Protein AF-A0A432H8M3-F1 (afdb_monomer)

Radius of gyration: 69.15 Å; Cα contacts (8 Å, |Δi|>4): 1637; chains: 1; bounding box: 171×86×230 Å

Sequence (959 aa):
DNGPLVAGQNDHTANGETYGDELIGTMVYALWRTGSVAGACTGGDCDGNTIHDFTDIAGGALDCDADQDIDSCEITADATLDCDTDGNLDACEVIAGTEFDCDGDLLLDSCEIAAGSLDCNGDLIPDECQTDCNGNSIPDDCDLTNGTSLDCNGNSIPDECDFSSGTSLDCDADGVLDECEITEGSGADCDGDGALDNCEIADGAADCDGNGVPDTCQADCDSDGTADVCAILAGAADCNGNGVPDTCDITGGAPDLNGNGTPDACEPDCNGNSTPDDLDISSGTSVDCNGNTIPDECDITSGFVDCDSDGIPDVCEAADDCDGDGVLNSCEITGGAADCNGNGLPDNCDLAAGGATTDCNGNNLLDSCEITLGFAADCDGDGLLDSCEIAGASSDCNANSVPDECETDTDSDGLIDDCDPDIDGDGILNCCDADDHNDGTVEGTDCDDDGQEDSCQTDTDGDGTIDPCDDDLDGDGFPNVCDIDQTGGTDCDMDGQDDSCQTDTDSDCNNNEVLDACEITNGTATDCDDNGLLDECDLLNGNDTDMNNNDVLDGCECFFINGLTCTRLVDGFAIDLTWGEIADTVLVYRDGELLSTLTGGETSYSDEMAPCSCVIDYSIEKVCSNGVTATSTCTYEWTEPHPHWDFAYTAEPTEDEYQLLQGGAPTSIEVDLCIENLINPNSHCGPALTHAFSMAVSHDPNELTVVDLAVAGEMLTADPDFVSYRLENDSSNNNMGDAGWSLGVIYTLHLPPAMPGSLNTVSFEDKKTVARATYQASCLDWPDGGNASLQFEELWLEDSAEMIDNLVVACGVGYPALVETPSASVVVVKGPAQPLFIRGDCSGQGTNNILEAVLMLNHIFSGTPVSCRDACDVNDDGLLNMVDPVFELMYLMGLGPVPPAPSGVCGADPTEDNLECAISNSGCEDICSFEDCSNGIDDDGDGAVDCDDADCAGTAGCP

Secondary structure (DSSP, 8-state):
-------------S-------------PPP-----S--S---SS-SSSSSS-HHHHHHTT---SS-SSS-HHHHHHH-GGGSSS-SSS-HHHHHHHTSS--SSSSSS-HHHHHHHT---SS-SSS-GGGS--SS-SSS-HHHHHHHTSS--SS-SSS-HHHHHHHT-S--SS-SSS-HHHHHHHTSS--SSSSSS-HHHHHHTT---SS-SSS-GGGS--SS-SSS-HHHHHHTT---TT-SSS-HHHHHHHT---SS-SSS-GGGS--TT-SSS-HHHHHHHTSS--SS-SSS-HHHHHHTT---SS-SSS-GGG-TTS-SS-SSS-HHHHHHHT---SS-SSS-HHHHHHHHGGGTSSS-SSS-HHHHHHHTSS--SS-SSS-HHHHHHHT---SS-SSS-GGGS--SS-SSS-TTT-TTTT-SSS-TTTBTTTTSSS---S--SS-SSB-GGGS--SS-SSS-GGG-SSTT-SSS-TTSBHHHH----SS-SSB-GGG-----S-TT-SSS-HHHHHHTTSS--SS-SSS-HHHHHHHTSS--SS-SSS-GGG----SS--EEEEPTTSS-EEEE--S--SEEEEEETTEEEEEEESS--EEEETT--S-SEEEEEEEEE-TTS-EEEEEEEEE--SPPP---EEEEEEESSS-EEEETTPSPPEEEEEEEEEE---TT---PPPSEEEEEEEEE--TTTEEEEEEEE-THHHHH--SEEEEEEE--GGGSTT---EEEEEEEEE----SS-SS-------SS-EEEEEEEEEE-----SS-EEEEEB---B--STTPPPB--EEEETTEEEEPEE-SSSEEEEEEEEPP---B-TT-TT-SS---HHHHHHHHHHHHH----S-SGGG-TT-SS--SSSHHHHHHHHHTTSSPPPSSSSSS-B--SS--S---SS--TT---SS----TTSSS-SS-SS--GGGSSTTTTSTT--

Nearest PDB structures (foldseek):
  7fjd-assembly1_g  TM=6.573E-01  e=1.409E-01  Homo sapiens
  1sy6-assembly1_A  TM=3.324E-01  e=1.004E-01  Homo sapiens
  6d8g-assembly1_A  TM=2.653E-01  e=7.659E-01  Bacteroides uniformis str. 3978 T3 ii
  6nzg-assembly1_B  TM=2.576E-01  e=9.072E-01  Bacteroides uniformis
  5uj6-assembly1_B  TM=2.656E-01  e=1.889E+00  Bacteroides uniformis str. 3978 T3 ii

pLDDT: mean 75.83, std 12.87, range [31.98, 95.06]

Structure (mmCIF, N/CA/C/O backbone):
data_AF-A0A432H8M3-F1
#
_entry.id   AF-A0A432H8M3-F1
#
loop_
_atom_site.group_PDB
_atom_site.id
_atom_site.type_symbol
_atom_site.label_atom_id
_atom_site.label_alt_id
_atom_site.label_comp_id
_atom_site.label_asym_id
_atom_site.label_entity_id
_atom_site.label_seq_id
_atom_site.pdbx_PDB_ins_code
_atom_site.Cartn_x
_atom_site.Cartn_y
_atom_site.Cartn_z
_atom_site.occupancy
_atom_site.B_iso_or_equiv
_atom_site.auth_seq_id
_atom_site.auth_comp_id
_atom_site.auth_asym_id
_atom_site.auth_atom_id
_atom_site.pdbx_PDB_model_num
ATOM 1 N N . ASP A 1 1 ? -77.184 19.936 106.766 1.00 37.91 1 ASP A N 1
ATOM 2 C CA . ASP A 1 1 ? -77.300 21.381 107.045 1.00 37.91 1 ASP A CA 1
ATOM 3 C C . ASP A 1 1 ? -78.252 22.019 106.026 1.00 37.91 1 ASP A C 1
ATOM 5 O O . ASP A 1 1 ? -78.329 21.497 104.922 1.00 37.91 1 ASP A O 1
ATOM 9 N N . ASN A 1 2 ? -78.954 23.099 106.402 1.00 35.38 2 ASN A N 1
ATOM 10 C CA . ASN A 1 2 ? -79.955 23.908 105.656 1.00 35.38 2 ASN A CA 1
ATOM 11 C C . ASN A 1 2 ? -81.467 23.570 105.724 1.00 35.38 2 ASN A C 1
ATOM 13 O O . ASN A 1 2 ? -82.143 23.431 104.707 1.00 35.38 2 ASN A O 1
ATOM 17 N N . GLY A 1 3 ? -82.049 23.645 106.928 1.00 36.38 3 GLY A N 1
ATOM 18 C CA . GLY A 1 3 ? -83.481 23.947 107.108 1.00 36.38 3 GLY A CA 1
ATOM 19 C C . GLY A 1 3 ? -83.887 24.054 108.587 1.00 36.38 3 GLY A C 1
ATOM 20 O O . GLY A 1 3 ? -83.627 23.115 109.336 1.00 36.38 3 GLY A O 1
ATOM 21 N N . PRO A 1 4 ? -84.484 25.166 109.064 1.00 43.09 4 PRO A N 1
ATOM 22 C CA . PRO A 1 4 ? -84.687 25.389 110.491 1.00 43.09 4 PRO A CA 1
ATOM 23 C C . PRO A 1 4 ? -85.870 24.597 111.057 1.00 43.09 4 PRO A C 1
ATOM 25 O O . PRO A 1 4 ? -86.997 24.660 110.566 1.00 43.09 4 PRO A O 1
ATOM 28 N N . LEU A 1 5 ? -85.601 23.948 112.189 1.00 37.47 5 LEU A N 1
ATOM 29 C CA . LEU A 1 5 ? -86.575 23.552 113.196 1.00 37.47 5 LEU A CA 1
ATOM 30 C C . LEU A 1 5 ? -87.321 24.792 113.711 1.00 37.47 5 LEU A C 1
ATOM 32 O O . LEU A 1 5 ? -86.768 25.599 114.459 1.00 37.47 5 LEU A O 1
ATOM 36 N N . VAL A 1 6 ? -88.602 24.906 113.364 1.00 34.62 6 VAL A N 1
ATOM 37 C CA . VAL A 1 6 ? -89.576 25.663 114.155 1.00 34.62 6 VAL A CA 1
ATOM 38 C C . VAL A 1 6 ? -90.625 24.677 114.650 1.00 34.62 6 VAL A C 1
ATOM 40 O O . VAL A 1 6 ? -91.537 24.286 113.927 1.00 34.62 6 VAL A O 1
ATOM 43 N N . ALA A 1 7 ? -90.475 24.272 115.909 1.00 31.98 7 ALA A N 1
ATOM 44 C CA . ALA A 1 7 ? -91.547 23.685 116.688 1.00 31.98 7 ALA A CA 1
ATOM 45 C C . ALA A 1 7 ? -92.440 24.814 117.217 1.00 31.98 7 ALA A C 1
ATOM 47 O O . ALA A 1 7 ? -91.973 25.719 117.911 1.00 31.98 7 ALA A O 1
ATOM 48 N N . GLY A 1 8 ? -93.733 24.736 116.911 1.00 34.56 8 GLY A N 1
ATOM 49 C CA . GLY A 1 8 ? -94.755 25.513 117.595 1.00 34.56 8 GLY A CA 1
ATOM 50 C C . GLY A 1 8 ? -95.995 25.750 116.746 1.00 34.56 8 GLY A C 1
ATOM 51 O O . GLY A 1 8 ? -96.035 26.702 115.980 1.00 34.56 8 GLY A O 1
ATOM 52 N N . GLN A 1 9 ? -97.052 24.975 116.980 1.00 34.25 9 GLN A N 1
ATOM 53 C CA . GLN A 1 9 ? -98.154 25.480 117.801 1.00 34.25 9 GLN A CA 1
ATOM 54 C C . GLN A 1 9 ? -99.146 24.372 118.172 1.00 34.25 9 GLN A C 1
ATOM 56 O O . GLN A 1 9 ? -99.701 23.681 117.328 1.00 34.25 9 GLN A O 1
ATOM 61 N N . ASN A 1 10 ? -99.331 24.269 119.487 1.00 34.53 10 ASN A N 1
ATOM 62 C CA . ASN A 1 10 ? -100.530 23.902 120.229 1.00 34.53 10 ASN A CA 1
ATOM 63 C C . ASN A 1 10 ? -101.837 23.808 119.422 1.00 34.53 10 ASN A C 1
ATOM 65 O O . ASN A 1 10 ? -102.260 24.795 118.822 1.00 34.53 10 ASN A O 1
ATOM 69 N N . ASP A 1 11 ? -102.578 22.722 119.650 1.00 34.69 11 ASP A N 1
ATOM 70 C CA . ASP A 1 11 ? -104.001 22.857 119.963 1.00 34.69 11 ASP A CA 1
ATOM 71 C C . ASP A 1 11 ? -104.207 22.605 121.461 1.00 34.69 11 ASP A C 1
ATOM 73 O O . ASP A 1 11 ? -103.646 21.690 122.065 1.00 34.69 11 ASP A O 1
ATOM 77 N N . HIS A 1 12 ? -104.956 23.520 122.058 1.00 36.44 12 HIS A N 1
ATOM 78 C CA . HIS A 1 12 ? -105.393 23.525 123.437 1.00 36.44 12 HIS A CA 1
ATOM 79 C C . HIS A 1 12 ? -106.526 22.512 123.634 1.00 36.44 12 HIS A C 1
ATOM 81 O O . HIS A 1 12 ? -107.070 21.940 122.699 1.00 36.44 12 HIS A O 1
ATOM 87 N N . THR A 1 13 ? -106.904 22.306 124.892 1.00 36.09 13 THR A N 1
ATOM 88 C CA . THR A 1 13 ? -107.662 21.122 125.302 1.00 36.09 13 THR A CA 1
ATOM 89 C C . THR A 1 13 ? -107.677 20.932 126.815 1.00 36.09 13 THR A C 1
ATOM 91 O O . THR A 1 13 ? -107.367 19.853 127.287 1.00 36.09 13 THR A O 1
ATOM 94 N N . ALA A 1 14 ? -108.065 21.947 127.594 1.00 39.03 14 ALA A N 1
ATOM 95 C CA . ALA A 1 14 ? -109.249 21.701 128.418 1.00 39.03 14 ALA A CA 1
ATOM 96 C C . ALA A 1 14 ? -109.139 21.620 129.949 1.00 39.03 14 ALA A C 1
ATOM 98 O O . ALA A 1 14 ? -110.164 21.845 130.578 1.00 39.03 14 ALA A O 1
ATOM 99 N N . ASN A 1 15 ? -108.040 21.242 130.608 1.00 37.16 15 ASN A N 1
ATOM 100 C CA . ASN A 1 15 ? -108.141 21.000 132.060 1.00 37.16 15 ASN A CA 1
ATOM 101 C C . ASN A 1 15 ? -106.777 20.793 132.711 1.00 37.16 15 ASN A C 1
ATOM 103 O O . ASN A 1 15 ? -106.103 19.804 132.449 1.00 37.16 15 ASN A O 1
ATOM 107 N N . GLY A 1 16 ? -106.396 21.713 133.597 1.00 50.97 16 GLY A N 1
ATOM 108 C CA . GLY A 1 16 ? -105.246 21.506 134.461 1.00 50.97 16 GLY A CA 1
ATOM 109 C C . GLY A 1 16 ? -105.431 20.267 135.331 1.00 50.97 16 GLY A C 1
ATOM 110 O O . GLY A 1 16 ? -106.491 20.103 135.923 1.00 50.97 16 GLY A O 1
ATOM 111 N N . GLU A 1 17 ? -104.392 19.441 135.409 1.00 38.41 17 GLU A N 1
ATOM 112 C CA . GLU A 1 17 ? -103.843 18.918 136.659 1.00 38.41 17 GLU A CA 1
ATOM 113 C C . GLU A 1 17 ? -102.489 18.231 136.411 1.00 38.41 17 GLU A C 1
ATOM 115 O O . GLU A 1 17 ? -102.232 17.636 135.368 1.00 38.41 17 GLU A O 1
ATOM 120 N N . THR A 1 18 ? -101.599 18.421 137.380 1.00 42.78 18 THR A N 1
ATOM 121 C CA . THR A 1 18 ? -100.266 17.827 137.544 1.00 42.78 18 THR A CA 1
ATOM 122 C C . THR A 1 18 ? -100.314 16.349 137.967 1.00 42.78 18 THR A C 1
ATOM 124 O O . THR A 1 18 ? -101.357 15.882 138.414 1.00 42.78 18 THR A O 1
ATOM 127 N N . TYR A 1 19 ? -99.120 15.726 137.964 1.00 36.16 19 TYR A N 1
ATOM 128 C CA . TYR A 1 19 ? -98.664 14.440 138.551 1.00 36.16 19 TYR A CA 1
ATOM 129 C C . TYR A 1 19 ? -98.531 13.284 137.537 1.00 36.16 19 TYR A C 1
ATOM 131 O O . TYR A 1 19 ? -99.453 13.041 136.774 1.00 36.16 19 TYR A O 1
ATOM 139 N N . GLY A 1 20 ? -97.431 12.524 137.461 1.00 37.72 20 GLY A N 1
ATOM 140 C CA . GLY A 1 20 ? -96.241 12.379 138.317 1.00 37.72 20 GLY A CA 1
ATOM 141 C C . GLY A 1 20 ? -95.081 11.697 137.556 1.00 37.72 20 GLY A C 1
ATOM 142 O O . GLY A 1 20 ? -95.134 11.616 136.335 1.00 37.72 20 GLY A O 1
ATOM 143 N N . ASP A 1 21 ? -94.041 11.287 138.288 1.00 50.41 21 ASP A N 1
ATOM 144 C CA . ASP A 1 21 ? -92.668 10.987 137.822 1.00 50.41 21 ASP A CA 1
ATOM 145 C C . ASP A 1 21 ? -92.479 9.804 136.833 1.00 50.41 21 ASP A C 1
ATOM 147 O O . ASP A 1 21 ? -93.349 8.944 136.722 1.00 50.41 21 ASP A O 1
ATOM 151 N N . GLU A 1 22 ? -91.262 9.750 136.244 1.00 39.25 22 GLU A N 1
ATOM 152 C CA . GLU A 1 22 ? -90.616 8.708 135.390 1.00 39.25 22 GLU A CA 1
ATOM 153 C C . GLU A 1 22 ? -90.759 8.933 133.860 1.00 39.25 22 GLU A C 1
ATOM 155 O O . GLU A 1 22 ? -91.833 9.264 133.377 1.00 39.25 22 GLU A O 1
ATOM 160 N N . LEU A 1 23 ? -89.732 8.880 132.995 1.00 37.53 23 LEU A N 1
ATOM 161 C CA . LEU A 1 23 ? -88.499 8.081 132.922 1.00 37.53 23 LEU A CA 1
ATOM 162 C C . LEU A 1 23 ? -87.293 8.951 132.487 1.00 37.53 23 LEU A C 1
ATOM 164 O O . LEU A 1 23 ? -87.409 9.765 131.572 1.00 37.53 23 LEU A O 1
ATOM 168 N N . ILE A 1 24 ? -86.116 8.729 133.083 1.00 48.47 24 ILE A N 1
ATOM 169 C CA . ILE A 1 24 ? -84.828 9.170 132.519 1.00 48.47 24 ILE A CA 1
ATOM 170 C C . ILE A 1 24 ? -84.375 8.085 131.538 1.00 48.47 24 ILE A C 1
ATOM 172 O O . ILE A 1 24 ? -84.068 6.972 131.958 1.00 48.47 24 ILE A O 1
ATOM 176 N N . GLY A 1 25 ? -84.327 8.409 130.248 1.00 45.81 25 GLY A N 1
ATOM 177 C CA . GLY A 1 25 ? -83.771 7.547 129.208 1.00 45.81 25 GLY A CA 1
ATOM 178 C C . GLY A 1 25 ? -83.779 8.245 127.850 1.00 45.81 25 GLY A C 1
ATOM 179 O O . GLY A 1 25 ? -84.780 8.844 127.460 1.00 45.81 25 GLY A O 1
ATOM 180 N N . THR A 1 26 ? -82.644 8.208 127.158 1.00 43.75 26 THR A N 1
ATOM 181 C CA . THR A 1 26 ? -82.460 8.770 125.817 1.00 43.75 26 THR A CA 1
ATOM 182 C C . THR A 1 26 ? -83.280 7.954 124.816 1.00 43.75 26 THR A C 1
ATOM 184 O O . THR A 1 26 ? -82.999 6.777 124.619 1.00 43.75 26 THR A O 1
ATOM 187 N N . MET A 1 27 ? -84.300 8.552 124.192 1.00 35.59 27 MET A N 1
ATOM 188 C CA . MET A 1 27 ? -84.997 7.930 123.061 1.00 35.59 27 MET A CA 1
ATOM 189 C C . MET A 1 27 ? -84.301 8.323 121.759 1.00 35.59 27 MET A C 1
ATOM 191 O O . MET A 1 27 ? -84.334 9.490 121.368 1.00 35.59 27 MET A O 1
ATOM 195 N N . VAL A 1 28 ? -83.679 7.345 121.103 1.00 39.75 28 VAL A N 1
ATOM 196 C CA . VAL A 1 28 ? -83.193 7.448 119.724 1.00 39.75 28 VAL A CA 1
ATOM 197 C C . VAL A 1 28 ? -84.295 6.900 118.819 1.00 39.75 28 VAL A C 1
ATOM 199 O O . VAL A 1 28 ? -84.735 5.768 119.000 1.00 39.75 28 VAL A O 1
ATOM 202 N N . TYR A 1 29 ? -84.775 7.706 117.873 1.00 36.97 29 TYR A N 1
ATOM 203 C CA . TYR A 1 29 ? -85.620 7.218 116.783 1.00 36.97 29 TYR A CA 1
ATOM 204 C C . TYR A 1 29 ? -84.708 6.874 115.603 1.00 36.97 29 TYR A C 1
ATOM 206 O O . TYR A 1 29 ? -84.068 7.773 115.063 1.00 36.97 29 TYR A O 1
ATOM 214 N N . ALA A 1 30 ? -84.668 5.602 115.205 1.00 38.06 30 ALA A N 1
ATOM 215 C CA . ALA A 1 30 ? -84.110 5.175 113.925 1.00 38.06 30 ALA A CA 1
ATOM 216 C C . ALA A 1 30 ? -85.250 5.008 112.908 1.00 38.06 30 ALA A C 1
ATOM 218 O O . ALA A 1 30 ? -86.299 4.428 113.211 1.00 38.06 30 ALA A O 1
ATOM 219 N N . LEU A 1 31 ? -85.062 5.580 111.720 1.00 39.84 31 LEU A N 1
ATOM 220 C CA . LEU A 1 31 ? -85.959 5.448 110.578 1.00 39.84 31 LEU A CA 1
ATOM 221 C C . LEU A 1 31 ? -85.525 4.194 109.803 1.00 39.84 31 LEU A C 1
ATOM 223 O O . LEU A 1 31 ? -84.439 4.183 109.236 1.00 39.84 31 LEU A O 1
ATOM 227 N N . TRP A 1 32 ? -86.343 3.143 109.792 1.00 40.75 32 TRP A N 1
ATOM 228 C CA . TRP A 1 32 ? -86.036 1.900 109.076 1.00 40.75 32 TRP A CA 1
ATOM 229 C C . TRP A 1 32 ? -86.314 2.068 107.575 1.00 40.75 32 TRP A C 1
ATOM 231 O O . TRP A 1 32 ? -87.437 2.429 107.203 1.00 40.75 32 TRP A O 1
ATOM 241 N N . ARG A 1 33 ? -85.336 1.783 106.703 1.00 41.81 33 ARG A N 1
ATOM 242 C CA . ARG A 1 33 ? -85.609 1.531 105.278 1.00 41.81 33 ARG A CA 1
ATOM 243 C C . ARG A 1 33 ? -86.141 0.105 105.151 1.00 41.81 33 ARG A C 1
ATOM 245 O O . ARG A 1 33 ? -85.455 -0.848 105.487 1.00 41.81 33 ARG A O 1
ATOM 252 N N . THR A 1 34 ? -87.372 -0.059 104.673 1.00 43.12 34 THR A N 1
ATOM 253 C CA . THR A 1 34 ? -87.853 -1.372 104.230 1.00 43.12 34 THR A CA 1
ATOM 254 C C . THR A 1 34 ? -87.460 -1.572 102.776 1.00 43.12 34 THR A C 1
ATOM 256 O O . THR A 1 34 ? -88.144 -1.066 101.884 1.00 43.12 34 THR A O 1
ATOM 259 N N . GLY A 1 35 ? -86.386 -2.315 102.549 1.00 47.44 35 GLY A N 1
ATOM 260 C CA . GLY A 1 35 ? -86.076 -2.854 101.235 1.00 47.44 35 GLY A CA 1
ATOM 261 C C . GLY A 1 35 ? -84.595 -3.114 101.064 1.00 47.44 35 GLY A C 1
ATOM 262 O O . GLY A 1 35 ? -83.913 -2.222 100.589 1.00 47.44 35 GLY A O 1
ATOM 263 N N . SER A 1 36 ? -84.138 -4.310 101.435 1.00 44.25 36 SER A N 1
ATOM 264 C CA . SER A 1 36 ? -83.586 -5.280 100.480 1.00 44.25 36 SER A CA 1
ATOM 265 C C . SER A 1 36 ? -82.970 -6.478 101.216 1.00 44.25 36 SER A C 1
ATOM 267 O O . SER A 1 36 ? -81.774 -6.530 101.374 1.00 44.25 36 SER A O 1
ATOM 269 N N . VAL A 1 37 ? -83.777 -7.440 101.683 1.00 42.12 37 VAL A N 1
ATOM 270 C CA . VAL A 1 37 ? -83.389 -8.869 101.698 1.00 42.12 37 VAL A CA 1
ATOM 271 C C . VAL A 1 37 ? -84.613 -9.735 101.995 1.00 42.12 37 VAL A C 1
ATOM 273 O O . VAL A 1 37 ? -85.390 -9.487 102.921 1.00 42.12 37 VAL A O 1
ATOM 276 N N . ALA A 1 38 ? -84.823 -10.757 101.168 1.00 39.38 38 ALA A N 1
ATOM 277 C CA . ALA A 1 38 ? -85.848 -11.771 101.363 1.00 39.38 38 ALA A CA 1
ATOM 278 C C . ALA A 1 38 ? -85.303 -12.883 102.274 1.00 39.38 38 ALA A C 1
ATOM 280 O O . ALA A 1 38 ? -84.741 -13.865 101.810 1.00 39.38 38 ALA A O 1
ATOM 281 N N . GLY A 1 39 ? -85.518 -12.754 103.580 1.00 46.47 39 GLY A N 1
ATOM 282 C CA . GLY A 1 39 ? -85.171 -13.761 104.584 1.00 46.47 39 GLY A CA 1
ATOM 283 C C . GLY A 1 39 ? -85.796 -13.385 105.923 1.00 46.47 39 GLY A C 1
ATOM 284 O O . GLY A 1 39 ? -86.223 -12.249 106.096 1.00 46.47 39 GLY A O 1
ATOM 285 N N . ALA A 1 40 ? -85.956 -14.318 106.862 1.00 38.09 40 ALA A N 1
ATOM 286 C CA . ALA A 1 40 ? -86.596 -14.029 108.147 1.00 38.09 40 ALA A CA 1
ATOM 287 C C . ALA A 1 40 ? -85.700 -13.139 109.037 1.00 38.09 40 ALA A C 1
ATOM 289 O O . ALA A 1 40 ? -85.062 -13.636 109.955 1.00 38.09 40 ALA A O 1
ATOM 290 N N . CYS A 1 41 ? -85.674 -11.829 108.778 1.00 38.59 41 CYS A N 1
ATOM 291 C CA . CYS A 1 41 ? -84.931 -10.847 109.559 1.00 38.59 41 CYS A CA 1
ATOM 292 C C . CYS A 1 41 ? -85.540 -10.704 110.961 1.00 38.59 41 CYS A C 1
ATOM 294 O O . CYS A 1 41 ? -86.600 -10.093 111.144 1.00 38.59 41 CYS A O 1
ATOM 296 N N . THR A 1 42 ? -84.845 -11.210 111.975 1.00 42.09 42 THR A N 1
ATOM 297 C CA . THR A 1 42 ? -85.011 -10.774 113.364 1.00 42.09 42 THR A CA 1
ATOM 298 C C . THR A 1 42 ? -84.241 -9.474 1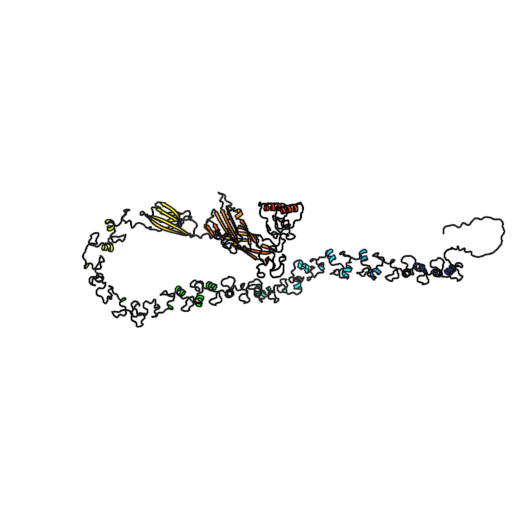13.589 1.00 42.09 42 THR A C 1
ATOM 300 O O . THR A 1 42 ? -83.323 -9.426 114.380 1.00 42.09 42 THR A O 1
ATOM 303 N N . GLY A 1 43 ? -84.646 -8.403 112.903 1.00 52.88 43 GLY A N 1
ATOM 304 C CA . GLY A 1 43 ? -84.290 -7.027 113.257 1.00 52.88 43 GLY A CA 1
ATOM 305 C C . GLY A 1 43 ? -82.804 -6.656 113.257 1.00 52.88 43 GLY A C 1
ATOM 306 O O . GLY A 1 43 ? -82.347 -6.232 114.302 1.00 52.88 43 GLY A O 1
ATOM 307 N N . GLY A 1 44 ? -82.111 -6.685 112.113 1.00 62.47 44 GLY A N 1
ATOM 308 C CA . GLY A 1 44 ? -80.756 -6.113 111.965 1.00 62.47 44 GLY A CA 1
ATOM 309 C C . GLY A 1 44 ? -79.710 -6.788 112.848 1.00 62.47 44 GLY A C 1
ATOM 310 O O . GLY A 1 44 ? -79.088 -6.095 113.641 1.00 62.47 44 GLY A O 1
ATOM 311 N N . ASP A 1 45 ? -79.679 -8.118 112.795 1.00 72.00 45 ASP A N 1
ATOM 312 C CA . ASP A 1 45 ? -78.748 -9.052 113.449 1.00 72.00 45 ASP A CA 1
ATOM 313 C C . ASP A 1 45 ? -78.584 -10.209 112.449 1.00 72.00 45 ASP A C 1
ATOM 315 O O . ASP A 1 45 ? -79.402 -11.142 112.418 1.00 72.00 45 ASP A O 1
ATOM 319 N N . CYS A 1 46 ? -77.658 -10.046 111.507 1.00 75.06 46 CYS A N 1
ATOM 320 C CA . CYS A 1 46 ? -77.473 -10.927 110.357 1.00 75.06 46 CYS A CA 1
ATOM 321 C C . CYS A 1 46 ? -76.657 -12.184 110.703 1.00 75.06 46 CYS A C 1
ATOM 323 O O . CYS A 1 46 ? -76.922 -13.255 110.148 1.00 75.06 46 CYS A O 1
ATOM 325 N N . ASP A 1 47 ? -75.743 -12.096 111.672 1.00 72.62 47 ASP A N 1
ATOM 326 C CA . ASP A 1 47 ? -74.919 -13.220 112.135 1.00 72.62 47 ASP A CA 1
ATOM 327 C C . ASP A 1 47 ? -75.628 -14.100 113.194 1.00 72.62 47 ASP A C 1
ATOM 329 O O . ASP A 1 47 ? -75.176 -15.202 113.535 1.00 72.62 47 ASP A O 1
ATOM 333 N N . GLY A 1 48 ? -76.791 -13.649 113.678 1.00 73.00 48 GLY A N 1
ATOM 334 C CA . GLY A 1 48 ? -77.660 -14.375 114.596 1.00 73.00 48 GLY A CA 1
ATOM 335 C C . GLY A 1 48 ? -77.108 -14.459 116.018 1.00 73.00 48 GLY A C 1
ATOM 336 O O . GLY A 1 48 ? -77.515 -15.348 116.785 1.00 73.00 48 GLY A O 1
ATOM 337 N N . ASN A 1 49 ? -76.175 -13.577 116.381 1.00 80.06 49 ASN A N 1
ATOM 338 C CA . ASN A 1 49 ? -75.521 -13.555 117.682 1.00 80.06 49 ASN A CA 1
ATOM 339 C C . ASN A 1 49 ? -76.355 -12.819 118.759 1.00 80.06 49 ASN A C 1
ATOM 341 O O . ASN A 1 49 ? -76.002 -12.871 119.945 1.00 80.06 49 ASN A O 1
ATOM 345 N N . THR A 1 50 ? -77.498 -12.221 118.386 1.00 78.25 50 THR A N 1
ATOM 346 C CA . THR A 1 50 ? -78.429 -11.418 119.210 1.00 78.25 50 THR A CA 1
ATOM 347 C C . THR A 1 50 ? -78.001 -9.977 119.519 1.00 78.25 50 THR A C 1
ATOM 349 O O . THR A 1 50 ? -78.688 -9.288 120.285 1.00 78.25 50 THR A O 1
ATOM 352 N N . ILE A 1 51 ? -76.895 -9.518 118.939 1.00 77.62 51 ILE A N 1
ATOM 353 C CA . ILE A 1 51 ? -76.416 -8.133 118.883 1.00 77.62 51 ILE A CA 1
ATOM 354 C C . ILE A 1 51 ? -76.809 -7.574 117.510 1.00 77.62 51 ILE A C 1
ATOM 356 O O . ILE A 1 51 ? -77.012 -8.318 116.565 1.00 77.62 51 ILE A O 1
ATOM 360 N N . HIS A 1 52 ? -77.064 -6.267 117.440 1.00 77.00 52 HIS A N 1
ATOM 361 C CA . HIS A 1 52 ? -77.426 -5.653 116.169 1.00 77.00 52 HIS A CA 1
ATOM 362 C C . HIS A 1 52 ? -76.184 -5.340 115.340 1.00 77.00 52 HIS A C 1
ATOM 364 O O . HIS A 1 52 ? -75.241 -4.790 115.906 1.00 77.00 52 HIS A O 1
ATOM 370 N N . ASP A 1 53 ? -76.274 -5.490 114.021 1.00 75.19 53 ASP A N 1
ATOM 371 C CA . ASP A 1 53 ? -75.163 -5.333 113.074 1.00 75.19 53 ASP A CA 1
ATOM 372 C C . ASP A 1 53 ? -74.417 -3.996 113.253 1.00 75.19 53 ASP A C 1
ATOM 374 O O . ASP A 1 53 ? -73.206 -3.963 113.450 1.00 75.19 53 ASP A O 1
ATOM 378 N N . PHE A 1 54 ? -75.138 -2.873 113.394 1.00 76.44 54 PHE A N 1
ATOM 379 C CA . PHE A 1 54 ? -74.525 -1.560 113.677 1.00 76.44 54 PHE A CA 1
ATOM 380 C C . PHE A 1 54 ? -73.693 -1.518 114.981 1.00 76.44 54 PHE A C 1
ATOM 382 O O . PHE A 1 54 ? -72.807 -0.676 115.150 1.00 76.44 54 PHE A O 1
ATOM 389 N N . THR A 1 55 ? -74.035 -2.357 115.963 1.00 79.31 55 THR A N 1
ATOM 390 C CA . THR A 1 55 ? -73.318 -2.487 117.240 1.00 79.31 55 THR A CA 1
ATOM 391 C C . THR A 1 55 ? -72.105 -3.397 117.096 1.00 79.31 55 THR A C 1
ATOM 393 O O . THR A 1 55 ? -71.087 -3.113 117.726 1.00 79.31 55 THR A O 1
ATOM 396 N N . ASP A 1 56 ? -72.189 -4.439 116.272 1.00 80.25 56 ASP A N 1
ATOM 397 C CA . ASP A 1 56 ? -71.051 -5.286 115.918 1.00 80.25 56 ASP A CA 1
ATOM 398 C C . ASP A 1 56 ? -70.017 -4.494 115.106 1.00 80.25 56 ASP A C 1
ATOM 400 O O . ASP A 1 56 ? -68.838 -4.510 115.459 1.00 80.25 56 ASP A O 1
ATOM 404 N N . ILE A 1 57 ? -70.454 -3.664 114.150 1.00 81.75 57 ILE A N 1
ATOM 405 C CA . ILE A 1 57 ? -69.605 -2.723 113.393 1.00 81.75 57 ILE A CA 1
ATOM 406 C C . ILE A 1 57 ? -68.928 -1.724 114.340 1.00 81.75 57 ILE A C 1
ATOM 408 O O . ILE A 1 57 ? -67.705 -1.578 114.360 1.00 81.75 57 ILE A O 1
ATOM 412 N N . ALA A 1 58 ? -69.692 -1.102 115.249 1.00 79.88 58 ALA A N 1
ATOM 413 C CA . ALA A 1 58 ? -69.121 -0.246 116.297 1.00 79.88 58 ALA A CA 1
ATOM 414 C C . ALA A 1 58 ? -68.188 -1.008 117.269 1.00 79.88 58 ALA A C 1
ATOM 416 O O . ALA A 1 58 ? -67.376 -0.389 117.968 1.00 79.88 58 ALA A O 1
ATOM 417 N N . GLY A 1 59 ? -68.323 -2.335 117.338 1.00 77.56 59 GLY A N 1
ATOM 418 C CA . GLY A 1 59 ? -67.496 -3.273 118.094 1.00 77.56 59 GLY A CA 1
ATOM 419 C C . GLY A 1 59 ? -66.266 -3.788 117.339 1.00 77.56 59 GLY A C 1
ATOM 420 O O . GLY A 1 59 ? -65.444 -4.467 117.960 1.00 77.56 59 GLY A O 1
ATOM 421 N N . GLY A 1 60 ? -66.102 -3.423 116.064 1.00 77.12 60 GLY A N 1
ATOM 422 C CA . GLY A 1 60 ? -64.972 -3.798 115.215 1.00 77.12 60 GLY A CA 1
ATOM 423 C C . GLY A 1 60 ? -65.268 -4.871 114.163 1.00 77.12 60 GLY A C 1
ATOM 424 O O . GLY A 1 60 ? -64.307 -5.416 113.625 1.00 77.12 60 GLY A O 1
ATOM 425 N N . ALA A 1 61 ? -66.536 -5.195 113.889 1.00 80.81 61 ALA A N 1
ATOM 426 C CA . ALA A 1 61 ? -66.902 -5.895 112.657 1.00 80.81 61 ALA A CA 1
ATOM 427 C C . ALA A 1 61 ? -66.626 -4.991 111.440 1.00 80.81 61 ALA A C 1
ATOM 429 O O . ALA A 1 61 ? -66.683 -3.764 111.563 1.00 80.81 61 ALA A O 1
ATOM 430 N N . LEU A 1 62 ? -66.260 -5.601 110.313 1.00 83.50 62 LEU A N 1
ATOM 431 C CA . LEU A 1 62 ? -65.935 -4.900 109.071 1.00 83.50 62 LEU A CA 1
ATOM 432 C C . LEU A 1 62 ? -67.242 -4.518 108.337 1.00 83.50 62 LEU A C 1
ATOM 434 O O . LEU A 1 62 ? -68.194 -5.297 108.357 1.00 83.50 62 LEU A O 1
ATOM 438 N N . ASP A 1 63 ? -67.278 -3.281 107.838 1.00 83.81 63 ASP A N 1
ATOM 439 C CA . ASP A 1 63 ? -68.351 -2.603 107.074 1.00 83.81 63 ASP A CA 1
ATOM 440 C C . ASP A 1 63 ? -67.621 -1.588 106.187 1.00 83.81 63 ASP A C 1
ATOM 442 O O . ASP A 1 63 ? -67.385 -0.430 106.567 1.00 83.81 63 ASP A O 1
ATOM 446 N N . CYS A 1 64 ? -67.032 -2.101 105.115 1.00 82.12 64 CYS A N 1
ATOM 447 C CA . CYS A 1 64 ? -66.030 -1.380 104.339 1.00 82.12 64 CYS A CA 1
ATOM 448 C C . CYS A 1 64 ? -66.640 -0.396 103.329 1.00 82.12 64 CYS A C 1
ATOM 450 O O . CYS A 1 64 ? -66.014 0.631 103.037 1.00 82.12 64 CYS A O 1
ATOM 452 N N . ASP A 1 65 ? -67.871 -0.633 102.875 1.00 77.75 65 ASP A N 1
ATOM 453 C CA . ASP A 1 65 ? -68.629 0.276 102.009 1.00 77.75 65 ASP A CA 1
ATOM 454 C C . ASP A 1 65 ? -69.526 1.270 102.795 1.00 77.75 65 ASP A C 1
ATOM 456 O O . ASP A 1 65 ? -70.046 2.246 102.233 1.00 77.75 65 ASP A O 1
ATOM 460 N N . ALA A 1 66 ? -69.588 1.106 104.123 1.00 80.06 66 ALA A N 1
ATOM 461 C CA . ALA A 1 66 ? -70.280 1.951 105.093 1.00 80.06 66 ALA A CA 1
ATOM 462 C C . ALA A 1 66 ? -71.812 1.966 104.945 1.00 80.06 66 ALA A C 1
ATOM 464 O O . ALA A 1 66 ? -72.466 2.975 105.281 1.00 80.06 66 ALA A O 1
ATOM 465 N N . ASP A 1 67 ? -72.396 0.882 104.438 1.00 81.94 67 ASP A N 1
ATOM 466 C CA . ASP A 1 67 ? -73.833 0.758 104.229 1.00 81.94 67 ASP A CA 1
ATOM 467 C C . ASP A 1 67 ? -74.612 0.281 105.482 1.00 81.94 67 ASP A C 1
ATOM 469 O O . ASP A 1 67 ? -75.827 0.525 105.579 1.00 81.94 67 ASP A O 1
ATOM 473 N N . GLN A 1 68 ? -73.875 -0.157 106.518 1.00 78.06 68 GLN A N 1
ATOM 474 C CA . GLN A 1 68 ? -74.311 -0.679 107.827 1.00 78.06 68 GLN A CA 1
ATOM 475 C C . GLN A 1 68 ? -74.753 -2.146 107.857 1.00 78.06 68 GLN A C 1
ATOM 477 O O . GLN A 1 68 ? -75.231 -2.589 108.913 1.00 78.06 68 GLN A O 1
ATOM 482 N N . ASP A 1 69 ? -74.579 -2.884 106.769 1.00 79.94 69 ASP A N 1
ATOM 483 C CA . ASP A 1 69 ? -74.540 -4.338 106.789 1.00 79.94 69 ASP A CA 1
ATOM 484 C C . ASP A 1 69 ? -73.082 -4.792 107.061 1.00 79.94 69 ASP A C 1
ATOM 486 O O . ASP A 1 69 ? -72.126 -4.044 106.885 1.00 79.94 69 ASP A O 1
ATOM 490 N N . ILE A 1 70 ? -72.893 -5.961 107.684 1.00 83.19 70 ILE A N 1
ATOM 491 C CA . ILE A 1 70 ? -71.538 -6.469 107.976 1.00 83.19 70 ILE A CA 1
ATOM 492 C C . ILE A 1 70 ? -71.043 -7.202 106.732 1.00 83.19 70 ILE A C 1
ATOM 494 O O . ILE A 1 70 ? -71.736 -8.130 106.307 1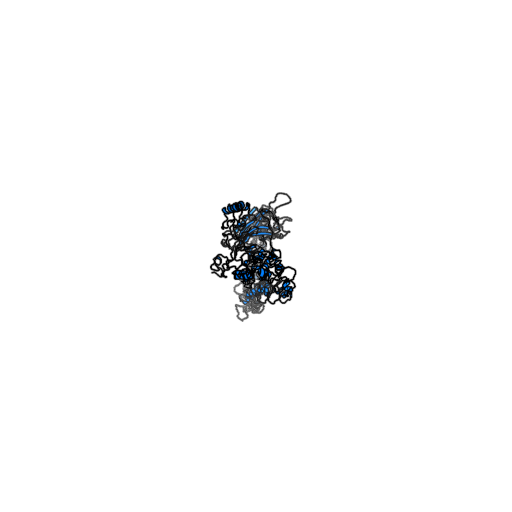.00 83.19 70 ILE A O 1
ATOM 498 N N . ASP A 1 71 ? -69.815 -6.935 106.276 1.00 83.38 71 ASP A N 1
ATOM 499 C CA . ASP A 1 71 ? -69.227 -7.547 105.070 1.00 83.38 71 ASP A CA 1
ATOM 500 C C . ASP A 1 71 ? -69.428 -9.079 105.037 1.00 83.38 71 ASP A C 1
ATOM 502 O O . ASP A 1 71 ? -69.927 -9.669 104.082 1.00 83.38 71 ASP A O 1
ATOM 506 N N . SER A 1 72 ? -69.150 -9.762 106.157 1.00 80.69 72 SER A N 1
ATOM 507 C CA . SER A 1 72 ? -69.305 -11.225 106.265 1.00 80.69 72 SER A CA 1
ATOM 508 C C . SER A 1 72 ? -70.741 -11.736 106.050 1.00 80.69 72 SER A C 1
ATOM 510 O O . SER A 1 72 ? -70.949 -12.890 105.658 1.00 80.69 72 SER A O 1
ATOM 512 N N . CYS A 1 73 ? -71.746 -10.905 106.321 1.00 81.62 73 CYS A N 1
ATOM 513 C CA . CYS A 1 73 ? -73.148 -11.216 106.072 1.00 81.62 73 CYS A CA 1
ATOM 514 C C . CYS A 1 73 ? -73.538 -10.971 104.619 1.00 81.62 73 CYS A C 1
ATOM 516 O O . CYS A 1 73 ? -74.347 -11.737 104.092 1.00 81.62 73 CYS A O 1
ATOM 518 N N . GLU A 1 74 ? -72.959 -9.961 103.978 1.00 84.44 74 GLU A N 1
ATOM 519 C CA . GLU A 1 74 ? -73.144 -9.689 102.554 1.00 84.44 74 GLU A CA 1
ATOM 520 C C . GLU A 1 74 ? -72.552 -10.815 101.711 1.00 84.44 74 GLU A C 1
ATOM 522 O O . GLU A 1 74 ? -73.275 -11.415 100.920 1.00 84.44 74 GLU A O 1
ATOM 527 N N . ILE A 1 75 ? -71.323 -11.236 102.018 1.00 82.94 75 ILE A N 1
ATOM 528 C CA . ILE A 1 75 ? -70.667 -12.404 101.408 1.00 82.94 75 ILE A CA 1
ATOM 529 C C . ILE A 1 75 ? -71.491 -13.685 101.626 1.00 82.94 75 ILE A C 1
ATOM 531 O O . ILE A 1 75 ? -71.638 -14.536 100.749 1.00 82.94 75 ILE A O 1
ATOM 535 N N . THR A 1 76 ? -72.091 -13.845 102.811 1.00 82.38 76 THR A N 1
ATOM 536 C CA . THR A 1 76 ? -72.964 -14.998 103.091 1.00 82.38 76 THR A CA 1
ATOM 537 C C . THR A 1 76 ? -74.276 -14.938 102.297 1.00 82.38 76 THR A C 1
ATOM 539 O O . THR A 1 76 ? -74.848 -15.985 101.965 1.00 82.38 76 THR A O 1
ATOM 542 N N . ALA A 1 77 ? -74.794 -13.736 102.036 1.00 80.88 77 ALA A N 1
ATOM 543 C CA . ALA A 1 77 ? -76.028 -13.520 101.290 1.00 80.88 77 ALA A CA 1
ATOM 544 C C . ALA A 1 77 ? -75.817 -13.684 99.780 1.00 80.88 77 ALA A C 1
ATOM 546 O O . ALA A 1 77 ? -76.681 -14.274 99.119 1.00 80.88 77 ALA A O 1
ATOM 547 N N . ASP A 1 78 ? -74.678 -13.220 99.272 1.00 82.38 78 ASP A N 1
ATOM 548 C CA . ASP A 1 78 ? -74.229 -13.393 97.901 1.00 82.38 78 ASP A CA 1
ATOM 549 C C . ASP A 1 78 ? -72.720 -13.657 97.852 1.00 82.38 78 ASP A C 1
ATOM 551 O O . ASP A 1 78 ? -71.893 -12.760 97.982 1.00 82.38 78 ASP A O 1
ATOM 555 N N . ALA A 1 79 ? -72.366 -14.924 97.642 1.00 80.38 79 ALA A N 1
ATOM 556 C CA . ALA A 1 79 ? -70.975 -15.355 97.588 1.00 80.38 79 ALA A CA 1
ATOM 557 C C . ALA A 1 79 ? -70.245 -14.883 96.318 1.00 80.38 79 ALA A C 1
ATOM 559 O O . ALA A 1 79 ? -69.081 -15.214 96.154 1.00 80.38 79 ALA A O 1
ATOM 560 N N . THR A 1 80 ? -70.916 -14.186 95.390 1.00 80.38 80 THR A N 1
ATOM 561 C CA . THR A 1 80 ? -70.249 -13.579 94.227 1.00 80.38 80 THR A CA 1
ATOM 562 C C . THR A 1 80 ? -69.664 -12.201 94.519 1.00 80.38 80 THR A C 1
ATOM 564 O O . THR A 1 80 ? -69.112 -11.615 93.602 1.00 80.38 80 THR A O 1
ATOM 567 N N . LEU A 1 81 ? -69.853 -11.667 95.730 1.00 82.88 81 LEU A N 1
ATOM 568 C CA . LEU A 1 81 ? -69.269 -10.394 96.176 1.00 82.88 81 LEU A CA 1
ATOM 569 C C . LEU A 1 81 ? -67.875 -10.561 96.827 1.00 82.88 81 LEU A C 1
ATOM 571 O O . LEU A 1 81 ? -67.308 -9.576 97.286 1.00 82.88 81 LEU A O 1
ATOM 575 N N . ASP A 1 82 ? -67.401 -11.804 96.933 1.00 85.25 82 ASP A N 1
ATOM 576 C CA . ASP A 1 82 ? -66.080 -12.245 97.419 1.00 85.25 82 ASP A CA 1
ATOM 577 C C . ASP A 1 82 ? -65.633 -13.366 96.471 1.00 85.25 82 ASP A C 1
ATOM 579 O O . ASP A 1 82 ? -65.805 -14.568 96.731 1.00 85.25 82 ASP A O 1
ATOM 583 N N . CYS A 1 83 ? -65.249 -12.970 95.261 1.00 83.94 83 CYS A N 1
ATOM 584 C CA . CYS A 1 83 ? -65.011 -13.892 94.157 1.00 83.94 83 CYS A CA 1
ATOM 585 C C . CYS A 1 83 ? -63.703 -14.680 94.317 1.00 83.94 83 CYS A C 1
ATOM 587 O O . CYS A 1 83 ? -63.622 -15.832 93.864 1.00 83.94 83 CYS A O 1
ATOM 589 N N . ASP A 1 84 ? -62.709 -14.106 94.994 1.00 81.81 84 ASP A N 1
ATOM 590 C CA . ASP A 1 84 ? -61.432 -14.750 95.299 1.00 81.81 84 ASP A CA 1
ATOM 591 C C . ASP A 1 84 ? -61.480 -15.605 96.587 1.00 81.81 84 ASP A C 1
ATOM 593 O O . ASP A 1 84 ? -60.621 -16.471 96.815 1.00 81.81 84 ASP A O 1
ATOM 597 N N . THR A 1 85 ? -62.573 -15.492 97.350 1.00 85.06 85 THR A N 1
ATOM 598 C CA . THR A 1 85 ? -62.907 -16.251 98.562 1.00 85.06 85 THR A CA 1
ATOM 599 C C . THR A 1 85 ? -61.968 -15.997 99.740 1.00 85.06 85 THR A C 1
ATOM 601 O O . THR A 1 85 ? -61.777 -16.882 100.594 1.00 85.06 85 THR A O 1
ATOM 604 N N . ASP A 1 86 ? -61.354 -14.818 99.791 1.00 84.12 86 ASP A N 1
ATOM 605 C CA . ASP A 1 86 ? -60.430 -14.424 100.848 1.00 84.12 86 ASP A CA 1
ATOM 606 C C . ASP A 1 86 ? -61.150 -13.942 102.130 1.00 84.12 86 ASP A C 1
ATOM 608 O O . ASP A 1 86 ? -60.573 -13.977 103.231 1.00 84.12 86 ASP A O 1
ATOM 612 N N . GLY A 1 87 ? -62.448 -13.637 102.013 1.00 80.75 87 GLY A N 1
ATOM 613 C CA . GLY A 1 87 ? -63.327 -13.202 103.094 1.00 80.75 87 GLY A CA 1
ATOM 614 C C . GLY A 1 87 ? -63.506 -11.686 103.224 1.00 80.75 87 GLY A C 1
ATOM 615 O O . GLY A 1 87 ? -64.127 -11.261 104.207 1.00 80.75 87 GLY A O 1
ATOM 616 N N . ASN A 1 88 ? -62.979 -10.898 102.288 1.00 84.62 88 ASN A N 1
ATOM 617 C CA . ASN A 1 88 ? -63.269 -9.482 102.077 1.00 84.62 88 ASN A CA 1
ATOM 618 C C . ASN A 1 88 ? -64.270 -9.314 100.921 1.00 84.62 88 ASN A C 1
ATOM 620 O O . ASN A 1 88 ? -64.490 -10.223 100.135 1.00 84.62 88 ASN A O 1
ATOM 624 N N . LEU A 1 89 ? -64.923 -8.153 100.839 1.00 85.44 89 LEU A N 1
ATOM 625 C CA . LEU A 1 89 ? -65.742 -7.814 99.673 1.00 85.44 89 LEU A CA 1
ATOM 626 C C . LEU A 1 89 ? -64.852 -7.263 98.557 1.00 85.44 89 LEU A C 1
ATOM 628 O O . LEU A 1 89 ? -64.130 -6.293 98.804 1.00 85.44 89 LEU A O 1
ATOM 632 N N . ASP A 1 90 ? -65.012 -7.768 97.334 1.00 83.50 90 ASP A N 1
ATOM 633 C CA . ASP A 1 90 ? -64.245 -7.357 96.147 1.00 83.50 90 ASP A CA 1
ATOM 634 C C . ASP A 1 90 ? -64.258 -5.823 95.978 1.00 83.50 90 ASP A C 1
ATOM 636 O O . ASP A 1 90 ? -63.225 -5.156 95.882 1.00 83.50 90 ASP A O 1
ATOM 640 N N . ALA A 1 91 ? -65.447 -5.213 96.080 1.00 80.94 91 ALA A N 1
ATOM 641 C CA . ALA A 1 91 ? -65.634 -3.764 95.968 1.00 80.94 91 ALA A CA 1
ATOM 642 C C . ALA A 1 91 ? -64.821 -2.967 97.006 1.00 80.94 91 ALA A C 1
ATOM 644 O O . ALA A 1 91 ? -64.411 -1.829 96.764 1.00 80.94 91 ALA A O 1
ATOM 645 N N . CYS A 1 92 ? -64.576 -3.545 98.178 1.00 82.75 92 CYS A N 1
ATOM 646 C CA . CYS A 1 92 ? -63.786 -2.915 99.224 1.00 82.75 92 CYS A CA 1
ATOM 647 C C . CYS A 1 92 ? -62.287 -3.066 99.012 1.00 82.75 92 CYS A C 1
ATOM 649 O O . CYS A 1 92 ? -61.527 -2.192 99.436 1.00 82.75 92 CYS A O 1
ATOM 651 N N . GLU A 1 93 ? -61.865 -4.122 98.332 1.00 84.56 93 GLU A N 1
ATOM 652 C CA . GLU A 1 93 ? -60.479 -4.340 97.932 1.00 84.56 93 GLU A CA 1
ATOM 653 C C . GLU A 1 93 ? -60.082 -3.387 96.805 1.00 84.56 93 GLU A C 1
ATOM 655 O O . GLU A 1 93 ? -59.019 -2.757 96.880 1.00 84.56 93 GLU A O 1
ATOM 660 N N . VAL A 1 94 ? -60.999 -3.133 95.865 1.00 81.62 94 VAL A N 1
ATOM 661 C CA . VAL A 1 94 ? -60.866 -2.063 94.863 1.00 81.62 94 VAL A CA 1
ATOM 662 C C . VAL A 1 94 ? -60.764 -0.689 95.535 1.00 81.62 94 VAL A C 1
ATOM 664 O O . VAL A 1 94 ? -59.842 0.085 95.266 1.00 81.62 94 VAL A O 1
ATOM 667 N N . ILE A 1 95 ? -61.662 -0.368 96.478 1.00 79.75 95 ILE A N 1
ATOM 668 C CA . ILE A 1 95 ? -61.638 0.920 97.203 1.00 79.75 95 ILE A CA 1
ATOM 669 C C . ILE A 1 95 ? -60.360 1.080 98.044 1.00 79.75 95 ILE A C 1
ATOM 671 O O . ILE A 1 95 ? -59.837 2.195 98.180 1.00 79.75 95 ILE A O 1
ATOM 675 N N . ALA A 1 96 ? -59.856 -0.009 98.629 1.00 78.62 96 ALA A N 1
ATOM 676 C CA . ALA A 1 96 ? -58.617 -0.021 99.398 1.00 78.62 96 ALA A CA 1
ATOM 677 C C . ALA A 1 96 ? -57.359 0.041 98.511 1.00 78.62 96 ALA A C 1
ATOM 679 O O . ALA A 1 96 ? -56.279 0.354 99.028 1.00 78.62 96 ALA A O 1
ATOM 680 N N . GLY A 1 97 ? -57.498 -0.209 97.203 1.00 74.38 97 GLY A N 1
ATOM 681 C CA . GLY A 1 97 ? -56.404 -0.316 96.239 1.00 74.38 97 GLY A CA 1
ATOM 682 C C . GLY A 1 97 ? -55.487 -1.503 96.529 1.00 74.38 97 GLY A C 1
ATOM 683 O O . GLY A 1 97 ? -54.275 -1.399 96.325 1.00 74.38 97 GLY A O 1
ATOM 684 N N . THR A 1 98 ? -56.034 -2.568 97.121 1.00 75.62 98 THR A N 1
ATOM 685 C CA . THR A 1 98 ? -55.294 -3.801 97.422 1.00 75.62 98 THR A CA 1
ATOM 686 C C . THR A 1 98 ? -55.273 -4.766 96.244 1.00 75.62 98 THR A C 1
ATOM 688 O O . THR A 1 98 ? -54.345 -5.563 96.177 1.00 75.62 98 THR A O 1
ATOM 691 N N . GLU A 1 99 ? -56.214 -4.618 95.313 1.00 80.12 99 GLU A N 1
ATOM 692 C CA . GLU A 1 99 ? -56.357 -5.377 94.066 1.00 80.12 99 GLU A CA 1
ATOM 693 C C . GLU A 1 99 ? -56.713 -4.414 92.905 1.00 80.12 99 GLU A C 1
ATOM 695 O O . GLU A 1 99 ? -57.014 -3.237 93.153 1.00 80.12 99 GLU A O 1
ATOM 700 N N . PHE A 1 100 ? -56.605 -4.872 91.650 1.00 82.56 100 PHE A N 1
ATOM 701 C CA . PHE A 1 100 ? -56.794 -4.057 90.436 1.00 82.56 100 PHE A CA 1
ATOM 702 C C . PHE A 1 100 ? -58.195 -4.242 89.816 1.00 82.56 100 PHE A C 1
ATOM 704 O O . PHE A 1 100 ? -58.752 -5.335 89.861 1.00 82.56 100 PHE A O 1
ATOM 711 N N . ASP A 1 101 ? -58.742 -3.137 89.300 1.00 84.50 101 ASP A N 1
ATOM 712 C CA . ASP A 1 101 ? -60.013 -3.013 88.565 1.00 84.50 101 ASP A CA 1
ATOM 713 C C . ASP A 1 101 ? -59.751 -2.011 87.429 1.00 84.50 101 ASP A C 1
ATOM 715 O O . ASP A 1 101 ? -59.697 -0.788 87.641 1.00 84.50 101 ASP A O 1
ATOM 719 N N . CYS A 1 102 ? -59.412 -2.537 86.259 1.00 85.06 102 CYS A N 1
ATOM 720 C CA . CYS A 1 102 ? -58.908 -1.762 85.136 1.00 85.06 102 CYS A CA 1
ATOM 721 C C . CYS A 1 102 ? -60.023 -1.070 84.337 1.00 85.06 102 CYS A C 1
ATOM 723 O O . CYS A 1 102 ? -59.801 0.022 83.793 1.00 85.06 102 CYS A O 1
ATOM 725 N N . ASP A 1 103 ? -61.219 -1.659 84.300 1.00 81.50 103 ASP A N 1
ATOM 726 C CA . ASP A 1 103 ? -62.370 -1.164 83.543 1.00 81.50 103 ASP A CA 1
ATOM 727 C C . ASP A 1 103 ? -63.321 -0.286 84.396 1.00 81.50 103 ASP A C 1
ATOM 729 O O . ASP A 1 103 ? -64.091 0.532 83.866 1.00 81.50 103 ASP A O 1
ATOM 733 N N . GLY A 1 104 ? -63.166 -0.344 85.722 1.00 83.25 104 GLY A N 1
ATOM 734 C CA . GLY A 1 104 ? -63.859 0.463 86.716 1.00 83.25 104 GLY A CA 1
ATOM 735 C C . GLY A 1 104 ? -65.247 -0.057 87.088 1.00 83.25 104 GLY A C 1
ATOM 736 O O . GLY A 1 104 ? -66.090 0.758 87.506 1.00 83.25 104 GLY A O 1
ATOM 737 N N . ASP A 1 105 ? -65.530 -1.346 86.889 1.00 83.88 105 ASP A N 1
ATOM 738 C CA . ASP A 1 105 ? -66.832 -1.961 87.154 1.00 83.88 105 ASP A CA 1
ATOM 739 C C . ASP A 1 105 ? -67.018 -2.486 88.596 1.00 83.88 105 ASP A C 1
ATOM 741 O O . ASP A 1 105 ? -68.150 -2.807 88.989 1.00 83.88 105 ASP A O 1
ATOM 745 N N . LEU A 1 106 ? -65.964 -2.396 89.421 1.00 78.62 106 LEU A N 1
ATOM 746 C CA . LEU A 1 106 ? -65.864 -2.840 90.818 1.00 78.62 106 LEU A CA 1
ATOM 747 C C . LEU A 1 106 ? -65.800 -4.364 91.019 1.00 78.62 106 LEU A C 1
ATOM 749 O O . LEU A 1 106 ? -65.918 -4.816 92.164 1.00 78.62 106 LEU A O 1
ATOM 753 N N . LEU A 1 107 ? -65.616 -5.145 89.954 1.00 82.44 107 LEU A N 1
ATOM 754 C CA . LEU A 1 107 ? -65.117 -6.514 90.018 1.00 82.44 107 LEU A CA 1
ATOM 755 C C . LEU A 1 107 ? -63.580 -6.488 89.976 1.00 82.44 107 LEU A C 1
ATOM 757 O O . LEU A 1 107 ? -62.978 -5.595 89.393 1.00 82.44 107 LEU A O 1
ATOM 761 N N . LEU A 1 108 ? -62.924 -7.460 90.610 1.00 86.19 108 LEU A N 1
ATOM 762 C CA . LEU A 1 108 ? -61.472 -7.590 90.478 1.00 86.19 108 LEU A CA 1
ATOM 763 C C . LEU A 1 108 ? -61.113 -8.137 89.093 1.00 86.19 108 LEU A C 1
ATOM 765 O O . LEU A 1 108 ? -61.711 -9.130 88.667 1.00 86.19 108 LEU A O 1
ATOM 769 N N . ASP A 1 109 ? -60.059 -7.601 88.478 1.00 85.75 109 ASP A N 1
ATOM 770 C CA . ASP A 1 109 ? -59.474 -8.076 87.212 1.00 85.75 109 ASP A CA 1
ATOM 771 C C . ASP A 1 109 ? -59.273 -9.611 87.226 1.00 85.75 109 ASP A C 1
ATOM 773 O O . ASP A 1 109 ? -59.648 -10.356 86.314 1.00 85.75 109 ASP A O 1
ATOM 777 N N . SER A 1 110 ? -58.757 -10.130 88.345 1.00 81.69 110 SER A N 1
ATOM 778 C CA . SER A 1 110 ? -58.529 -11.565 88.561 1.00 81.69 110 SER A CA 1
ATOM 779 C C . SER A 1 110 ? -59.818 -12.403 88.526 1.00 81.69 110 SER A C 1
ATOM 781 O O . SER A 1 110 ? -59.810 -13.573 88.120 1.00 81.69 110 SER A O 1
ATOM 783 N N . CYS A 1 111 ? -60.944 -11.808 88.909 1.00 83.75 111 CYS A N 1
ATOM 784 C CA . CYS A 1 111 ? -62.255 -12.432 88.893 1.00 83.75 111 CYS A CA 1
ATOM 785 C C . CYS A 1 111 ? -62.937 -12.336 87.535 1.00 83.75 111 CYS A C 1
ATOM 787 O O . CYS A 1 111 ? -63.650 -13.270 87.159 1.00 83.75 111 CYS A O 1
ATOM 789 N N . GLU A 1 112 ? -62.667 -11.289 86.762 1.00 85.75 112 GLU A N 1
ATOM 790 C CA . GLU A 1 112 ? -63.086 -11.195 85.365 1.00 85.75 112 GLU A CA 1
ATOM 791 C C . GLU A 1 112 ? -62.408 -12.276 84.525 1.00 85.75 112 GLU A C 1
ATOM 793 O O . GLU A 1 112 ? -63.069 -13.007 83.778 1.00 85.75 112 GLU A O 1
ATOM 798 N N . ILE A 1 113 ? -61.106 -12.476 84.731 1.00 83.19 113 ILE A N 1
ATOM 799 C CA . ILE A 1 113 ? -60.340 -13.560 84.106 1.00 83.19 113 ILE A CA 1
ATOM 800 C C . ILE A 1 113 ? -60.915 -14.923 84.518 1.00 83.19 113 ILE A C 1
ATOM 802 O O . ILE A 1 113 ? -61.173 -15.787 83.673 1.00 83.19 113 ILE A O 1
ATOM 806 N N . ALA A 1 114 ? -61.224 -15.123 85.805 1.00 81.75 114 ALA A N 1
ATOM 807 C CA . ALA A 1 114 ? -61.878 -16.348 86.277 1.00 81.75 114 ALA A CA 1
ATOM 808 C C . ALA A 1 114 ? -63.295 -16.544 85.693 1.00 81.75 114 ALA A C 1
ATOM 810 O O . ALA A 1 114 ? -63.740 -17.687 85.512 1.00 81.75 114 ALA A O 1
ATOM 811 N N . ALA A 1 115 ? -63.996 -15.451 85.374 1.00 81.19 115 ALA A N 1
ATOM 812 C CA . ALA A 1 115 ? -65.307 -15.435 84.730 1.00 81.19 115 ALA A CA 1
ATOM 813 C C . ALA A 1 115 ? -65.246 -15.614 83.198 1.00 81.19 115 ALA A C 1
ATOM 815 O O . ALA A 1 115 ? -66.287 -15.865 82.576 1.00 81.19 115 ALA A O 1
ATOM 816 N N . GLY A 1 116 ? -64.048 -15.593 82.606 1.00 79.94 116 GLY A N 1
ATOM 817 C CA . GLY A 1 116 ? -63.797 -15.899 81.198 1.00 79.94 116 GLY A CA 1
ATOM 818 C C . GLY A 1 116 ? -63.248 -14.745 80.362 1.00 79.94 116 GLY A C 1
ATOM 819 O O . GLY A 1 116 ? -63.251 -14.888 79.136 1.00 79.94 116 GLY A O 1
ATOM 820 N N . SER A 1 117 ? -62.806 -13.646 80.984 1.00 84.38 117 SER A N 1
ATOM 821 C CA . SER A 1 117 ? -61.980 -12.646 80.304 1.00 84.38 117 SER A CA 1
ATOM 822 C C . SER A 1 117 ? -60.645 -13.263 79.867 1.00 84.38 117 SER A C 1
ATOM 824 O O . SER A 1 117 ? -60.175 -14.242 80.458 1.00 84.38 117 SER A O 1
ATOM 826 N N . LEU A 1 118 ? -60.095 -12.762 78.764 1.00 85.00 118 LEU A N 1
ATOM 827 C CA . LEU A 1 118 ? -58.842 -13.255 78.202 1.00 85.00 118 LEU A CA 1
ATOM 828 C C . LEU A 1 118 ? -57.673 -12.527 78.880 1.00 85.00 118 LEU A C 1
ATOM 830 O O . LEU A 1 118 ? -57.766 -11.334 79.140 1.00 85.00 118 LEU A O 1
ATOM 834 N N . ASP A 1 119 ? -56.631 -13.287 79.207 1.00 85.56 119 ASP A N 1
ATOM 835 C CA . ASP A 1 119 ? -55.358 -12.825 79.774 1.00 85.56 119 ASP A CA 1
ATOM 836 C C . ASP A 1 119 ? -54.265 -13.659 79.097 1.00 85.56 119 ASP A C 1
ATOM 838 O O . ASP A 1 119 ? -53.962 -14.794 79.496 1.00 85.56 119 ASP A O 1
ATOM 842 N N . CYS A 1 120 ? -53.788 -13.177 77.955 1.00 82.88 120 CYS A N 1
ATOM 843 C CA . CYS A 1 120 ? -52.872 -13.931 77.105 1.00 82.88 120 CYS A CA 1
ATOM 844 C C . CYS A 1 120 ? -51.417 -13.896 77.593 1.00 82.88 120 CYS A C 1
ATOM 846 O O . CYS A 1 120 ? -50.682 -14.857 77.332 1.00 82.88 120 CYS A O 1
ATOM 848 N N . ASN A 1 121 ? -51.005 -12.853 78.318 1.00 78.06 121 ASN A N 1
ATOM 849 C CA . ASN A 1 121 ? -49.652 -12.707 78.865 1.00 78.06 121 ASN A CA 1
ATOM 850 C C . ASN A 1 121 ? -49.533 -13.222 80.322 1.00 78.06 121 ASN A C 1
ATOM 852 O O . ASN A 1 121 ? -48.420 -13.462 80.802 1.00 78.06 121 ASN A O 1
ATOM 856 N N . GLY A 1 122 ? -50.655 -13.510 80.988 1.00 82.56 122 GLY A N 1
ATOM 857 C CA . GLY A 1 122 ? -50.726 -14.102 82.323 1.00 82.56 122 GLY A CA 1
ATOM 858 C C . GLY A 1 122 ? -50.397 -13.120 83.446 1.00 82.56 122 GLY A C 1
ATOM 859 O O . GLY A 1 122 ? -49.910 -13.558 84.499 1.00 82.56 122 GLY A O 1
ATOM 860 N N . ASP A 1 123 ? -50.571 -11.819 83.213 1.00 83.94 123 ASP A N 1
ATOM 861 C CA . ASP A 1 123 ? -50.227 -10.757 84.162 1.00 83.94 123 ASP A CA 1
ATOM 862 C C . ASP A 1 123 ? -51.354 -10.419 85.153 1.00 83.94 123 ASP A C 1
ATOM 864 O O . ASP A 1 123 ? -51.133 -9.623 86.071 1.00 83.94 123 ASP A O 1
ATOM 868 N N . LEU A 1 124 ? -52.490 -11.123 85.050 1.00 82.94 124 LEU A N 1
ATOM 869 C CA . LEU A 1 124 ? -53.705 -10.942 85.846 1.00 82.94 124 LEU A CA 1
ATOM 870 C C . LEU A 1 124 ? -54.462 -9.636 85.558 1.00 82.94 124 LEU A C 1
ATOM 872 O O . LEU A 1 124 ? -55.274 -9.233 86.389 1.00 82.94 124 LEU A O 1
ATOM 876 N N . ILE A 1 125 ? -54.235 -9.020 84.396 1.00 85.75 125 ILE A N 1
ATOM 877 C CA . ILE A 1 125 ? -55.000 -7.887 83.870 1.00 85.75 125 ILE A CA 1
ATOM 878 C C . ILE A 1 125 ? -55.701 -8.339 82.575 1.00 85.75 125 ILE A C 1
ATOM 880 O O . ILE A 1 125 ? -55.027 -8.833 81.674 1.00 85.75 125 ILE A O 1
ATOM 884 N N . PRO A 1 126 ? -57.027 -8.165 82.432 1.00 86.12 126 PRO A N 1
ATOM 885 C CA . PRO A 1 126 ? -57.745 -8.453 81.195 1.00 86.12 126 PRO A CA 1
ATOM 886 C C . PRO A 1 126 ? -57.119 -7.812 79.952 1.00 86.12 126 PRO A C 1
ATOM 888 O O . PRO A 1 126 ? -56.779 -6.628 79.962 1.00 86.12 126 PRO A O 1
ATOM 891 N N . ASP A 1 127 ? -57.067 -8.562 78.850 1.00 84.38 127 ASP A N 1
ATOM 892 C CA . ASP A 1 127 ? -56.506 -8.120 77.566 1.00 84.38 127 ASP A CA 1
ATOM 893 C C . ASP A 1 127 ? -57.103 -6.776 77.093 1.00 84.38 127 ASP A C 1
ATOM 895 O O . ASP A 1 127 ? -56.403 -5.899 76.599 1.00 84.38 127 ASP A O 1
ATOM 899 N N . GLU A 1 128 ? -58.405 -6.554 77.293 1.00 81.69 128 GLU A N 1
ATOM 900 C CA . GLU A 1 128 ? -59.099 -5.324 76.873 1.00 81.69 128 GLU A CA 1
ATOM 901 C C . GLU A 1 128 ? -58.667 -4.049 77.619 1.00 81.69 128 GLU A C 1
ATOM 903 O O . GLU A 1 128 ? -58.993 -2.935 77.197 1.00 81.69 128 GLU A O 1
ATOM 908 N N . CYS A 1 129 ? -57.916 -4.206 78.706 1.00 82.38 129 CYS A N 1
ATOM 909 C CA . CYS A 1 129 ? -57.341 -3.125 79.494 1.00 82.38 129 CYS A CA 1
ATOM 910 C C . CYS A 1 129 ? -55.861 -2.865 79.193 1.00 82.38 129 CYS A C 1
ATOM 912 O O . CYS A 1 129 ? -55.262 -1.961 79.787 1.00 82.38 129 CYS A O 1
ATOM 914 N N . GLN A 1 130 ? -55.263 -3.642 78.293 1.00 85.94 130 GLN A N 1
ATOM 915 C CA . GLN A 1 130 ? -53.861 -3.517 77.921 1.00 85.94 130 GLN A CA 1
ATOM 916 C C . GLN A 1 130 ? -53.694 -2.661 76.650 1.00 85.94 130 GLN A C 1
ATOM 918 O O . GLN A 1 130 ? -54.662 -2.253 76.005 1.00 85.94 130 GLN A O 1
ATOM 923 N N . THR A 1 131 ? -52.449 -2.299 76.329 1.00 85.44 131 THR A N 1
ATOM 924 C CA . THR A 1 131 ? -52.145 -1.449 75.164 1.00 85.44 131 THR A CA 1
ATOM 925 C C . THR A 1 131 ? -52.296 -2.266 73.881 1.00 85.44 131 THR A C 1
ATOM 927 O O . THR A 1 131 ? -51.727 -3.347 73.789 1.00 85.44 131 THR A O 1
ATOM 930 N N . ASP A 1 132 ? -53.071 -1.744 72.928 1.00 85.19 132 ASP A N 1
ATOM 931 C CA . ASP A 1 132 ? -53.328 -2.325 71.604 1.00 85.19 132 ASP A CA 1
ATOM 932 C C . ASP A 1 132 ? -53.184 -1.206 70.562 1.00 85.19 132 ASP A C 1
ATOM 934 O O . ASP A 1 132 ? -54.085 -0.375 70.369 1.00 85.19 132 ASP A O 1
ATOM 938 N N . CYS A 1 133 ? -52.007 -1.112 69.954 1.00 85.75 133 CYS A N 1
ATOM 939 C CA . CYS A 1 133 ? -51.673 -0.036 69.027 1.00 85.75 133 CYS A CA 1
ATOM 940 C C . CYS A 1 133 ? -52.234 -0.259 67.612 1.00 85.75 133 CYS A C 1
ATOM 942 O O . CYS A 1 133 ? -52.582 0.718 66.936 1.00 85.75 133 CYS A O 1
ATOM 944 N N . ASN A 1 134 ? -52.389 -1.514 67.176 1.00 78.69 134 ASN A N 1
ATOM 945 C CA . ASN A 1 134 ? -52.924 -1.868 65.855 1.00 78.69 134 ASN A CA 1
ATOM 946 C C . ASN A 1 134 ? -54.474 -1.933 65.832 1.00 78.69 134 ASN A C 1
ATOM 948 O O . ASN A 1 134 ? -55.097 -1.932 64.762 1.00 78.69 134 ASN A O 1
ATOM 952 N N . GLY A 1 135 ? -55.115 -1.910 67.004 1.00 82.50 135 GLY A N 1
ATOM 953 C CA . GLY A 1 135 ? -56.561 -1.879 67.197 1.00 82.50 135 GLY A CA 1
ATOM 954 C C . GLY A 1 135 ? -57.261 -3.204 66.886 1.00 82.50 135 GLY A C 1
ATOM 955 O O . GLY A 1 135 ? -58.452 -3.191 66.539 1.00 82.50 135 GLY A O 1
ATOM 956 N N . ASN A 1 136 ? -56.547 -4.332 66.938 1.00 82.81 136 ASN A N 1
ATOM 957 C CA . ASN A 1 136 ? -57.070 -5.655 66.594 1.00 82.81 136 ASN A CA 1
ATOM 958 C C . ASN A 1 136 ? -57.767 -6.369 67.780 1.00 82.81 136 ASN A C 1
ATOM 960 O O . ASN A 1 136 ? -58.344 -7.445 67.588 1.00 82.81 136 ASN A O 1
ATOM 964 N N . SER A 1 137 ? -57.810 -5.726 68.955 1.00 78.12 137 SER A N 1
ATOM 965 C CA . SER A 1 137 ? -58.339 -6.237 70.230 1.00 78.12 137 SER A CA 1
ATOM 966 C C . SER A 1 137 ? -57.523 -7.372 70.865 1.00 78.12 137 SER A C 1
ATOM 968 O O . SER A 1 137 ? -58.069 -8.150 71.649 1.00 78.12 137 SER A O 1
ATOM 970 N N . ILE A 1 138 ? -56.242 -7.472 70.519 1.00 84.12 138 ILE A N 1
ATOM 971 C CA . ILE A 1 138 ? -55.210 -8.288 71.159 1.00 84.12 138 ILE A CA 1
ATOM 972 C C . ILE A 1 138 ? -54.126 -7.306 71.639 1.00 84.12 138 ILE A C 1
ATOM 974 O O . ILE A 1 138 ? -53.737 -6.430 70.875 1.00 84.12 138 ILE A O 1
ATOM 978 N N . PRO A 1 139 ? -53.647 -7.405 72.886 1.00 86.94 139 PRO A N 1
ATOM 979 C CA . PRO A 1 139 ? -52.594 -6.523 73.379 1.00 86.94 139 PRO A CA 1
ATOM 980 C C . PRO A 1 139 ? -51.270 -6.714 72.644 1.00 86.94 139 PRO A C 1
ATOM 982 O O . PRO A 1 139 ? -50.929 -7.840 72.278 1.00 86.94 139 PRO A O 1
ATOM 985 N N . ASP A 1 140 ? -50.475 -5.650 72.554 1.00 85.88 140 ASP A N 1
ATOM 986 C CA . ASP A 1 140 ? -49.177 -5.631 71.870 1.00 85.88 140 ASP A CA 1
ATOM 987 C C . ASP A 1 140 ? -48.251 -6.767 72.357 1.00 85.88 140 ASP A C 1
ATOM 989 O O . ASP A 1 140 ? -47.742 -7.560 71.565 1.00 85.88 140 ASP A O 1
ATOM 993 N N . ASP A 1 141 ? -48.114 -6.936 73.678 1.00 85.19 141 ASP A N 1
ATOM 994 C CA . ASP A 1 141 ? -47.302 -8.001 74.294 1.00 85.19 141 ASP A CA 1
ATOM 995 C C . ASP A 1 141 ? -47.761 -9.410 73.877 1.00 85.19 141 ASP A C 1
ATOM 997 O O . ASP A 1 141 ? -46.964 -10.352 73.756 1.00 85.19 141 ASP A O 1
ATOM 1001 N N . CYS A 1 142 ? -49.062 -9.574 73.654 1.00 85.06 142 CYS A N 1
ATOM 1002 C CA . CYS A 1 142 ? -49.645 -10.827 73.213 1.00 85.06 142 CYS A CA 1
ATOM 1003 C C . CYS A 1 142 ? -49.526 -11.034 71.712 1.00 85.06 142 CYS A C 1
ATOM 1005 O O . CYS A 1 142 ? -49.371 -12.181 71.286 1.00 85.06 142 CYS A O 1
ATOM 1007 N N . ASP A 1 143 ? -49.558 -9.964 70.924 1.00 85.44 143 ASP A N 1
ATOM 1008 C CA . ASP A 1 143 ? -49.279 -10.024 69.498 1.00 85.44 143 ASP A CA 1
ATOM 1009 C C . ASP A 1 143 ? -47.831 -10.462 69.236 1.00 85.44 143 ASP A C 1
ATOM 1011 O O . ASP A 1 143 ? -47.585 -11.358 68.420 1.00 85.44 143 ASP A O 1
ATOM 1015 N N . LEU A 1 144 ? -46.886 -9.953 70.030 1.00 84.88 144 LEU A N 1
ATOM 1016 C CA . LEU A 1 144 ? -45.483 -10.373 69.995 1.00 84.88 144 LEU A CA 1
ATOM 1017 C C . LEU A 1 144 ? -45.295 -11.813 70.489 1.00 84.88 144 LEU A C 1
ATOM 1019 O O . LEU A 1 144 ? -44.618 -12.624 69.853 1.00 84.88 144 LEU A O 1
ATOM 1023 N N . THR A 1 145 ? -45.934 -12.183 71.602 1.00 83.81 145 THR A N 1
ATOM 1024 C CA . THR A 1 145 ? -45.803 -13.536 72.173 1.00 83.81 145 THR A CA 1
ATOM 1025 C C . THR A 1 145 ? -46.432 -14.613 71.280 1.00 83.81 145 THR A C 1
ATOM 1027 O O . THR A 1 145 ? -45.914 -15.732 71.195 1.00 83.81 145 THR A O 1
ATOM 1030 N N . ASN A 1 146 ? -47.539 -14.299 70.599 1.00 81.31 146 ASN A N 1
ATOM 1031 C CA . ASN A 1 146 ? -48.209 -15.212 69.669 1.00 81.31 146 ASN A CA 1
ATOM 1032 C C . ASN A 1 146 ? -47.606 -15.194 68.254 1.00 81.31 146 ASN A C 1
ATOM 1034 O O . ASN A 1 146 ? -47.957 -16.060 67.445 1.00 81.31 146 ASN A O 1
ATOM 1038 N N . GLY A 1 147 ? -46.697 -14.255 67.964 1.00 77.38 147 GLY A N 1
ATOM 1039 C CA . GLY A 1 147 ? -46.089 -14.062 66.647 1.00 77.38 147 GLY A CA 1
ATOM 1040 C C . GLY A 1 147 ? -47.082 -13.572 65.591 1.00 77.38 147 GLY A C 1
ATOM 1041 O O . GLY A 1 147 ? -46.930 -13.902 64.414 1.00 77.38 147 GLY A O 1
ATOM 1042 N N . THR A 1 148 ? -48.141 -12.875 66.012 1.00 82.00 148 THR A N 1
ATOM 1043 C CA . THR A 1 148 ? -49.095 -12.208 65.115 1.00 82.00 148 THR A CA 1
ATOM 1044 C C . THR A 1 148 ? -48.595 -10.839 64.664 1.00 82.00 148 THR A C 1
ATOM 1046 O O . THR A 1 148 ? -48.957 -10.438 63.559 1.00 82.00 148 THR A O 1
ATOM 1049 N N . SER A 1 149 ? -47.688 -10.223 65.430 1.00 85.94 149 SER A N 1
ATOM 1050 C CA . SER A 1 149 ? -46.902 -9.054 65.021 1.00 85.94 149 SER A CA 1
ATOM 1051 C C . SER A 1 149 ? -45.401 -9.301 65.227 1.00 85.94 149 SER A C 1
ATOM 1053 O O . SER A 1 149 ? -45.004 -10.167 66.014 1.00 85.94 149 SER A O 1
ATOM 1055 N N . LEU A 1 150 ? -44.574 -8.588 64.461 1.00 85.94 150 LEU A N 1
ATOM 1056 C CA . LEU A 1 150 ? -43.109 -8.651 64.505 1.00 85.94 150 LEU A CA 1
ATOM 1057 C C . LEU A 1 150 ? -42.564 -7.515 65.393 1.00 85.94 150 LEU A C 1
ATOM 1059 O O . LEU A 1 150 ? -43.233 -6.497 65.542 1.00 85.94 150 LEU A O 1
ATOM 1063 N N . ASP A 1 151 ? -41.407 -7.736 66.020 1.00 85.38 151 ASP A N 1
ATOM 1064 C CA . ASP A 1 151 ? -40.625 -6.751 66.794 1.00 85.38 151 ASP A CA 1
ATOM 1065 C C . ASP A 1 151 ? -39.152 -7.022 66.482 1.00 85.38 151 ASP A C 1
ATOM 1067 O O . ASP A 1 151 ? -38.488 -7.842 67.131 1.00 85.38 151 ASP A O 1
ATOM 1071 N N . CYS A 1 152 ? -38.679 -6.435 65.390 1.00 84.06 152 CYS A N 1
ATOM 1072 C CA . CYS A 1 152 ? -37.350 -6.715 64.863 1.00 84.06 152 CYS A CA 1
ATOM 1073 C C . CYS A 1 152 ? -36.242 -6.040 65.696 1.00 84.06 152 CYS A C 1
ATOM 1075 O O . CYS A 1 152 ? -35.152 -6.597 65.854 1.00 84.06 152 CYS A O 1
ATOM 1077 N N . ASN A 1 153 ? -36.528 -4.863 66.266 1.00 76.62 153 ASN A N 1
ATOM 1078 C CA . ASN A 1 153 ? -35.580 -4.045 67.027 1.00 76.62 153 ASN A CA 1
ATOM 1079 C C . ASN A 1 153 ? -35.515 -4.461 68.516 1.00 76.62 153 ASN A C 1
ATOM 1081 O O . ASN A 1 153 ? -34.618 -4.043 69.260 1.00 76.62 153 ASN A O 1
ATOM 1085 N N . GLY A 1 154 ? -36.430 -5.333 68.950 1.00 82.38 154 GLY A N 1
ATOM 1086 C CA . GLY A 1 154 ? -36.498 -5.906 70.289 1.00 82.38 154 GLY A CA 1
ATOM 1087 C C . GLY A 1 154 ? -36.903 -4.898 71.362 1.00 82.38 154 GLY A C 1
ATOM 1088 O O . GLY A 1 154 ? -36.545 -5.082 72.536 1.00 82.38 154 GLY A O 1
ATOM 1089 N N . ASN A 1 155 ? -37.584 -3.813 70.988 1.00 83.25 155 ASN A N 1
ATOM 1090 C CA . ASN A 1 155 ? -37.987 -2.747 71.902 1.00 83.25 155 ASN A CA 1
ATOM 1091 C C . ASN A 1 155 ? -39.315 -3.054 72.633 1.00 83.25 155 ASN A C 1
ATOM 1093 O O . ASN A 1 155 ? -39.709 -2.278 73.511 1.00 83.25 155 ASN A O 1
ATOM 1097 N N . SER A 1 156 ? -39.932 -4.214 72.352 1.00 81.94 156 SER A N 1
ATOM 1098 C CA . SER A 1 156 ? -41.226 -4.671 72.887 1.00 81.94 156 SER A CA 1
ATOM 1099 C C . SER A 1 156 ? -42.432 -3.849 72.419 1.00 81.94 156 SER A C 1
ATOM 1101 O O . SER A 1 156 ? -43.461 -3.823 73.091 1.00 81.94 156 SER A O 1
ATOM 1103 N N . ILE A 1 157 ? -42.311 -3.181 71.275 1.00 85.00 157 ILE A N 1
ATOM 1104 C CA . ILE A 1 157 ? -43.384 -2.520 70.536 1.00 85.00 157 ILE A CA 1
ATOM 1105 C C . ILE A 1 157 ? -43.457 -3.214 69.168 1.00 85.00 157 ILE A C 1
ATOM 1107 O O . ILE A 1 157 ? -42.424 -3.411 68.540 1.00 85.00 157 ILE A O 1
ATOM 1111 N N . PRO A 1 158 ? -44.646 -3.611 68.687 1.00 88.12 158 PRO A N 1
ATOM 1112 C CA . PRO A 1 158 ? -44.783 -4.164 67.345 1.00 88.12 158 PRO A CA 1
ATOM 1113 C C . PRO A 1 158 ? -44.291 -3.209 66.245 1.00 88.12 158 PRO A C 1
ATOM 1115 O O . PRO A 1 158 ? -44.599 -2.017 66.290 1.00 88.12 158 PRO A O 1
ATOM 1118 N N . ASP A 1 159 ? -43.633 -3.734 65.207 1.00 84.50 159 ASP A N 1
ATOM 1119 C CA . ASP A 1 159 ? -43.056 -2.948 64.099 1.00 84.50 159 ASP A CA 1
ATOM 1120 C C . ASP A 1 159 ? -44.114 -2.046 63.431 1.00 84.50 159 ASP A C 1
ATOM 1122 O O . ASP A 1 159 ? -43.896 -0.861 63.178 1.00 84.50 159 ASP A O 1
ATOM 1126 N N . GLU A 1 160 ? -45.331 -2.567 63.223 1.00 83.06 160 GLU A N 1
ATOM 1127 C CA . GLU A 1 160 ? -46.475 -1.818 62.668 1.00 83.06 160 GLU A CA 1
ATOM 1128 C C . GLU A 1 160 ? -46.868 -0.585 63.503 1.00 83.06 160 GLU A C 1
ATOM 1130 O O . GLU A 1 160 ? -47.475 0.368 63.002 1.00 83.06 160 GLU A O 1
ATOM 1135 N N . CYS A 1 161 ? -46.498 -0.587 64.779 1.00 84.38 161 CYS A N 1
ATOM 1136 C CA . CYS A 1 161 ? -46.737 0.503 65.702 1.00 84.38 161 CYS A CA 1
ATOM 1137 C C . CYS A 1 161 ? -45.574 1.488 65.737 1.00 84.38 161 CYS A C 1
ATOM 1139 O O . CYS A 1 161 ? -45.854 2.689 65.813 1.00 84.38 161 CYS A O 1
ATOM 1141 N N . ASP A 1 162 ? -44.336 1.022 65.553 1.00 83.25 162 ASP A N 1
ATOM 1142 C CA . ASP A 1 162 ? -43.157 1.867 65.321 1.00 83.25 162 ASP A CA 1
ATOM 1143 C C . ASP A 1 162 ? -43.278 2.699 64.026 1.00 83.25 162 ASP A C 1
ATOM 1145 O O . ASP A 1 162 ? -42.943 3.892 64.006 1.00 83.25 162 ASP A O 1
ATOM 1149 N N . PHE A 1 163 ? -43.905 2.141 62.983 1.00 75.62 163 PHE A N 1
ATOM 1150 C CA . PHE A 1 163 ? -44.322 2.892 61.791 1.00 75.62 163 PHE A CA 1
ATOM 1151 C C . PHE A 1 163 ? -45.295 4.035 62.118 1.00 75.62 163 PHE A C 1
ATOM 1153 O O . PHE A 1 163 ? -45.197 5.148 61.593 1.00 75.62 163 PHE A O 1
ATOM 1160 N N . SER A 1 164 ? -46.280 3.765 62.976 1.00 74.88 164 SER A N 1
ATOM 1161 C CA . SER A 1 164 ? -47.375 4.699 63.266 1.00 74.88 164 SER A CA 1
ATOM 1162 C C . SER A 1 164 ? -46.965 5.855 64.190 1.00 74.88 164 SER A C 1
ATOM 1164 O O . SER A 1 164 ? -47.520 6.958 64.103 1.00 74.88 164 SER A O 1
ATOM 1166 N N . SER A 1 165 ? -45.988 5.613 65.068 1.00 73.50 165 SER A N 1
ATOM 1167 C CA . SER A 1 165 ? -45.398 6.591 65.986 1.00 73.50 165 SER A CA 1
ATOM 1168 C C . SER A 1 165 ? -44.327 7.457 65.316 1.00 73.50 165 SER A C 1
ATOM 1170 O O . SER A 1 165 ? -44.054 8.555 65.816 1.00 73.50 165 SER A O 1
ATOM 1172 N N . GLY A 1 166 ? -43.750 6.997 64.197 1.00 68.38 166 GLY A N 1
ATOM 1173 C CA . GLY A 1 166 ? -42.635 7.648 63.503 1.00 68.38 166 GLY A CA 1
ATOM 1174 C C . GLY A 1 166 ? -41.342 7.624 64.320 1.00 68.38 166 GLY A C 1
ATOM 1175 O O . GLY A 1 166 ? -40.562 8.578 64.261 1.00 68.38 166 GLY A O 1
ATOM 1176 N N . THR A 1 167 ? -41.177 6.606 65.169 1.00 70.94 167 THR A N 1
ATOM 1177 C CA . THR A 1 167 ? -39.984 6.412 66.006 1.00 70.94 167 THR A CA 1
ATOM 1178 C C . THR A 1 167 ? -38.861 5.686 65.276 1.00 70.94 167 THR A C 1
ATOM 1180 O O . THR A 1 167 ? -37.706 5.924 65.630 1.00 70.94 167 THR A O 1
ATOM 1183 N N . SER A 1 168 ? -39.194 4.921 64.235 1.00 78.94 168 SER A N 1
ATOM 1184 C CA . SER A 1 168 ? -38.259 4.191 63.372 1.00 78.94 168 SER A CA 1
ATOM 1185 C C . SER A 1 168 ? -38.327 4.698 61.923 1.00 78.94 168 SER A C 1
ATOM 1187 O O . SER A 1 168 ? -39.321 5.315 61.521 1.00 78.94 168 SER A O 1
ATOM 1189 N N . LEU A 1 169 ? -37.231 4.523 61.179 1.00 81.81 169 LEU A N 1
ATOM 1190 C CA . LEU A 1 169 ? -37.065 4.973 59.792 1.00 81.81 169 LEU A CA 1
ATOM 1191 C C . LEU A 1 169 ? -37.378 3.819 58.821 1.00 81.81 169 LEU A C 1
ATOM 1193 O O . LEU A 1 169 ? -37.141 2.661 59.148 1.00 81.81 169 LEU A O 1
ATOM 1197 N N . ASP A 1 170 ? -37.972 4.176 57.685 1.00 84.19 170 ASP A N 1
ATOM 1198 C CA . ASP A 1 170 ? -38.226 3.339 56.502 1.00 84.19 170 ASP A CA 1
ATOM 1199 C C . ASP A 1 170 ? -37.937 4.260 55.314 1.00 84.19 170 ASP A C 1
ATOM 1201 O O . ASP A 1 170 ? -38.779 5.072 54.898 1.00 84.19 170 ASP A O 1
ATOM 1205 N N . CYS A 1 171 ? -36.666 4.309 54.930 1.00 84.88 171 CYS A N 1
ATOM 1206 C CA . CYS A 1 171 ? -36.149 5.324 54.024 1.00 84.88 171 CYS A CA 1
ATOM 1207 C C . CYS A 1 171 ? -36.425 4.998 52.549 1.00 84.88 171 CYS A C 1
ATOM 1209 O O . CYS A 1 171 ? -36.594 5.928 51.749 1.00 84.88 171 CYS A O 1
ATOM 1211 N N . ASP A 1 172 ? -36.553 3.719 52.195 1.00 81.00 172 ASP A N 1
ATOM 1212 C CA . ASP A 1 172 ? -36.887 3.268 50.841 1.00 81.00 172 ASP A CA 1
ATOM 1213 C C . ASP A 1 172 ? -38.394 3.003 50.622 1.00 81.00 172 ASP A C 1
ATOM 1215 O O . ASP A 1 172 ? -38.848 2.858 49.478 1.00 81.00 172 ASP A O 1
ATOM 1219 N N . ALA A 1 173 ? -39.189 3.113 51.692 1.00 83.38 173 ALA A N 1
ATOM 1220 C CA . ALA A 1 173 ? -40.644 3.017 51.718 1.00 83.38 173 ALA A CA 1
ATOM 1221 C C . ALA A 1 173 ? -41.181 1.645 51.281 1.00 83.38 173 ALA A C 1
ATOM 1223 O O . ALA A 1 173 ? -42.274 1.566 50.689 1.00 83.38 173 ALA A O 1
ATOM 1224 N N . ASP A 1 174 ? -40.431 0.573 51.540 1.00 82.19 174 ASP A N 1
AT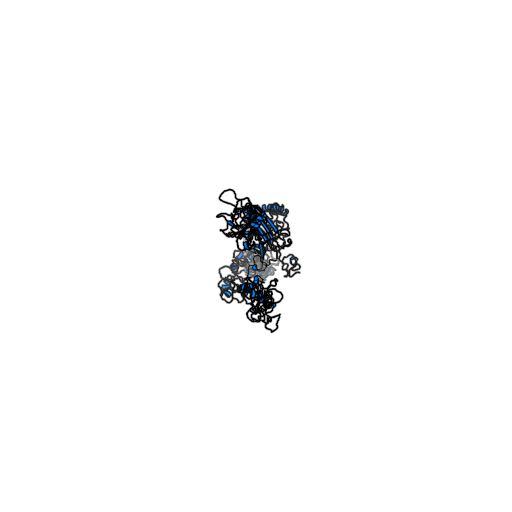OM 1225 C CA . ASP A 1 174 ? -40.809 -0.793 51.183 1.00 82.19 174 ASP A CA 1
ATOM 1226 C C . ASP A 1 174 ? -41.767 -1.452 52.205 1.00 82.19 174 ASP A C 1
ATOM 1228 O O . ASP A 1 174 ? -42.458 -2.432 51.886 1.00 82.19 174 ASP A O 1
ATOM 1232 N N . GLY A 1 175 ? -41.920 -0.832 53.382 1.00 79.31 175 GLY A N 1
ATOM 1233 C CA . GLY A 1 175 ? -42.797 -1.275 54.462 1.00 79.31 175 GLY A CA 1
ATOM 1234 C C . GLY A 1 175 ? -42.137 -2.195 55.492 1.00 79.31 175 GLY A C 1
ATOM 1235 O O . GLY A 1 175 ? -42.853 -2.740 56.340 1.00 79.31 175 GLY A O 1
ATOM 1236 N N . VAL A 1 176 ? -40.816 -2.354 55.442 1.00 84.31 176 VAL A N 1
ATOM 1237 C CA . VAL A 1 176 ? -39.945 -2.878 56.499 1.00 84.31 176 VAL A CA 1
ATOM 1238 C C . VAL A 1 176 ? -39.168 -1.694 57.101 1.00 84.31 176 VAL A C 1
ATOM 1240 O O . VAL A 1 176 ? -38.976 -0.679 56.449 1.00 84.31 176 VAL A O 1
ATOM 1243 N N . LEU A 1 177 ? -38.831 -1.734 58.394 1.00 85.44 177 LEU A N 1
ATOM 1244 C CA . LEU A 1 177 ? -38.031 -0.659 58.997 1.00 85.44 177 LEU A CA 1
ATOM 1245 C C . LEU A 1 177 ? -36.549 -0.897 58.695 1.00 85.44 177 LEU A C 1
ATOM 1247 O O . LEU A 1 177 ? -36.095 -2.035 58.825 1.00 85.44 177 LEU A O 1
ATOM 1251 N N . ASP A 1 178 ? -35.784 0.167 58.444 1.00 85.31 178 ASP A N 1
ATOM 1252 C CA . ASP A 1 178 ? -34.354 0.088 58.101 1.00 85.31 178 ASP A CA 1
ATOM 1253 C C . ASP A 1 178 ? -33.575 -0.758 59.136 1.00 85.31 178 ASP A C 1
ATOM 1255 O O . ASP A 1 178 ? -32.758 -1.621 58.817 1.00 85.31 178 ASP A O 1
ATOM 1259 N N . GLU A 1 179 ? -33.881 -0.578 60.426 1.00 83.50 179 GLU A N 1
ATOM 1260 C CA . GLU A 1 179 ? -33.255 -1.329 61.522 1.00 83.50 179 GLU A CA 1
ATOM 1261 C C . GLU A 1 179 ? -33.609 -2.828 61.524 1.00 83.50 179 GLU A C 1
ATOM 1263 O O . GLU A 1 179 ? -32.799 -3.654 61.967 1.00 83.50 179 GLU A O 1
ATOM 1268 N N . CYS A 1 180 ? -34.791 -3.197 61.017 1.00 84.69 180 CYS A N 1
ATOM 1269 C CA . CYS A 1 180 ? -35.154 -4.591 60.780 1.00 84.69 180 CYS A CA 1
ATOM 1270 C C . CYS A 1 180 ? -34.316 -5.158 59.641 1.00 84.69 180 CYS A C 1
ATOM 1272 O O . CYS A 1 180 ? -33.790 -6.261 59.763 1.00 84.69 180 CYS A O 1
ATOM 1274 N N . GLU A 1 181 ? -34.156 -4.403 58.557 1.00 86.31 181 GLU A N 1
ATOM 1275 C CA . GLU A 1 181 ? -33.443 -4.861 57.371 1.00 86.31 181 GLU A CA 1
ATOM 1276 C C . GLU A 1 181 ? -31.958 -5.090 57.644 1.00 86.31 181 GLU A C 1
ATOM 1278 O O . GLU A 1 181 ? -31.399 -6.111 57.233 1.00 86.31 181 GLU A O 1
ATOM 1283 N N . ILE A 1 182 ? -31.340 -4.206 58.426 1.00 82.94 182 ILE A N 1
ATOM 1284 C CA . ILE A 1 182 ? -29.957 -4.358 58.892 1.00 82.94 182 ILE A CA 1
ATOM 1285 C C . ILE A 1 182 ? -29.832 -5.574 59.825 1.00 82.94 182 ILE A C 1
ATOM 1287 O O . ILE A 1 182 ? -28.888 -6.363 59.724 1.00 82.94 182 ILE A O 1
ATOM 1291 N N . THR A 1 183 ? -30.795 -5.772 60.733 1.00 80.56 183 THR A N 1
ATOM 1292 C CA . THR A 1 183 ? -30.770 -6.880 61.706 1.00 80.56 183 THR A CA 1
ATOM 1293 C C . THR A 1 183 ? -31.003 -8.243 61.045 1.00 80.56 183 THR A C 1
ATOM 1295 O O . THR A 1 183 ? -30.384 -9.241 61.435 1.00 80.56 183 THR A O 1
ATOM 1298 N N . GLU A 1 184 ? -31.876 -8.301 60.040 1.00 78.62 184 GLU A N 1
ATOM 1299 C CA . GLU A 1 184 ? -32.185 -9.505 59.263 1.00 78.62 184 GLU A CA 1
ATOM 1300 C C . GLU A 1 184 ? -31.179 -9.757 58.126 1.00 78.62 184 GLU A C 1
ATOM 1302 O O . GLU A 1 184 ? -31.116 -10.871 57.594 1.00 78.62 184 GLU A O 1
ATOM 1307 N N . GLY A 1 185 ? -30.342 -8.763 57.808 1.00 72.38 185 GLY A N 1
ATOM 1308 C CA . GLY A 1 185 ? -29.341 -8.807 56.743 1.00 72.38 185 GLY A CA 1
ATOM 1309 C C . GLY A 1 185 ? -29.941 -8.722 55.338 1.00 72.38 185 GLY A C 1
ATOM 1310 O O . GLY A 1 185 ? -29.309 -9.186 54.387 1.00 72.38 185 GLY A O 1
ATOM 1311 N N . SER A 1 186 ? -31.169 -8.208 55.214 1.00 78.44 186 SER A N 1
ATOM 1312 C CA . SER A 1 186 ? -31.801 -7.884 53.931 1.00 78.44 186 SER A CA 1
ATOM 1313 C C . SER A 1 186 ? -31.404 -6.498 53.423 1.00 78.44 186 SER A C 1
ATOM 1315 O O . SER A 1 186 ? -31.373 -6.311 52.210 1.00 78.44 186 SER A O 1
ATOM 1317 N N . GLY A 1 187 ? -31.045 -5.584 54.329 1.00 79.94 187 GLY A N 1
ATOM 1318 C CA . GLY A 1 187 ? -30.526 -4.252 54.031 1.00 79.94 187 GLY A CA 1
ATOM 1319 C C . GLY A 1 187 ? -29.009 -4.190 54.200 1.00 79.94 187 GLY A C 1
ATOM 1320 O O . GLY A 1 187 ? -28.458 -4.758 55.149 1.00 79.94 187 GLY A O 1
ATOM 1321 N N . ALA A 1 188 ? -28.329 -3.541 53.256 1.00 86.44 188 ALA A N 1
ATOM 1322 C CA . ALA A 1 188 ? -26.892 -3.302 53.319 1.00 86.44 188 ALA A CA 1
ATOM 1323 C C . ALA A 1 188 ? -26.619 -2.004 54.097 1.00 86.44 188 ALA A C 1
ATOM 1325 O O . ALA A 1 188 ? -27.230 -0.986 5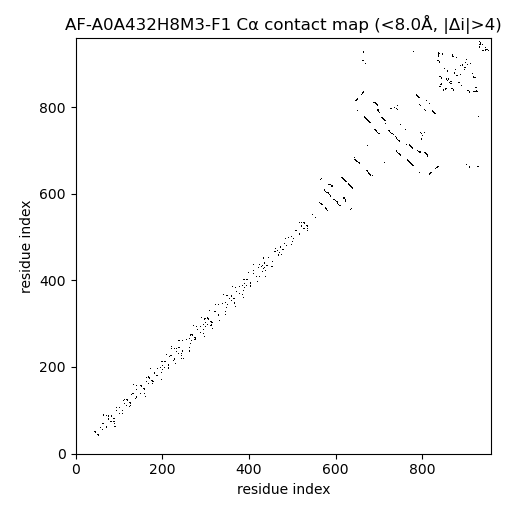3.799 1.00 86.44 188 ALA A O 1
ATOM 1326 N N . ASP A 1 189 ? -25.751 -2.089 55.105 1.00 87.62 189 ASP A N 1
ATOM 1327 C CA . ASP A 1 189 ? -25.210 -0.970 55.892 1.00 87.62 189 ASP A CA 1
ATOM 1328 C C . ASP A 1 189 ? -23.713 -1.251 56.055 1.00 87.62 189 ASP A C 1
ATOM 1330 O O . ASP A 1 189 ? -23.266 -2.015 56.926 1.00 87.62 189 ASP A O 1
ATOM 1334 N N . CYS A 1 190 ? -22.942 -0.767 55.093 1.00 87.50 190 CYS A N 1
ATOM 1335 C CA . CYS A 1 190 ? -21.542 -1.117 54.936 1.00 87.50 190 CYS A CA 1
ATOM 1336 C C . CYS A 1 190 ? -20.625 -0.431 55.961 1.00 87.50 190 CYS A C 1
ATOM 1338 O O . CYS A 1 190 ? -19.597 -1.011 56.345 1.00 87.50 190 CYS A O 1
ATOM 1340 N N . ASP A 1 191 ? -20.979 0.768 56.430 1.00 83.38 191 ASP A N 1
ATOM 1341 C CA . ASP A 1 191 ? -20.187 1.544 57.388 1.00 83.38 191 ASP A CA 1
ATOM 1342 C C . ASP A 1 191 ? -20.662 1.387 58.850 1.00 83.38 191 ASP A C 1
ATOM 1344 O O . ASP A 1 191 ? -19.912 1.686 59.795 1.00 83.38 191 ASP A O 1
ATOM 1348 N N . GLY A 1 192 ? -21.837 0.783 59.043 1.00 85.44 192 GLY A N 1
ATOM 1349 C CA . GLY A 1 192 ? -22.423 0.435 60.328 1.00 85.44 192 GLY A CA 1
ATOM 1350 C C . GLY A 1 192 ? -23.018 1.632 61.065 1.00 85.44 192 GLY A C 1
ATOM 1351 O O . GLY A 1 192 ? -23.032 1.617 62.308 1.00 85.44 192 GLY A O 1
ATOM 1352 N N . ASP A 1 193 ? -23.409 2.691 60.355 1.00 83.81 193 ASP A N 1
ATOM 1353 C CA . ASP A 1 193 ? -23.960 3.906 60.949 1.00 83.81 193 ASP A CA 1
ATOM 1354 C C . ASP A 1 193 ? -25.475 3.833 61.229 1.00 83.81 193 ASP A C 1
ATOM 1356 O O . ASP A 1 193 ? -25.994 4.636 62.022 1.00 83.81 193 ASP A O 1
ATOM 1360 N N . GLY A 1 194 ? -26.140 2.794 60.709 1.00 80.38 194 GLY A N 1
ATOM 1361 C CA . GLY A 1 194 ? -27.560 2.516 60.892 1.00 80.38 194 GLY A CA 1
ATOM 1362 C C . GLY A 1 194 ? -28.474 3.099 59.812 1.00 80.38 194 GLY A C 1
ATOM 1363 O O . GLY A 1 194 ? -29.692 2.986 59.968 1.00 80.38 194 GLY A O 1
ATOM 1364 N N . ALA A 1 195 ? -27.931 3.727 58.767 1.00 85.12 195 ALA A N 1
ATOM 1365 C CA . ALA A 1 195 ? -28.629 4.011 57.519 1.00 85.12 195 ALA A CA 1
ATOM 1366 C C . ALA A 1 195 ? -28.330 2.916 56.485 1.00 85.12 195 ALA A C 1
ATOM 1368 O O . ALA A 1 195 ? -27.257 2.324 56.479 1.00 85.12 195 ALA A O 1
ATOM 1369 N N . LEU A 1 196 ? -29.291 2.632 55.607 1.00 88.12 196 LEU A N 1
ATOM 1370 C CA . LEU A 1 196 ? -29.054 1.715 54.497 1.00 88.12 196 LEU A CA 1
ATOM 1371 C C . LEU A 1 196 ? -28.257 2.400 53.384 1.00 88.12 196 LEU A C 1
ATOM 1373 O O . LEU A 1 196 ? -28.545 3.546 53.032 1.00 88.12 196 LEU A O 1
ATOM 1377 N N . ASP A 1 197 ? -27.340 1.659 52.766 1.00 88.31 197 ASP A N 1
ATOM 1378 C CA . ASP A 1 197 ? -26.481 2.086 51.655 1.00 88.31 197 ASP A CA 1
ATOM 1379 C C . ASP A 1 197 ? -27.287 2.799 50.542 1.00 88.31 197 ASP A C 1
ATOM 1381 O O . ASP A 1 197 ? -26.931 3.878 50.059 1.00 88.31 197 ASP A O 1
ATOM 1385 N N . ASN A 1 198 ? -28.441 2.235 50.165 1.00 85.31 198 ASN A N 1
ATOM 1386 C CA . ASN A 1 198 ? -29.335 2.793 49.142 1.00 85.31 198 ASN A CA 1
ATOM 1387 C C . ASN A 1 198 ? -29.937 4.156 49.547 1.00 85.31 198 ASN A C 1
ATOM 1389 O O . ASN A 1 198 ? -30.170 5.021 48.695 1.00 85.31 198 ASN A O 1
ATOM 1393 N N . CYS A 1 199 ? -30.174 4.363 50.837 1.00 86.75 199 CYS A N 1
ATOM 1394 C CA . CYS A 1 199 ? -30.724 5.586 51.393 1.00 86.75 199 CYS A CA 1
ATOM 1395 C C . CYS A 1 199 ? -29.654 6.658 51.553 1.00 86.75 199 CYS A C 1
ATOM 1397 O O . CYS A 1 199 ? -29.925 7.827 51.274 1.00 86.75 199 CYS A O 1
ATOM 1399 N N . GLU A 1 200 ? -28.426 6.275 51.891 1.00 87.88 200 GLU A N 1
ATOM 1400 C CA . GLU A 1 200 ? -27.283 7.184 51.859 1.00 87.88 200 GLU A CA 1
ATOM 1401 C C . GLU A 1 200 ? -27.036 7.722 50.446 1.00 87.88 200 GLU A C 1
ATOM 1403 O O . GLU A 1 200 ? -26.848 8.929 50.257 1.00 87.88 200 GLU A O 1
ATOM 1408 N N . ILE A 1 201 ? -27.119 6.857 49.430 1.00 86.50 201 ILE A N 1
ATOM 1409 C CA . ILE A 1 201 ? -27.016 7.258 48.020 1.00 86.50 201 ILE A CA 1
ATOM 1410 C C . ILE A 1 201 ? -28.166 8.201 47.640 1.00 86.50 201 ILE A C 1
ATOM 1412 O O . ILE A 1 201 ? -27.936 9.243 47.017 1.00 86.50 201 ILE A O 1
ATOM 1416 N N . ALA A 1 202 ? -29.402 7.903 48.058 1.00 84.44 202 ALA A N 1
ATOM 1417 C CA . ALA A 1 202 ? -30.551 8.785 47.833 1.00 84.44 202 ALA A CA 1
ATOM 1418 C C . ALA A 1 202 ? -30.388 10.168 48.504 1.00 84.44 202 ALA A C 1
ATOM 1420 O O . ALA A 1 202 ? -30.841 11.178 47.949 1.00 84.44 202 ALA A O 1
ATOM 1421 N N . ASP A 1 203 ? -29.695 10.228 49.646 1.00 85.25 203 ASP A N 1
ATOM 1422 C CA . ASP A 1 203 ? -29.347 11.456 50.373 1.00 85.25 203 ASP A CA 1
ATOM 1423 C C . ASP A 1 203 ? -28.063 12.147 49.863 1.00 85.25 203 ASP A C 1
ATOM 1425 O O . ASP A 1 203 ? -27.716 13.250 50.312 1.00 85.25 203 ASP A O 1
ATOM 1429 N N . GLY A 1 204 ? -27.412 11.579 48.842 1.00 82.12 204 GLY A N 1
ATOM 1430 C CA . GLY A 1 204 ? -26.327 12.200 48.084 1.00 82.12 204 GLY A CA 1
ATOM 1431 C C . GLY A 1 204 ? -24.927 11.660 48.372 1.00 82.12 204 GLY A C 1
ATOM 1432 O O . GLY A 1 204 ? -23.958 12.363 48.059 1.00 82.12 204 GLY A O 1
ATOM 1433 N N . ALA A 1 205 ? -24.801 10.464 48.953 1.00 86.25 205 ALA A N 1
ATOM 1434 C CA . ALA A 1 205 ? -23.553 9.707 48.909 1.00 86.25 205 ALA A CA 1
ATOM 1435 C C . ALA A 1 205 ? -23.173 9.399 47.449 1.00 86.25 205 ALA A C 1
ATOM 1437 O O . ALA A 1 205 ? -24.034 9.276 46.575 1.00 86.25 205 ALA A O 1
ATOM 1438 N N . ALA A 1 206 ? -21.871 9.362 47.171 1.00 87.38 206 ALA A N 1
ATOM 1439 C CA . ALA A 1 206 ? -21.369 9.056 45.839 1.00 87.38 206 ALA A CA 1
ATOM 1440 C C . ALA A 1 206 ? -21.391 7.535 45.618 1.00 87.38 206 ALA A C 1
ATOM 1442 O O . ALA A 1 206 ? -21.029 6.795 46.527 1.00 87.38 206 ALA A O 1
ATOM 1443 N N . ASP A 1 207 ? -21.857 7.112 44.444 1.00 89.75 207 ASP A N 1
ATOM 1444 C CA . ASP A 1 207 ? -21.863 5.731 43.943 1.00 89.75 207 ASP A CA 1
ATOM 1445 C C . ASP A 1 207 ? -21.500 5.818 42.456 1.00 89.75 207 ASP A C 1
ATOM 1447 O O . ASP A 1 207 ? -22.341 6.115 41.600 1.00 89.75 207 ASP A O 1
ATOM 1451 N N . CYS A 1 208 ? -20.205 5.741 42.168 1.00 88.75 208 CYS A N 1
ATOM 1452 C CA . CYS A 1 208 ? -19.674 6.021 40.838 1.00 88.75 208 CYS A CA 1
ATOM 1453 C C . CYS A 1 208 ? -19.969 4.904 39.822 1.00 88.75 208 CYS A C 1
ATOM 1455 O O . CYS A 1 208 ? -20.080 5.194 38.627 1.00 88.75 208 CYS A O 1
ATOM 1457 N N . ASP A 1 209 ? -20.088 3.654 40.279 1.00 85.12 209 ASP A N 1
ATOM 1458 C CA . ASP A 1 209 ? -20.309 2.466 39.453 1.00 85.12 209 ASP A CA 1
ATOM 1459 C C . ASP A 1 209 ? -21.777 2.013 39.438 1.00 85.12 209 ASP A C 1
ATOM 1461 O O . ASP A 1 209 ? -22.159 1.161 38.631 1.00 85.12 209 ASP A O 1
ATOM 1465 N N . GLY A 1 210 ? -22.626 2.642 40.255 1.00 87.44 210 GLY A N 1
ATOM 1466 C CA . GLY A 1 210 ? -24.070 2.435 40.272 1.00 87.44 210 GLY A CA 1
ATOM 1467 C C . GLY A 1 210 ? -24.464 1.076 40.842 1.00 87.44 210 GLY A C 1
ATOM 1468 O O . GLY A 1 210 ? -25.524 0.550 40.484 1.00 87.44 210 GLY A O 1
ATOM 1469 N N . ASN A 1 211 ? -23.601 0.470 41.663 1.00 85.00 211 ASN A N 1
ATOM 1470 C CA . ASN A 1 211 ? -23.807 -0.876 42.191 1.00 85.00 211 ASN A CA 1
ATOM 1471 C C . ASN A 1 211 ? -24.693 -0.898 43.453 1.00 85.00 211 ASN A C 1
ATOM 1473 O O . ASN A 1 211 ? -25.056 -1.983 43.919 1.00 85.00 211 ASN A O 1
ATOM 1477 N N . GLY A 1 212 ? -25.082 0.276 43.970 1.00 86.12 212 GLY A N 1
ATOM 1478 C CA . GLY A 1 212 ? -25.922 0.421 45.156 1.00 86.12 212 GLY A CA 1
ATOM 1479 C C . GLY A 1 212 ? -25.164 0.406 46.486 1.00 86.12 212 GLY A C 1
ATOM 1480 O O . GLY A 1 212 ? -25.820 0.330 47.522 1.00 86.12 212 GLY A O 1
ATOM 1481 N N . VAL A 1 213 ? -23.828 0.483 46.468 1.00 88.62 213 VAL A N 1
ATOM 1482 C CA . VAL A 1 213 ? -22.948 0.602 47.642 1.00 88.62 213 VAL A CA 1
ATOM 1483 C C . VAL A 1 213 ? -22.160 1.918 47.552 1.00 88.62 213 VAL A C 1
ATOM 1485 O O . VAL A 1 213 ? -21.434 2.109 46.575 1.00 88.62 213 VAL A O 1
ATOM 1488 N N . PRO A 1 214 ? -22.230 2.809 48.561 1.00 89.56 214 PRO A N 1
ATOM 1489 C CA . PRO A 1 214 ? -21.487 4.066 48.574 1.00 89.56 214 PRO A CA 1
ATOM 1490 C C . PRO A 1 214 ? -19.979 3.895 48.348 1.00 89.56 214 PRO A C 1
ATOM 1492 O O . PRO A 1 214 ? -19.356 3.005 48.931 1.00 89.56 214 PRO A O 1
ATOM 1495 N N . ASP A 1 215 ? -19.359 4.819 47.606 1.00 88.81 215 ASP A N 1
ATOM 1496 C CA . ASP A 1 215 ? -17.917 4.835 47.302 1.00 88.81 215 ASP A CA 1
ATOM 1497 C C . ASP A 1 215 ? -17.055 4.717 48.574 1.00 88.81 215 ASP A C 1
ATOM 1499 O O . ASP A 1 215 ? -16.007 4.079 48.582 1.00 88.81 215 ASP A O 1
ATOM 1503 N N . THR A 1 216 ? -17.507 5.292 49.694 1.00 86.94 216 THR A N 1
ATOM 1504 C CA . THR A 1 216 ? -16.814 5.245 50.996 1.00 86.94 216 THR A CA 1
ATOM 1505 C C . THR A 1 216 ? -16.695 3.848 51.598 1.00 86.94 216 THR A C 1
ATOM 1507 O O . THR A 1 216 ? -15.876 3.638 52.496 1.00 86.94 216 THR A O 1
ATOM 1510 N N . CYS A 1 217 ? -17.516 2.915 51.132 1.00 87.25 217 CYS A N 1
ATOM 1511 C CA . CYS A 1 217 ? -17.534 1.522 51.551 1.00 87.25 217 CYS A CA 1
ATOM 1512 C C . CYS A 1 217 ? -16.889 0.574 50.548 1.00 87.25 217 CYS A C 1
ATOM 1514 O O . CYS A 1 217 ? -16.761 -0.625 50.818 1.00 87.25 217 CYS A O 1
ATOM 1516 N N . GLN A 1 218 ? -16.481 1.099 49.400 1.00 89.44 218 GLN A N 1
ATOM 1517 C CA . GLN A 1 218 ? -15.750 0.347 48.404 1.00 89.44 218 GLN A CA 1
ATOM 1518 C C . GLN A 1 218 ? -14.248 0.353 48.732 1.00 89.44 218 GLN A C 1
ATOM 1520 O O . GLN A 1 218 ? -13.770 1.083 49.605 1.00 89.44 218 GLN A O 1
ATOM 1525 N N . ALA A 1 219 ? -13.497 -0.548 48.097 1.00 86.94 219 ALA A N 1
ATOM 1526 C CA . ALA A 1 219 ? -12.058 -0.630 48.310 1.00 86.94 219 ALA A CA 1
ATOM 1527 C C . ALA A 1 219 ? -11.381 0.660 47.822 1.00 86.94 219 ALA A C 1
ATOM 1529 O O . ALA A 1 219 ? -11.702 1.144 46.745 1.00 86.94 219 ALA A O 1
ATOM 1530 N N . ASP A 1 220 ? -10.476 1.202 48.636 1.00 88.19 220 ASP A N 1
ATOM 1531 C CA . ASP A 1 220 ? -9.618 2.349 48.321 1.00 88.19 220 ASP A CA 1
ATOM 1532 C C . ASP A 1 220 ? -8.200 1.993 48.795 1.00 88.19 220 ASP A C 1
ATOM 1534 O O . ASP A 1 220 ? -7.841 2.103 49.980 1.00 88.19 220 ASP A O 1
ATOM 1538 N N . CYS A 1 221 ? -7.421 1.436 47.876 1.00 87.94 221 CYS A N 1
ATOM 1539 C CA . CYS A 1 221 ? -6.109 0.860 48.136 1.00 87.94 221 CYS A CA 1
ATOM 1540 C C . CYS A 1 221 ? -5.050 1.899 48.538 1.00 87.94 221 CYS A C 1
ATOM 1542 O O . CYS A 1 221 ? -4.139 1.571 49.315 1.00 87.94 221 CYS A O 1
ATOM 1544 N N . ASP A 1 222 ? -5.153 3.137 48.051 1.00 84.19 222 ASP A N 1
ATOM 1545 C CA . ASP A 1 222 ? -4.201 4.217 48.328 1.00 84.19 222 ASP A CA 1
ATOM 1546 C C . ASP A 1 222 ? -4.715 5.258 49.340 1.00 84.19 222 ASP A C 1
ATOM 1548 O O . ASP A 1 222 ? -3.941 6.091 49.836 1.00 84.19 222 ASP A O 1
ATOM 1552 N N . SER A 1 223 ? -5.966 5.097 49.777 1.00 86.50 223 SER A N 1
ATOM 1553 C CA . SER A 1 223 ? -6.648 5.918 50.774 1.00 86.50 223 SER A CA 1
ATOM 1554 C C . SER A 1 223 ? -6.735 7.392 50.374 1.00 86.50 223 SER A C 1
ATOM 1556 O O . SER A 1 223 ? -6.615 8.276 51.241 1.00 86.50 223 SER A O 1
ATOM 1558 N N . ASP A 1 224 ? -6.879 7.677 49.078 1.00 85.88 224 ASP A N 1
ATOM 1559 C CA . ASP A 1 224 ? -7.006 9.040 48.566 1.00 85.88 224 ASP A CA 1
ATOM 1560 C C . ASP A 1 224 ? -8.438 9.603 48.657 1.00 85.88 224 ASP A C 1
ATOM 1562 O O . ASP A 1 224 ? -8.631 10.825 48.556 1.00 85.88 224 ASP A O 1
ATOM 1566 N N . GLY A 1 225 ? -9.409 8.746 48.991 1.00 83.44 225 GLY A N 1
ATOM 1567 C CA . GLY A 1 225 ? -10.827 9.070 49.102 1.00 83.44 225 GLY A CA 1
ATOM 1568 C C . GLY A 1 225 ? -11.635 8.784 47.835 1.00 83.44 225 GLY A C 1
ATOM 1569 O O . GLY A 1 225 ? -12.814 9.142 47.804 1.00 83.44 225 GLY A O 1
ATOM 1570 N N . THR A 1 226 ? -11.023 8.177 46.821 1.00 87.44 226 THR A N 1
ATOM 1571 C CA . THR A 1 226 ? -11.650 7.661 45.601 1.00 87.44 226 THR A CA 1
ATOM 1572 C C . THR A 1 226 ? -11.600 6.141 45.658 1.00 87.44 226 THR A C 1
ATOM 1574 O O . THR A 1 226 ? -10.527 5.577 45.834 1.00 87.44 226 THR A O 1
ATOM 1577 N N . ALA A 1 227 ? -12.733 5.459 45.501 1.00 89.06 227 ALA A N 1
ATOM 1578 C CA . ALA A 1 227 ? -12.700 4.002 45.433 1.00 89.06 227 ALA A CA 1
ATOM 1579 C C . ALA A 1 227 ? -11.945 3.519 44.183 1.00 89.06 227 ALA A C 1
ATOM 1581 O O . ALA A 1 227 ? -11.978 4.172 43.137 1.00 89.06 227 ALA A O 1
ATOM 1582 N N . ASP A 1 228 ? -11.327 2.347 44.277 1.00 89.31 228 ASP A N 1
ATOM 1583 C CA . ASP A 1 228 ? -10.540 1.690 43.230 1.00 89.31 228 ASP A CA 1
ATOM 1584 C C . ASP A 1 228 ? -11.330 1.607 41.913 1.00 89.31 228 ASP A C 1
ATOM 1586 O O . ASP A 1 228 ? -10.863 2.032 40.854 1.00 89.31 228 ASP A O 1
ATOM 1590 N N . VAL A 1 229 ? -12.588 1.166 41.999 1.00 89.06 229 VAL A N 1
ATOM 1591 C CA . VAL A 1 229 ? -13.517 1.074 40.863 1.00 89.06 229 VAL A CA 1
ATOM 1592 C C . VAL A 1 229 ? -13.797 2.452 40.249 1.00 89.06 229 VAL A C 1
ATOM 1594 O O . VAL A 1 229 ? -13.833 2.595 39.024 1.00 89.06 229 VAL A O 1
ATOM 1597 N N . CYS A 1 230 ? -13.925 3.495 41.073 1.00 88.44 230 CYS A N 1
ATOM 1598 C CA . CYS A 1 230 ? -14.117 4.866 40.600 1.00 88.44 230 CYS A CA 1
ATOM 1599 C C . CYS A 1 230 ? -12.869 5.428 39.923 1.00 88.44 230 CYS A C 1
ATOM 1601 O O . CYS A 1 230 ? -12.981 6.171 38.945 1.00 88.44 230 CYS A O 1
ATOM 1603 N N . ALA A 1 231 ? -11.681 5.082 40.421 1.00 87.50 231 ALA A N 1
ATOM 1604 C CA . ALA A 1 231 ? -10.426 5.461 39.792 1.00 87.50 231 ALA A CA 1
ATOM 1605 C C . ALA A 1 231 ? -10.324 4.843 38.388 1.00 87.50 231 ALA A C 1
ATOM 1607 O O . ALA A 1 231 ? -9.983 5.551 37.440 1.00 87.50 231 ALA A O 1
ATOM 1608 N N . ILE A 1 232 ? -10.707 3.571 38.230 1.00 87.12 232 ILE A N 1
ATOM 1609 C CA . ILE A 1 232 ? -10.727 2.869 36.936 1.00 87.12 232 ILE A CA 1
ATOM 1610 C C . ILE A 1 232 ? -11.748 3.501 35.977 1.00 87.12 232 ILE A C 1
ATOM 1612 O O . ILE A 1 232 ? -11.399 3.843 34.847 1.00 87.12 232 ILE A O 1
ATOM 1616 N N . LEU A 1 233 ? -12.979 3.773 36.433 1.00 85.88 233 LEU A N 1
ATOM 1617 C CA . LEU A 1 233 ? -14.001 4.501 35.656 1.00 85.88 233 LEU A CA 1
ATOM 1618 C C . LEU A 1 233 ? -13.542 5.905 35.224 1.00 85.88 233 LEU A C 1
ATOM 1620 O O . LEU A 1 233 ? -13.940 6.397 34.167 1.00 85.88 233 LEU A O 1
ATOM 1624 N N . ALA A 1 234 ? -12.691 6.553 36.024 1.00 85.44 234 ALA A N 1
ATOM 1625 C CA . ALA A 1 234 ? -12.074 7.840 35.708 1.00 85.44 234 ALA A CA 1
ATOM 1626 C C . ALA A 1 234 ? -10.822 7.730 34.809 1.00 85.44 234 ALA A C 1
ATOM 1628 O O . ALA A 1 234 ? -10.218 8.760 34.487 1.00 85.44 234 ALA A O 1
ATOM 1629 N N . GLY A 1 235 ? -10.450 6.518 34.382 1.00 83.62 235 GLY A N 1
ATOM 1630 C CA . GLY A 1 235 ? -9.354 6.241 33.452 1.00 83.62 235 GLY A CA 1
ATOM 1631 C C . GLY A 1 235 ? -8.051 5.757 34.095 1.00 83.62 235 GLY A C 1
ATOM 1632 O O . GLY A 1 235 ? -7.007 5.844 33.447 1.00 83.62 235 GLY A O 1
ATOM 1633 N N . ALA A 1 236 ? -8.065 5.292 35.349 1.00 86.62 236 ALA A N 1
ATOM 1634 C CA . ALA A 1 236 ? -6.930 4.559 35.909 1.00 86.62 236 ALA A CA 1
ATOM 1635 C C . ALA A 1 236 ? -6.785 3.197 35.212 1.00 86.62 236 ALA A C 1
ATOM 1637 O O . ALA A 1 236 ? -7.779 2.532 34.926 1.00 86.62 236 ALA A O 1
ATOM 1638 N N . ALA A 1 237 ? -5.546 2.800 34.924 1.00 88.88 237 ALA A N 1
ATOM 1639 C CA . ALA A 1 237 ? -5.259 1.521 34.289 1.00 88.88 237 ALA A CA 1
ATOM 1640 C C . ALA A 1 237 ? -5.480 0.365 35.282 1.00 88.88 237 ALA A C 1
ATOM 1642 O O . ALA A 1 237 ? -5.072 0.473 36.437 1.00 88.88 237 ALA A O 1
ATOM 1643 N N . ASP A 1 238 ? -6.147 -0.693 34.822 1.00 89.06 238 ASP A N 1
ATOM 1644 C CA . ASP A 1 238 ? -6.307 -1.994 35.490 1.00 89.06 238 ASP A CA 1
ATOM 1645 C C . ASP A 1 238 ? -6.100 -3.068 34.421 1.00 89.06 238 ASP A C 1
ATOM 1647 O O . ASP A 1 238 ? -7.028 -3.539 33.758 1.00 89.06 238 ASP A O 1
ATOM 1651 N N . CYS A 1 239 ? -4.838 -3.377 34.168 1.00 88.44 239 CYS A N 1
ATOM 1652 C CA . CYS A 1 239 ? -4.440 -4.235 33.062 1.00 88.44 239 CYS A CA 1
ATOM 1653 C C . CYS A 1 239 ? -4.828 -5.708 33.260 1.00 88.44 239 CYS A C 1
ATOM 1655 O O . CYS A 1 239 ? -5.041 -6.431 32.286 1.00 88.44 239 CYS A O 1
ATOM 1657 N N . ASN A 1 240 ? -4.919 -6.172 34.509 1.00 82.88 240 ASN A N 1
ATOM 1658 C CA . ASN A 1 240 ? -5.245 -7.562 34.830 1.00 82.88 240 ASN A CA 1
ATOM 1659 C C . ASN A 1 240 ? -6.748 -7.781 35.097 1.00 82.88 240 ASN A C 1
ATOM 1661 O O . ASN A 1 240 ? -7.169 -8.927 35.291 1.00 82.88 240 ASN A O 1
ATOM 1665 N N . GLY A 1 241 ? -7.545 -6.707 35.084 1.00 86.19 241 GLY A N 1
ATOM 1666 C CA . GLY A 1 241 ? -8.995 -6.724 35.242 1.00 86.19 241 GLY A CA 1
ATOM 1667 C C . GLY A 1 241 ? -9.447 -7.211 36.617 1.00 86.19 241 GLY A C 1
ATOM 1668 O O . GLY A 1 241 ? -10.519 -7.816 36.730 1.00 86.19 241 GLY A O 1
ATOM 1669 N N . ASN A 1 242 ? -8.617 -7.045 37.650 1.00 85.12 242 ASN A N 1
ATOM 1670 C CA . ASN A 1 242 ? -8.917 -7.536 38.994 1.00 85.12 242 ASN A CA 1
ATOM 1671 C C . ASN A 1 242 ? -9.739 -6.535 39.834 1.00 85.12 242 ASN A C 1
ATOM 1673 O O . ASN A 1 242 ? -10.147 -6.888 40.946 1.00 85.12 242 ASN A O 1
ATOM 1677 N N . GLY A 1 243 ? -10.011 -5.336 39.303 1.00 85.94 243 GLY A N 1
ATOM 1678 C CA . GLY A 1 243 ? -10.756 -4.269 39.969 1.00 85.94 243 GLY A CA 1
ATOM 1679 C C . GLY A 1 243 ? -9.911 -3.382 40.888 1.00 85.94 243 GLY A C 1
ATOM 1680 O O . GLY A 1 243 ? -10.482 -2.627 41.673 1.00 85.94 243 GLY A O 1
ATOM 1681 N N . VAL A 1 244 ? -8.580 -3.474 40.815 1.00 88.38 244 VAL A N 1
ATOM 1682 C CA . VAL A 1 244 ? -7.610 -2.653 41.550 1.00 88.38 244 VAL A CA 1
ATOM 1683 C C . VAL A 1 244 ? -6.709 -1.946 40.532 1.00 88.38 244 VAL A C 1
ATOM 1685 O O . VAL A 1 244 ? -6.140 -2.611 39.674 1.00 88.38 244 VAL A O 1
ATOM 1688 N N . PRO A 1 245 ? -6.525 -0.615 40.615 1.00 90.62 245 PRO A N 1
ATOM 1689 C CA . PRO A 1 245 ? -5.622 0.093 39.717 1.00 90.62 245 PRO A CA 1
ATOM 1690 C C . PRO A 1 245 ? -4.185 -0.448 39.747 1.00 90.62 245 PRO A C 1
ATOM 1692 O O . PRO A 1 245 ? -3.646 -0.768 40.811 1.00 90.62 245 PRO A O 1
ATOM 1695 N N . ASP A 1 246 ? -3.510 -0.410 38.602 1.00 89.50 246 ASP A N 1
ATOM 1696 C CA . ASP A 1 246 ? -2.121 -0.842 38.398 1.00 89.50 246 ASP A CA 1
ATOM 1697 C C . ASP A 1 246 ? -1.152 -0.228 39.423 1.00 89.50 246 ASP A C 1
ATOM 1699 O O . ASP A 1 246 ? -0.280 -0.893 39.990 1.00 89.50 246 ASP A O 1
ATOM 1703 N N . THR A 1 247 ? -1.348 1.052 39.747 1.00 87.69 247 THR A N 1
ATOM 1704 C CA . THR A 1 247 ? -0.568 1.780 40.761 1.00 87.69 247 THR A CA 1
ATOM 1705 C C . THR A 1 247 ? -0.658 1.142 42.149 1.00 87.69 247 THR A C 1
ATOM 1707 O O . THR A 1 247 ? 0.311 1.153 42.925 1.00 87.69 247 THR A O 1
ATOM 1710 N N . CYS A 1 248 ? -1.814 0.571 42.469 1.00 87.69 248 CYS A N 1
ATOM 1711 C CA . CYS A 1 248 ? -2.066 -0.131 43.710 1.00 87.69 248 CYS A CA 1
ATOM 1712 C C . CYS A 1 248 ? -1.584 -1.572 43.683 1.00 87.69 248 CYS A C 1
ATOM 1714 O O . CYS A 1 248 ? -1.049 -2.022 44.698 1.00 87.69 248 CYS A O 1
ATOM 1716 N N . ASP A 1 249 ? -1.647 -2.256 42.544 1.00 88.69 249 ASP A N 1
ATOM 1717 C CA . ASP A 1 249 ? -1.035 -3.575 42.383 1.00 88.69 249 ASP A CA 1
ATOM 1718 C C . ASP A 1 249 ? 0.487 -3.518 42.576 1.00 88.69 249 ASP A C 1
ATOM 1720 O O . ASP A 1 249 ? 1.059 -4.305 43.344 1.00 88.69 249 ASP A O 1
ATOM 1724 N N . ILE A 1 250 ? 1.152 -2.519 41.990 1.00 86.69 250 ILE A N 1
ATOM 1725 C CA . ILE A 1 250 ? 2.595 -2.287 42.163 1.00 86.69 250 ILE A CA 1
ATOM 1726 C C . ILE A 1 250 ? 2.919 -1.989 43.633 1.00 86.69 250 ILE A C 1
ATOM 1728 O O . ILE A 1 250 ? 3.838 -2.568 44.223 1.00 86.69 250 ILE A O 1
ATOM 1732 N N . THR A 1 251 ? 2.124 -1.132 44.280 1.00 84.94 251 THR A N 1
ATOM 1733 C CA . THR A 1 251 ? 2.279 -0.831 45.715 1.00 84.94 251 THR A CA 1
ATOM 1734 C C . THR A 1 251 ? 2.001 -2.063 46.594 1.00 84.94 251 THR A C 1
ATOM 1736 O O . THR A 1 251 ? 2.639 -2.243 47.639 1.00 84.94 251 THR A O 1
ATOM 1739 N N . GLY A 1 252 ? 1.104 -2.944 46.145 1.00 82.12 252 GLY A N 1
ATOM 1740 C CA . GLY A 1 252 ? 0.759 -4.241 46.729 1.00 82.12 252 GLY A CA 1
ATOM 1741 C C . GLY A 1 252 ? 1.833 -5.320 46.554 1.00 82.12 252 GLY A C 1
ATOM 1742 O O . GLY A 1 252 ? 1.780 -6.352 47.231 1.00 82.12 252 GLY A O 1
ATOM 1743 N N . GLY A 1 253 ? 2.857 -5.057 45.737 1.00 81.94 253 GLY A N 1
ATOM 1744 C CA . GLY A 1 253 ? 4.015 -5.923 45.535 1.00 81.94 253 GLY A CA 1
ATOM 1745 C C . GLY A 1 253 ? 4.078 -6.604 44.171 1.00 81.94 253 GLY A C 1
ATOM 1746 O O . GLY A 1 253 ? 4.898 -7.517 44.022 1.00 81.94 253 GLY A O 1
ATOM 1747 N N . ALA A 1 254 ? 3.256 -6.188 43.203 1.00 85.19 254 ALA A N 1
ATOM 1748 C CA . ALA A 1 254 ? 3.455 -6.564 41.812 1.00 85.19 254 ALA A CA 1
ATOM 1749 C C . ALA A 1 254 ? 4.811 -6.014 41.312 1.00 85.19 254 ALA A C 1
ATOM 1751 O O . ALA A 1 254 ? 5.160 -4.871 41.623 1.00 85.19 254 ALA A O 1
ATOM 1752 N N . PRO A 1 255 ? 5.628 -6.829 40.621 1.00 83.81 255 PRO A N 1
ATOM 1753 C CA . PRO A 1 255 ? 6.859 -6.356 39.996 1.00 83.81 255 PRO A CA 1
ATOM 1754 C C . PRO A 1 255 ? 6.564 -5.283 38.937 1.00 83.81 255 PRO A C 1
ATOM 1756 O O . PRO A 1 255 ? 5.634 -5.449 38.162 1.00 83.81 255 PRO A O 1
ATOM 1759 N N . ASP A 1 256 ? 7.350 -4.209 38.944 1.00 87.38 256 ASP A N 1
ATOM 1760 C CA . ASP A 1 256 ? 7.446 -3.177 37.899 1.00 87.38 256 ASP A CA 1
ATOM 1761 C C . ASP A 1 256 ? 8.944 -2.854 37.785 1.00 87.38 256 ASP A C 1
ATOM 1763 O O . ASP A 1 256 ? 9.504 -2.038 38.534 1.00 87.38 256 ASP A O 1
ATOM 1767 N N . LEU A 1 257 ? 9.655 -3.651 36.990 1.00 83.81 257 LEU A N 1
ATOM 1768 C CA . LEU A 1 257 ? 11.114 -3.593 36.894 1.00 83.81 257 LEU A CA 1
ATOM 1769 C C . LEU A 1 257 ? 11.589 -2.428 36.021 1.00 83.81 257 LEU A C 1
ATOM 1771 O O . LEU A 1 257 ? 12.682 -1.898 36.269 1.00 83.81 257 LEU A O 1
ATOM 1775 N N . ASN A 1 258 ? 10.794 -2.032 35.025 1.00 79.44 258 ASN A N 1
ATOM 1776 C CA . ASN A 1 258 ? 11.112 -0.950 34.092 1.00 79.44 258 ASN A CA 1
ATOM 1777 C C . ASN A 1 258 ? 10.653 0.438 34.611 1.00 79.44 258 ASN A C 1
ATOM 1779 O O . ASN A 1 258 ? 11.188 1.465 34.178 1.00 79.44 258 ASN A O 1
ATOM 1783 N N . GLY A 1 259 ? 9.774 0.480 35.617 1.00 84.38 259 GLY A N 1
ATOM 1784 C CA . GLY A 1 259 ? 9.286 1.684 36.283 1.00 84.38 259 GLY A CA 1
ATOM 1785 C C . GLY A 1 259 ? 8.283 2.487 35.456 1.00 84.38 259 GLY A C 1
ATOM 1786 O O . GLY A 1 259 ? 8.220 3.711 35.638 1.00 84.38 259 GLY A O 1
ATOM 1787 N N . ASN A 1 260 ? 7.581 1.860 34.511 1.00 84.31 260 ASN A N 1
ATOM 1788 C CA . ASN A 1 260 ? 6.662 2.543 33.599 1.00 84.31 260 ASN A CA 1
ATOM 1789 C C . ASN A 1 260 ? 5.254 2.751 34.196 1.00 84.31 260 ASN A C 1
ATOM 1791 O O . ASN A 1 260 ? 4.459 3.487 33.610 1.00 84.31 260 ASN A O 1
ATOM 1795 N N . GLY A 1 261 ? 4.980 2.191 35.381 1.00 85.19 261 GLY A N 1
ATOM 1796 C CA . GLY A 1 261 ? 3.693 2.313 36.066 1.00 85.19 261 GLY A CA 1
ATOM 1797 C C . GLY A 1 261 ? 2.670 1.230 35.718 1.00 85.19 261 GLY A C 1
ATOM 1798 O O . GLY A 1 261 ? 1.541 1.340 36.190 1.00 85.19 261 GLY A O 1
ATOM 1799 N N . THR A 1 262 ? 3.070 0.203 34.966 1.00 87.50 262 THR A N 1
ATOM 1800 C CA . THR A 1 262 ? 2.298 -1.008 34.659 1.00 87.50 262 THR A CA 1
ATOM 1801 C C . THR A 1 262 ? 2.984 -2.207 35.329 1.00 87.50 262 THR A C 1
ATOM 1803 O O . THR A 1 262 ? 4.210 -2.295 35.304 1.00 87.50 262 THR A O 1
ATOM 1806 N N . PRO A 1 263 ? 2.258 -3.135 35.974 1.00 88.69 263 PRO A N 1
ATOM 1807 C CA . PRO A 1 263 ? 2.851 -4.374 36.466 1.00 88.69 263 PRO A CA 1
ATOM 1808 C C . PRO A 1 263 ? 3.497 -5.191 35.337 1.00 88.69 263 PRO A C 1
ATOM 1810 O O . PRO A 1 263 ? 2.845 -5.438 34.330 1.00 88.69 263 PRO A O 1
ATOM 1813 N N . ASP A 1 264 ? 4.699 -5.737 35.552 1.00 85.75 264 ASP A N 1
ATOM 1814 C CA . ASP A 1 264 ? 5.421 -6.574 34.572 1.00 85.75 264 ASP A CA 1
ATOM 1815 C C . ASP A 1 264 ? 4.547 -7.741 34.053 1.00 85.75 264 ASP A C 1
ATOM 1817 O O . ASP A 1 264 ? 4.659 -8.164 32.913 1.00 85.75 264 ASP A O 1
ATOM 1821 N N . ALA A 1 265 ? 3.646 -8.282 34.883 1.00 81.94 265 ALA A N 1
ATOM 1822 C CA . ALA A 1 265 ? 2.757 -9.389 34.506 1.00 81.94 265 ALA A CA 1
ATOM 1823 C C . ALA A 1 265 ? 1.633 -9.001 33.523 1.00 81.94 265 ALA A C 1
ATOM 1825 O O . ALA A 1 265 ? 0.918 -9.877 33.040 1.00 81.94 265 ALA A O 1
ATOM 1826 N N . CYS A 1 266 ? 1.437 -7.706 33.304 1.00 84.44 266 CYS A N 1
ATOM 1827 C CA . CYS A 1 266 ? 0.486 -7.146 32.354 1.00 84.44 266 CYS A CA 1
ATOM 1828 C C . CYS A 1 266 ? 1.144 -6.639 31.078 1.00 84.44 266 CYS A C 1
ATOM 1830 O O . CYS A 1 266 ? 0.455 -6.197 30.158 1.00 84.44 266 CYS A O 1
ATOM 1832 N N . GLU A 1 267 ? 2.468 -6.652 31.046 1.00 86.81 267 GLU A N 1
ATOM 1833 C CA . GLU A 1 267 ? 3.212 -6.323 29.853 1.00 86.81 267 GLU A CA 1
ATOM 1834 C C . GLU A 1 267 ? 3.295 -7.563 28.953 1.00 86.81 267 GLU A C 1
ATOM 1836 O O . GLU A 1 267 ? 3.201 -8.694 29.447 1.00 86.81 267 GLU A O 1
ATOM 1841 N N . PRO A 1 268 ? 3.441 -7.375 27.634 1.00 85.50 268 PRO A N 1
ATOM 1842 C CA . PRO A 1 268 ? 3.701 -8.476 26.717 1.00 85.50 268 PRO A CA 1
ATOM 1843 C C . PRO A 1 268 ? 4.912 -9.306 27.180 1.00 85.50 268 PRO A C 1
ATOM 1845 O O . PRO A 1 268 ? 5.977 -8.758 27.455 1.00 85.50 268 PRO A O 1
ATOM 1848 N N . ASP A 1 269 ? 4.703 -10.617 27.324 1.00 85.00 269 ASP A N 1
ATOM 1849 C CA . ASP A 1 269 ? 5.717 -11.638 27.632 1.00 85.00 269 ASP A CA 1
ATOM 1850 C C . ASP A 1 269 ? 5.427 -12.841 26.735 1.00 85.00 269 ASP A C 1
ATOM 1852 O O . ASP A 1 269 ? 4.729 -13.800 27.093 1.00 85.00 269 ASP A O 1
ATOM 1856 N N . CYS A 1 270 ? 5.888 -12.737 25.502 1.00 84.81 270 CYS A N 1
ATOM 1857 C CA . CYS A 1 270 ? 5.554 -13.685 24.454 1.00 84.81 270 CYS A CA 1
ATOM 1858 C C . CYS A 1 270 ? 6.262 -15.044 24.626 1.00 84.81 270 CYS A C 1
ATOM 1860 O O . CYS A 1 270 ? 5.715 -16.083 24.241 1.00 84.81 270 CYS A O 1
ATOM 1862 N N . ASN A 1 271 ? 7.439 -15.075 25.262 1.00 78.06 271 ASN A N 1
ATOM 1863 C CA . ASN A 1 271 ? 8.185 -16.309 25.540 1.00 78.06 271 ASN A CA 1
ATOM 1864 C C . ASN A 1 271 ? 7.775 -16.974 26.880 1.00 78.06 271 ASN A C 1
ATOM 1866 O O . ASN A 1 271 ? 8.184 -18.107 27.179 1.00 78.06 271 ASN A O 1
ATOM 1870 N N . GLY A 1 272 ? 6.926 -16.305 27.667 1.00 81.25 272 GLY A N 1
ATOM 1871 C CA . GLY A 1 272 ? 6.334 -16.792 28.909 1.00 81.25 272 GLY A CA 1
ATOM 1872 C C . GLY A 1 272 ? 7.346 -16.986 30.038 1.00 81.25 272 GLY A C 1
ATOM 1873 O O . GLY A 1 272 ? 7.147 -17.849 30.909 1.00 81.25 272 GLY A O 1
ATOM 1874 N N . ASN A 1 273 ? 8.466 -16.262 30.013 1.00 82.56 273 ASN A N 1
ATOM 1875 C CA . ASN A 1 273 ? 9.554 -16.410 30.979 1.00 82.56 273 ASN A CA 1
ATOM 1876 C C . ASN A 1 273 ? 9.371 -15.538 32.242 1.00 82.56 273 ASN A C 1
ATOM 1878 O O . ASN A 1 273 ? 10.181 -15.629 33.175 1.00 82.56 273 ASN A O 1
ATOM 1882 N N . SER A 1 274 ? 8.264 -14.789 32.316 1.00 78.75 274 SER A N 1
ATOM 1883 C CA . SER A 1 274 ? 7.906 -13.832 33.368 1.00 78.75 274 SER A CA 1
ATOM 1884 C C . SER A 1 274 ? 8.789 -12.582 33.425 1.00 78.75 274 SER A C 1
ATOM 1886 O O . SER A 1 274 ? 8.877 -11.950 34.483 1.00 78.75 274 SER A O 1
ATOM 1888 N N . THR A 1 275 ? 9.454 -12.239 32.325 1.00 83.25 275 THR A N 1
ATOM 1889 C CA . THR A 1 275 ? 10.049 -10.926 32.082 1.00 83.25 275 THR A CA 1
ATOM 1890 C C . THR A 1 275 ? 9.426 -10.319 30.828 1.00 83.25 275 THR A C 1
ATOM 1892 O O . THR A 1 275 ? 9.356 -11.011 29.824 1.00 83.25 275 THR A O 1
ATOM 1895 N N . PRO A 1 276 ? 8.992 -9.050 30.873 1.00 87.44 276 PRO A N 1
ATOM 1896 C CA . PRO A 1 276 ? 8.411 -8.392 29.709 1.00 87.44 276 PRO A CA 1
ATOM 1897 C C . PRO A 1 276 ? 9.368 -8.323 28.522 1.00 87.44 276 PRO A C 1
ATOM 1899 O O . PRO A 1 276 ? 10.578 -8.161 28.712 1.00 87.44 276 PRO A O 1
ATOM 1902 N N . ASP A 1 277 ? 8.807 -8.327 27.321 1.00 85.69 277 ASP A N 1
ATOM 1903 C CA . ASP A 1 277 ? 9.499 -8.273 26.032 1.00 85.69 277 ASP A CA 1
ATOM 1904 C C . ASP A 1 277 ? 10.529 -7.121 25.970 1.00 85.69 277 ASP A C 1
ATOM 1906 O O . ASP A 1 277 ? 11.718 -7.331 25.704 1.00 85.69 277 ASP A O 1
ATOM 1910 N N . ASP A 1 278 ? 10.126 -5.911 26.374 1.00 84.12 278 ASP A N 1
ATOM 1911 C CA . ASP A 1 278 ? 10.993 -4.725 26.469 1.00 84.12 278 ASP A CA 1
ATOM 1912 C C . ASP A 1 278 ? 12.204 -4.930 27.405 1.00 84.12 278 ASP A C 1
ATOM 1914 O O . ASP A 1 278 ? 13.312 -4.401 27.198 1.00 84.12 278 ASP A O 1
ATOM 1918 N N . LEU A 1 279 ? 12.010 -5.686 28.489 1.00 85.56 279 LEU A N 1
ATOM 1919 C CA . LEU A 1 279 ? 13.064 -5.999 29.448 1.00 85.56 279 LEU A CA 1
ATOM 1920 C C . LEU A 1 279 ? 13.977 -7.112 28.925 1.00 85.56 279 LEU A C 1
ATOM 1922 O O . LEU A 1 279 ? 15.190 -7.068 29.165 1.00 85.56 279 LEU A O 1
ATOM 1926 N N . ASP A 1 280 ? 13.426 -8.065 28.181 1.00 86.06 280 ASP A N 1
ATOM 1927 C CA . ASP A 1 280 ? 14.184 -9.118 27.521 1.00 86.06 280 ASP A CA 1
ATOM 1928 C C . ASP A 1 280 ? 15.146 -8.541 26.469 1.00 86.06 280 ASP A C 1
ATOM 1930 O O . ASP A 1 280 ? 16.348 -8.844 26.472 1.00 86.06 280 ASP A O 1
ATOM 1934 N N . ILE A 1 281 ? 14.668 -7.590 25.666 1.00 85.06 281 ILE A N 1
ATOM 1935 C CA . ILE A 1 281 ? 15.472 -6.878 24.665 1.00 85.06 281 ILE A CA 1
ATOM 1936 C C . ILE A 1 281 ? 16.528 -5.992 25.344 1.00 85.06 281 ILE A C 1
ATOM 1938 O O . ILE A 1 281 ? 17.725 -6.057 25.042 1.00 85.06 281 ILE A O 1
ATOM 1942 N N . SER A 1 282 ? 16.126 -5.168 26.319 1.00 84.25 282 SER A N 1
ATOM 1943 C CA . SER A 1 282 ? 17.043 -4.215 26.966 1.00 84.25 282 SER A CA 1
ATOM 1944 C C . SER A 1 282 ? 18.099 -4.879 27.861 1.00 84.25 282 SER A C 1
ATOM 1946 O O . SER A 1 282 ? 19.192 -4.325 28.053 1.00 84.25 282 SER A O 1
ATOM 1948 N N . SER A 1 283 ? 17.809 -6.067 28.399 1.00 81.12 283 SER A N 1
ATOM 1949 C CA . SER A 1 283 ? 18.764 -6.866 29.170 1.00 81.12 283 SER A CA 1
ATOM 1950 C C . SER A 1 283 ? 19.637 -7.783 28.298 1.00 81.12 283 SER A C 1
ATOM 1952 O O . SER A 1 283 ? 20.662 -8.287 28.780 1.00 81.12 283 SER A O 1
ATOM 1954 N N . GLY A 1 284 ? 19.303 -7.904 27.007 1.00 79.12 284 GLY A N 1
ATOM 1955 C CA . GLY A 1 284 ? 20.009 -8.706 26.009 1.00 79.12 284 GLY A CA 1
ATOM 1956 C C . GLY A 1 284 ? 19.812 -10.209 26.190 1.00 79.12 284 GLY A C 1
ATOM 1957 O O . GLY A 1 284 ? 20.705 -10.983 25.830 1.00 79.12 284 GLY A O 1
ATOM 1958 N N . THR A 1 285 ? 18.713 -10.614 26.829 1.00 82.25 285 THR A N 1
ATOM 1959 C CA . THR A 1 285 ? 18.277 -12.013 26.926 1.00 82.25 285 THR A CA 1
ATOM 1960 C C . THR A 1 285 ? 17.549 -12.459 25.668 1.00 82.25 285 THR A C 1
ATOM 1962 O O . THR A 1 285 ? 17.745 -13.614 25.286 1.00 82.25 285 THR A O 1
ATOM 1965 N N . SER A 1 286 ? 16.865 -11.537 24.986 1.00 85.94 286 SER A N 1
ATOM 1966 C CA . SER A 1 286 ? 16.299 -11.739 23.650 1.00 85.94 286 SER A CA 1
ATOM 1967 C C . SER A 1 286 ? 16.825 -10.699 22.655 1.00 85.94 286 SER A C 1
ATOM 1969 O O . SER A 1 286 ? 17.348 -9.648 23.042 1.00 85.94 286 SER A O 1
ATOM 1971 N N . VAL A 1 287 ? 16.774 -11.044 21.369 1.00 86.50 287 VAL A N 1
ATOM 1972 C CA . VAL A 1 287 ? 17.198 -10.193 20.248 1.00 86.50 287 VAL A CA 1
ATOM 1973 C C . VAL A 1 287 ? 15.942 -9.583 19.621 1.00 86.50 287 VAL A C 1
ATOM 1975 O O . VAL A 1 287 ? 14.905 -10.233 19.616 1.00 86.50 287 VAL A O 1
ATOM 1978 N N . ASP A 1 288 ? 16.046 -8.324 19.199 1.00 86.69 288 ASP A N 1
ATOM 1979 C CA . ASP A 1 288 ? 15.051 -7.594 18.403 1.00 86.69 288 ASP A CA 1
ATOM 1980 C C . ASP A 1 288 ? 15.822 -6.966 17.239 1.00 86.69 288 ASP A C 1
ATOM 1982 O O . ASP A 1 288 ? 16.528 -5.957 17.391 1.00 86.69 288 ASP A O 1
ATOM 1986 N N . CYS A 1 289 ? 15.819 -7.659 16.111 1.00 85.88 289 CYS A N 1
ATOM 1987 C CA . CYS A 1 289 ? 16.610 -7.295 14.944 1.00 85.88 289 CYS A CA 1
ATOM 1988 C C . CYS A 1 289 ? 15.933 -6.233 14.066 1.00 85.88 289 CYS A C 1
ATOM 1990 O O . CYS A 1 289 ? 16.639 -5.410 13.470 1.00 85.88 289 CYS A O 1
ATOM 1992 N N . ASN A 1 290 ? 14.599 -6.207 14.009 1.00 80.44 290 ASN A N 1
ATOM 1993 C CA . ASN A 1 290 ? 13.826 -5.259 13.198 1.00 80.44 290 ASN A CA 1
ATOM 1994 C C . ASN A 1 290 ? 13.498 -3.951 13.958 1.00 80.44 290 ASN A C 1
ATOM 1996 O O . ASN A 1 290 ? 13.115 -2.953 13.342 1.00 80.44 290 ASN A O 1
ATOM 2000 N N . GLY A 1 291 ? 13.733 -3.912 15.272 1.00 83.12 291 GLY A N 1
ATOM 2001 C CA . GLY A 1 291 ? 13.547 -2.752 16.136 1.00 83.12 291 GLY A CA 1
ATOM 2002 C C . GLY A 1 291 ? 12.085 -2.443 16.443 1.00 83.12 291 GLY A C 1
ATOM 2003 O O . GLY A 1 291 ? 11.777 -1.288 16.763 1.00 83.12 291 GLY A O 1
ATOM 2004 N N . ASN A 1 292 ? 11.188 -3.420 16.294 1.00 83.44 292 ASN A N 1
ATOM 2005 C CA . ASN A 1 292 ? 9.753 -3.252 16.505 1.00 83.44 292 ASN A CA 1
ATOM 2006 C C . ASN A 1 292 ? 9.338 -3.420 17.976 1.00 83.44 292 ASN A C 1
ATOM 2008 O O . ASN A 1 292 ? 8.145 -3.324 18.257 1.00 83.44 292 ASN A O 1
ATOM 2012 N N . THR A 1 293 ? 10.291 -3.607 18.902 1.00 82.25 293 THR A N 1
ATOM 2013 C CA . THR A 1 293 ? 10.084 -3.830 20.347 1.00 82.25 293 THR A CA 1
ATOM 2014 C C . THR A 1 293 ? 9.487 -5.189 20.723 1.00 82.25 293 THR A C 1
ATOM 2016 O O . THR A 1 293 ? 9.184 -5.425 21.889 1.00 82.25 293 THR A O 1
ATOM 2019 N N . ILE A 1 294 ? 9.393 -6.110 19.766 1.00 85.00 294 ILE A N 1
ATOM 2020 C CA . ILE A 1 294 ? 8.986 -7.500 19.957 1.00 85.00 294 ILE A CA 1
ATOM 2021 C C . ILE A 1 294 ? 10.228 -8.385 19.748 1.00 85.00 294 ILE A C 1
ATOM 2023 O O . ILE A 1 294 ? 10.978 -8.185 18.797 1.00 85.00 294 ILE A O 1
ATOM 2027 N N . PRO A 1 295 ? 10.507 -9.352 20.637 1.00 88.75 295 PRO A N 1
ATOM 2028 C CA . PRO A 1 295 ? 11.595 -10.296 20.437 1.00 88.75 295 PRO A CA 1
ATOM 2029 C C . PRO A 1 295 ? 11.432 -11.126 19.158 1.00 88.75 295 PRO A C 1
ATOM 2031 O O . PRO A 1 295 ? 10.337 -11.594 18.854 1.00 88.75 295 PRO A O 1
ATOM 2034 N N . ASP A 1 296 ? 12.544 -11.433 18.493 1.00 86.88 296 ASP A N 1
ATOM 2035 C CA . ASP A 1 296 ? 12.598 -12.221 17.252 1.00 86.88 296 ASP A CA 1
ATOM 2036 C C . ASP A 1 296 ? 11.828 -13.558 17.359 1.00 86.88 296 ASP A C 1
ATOM 2038 O O . ASP A 1 296 ? 11.043 -13.928 16.489 1.00 86.88 296 ASP A O 1
ATOM 2042 N N . GLU A 1 297 ? 11.975 -14.268 18.485 1.00 84.56 297 GLU A N 1
ATOM 2043 C CA . GLU A 1 297 ? 11.281 -15.541 18.759 1.00 84.56 297 GLU A CA 1
ATOM 2044 C C . GLU A 1 297 ? 9.741 -15.411 18.805 1.00 84.56 297 GLU A C 1
ATOM 2046 O O . GLU A 1 297 ? 8.997 -16.385 18.633 1.00 84.56 297 GLU A O 1
ATOM 2051 N N . CYS A 1 298 ? 9.258 -14.193 19.018 1.00 85.44 298 CYS A N 1
ATOM 2052 C CA . CYS A 1 298 ? 7.853 -13.851 19.147 1.00 85.44 298 CYS A CA 1
ATOM 2053 C C . CYS A 1 298 ? 7.275 -13.268 17.870 1.00 85.44 298 CYS A C 1
ATOM 2055 O O . CYS A 1 298 ? 6.120 -13.561 17.557 1.00 85.44 298 CYS A O 1
ATOM 2057 N N . ASP A 1 299 ? 8.085 -12.553 17.094 1.00 86.06 299 ASP A N 1
ATOM 2058 C CA . ASP A 1 299 ? 7.758 -12.208 15.714 1.00 86.06 299 ASP A CA 1
ATOM 2059 C C . ASP A 1 299 ? 7.467 -13.481 14.907 1.00 86.06 299 ASP A C 1
ATOM 2061 O O . ASP A 1 299 ? 6.409 -13.590 14.282 1.00 86.06 299 ASP A O 1
ATOM 2065 N N . ILE A 1 300 ? 8.315 -14.511 15.022 1.00 80.06 300 ILE A N 1
ATOM 2066 C CA . ILE A 1 300 ? 8.108 -15.802 14.334 1.00 80.06 300 ILE A CA 1
ATOM 2067 C C . ILE A 1 300 ? 6.778 -16.448 14.751 1.00 80.06 300 ILE A C 1
ATOM 2069 O O . ILE A 1 300 ? 6.008 -16.945 13.928 1.00 80.06 300 ILE A O 1
ATOM 2073 N N . THR A 1 301 ? 6.459 -16.419 16.048 1.00 79.56 301 THR A N 1
ATOM 2074 C CA . THR A 1 301 ? 5.205 -16.992 16.569 1.00 79.56 301 THR A CA 1
ATOM 2075 C C . THR A 1 301 ? 3.972 -16.183 16.140 1.00 79.56 301 THR A C 1
ATOM 2077 O O . THR A 1 301 ? 2.885 -16.748 16.001 1.00 79.56 301 THR A O 1
ATOM 2080 N N . SER A 1 302 ? 4.145 -14.884 15.888 1.00 74.69 302 SER A N 1
ATOM 2081 C CA . SER A 1 302 ? 3.101 -13.950 15.447 1.00 74.69 302 SER A CA 1
ATOM 2082 C C . SER A 1 302 ? 2.901 -13.934 13.927 1.00 74.69 302 SER A C 1
ATOM 2084 O O . SER A 1 302 ? 2.079 -13.169 13.428 1.00 74.69 302 SER A O 1
ATOM 2086 N N . GLY A 1 303 ? 3.603 -14.805 13.192 1.00 72.19 303 GLY A N 1
ATOM 2087 C CA . GLY A 1 303 ? 3.413 -15.006 11.757 1.00 72.19 303 GLY A CA 1
ATOM 2088 C C . GLY A 1 303 ? 4.497 -14.399 10.871 1.00 72.19 303 GLY A C 1
ATOM 2089 O O . GLY A 1 303 ? 4.353 -14.470 9.651 1.00 72.19 303 GLY A O 1
ATOM 2090 N N . PHE A 1 304 ? 5.578 -13.850 11.440 1.00 80.19 304 PHE A N 1
ATOM 2091 C CA . PHE A 1 304 ? 6.768 -13.565 10.641 1.00 80.19 304 PHE A CA 1
ATOM 2092 C C . PHE A 1 304 ? 7.363 -14.879 10.140 1.00 80.19 304 PHE A C 1
ATOM 2094 O O . PHE A 1 304 ? 7.416 -15.884 10.853 1.00 80.19 304 PHE A O 1
ATOM 2101 N N . VAL A 1 305 ? 7.764 -14.869 8.876 1.00 79.75 305 VAL A N 1
ATOM 2102 C CA . VAL A 1 305 ? 8.316 -16.043 8.212 1.00 79.75 305 VAL A CA 1
ATOM 2103 C C . VAL A 1 305 ? 9.755 -16.244 8.711 1.00 79.75 305 VAL A C 1
ATOM 2105 O O . VAL A 1 305 ? 10.508 -15.281 8.808 1.00 79.75 305 VAL A O 1
ATOM 2108 N N . ASP A 1 306 ? 10.065 -17.477 9.117 1.00 82.12 306 ASP A N 1
ATOM 2109 C CA . ASP A 1 306 ? 11.409 -18.007 9.415 1.00 82.12 306 ASP A CA 1
ATOM 2110 C C . ASP A 1 306 ? 11.523 -19.307 8.617 1.00 82.12 306 ASP A C 1
ATOM 2112 O O . ASP A 1 306 ? 11.151 -20.408 9.059 1.00 82.12 306 ASP A O 1
ATOM 2116 N N . CYS A 1 307 ? 11.859 -19.152 7.345 1.00 79.62 307 CYS A N 1
ATOM 2117 C CA . CYS A 1 307 ? 11.728 -20.232 6.380 1.00 79.62 307 CYS A CA 1
ATOM 2118 C C . CYS A 1 307 ? 12.913 -21.211 6.405 1.00 79.62 307 CYS A C 1
ATOM 2120 O O . CYS A 1 307 ? 12.749 -22.361 5.974 1.00 79.62 307 CYS A O 1
ATOM 2122 N N . ASP A 1 308 ? 14.061 -20.823 6.966 1.00 76.69 308 ASP A N 1
ATOM 2123 C CA . ASP A 1 308 ? 15.216 -21.704 7.165 1.00 76.69 308 ASP A CA 1
ATOM 2124 C C . ASP A 1 308 ? 15.303 -22.308 8.588 1.00 76.69 308 ASP A C 1
ATOM 2126 O O . ASP A 1 308 ? 16.034 -23.287 8.817 1.00 76.69 308 ASP A O 1
ATOM 2130 N N . SER A 1 309 ? 14.427 -21.847 9.489 1.00 82.69 309 SER A N 1
ATOM 2131 C CA . SER A 1 309 ? 14.239 -22.320 10.861 1.00 82.69 309 SER A CA 1
ATOM 2132 C C . SER A 1 309 ? 15.464 -22.129 11.757 1.00 82.69 309 SER A C 1
ATOM 2134 O O . SER A 1 309 ? 15.739 -22.986 12.618 1.00 82.69 309 SER A O 1
ATOM 2136 N N . ASP A 1 310 ? 16.227 -21.058 11.551 1.00 81.25 310 ASP A N 1
ATOM 2137 C CA . ASP A 1 310 ? 17.405 -20.740 12.355 1.00 81.25 310 ASP A CA 1
ATOM 2138 C C . ASP A 1 310 ? 17.080 -19.961 13.651 1.00 81.25 310 ASP A C 1
ATOM 2140 O O . ASP A 1 310 ? 17.895 -19.948 14.589 1.00 81.25 310 ASP A O 1
ATOM 2144 N N . GLY A 1 311 ? 15.843 -19.459 13.765 1.00 80.69 311 GLY A N 1
ATOM 2145 C CA . GLY A 1 311 ? 15.330 -18.714 14.911 1.00 80.69 311 GLY A CA 1
ATOM 2146 C C . GLY A 1 311 ? 15.438 -17.194 14.784 1.00 80.69 311 GLY A C 1
ATOM 2147 O O . GLY A 1 311 ? 15.268 -16.513 15.800 1.00 80.69 311 GLY A O 1
ATOM 2148 N N . ILE A 1 312 ? 15.717 -16.677 13.588 1.00 82.88 312 ILE A N 1
ATOM 2149 C CA . ILE A 1 312 ? 15.690 -15.261 13.223 1.00 82.88 312 ILE A CA 1
ATOM 2150 C C . ILE A 1 312 ? 14.593 -15.066 12.153 1.00 82.88 312 ILE A C 1
ATOM 2152 O O . ILE A 1 312 ? 14.486 -15.869 11.238 1.00 82.88 312 ILE A O 1
ATOM 2156 N N . PRO A 1 313 ? 13.726 -14.042 12.255 1.00 84.19 313 PRO A N 1
ATOM 2157 C CA . PRO A 1 313 ? 12.776 -13.720 11.193 1.00 84.19 313 PRO A CA 1
ATOM 2158 C C . PRO A 1 313 ? 13.473 -13.347 9.877 1.00 84.19 313 PRO A C 1
ATOM 2160 O O . PRO A 1 313 ? 14.407 -12.544 9.898 1.00 84.19 313 PRO A O 1
ATOM 2163 N N . ASP A 1 314 ? 12.924 -13.765 8.733 1.00 80.38 314 ASP A N 1
ATOM 2164 C CA . ASP A 1 314 ? 13.492 -13.494 7.401 1.00 80.38 314 ASP A CA 1
ATOM 2165 C C . ASP A 1 314 ? 13.738 -11.990 7.153 1.00 80.38 314 ASP A C 1
ATOM 2167 O O . ASP A 1 314 ? 14.735 -11.578 6.560 1.00 80.38 314 ASP A O 1
ATOM 2171 N N . VAL A 1 315 ? 12.856 -11.125 7.679 1.00 78.81 315 VAL A N 1
ATOM 2172 C CA . VAL A 1 315 ? 12.972 -9.651 7.599 1.00 78.81 315 VAL A CA 1
ATOM 2173 C C . VAL A 1 315 ? 14.275 -9.113 8.211 1.00 78.81 315 VAL A C 1
ATOM 2175 O O . VAL A 1 315 ? 14.721 -8.007 7.896 1.00 78.81 315 VAL A O 1
ATOM 2178 N N . CYS A 1 316 ? 14.906 -9.889 9.083 1.00 79.31 316 CYS A N 1
ATOM 2179 C CA . CYS A 1 316 ? 16.164 -9.560 9.733 1.00 79.31 316 CYS A CA 1
ATOM 2180 C C . CYS A 1 316 ? 17.394 -10.151 9.048 1.00 79.31 316 CYS A C 1
ATOM 2182 O O . CYS A 1 316 ? 18.526 -9.844 9.438 1.00 79.31 316 CYS A O 1
ATOM 2184 N N . GLU A 1 317 ? 17.175 -10.925 7.994 1.00 79.00 317 GLU A N 1
ATOM 2185 C CA . GLU A 1 317 ? 18.189 -11.631 7.225 1.00 79.00 317 GLU A CA 1
ATOM 2186 C C . GLU A 1 317 ? 18.301 -11.084 5.799 1.00 79.00 317 GLU A C 1
ATOM 2188 O O . GLU A 1 317 ? 18.810 -11.738 4.900 1.00 79.00 317 GLU A O 1
ATOM 2193 N N . ALA A 1 318 ? 17.956 -9.810 5.595 1.00 67.50 318 ALA A N 1
ATOM 2194 C CA . ALA A 1 318 ? 18.039 -9.115 4.304 1.00 67.50 318 ALA A CA 1
ATOM 2195 C C . ALA A 1 318 ? 19.444 -9.090 3.648 1.00 67.50 318 ALA A C 1
ATOM 2197 O O . ALA A 1 318 ? 19.614 -8.561 2.554 1.00 67.50 318 ALA A O 1
ATOM 2198 N N . ALA A 1 319 ? 20.487 -9.584 4.324 1.00 68.88 319 ALA A N 1
ATOM 2199 C CA . ALA A 1 319 ? 21.809 -9.780 3.727 1.00 68.88 319 ALA A CA 1
ATOM 2200 C C . ALA A 1 319 ? 21.910 -11.074 2.896 1.00 68.88 319 ALA A C 1
ATOM 2202 O O . ALA A 1 319 ? 22.825 -11.181 2.077 1.00 68.88 319 ALA A O 1
ATOM 2203 N N . ASP A 1 320 ? 20.988 -12.010 3.119 1.00 74.19 320 ASP A N 1
ATOM 2204 C CA . ASP A 1 320 ? 20.887 -13.322 2.482 1.00 74.19 320 ASP A CA 1
ATOM 2205 C C . ASP A 1 320 ? 19.701 -13.393 1.492 1.00 74.19 320 ASP A C 1
ATOM 2207 O O . ASP A 1 320 ? 19.310 -14.481 1.078 1.00 74.19 320 ASP A O 1
ATOM 2211 N N . ASP A 1 321 ? 19.183 -12.230 1.076 1.00 78.94 321 ASP A N 1
ATOM 2212 C CA . ASP A 1 321 ? 18.269 -12.001 -0.054 1.00 78.94 321 ASP A CA 1
ATOM 2213 C C . ASP A 1 321 ? 19.047 -11.228 -1.139 1.00 78.94 321 ASP A C 1
ATOM 2215 O O . ASP A 1 321 ? 19.436 -10.068 -0.959 1.00 78.94 321 ASP A O 1
ATOM 2219 N N . CYS A 1 322 ? 19.391 -11.906 -2.235 1.00 81.44 322 CYS A N 1
ATOM 2220 C CA . CYS A 1 322 ? 20.281 -11.353 -3.257 1.00 81.44 322 CYS A CA 1
ATOM 2221 C C . CYS A 1 322 ? 19.584 -10.525 -4.339 1.00 81.44 322 CYS A C 1
ATOM 2223 O O . CYS A 1 322 ? 20.271 -9.723 -4.986 1.00 81.44 322 CYS A O 1
ATOM 2225 N N . ASP A 1 323 ? 18.277 -10.687 -4.547 1.00 75.75 323 ASP A N 1
ATOM 2226 C CA . ASP A 1 323 ? 17.513 -9.919 -5.534 1.00 75.75 323 ASP A CA 1
ATOM 2227 C C . ASP A 1 323 ? 16.589 -8.862 -4.907 1.00 75.75 323 ASP A C 1
ATOM 2229 O O . ASP A 1 323 ? 16.131 -7.951 -5.609 1.00 75.75 323 ASP A O 1
ATOM 2233 N N . GLY A 1 324 ? 16.474 -8.866 -3.578 1.00 77.06 324 GLY A N 1
ATOM 2234 C CA . GLY A 1 324 ? 15.782 -7.857 -2.789 1.00 77.06 324 GLY A CA 1
ATOM 2235 C C . GLY A 1 324 ? 14.266 -7.979 -2.876 1.00 77.06 324 GLY A C 1
ATOM 2236 O O . GLY A 1 324 ? 13.582 -6.965 -2.694 1.00 77.06 324 GLY A O 1
ATOM 2237 N N . ASP A 1 325 ? 13.750 -9.160 -3.223 1.00 76.62 325 ASP A N 1
ATOM 2238 C CA . ASP A 1 325 ? 12.319 -9.414 -3.364 1.00 76.62 325 ASP A CA 1
ATOM 2239 C C . ASP A 1 325 ? 11.612 -9.681 -2.020 1.00 76.62 325 ASP A C 1
ATOM 2241 O O . ASP A 1 325 ? 10.377 -9.698 -1.956 1.00 76.62 325 ASP A O 1
ATOM 2245 N N . GLY A 1 326 ? 12.383 -9.782 -0.932 1.00 73.19 326 GLY A N 1
ATOM 2246 C CA . GLY A 1 326 ? 11.891 -10.017 0.419 1.00 73.19 326 GLY A CA 1
ATOM 2247 C C . GLY A 1 326 ? 11.772 -11.495 0.794 1.00 73.19 326 GLY A C 1
ATOM 2248 O O . GLY A 1 326 ? 11.251 -11.782 1.874 1.00 73.19 326 GLY A O 1
ATOM 2249 N N . VAL A 1 327 ? 12.240 -12.419 -0.050 1.00 79.44 327 VAL A N 1
ATOM 2250 C CA . VAL A 1 327 ? 12.354 -13.854 0.229 1.00 79.44 327 VAL A CA 1
ATOM 2251 C C . VAL A 1 327 ? 13.833 -14.234 0.316 1.00 79.44 327 VAL A C 1
ATOM 2253 O O . VAL A 1 327 ? 14.631 -13.923 -0.557 1.00 79.44 327 VAL A O 1
ATOM 2256 N N . LEU A 1 328 ? 14.230 -14.949 1.372 1.00 82.88 328 LEU A N 1
ATOM 2257 C CA . LEU A 1 328 ? 15.618 -15.403 1.496 1.00 82.88 328 LEU A CA 1
ATOM 2258 C C . LEU A 1 328 ? 15.975 -16.448 0.436 1.00 82.88 328 LEU A C 1
ATOM 2260 O O . LEU A 1 328 ? 15.195 -17.362 0.149 1.00 82.88 328 LEU A O 1
ATOM 2264 N N . ASN A 1 329 ? 17.225 -16.415 -0.023 1.00 82.25 329 ASN A N 1
ATOM 2265 C CA . ASN A 1 329 ? 17.776 -17.330 -1.029 1.00 82.25 329 ASN A CA 1
ATOM 2266 C C . ASN A 1 329 ? 17.548 -18.812 -0.673 1.00 82.25 329 ASN A C 1
ATOM 2268 O O . ASN A 1 329 ? 17.222 -19.651 -1.516 1.00 82.25 329 ASN A O 1
ATOM 2272 N N . SER A 1 330 ? 17.703 -19.157 0.609 1.00 78.38 330 SER A N 1
ATOM 2273 C CA . SER A 1 330 ? 17.492 -20.512 1.142 1.00 78.38 330 SER A CA 1
ATOM 2274 C C . SER A 1 330 ? 16.044 -20.995 0.963 1.00 78.38 330 SER A C 1
ATOM 2276 O O . SER A 1 330 ? 15.777 -22.194 0.783 1.00 78.38 330 SER A O 1
ATOM 2278 N N . CYS A 1 331 ? 15.107 -20.058 0.970 1.00 80.12 331 CYS A N 1
ATOM 2279 C CA . CYS A 1 331 ? 13.674 -20.284 0.952 1.00 80.12 331 CYS A CA 1
ATOM 2280 C C . CYS A 1 331 ? 13.131 -20.293 -0.462 1.00 80.12 331 CYS A C 1
ATOM 2282 O O . CYS A 1 331 ? 12.291 -21.136 -0.775 1.00 80.12 331 CYS A O 1
ATOM 2284 N N . GLU A 1 332 ? 13.709 -19.489 -1.346 1.00 82.38 332 GLU A N 1
ATOM 2285 C CA . GLU A 1 332 ? 13.526 -19.621 -2.784 1.00 82.38 332 GLU A CA 1
ATOM 2286 C C . GLU A 1 332 ? 13.966 -21.008 -3.272 1.00 82.38 332 GLU A C 1
ATOM 2288 O O . GLU A 1 332 ? 13.193 -21.717 -3.923 1.00 82.38 332 GLU A O 1
ATOM 2293 N N . ILE A 1 333 ? 15.164 -21.469 -2.885 1.00 79.31 333 ILE A N 1
ATOM 2294 C CA . ILE A 1 333 ? 15.679 -22.799 -3.261 1.00 79.31 333 ILE A CA 1
ATOM 2295 C C . ILE A 1 333 ? 14.767 -23.912 -2.719 1.00 79.31 333 ILE A C 1
ATOM 2297 O O . ILE A 1 333 ? 14.449 -24.876 -3.425 1.00 79.31 333 ILE A O 1
ATOM 2301 N N . THR A 1 334 ? 14.284 -23.779 -1.480 1.00 79.12 334 THR A N 1
ATOM 2302 C CA . THR A 1 334 ? 13.319 -24.726 -0.890 1.00 79.12 334 THR A CA 1
ATOM 2303 C C . THR A 1 334 ? 11.947 -24.656 -1.579 1.00 79.12 334 THR A C 1
ATOM 2305 O O . THR A 1 334 ? 11.281 -25.686 -1.738 1.00 79.12 334 THR A O 1
ATOM 2308 N N . GLY A 1 335 ? 11.555 -23.467 -2.045 1.00 76.06 335 GLY A N 1
ATOM 2309 C CA . GLY A 1 335 ? 10.368 -23.177 -2.850 1.00 76.06 335 GLY A CA 1
ATOM 2310 C C . GLY A 1 335 ? 10.457 -23.658 -4.302 1.00 76.06 335 GLY A C 1
ATOM 2311 O O . GLY A 1 335 ? 9.444 -23.687 -5.003 1.00 76.06 335 GLY A O 1
ATOM 2312 N N . GLY A 1 336 ? 11.631 -24.128 -4.734 1.00 75.94 336 GLY A N 1
ATOM 2313 C CA . GLY A 1 336 ? 11.861 -24.712 -6.053 1.00 75.94 336 GLY A CA 1
ATOM 2314 C C . GLY A 1 336 ? 12.607 -23.811 -7.035 1.00 75.94 336 GLY A C 1
ATOM 2315 O O . GLY A 1 336 ? 12.649 -24.159 -8.219 1.00 75.94 336 GLY A O 1
ATOM 2316 N N . ALA A 1 337 ? 13.196 -22.704 -6.575 1.00 80.81 337 ALA A N 1
ATOM 2317 C CA . ALA A 1 337 ? 14.182 -21.964 -7.351 1.00 80.81 337 ALA A CA 1
ATOM 2318 C C . ALA A 1 337 ? 15.370 -22.874 -7.693 1.00 80.81 337 ALA A C 1
ATOM 2320 O O . ALA A 1 337 ? 15.754 -23.766 -6.929 1.00 80.81 337 ALA A O 1
ATOM 2321 N N . ALA A 1 338 ? 15.902 -22.701 -8.898 1.00 81.56 338 ALA A N 1
ATOM 2322 C CA . ALA A 1 338 ? 17.007 -23.510 -9.379 1.00 81.56 338 ALA A CA 1
ATOM 2323 C C . ALA A 1 338 ? 18.316 -23.026 -8.735 1.00 81.56 338 ALA A C 1
ATOM 2325 O O . ALA A 1 338 ? 18.594 -21.838 -8.764 1.00 81.56 338 ALA A O 1
ATOM 2326 N N . ASP A 1 339 ? 19.077 -23.949 -8.146 1.00 84.75 339 ASP A N 1
ATOM 2327 C CA . ASP A 1 339 ? 20.476 -23.776 -7.721 1.00 84.75 339 ASP A CA 1
ATOM 2328 C C . ASP A 1 339 ? 21.252 -24.933 -8.354 1.00 84.75 339 ASP A C 1
ATOM 2330 O O . ASP A 1 339 ? 21.386 -26.033 -7.797 1.00 84.75 339 ASP A O 1
ATOM 2334 N N . CYS A 1 340 ? 21.637 -24.754 -9.613 1.00 80.19 340 CYS A N 1
ATOM 2335 C CA . CYS A 1 340 ? 22.196 -25.844 -10.402 1.00 80.19 340 CYS A CA 1
ATOM 2336 C C . CYS A 1 340 ? 23.643 -26.178 -9.997 1.00 80.19 340 CYS A C 1
ATOM 2338 O O . CYS A 1 340 ? 24.095 -27.314 -10.195 1.00 80.19 340 CYS A O 1
ATOM 2340 N N . ASN A 1 341 ? 24.369 -25.198 -9.450 1.00 74.88 341 ASN A N 1
ATOM 2341 C CA . ASN A 1 341 ? 25.782 -25.304 -9.093 1.00 74.88 341 ASN A CA 1
ATOM 2342 C C . ASN A 1 341 ? 25.979 -25.715 -7.614 1.00 74.88 341 ASN A C 1
ATOM 2344 O O . ASN A 1 341 ? 27.073 -26.149 -7.231 1.00 74.88 341 ASN A O 1
ATOM 2348 N N . GLY A 1 342 ? 24.908 -25.679 -6.813 1.00 79.56 342 GLY A N 1
ATOM 2349 C CA . GLY A 1 342 ? 24.850 -26.118 -5.423 1.00 79.56 342 GLY A CA 1
ATOM 2350 C C . GLY A 1 342 ? 25.589 -25.195 -4.458 1.00 79.56 342 GLY A C 1
ATOM 2351 O O . GLY A 1 342 ? 26.124 -25.687 -3.454 1.00 79.56 342 GLY A O 1
ATOM 2352 N N . ASN A 1 343 ? 25.716 -23.906 -4.786 1.00 79.31 343 ASN A N 1
ATOM 2353 C CA . ASN A 1 343 ? 26.455 -22.932 -3.984 1.00 79.31 343 ASN A CA 1
ATOM 2354 C C . ASN A 1 343 ? 25.593 -22.277 -2.884 1.00 79.31 343 ASN A C 1
ATOM 2356 O O . ASN A 1 343 ? 26.168 -21.627 -2.005 1.00 79.31 343 ASN A O 1
ATOM 2360 N N . GLY A 1 344 ? 24.273 -22.511 -2.878 1.00 79.50 344 GLY A N 1
ATOM 2361 C CA . GLY A 1 344 ? 23.328 -21.934 -1.919 1.00 79.50 344 GLY A CA 1
ATOM 2362 C C . GLY A 1 344 ? 22.774 -20.556 -2.301 1.00 79.50 344 GLY A C 1
ATOM 2363 O O . GLY A 1 344 ? 22.157 -19.920 -1.451 1.00 79.50 344 GLY A O 1
ATOM 2364 N N . LEU A 1 345 ? 22.992 -20.102 -3.537 1.00 83.44 345 LEU A N 1
ATOM 2365 C CA . LEU A 1 345 ? 22.356 -18.943 -4.162 1.00 83.44 345 LEU A CA 1
ATOM 2366 C C . LEU A 1 345 ? 21.504 -19.433 -5.343 1.00 83.44 345 LEU A C 1
ATOM 2368 O O . LEU A 1 345 ? 21.944 -20.325 -6.069 1.00 83.44 345 LEU A O 1
ATOM 2372 N N . PRO A 1 346 ? 20.297 -18.892 -5.555 1.00 86.25 346 PRO A N 1
ATOM 2373 C CA . PRO A 1 346 ? 19.517 -19.260 -6.723 1.00 86.25 346 PRO A CA 1
ATOM 2374 C C . PRO A 1 346 ? 20.126 -18.697 -8.022 1.00 86.25 346 PRO A C 1
ATOM 2376 O O . PRO A 1 346 ? 20.825 -17.679 -8.043 1.00 86.25 346 PRO A O 1
ATOM 2379 N N . ASP A 1 347 ? 19.879 -19.400 -9.131 1.00 83.69 347 ASP A N 1
ATOM 2380 C CA . ASP A 1 347 ? 20.509 -19.172 -10.437 1.00 83.69 347 ASP A CA 1
ATOM 2381 C C . ASP A 1 347 ? 20.261 -17.731 -10.955 1.00 83.69 347 ASP A C 1
ATOM 2383 O O . ASP A 1 347 ? 21.128 -17.138 -11.598 1.00 83.69 347 ASP A O 1
ATOM 2387 N N . ASN A 1 348 ? 19.103 -17.123 -10.651 1.00 79.88 348 ASN A N 1
ATOM 2388 C CA . ASN A 1 348 ? 18.783 -15.716 -10.966 1.00 79.88 348 ASN A CA 1
ATOM 2389 C C . ASN A 1 348 ? 19.788 -14.736 -10.336 1.00 79.88 348 ASN A C 1
ATOM 2391 O O . ASN A 1 348 ? 20.222 -13.778 -10.983 1.00 79.88 348 ASN A O 1
ATOM 2395 N N . CYS A 1 349 ? 20.192 -14.996 -9.100 1.00 81.81 349 CYS A N 1
ATOM 2396 C CA . CYS A 1 349 ? 21.151 -14.185 -8.380 1.00 81.81 349 CYS A CA 1
ATOM 2397 C C . CYS A 1 349 ? 22.581 -14.417 -8.834 1.00 81.81 349 CYS A C 1
ATOM 2399 O O . CYS A 1 349 ? 23.349 -13.456 -8.940 1.00 81.81 349 CYS A O 1
ATOM 2401 N N . ASP A 1 350 ? 22.948 -15.657 -9.159 1.00 80.88 350 ASP A N 1
ATOM 2402 C CA . ASP A 1 350 ? 24.264 -15.912 -9.736 1.00 80.88 350 ASP A CA 1
ATOM 2403 C C . ASP A 1 350 ? 24.414 -15.221 -11.110 1.00 80.88 350 ASP A C 1
ATOM 2405 O O . ASP A 1 350 ? 25.467 -14.642 -11.401 1.00 80.88 350 ASP A O 1
ATOM 2409 N N . LEU A 1 351 ? 23.347 -15.177 -11.923 1.00 76.69 351 LEU A N 1
ATOM 2410 C CA . LEU A 1 351 ? 23.307 -14.408 -13.176 1.00 76.69 351 LEU A CA 1
ATOM 2411 C C . LEU A 1 351 ? 23.461 -12.898 -12.932 1.00 76.69 351 LEU A C 1
ATOM 2413 O O . LEU A 1 351 ? 24.237 -12.230 -13.625 1.00 76.69 351 LEU A O 1
ATOM 2417 N N . ALA A 1 352 ? 22.762 -12.354 -11.930 1.00 73.81 352 ALA A N 1
ATOM 2418 C CA . ALA A 1 352 ? 22.834 -10.937 -11.575 1.00 73.81 352 ALA A CA 1
ATOM 2419 C C . ALA A 1 352 ? 24.219 -10.528 -11.034 1.00 73.81 352 ALA A C 1
ATOM 2421 O O . ALA A 1 352 ? 24.707 -9.434 -11.336 1.00 73.81 352 ALA A O 1
ATOM 2422 N N . ALA A 1 353 ? 24.878 -11.404 -10.267 1.00 70.00 353 ALA A N 1
ATOM 2423 C CA . ALA A 1 353 ? 26.178 -11.144 -9.653 1.00 70.00 353 ALA A CA 1
ATOM 2424 C C . ALA A 1 353 ? 27.368 -11.332 -10.615 1.00 70.00 353 ALA A C 1
ATOM 2426 O O . ALA A 1 353 ? 28.361 -10.603 -10.510 1.00 70.00 353 ALA A O 1
ATOM 2427 N N . GLY A 1 354 ? 27.296 -12.300 -11.536 1.00 63.50 354 GLY A N 1
ATOM 2428 C CA . GLY A 1 354 ? 28.407 -12.663 -12.425 1.00 63.50 354 GLY A CA 1
ATOM 2429 C C . GLY A 1 354 ? 28.332 -12.090 -13.851 1.00 63.50 354 GLY A C 1
ATOM 2430 O O . GLY A 1 354 ? 29.344 -12.070 -14.564 1.00 63.50 354 GLY A O 1
ATOM 2431 N N . GLY A 1 355 ? 27.180 -11.549 -14.267 1.00 63.44 355 GLY A N 1
ATOM 2432 C CA . GLY A 1 355 ? 26.996 -10.922 -15.581 1.00 63.44 355 GLY A CA 1
ATOM 2433 C C . GLY A 1 355 ? 27.392 -11.834 -16.755 1.00 63.44 355 GLY A C 1
ATOM 2434 O O . GLY A 1 355 ? 27.311 -13.055 -16.668 1.00 63.44 355 GLY A O 1
ATOM 2435 N N . ALA A 1 356 ? 27.891 -11.248 -17.850 1.00 58.84 356 ALA A N 1
ATOM 2436 C CA . ALA A 1 356 ? 28.274 -11.975 -19.073 1.00 58.84 356 ALA A CA 1
ATOM 2437 C C . ALA A 1 356 ? 29.446 -12.975 -18.910 1.00 58.84 356 ALA A C 1
ATOM 2439 O O . ALA A 1 356 ? 29.875 -13.564 -19.894 1.00 58.84 356 ALA A O 1
ATOM 2440 N N . THR A 1 357 ? 30.025 -13.122 -17.710 1.00 62.06 357 THR A N 1
ATOM 2441 C CA . THR A 1 357 ? 31.093 -14.109 -17.440 1.00 62.06 357 THR A CA 1
ATOM 2442 C C . THR A 1 357 ? 30.590 -15.430 -16.857 1.00 62.06 357 THR A C 1
ATOM 2444 O O . THR A 1 357 ? 31.374 -16.365 -16.755 1.00 62.06 357 THR A O 1
ATOM 2447 N N . THR A 1 358 ? 29.316 -15.489 -16.464 1.00 74.81 358 THR A N 1
ATOM 2448 C CA . THR A 1 358 ? 28.625 -16.674 -15.910 1.00 74.81 358 THR A CA 1
ATOM 2449 C C . THR A 1 358 ? 27.489 -17.187 -16.800 1.00 74.81 358 THR A C 1
ATOM 2451 O O . THR A 1 358 ? 27.018 -18.300 -16.585 1.00 74.81 358 THR A O 1
ATOM 2454 N N . ASP A 1 359 ? 27.045 -16.364 -17.753 1.00 79.88 359 ASP A N 1
ATOM 2455 C CA . ASP A 1 359 ? 26.203 -16.714 -18.905 1.00 79.88 359 ASP A CA 1
ATOM 2456 C C . ASP A 1 359 ? 26.790 -15.985 -20.116 1.00 79.88 359 ASP A C 1
ATOM 2458 O O . ASP A 1 359 ? 26.420 -14.858 -20.469 1.00 79.88 359 ASP A O 1
ATOM 2462 N N . CYS A 1 360 ? 27.827 -16.579 -20.684 1.00 78.81 360 CYS A N 1
ATOM 2463 C CA . CYS A 1 360 ? 28.589 -15.961 -21.758 1.00 78.81 360 CYS A CA 1
ATOM 2464 C C . CYS A 1 360 ? 27.869 -16.008 -23.113 1.00 78.81 360 CYS A C 1
ATOM 2466 O O . CYS A 1 360 ? 28.165 -15.193 -23.995 1.00 78.81 360 CYS A O 1
ATOM 2468 N N . ASN A 1 361 ? 26.918 -16.929 -23.289 1.00 77.38 361 ASN A N 1
ATOM 2469 C CA . ASN A 1 361 ? 26.146 -17.077 -24.523 1.00 77.38 361 ASN A CA 1
ATOM 2470 C C . ASN A 1 361 ? 24.809 -16.296 -24.503 1.00 77.38 361 ASN A C 1
ATOM 2472 O O . ASN A 1 361 ? 24.180 -16.139 -25.555 1.00 77.38 361 ASN A O 1
ATOM 2476 N N . GLY A 1 362 ? 24.424 -15.740 -23.348 1.00 78.75 362 GLY A N 1
ATOM 2477 C CA . GLY A 1 362 ? 23.275 -14.858 -23.158 1.00 78.75 362 GLY A CA 1
ATOM 2478 C C . GLY A 1 362 ? 21.931 -15.574 -23.262 1.00 78.75 362 GLY A C 1
ATOM 2479 O O . GLY A 1 362 ? 20.960 -14.975 -23.740 1.00 78.75 362 GLY A O 1
ATOM 2480 N N . ASN A 1 363 ? 21.878 -16.862 -22.911 1.00 82.50 363 ASN A N 1
ATOM 2481 C CA . ASN A 1 363 ? 20.667 -17.676 -23.002 1.00 82.50 363 ASN A CA 1
ATOM 2482 C C . ASN A 1 363 ? 19.871 -17.751 -21.685 1.00 82.50 363 ASN A C 1
ATOM 2484 O O . ASN A 1 363 ? 18.831 -18.418 -21.647 1.00 82.50 363 ASN A O 1
ATOM 2488 N N . ASN A 1 364 ? 20.314 -17.023 -20.654 1.00 78.12 364 ASN A N 1
ATOM 2489 C CA . ASN A 1 364 ? 19.756 -16.970 -19.305 1.00 78.12 364 ASN A CA 1
ATOM 2490 C C . ASN A 1 364 ? 19.812 -18.311 -18.545 1.00 78.12 364 ASN A C 1
ATOM 2492 O O . ASN A 1 364 ? 18.998 -18.548 -17.649 1.00 78.12 364 ASN A O 1
ATOM 2496 N N . LEU A 1 365 ? 20.755 -19.189 -18.885 1.00 81.06 365 LEU A N 1
ATOM 2497 C CA . LEU A 1 365 ? 21.170 -20.338 -18.083 1.00 81.06 365 LEU A CA 1
ATOM 2498 C C . LEU A 1 365 ? 22.648 -20.159 -17.741 1.00 81.06 365 LEU A C 1
ATOM 2500 O O . LEU A 1 365 ? 23.424 -19.748 -18.595 1.00 81.06 365 LEU A O 1
ATOM 2504 N N . LEU A 1 366 ? 23.062 -20.474 -16.510 1.00 82.88 366 LEU A N 1
ATOM 2505 C CA . LEU A 1 366 ? 24.488 -20.402 -16.202 1.00 82.88 366 LEU A CA 1
ATOM 2506 C C . LEU A 1 366 ? 25.265 -21.454 -16.989 1.00 82.88 366 LEU A C 1
ATOM 2508 O O . LEU A 1 366 ? 24.880 -22.627 -17.009 1.00 82.88 366 LEU A O 1
ATOM 2512 N N . ASP A 1 367 ? 26.445 -21.069 -17.464 1.00 81.69 367 ASP A N 1
ATOM 2513 C CA . ASP A 1 367 ? 27.379 -21.942 -18.179 1.00 81.69 367 ASP A CA 1
ATOM 2514 C C . ASP A 1 367 ? 27.663 -23.232 -17.378 1.00 81.69 367 ASP A C 1
ATOM 2516 O O . ASP A 1 367 ? 27.634 -24.353 -17.894 1.00 81.69 367 ASP A O 1
ATOM 2520 N N . SER A 1 368 ? 27.819 -23.101 -16.053 1.00 78.75 368 SER A N 1
ATOM 2521 C CA . SER A 1 368 ? 28.019 -24.237 -15.140 1.00 78.75 368 SER A CA 1
ATOM 2522 C C . SER A 1 368 ? 26.827 -25.213 -15.079 1.00 78.75 368 SER A C 1
ATOM 2524 O O . SER A 1 368 ? 27.030 -26.429 -14.932 1.00 78.75 368 SER A O 1
ATOM 2526 N N . CYS A 1 369 ? 25.592 -24.722 -15.245 1.00 80.88 369 CYS A N 1
ATOM 2527 C CA . CYS A 1 369 ? 24.402 -25.562 -15.384 1.00 80.88 369 CYS A CA 1
ATOM 2528 C C . CYS A 1 369 ? 24.431 -26.307 -16.719 1.00 80.88 369 CYS A C 1
ATOM 2530 O O . CYS A 1 369 ? 24.114 -27.497 -16.772 1.00 80.88 369 CYS A O 1
ATOM 2532 N N . GLU A 1 370 ? 24.809 -25.623 -17.799 1.00 83.06 370 GLU A N 1
ATOM 2533 C CA . GLU A 1 370 ? 24.825 -26.182 -19.151 1.00 83.06 370 GLU A CA 1
ATOM 2534 C C . GLU A 1 370 ? 25.840 -27.321 -19.286 1.00 83.06 370 GLU A C 1
ATOM 2536 O O . GLU A 1 370 ? 25.513 -28.368 -19.858 1.00 83.06 370 GLU A O 1
ATOM 2541 N N . ILE A 1 371 ? 27.016 -27.177 -18.670 1.00 78.06 371 ILE A N 1
ATOM 2542 C CA . ILE A 1 371 ? 28.035 -28.234 -18.581 1.00 78.06 371 ILE A CA 1
ATOM 2543 C C . ILE A 1 371 ? 27.504 -29.419 -17.759 1.00 78.06 371 ILE A C 1
ATOM 2545 O O . ILE A 1 371 ? 27.569 -30.575 -18.188 1.00 78.06 371 ILE A O 1
ATOM 2549 N N . THR A 1 372 ? 26.923 -29.152 -16.584 1.00 76.69 372 THR A N 1
ATOM 2550 C CA . THR A 1 372 ? 26.439 -30.197 -15.659 1.00 76.69 372 THR A CA 1
ATOM 2551 C C . THR A 1 372 ? 25.270 -30.999 -16.239 1.00 76.69 372 THR A C 1
ATOM 2553 O O . THR A 1 372 ? 25.164 -32.213 -16.027 1.00 76.69 372 THR A O 1
ATOM 2556 N N . LEU A 1 373 ? 24.397 -30.336 -16.999 1.00 75.69 373 LEU A N 1
ATOM 2557 C CA . LEU A 1 373 ? 23.251 -30.943 -17.674 1.00 75.69 373 LEU A CA 1
ATOM 2558 C C . LEU A 1 373 ? 23.619 -31.555 -19.040 1.00 75.69 373 LEU A C 1
ATOM 2560 O O . LEU A 1 373 ? 22.812 -32.295 -19.611 1.00 75.69 373 LEU A O 1
ATOM 2564 N N . GLY A 1 374 ? 24.840 -31.310 -19.533 1.00 69.88 374 GLY A N 1
ATOM 2565 C CA . GLY A 1 374 ? 25.357 -31.819 -20.804 1.00 69.88 374 GLY A CA 1
ATOM 2566 C C . GLY A 1 374 ? 24.729 -31.158 -22.033 1.00 69.88 374 GLY A C 1
ATOM 2567 O O . GLY A 1 374 ? 24.613 -31.803 -23.078 1.00 69.88 374 GLY A O 1
ATOM 2568 N N . PHE A 1 375 ? 24.266 -29.915 -21.889 1.00 73.31 375 PHE A N 1
ATOM 2569 C CA . PHE A 1 375 ? 23.718 -29.103 -22.977 1.00 73.31 375 PHE A CA 1
ATOM 2570 C C . PHE A 1 375 ? 24.796 -28.323 -23.738 1.00 73.31 375 PHE A C 1
ATOM 2572 O O . PHE A 1 375 ? 24.574 -28.013 -24.908 1.00 73.31 375 PHE A O 1
ATOM 2579 N N . ALA A 1 376 ? 25.960 -28.099 -23.125 1.00 77.25 376 ALA A N 1
ATOM 2580 C CA . ALA A 1 376 ? 27.112 -27.444 -23.735 1.00 77.25 376 ALA A CA 1
ATOM 2581 C C . ALA A 1 376 ? 28.415 -28.223 -23.466 1.00 77.25 376 ALA A C 1
ATOM 2583 O O . ALA A 1 376 ? 28.460 -29.088 -22.585 1.00 77.25 376 ALA A O 1
ATOM 2584 N N . ALA A 1 377 ? 29.439 -27.969 -24.284 1.00 80.31 377 ALA A N 1
ATOM 2585 C CA . ALA A 1 377 ? 30.745 -28.618 -24.209 1.00 80.31 377 ALA A CA 1
ATOM 2586 C C . ALA A 1 377 ? 31.771 -27.696 -23.529 1.00 80.31 377 ALA A C 1
ATOM 2588 O O . ALA A 1 377 ? 31.718 -26.482 -23.707 1.00 80.31 377 ALA A O 1
ATOM 2589 N N . ASP A 1 378 ? 32.628 -28.319 -22.726 1.00 83.75 378 ASP A N 1
ATOM 2590 C CA . ASP A 1 378 ? 33.792 -27.753 -22.038 1.00 83.75 378 ASP A CA 1
ATOM 2591 C C . ASP A 1 378 ? 34.885 -28.825 -22.177 1.00 83.75 378 ASP A C 1
ATOM 2593 O O . ASP A 1 378 ? 34.893 -29.847 -21.470 1.00 83.75 378 ASP A O 1
ATOM 2597 N N . CYS A 1 379 ? 35.678 -28.711 -23.239 1.00 82.44 379 CYS A N 1
ATOM 2598 C CA . CYS A 1 379 ? 36.601 -29.752 -23.672 1.00 82.44 379 CYS A CA 1
ATOM 2599 C C . CYS A 1 379 ? 37.890 -29.793 -22.838 1.00 82.44 379 CYS A C 1
ATOM 2601 O O . CYS A 1 379 ? 38.483 -30.874 -22.693 1.00 82.44 379 CYS A O 1
ATOM 2603 N N . ASP A 1 380 ? 38.296 -28.665 -22.251 1.00 77.94 380 ASP A N 1
ATOM 2604 C CA . ASP A 1 380 ? 39.517 -28.525 -21.457 1.00 77.94 380 ASP A CA 1
ATOM 2605 C C . ASP A 1 380 ? 39.266 -28.613 -19.929 1.00 77.94 380 ASP A C 1
ATOM 2607 O O . ASP A 1 380 ? 40.173 -28.964 -19.155 1.00 77.94 380 ASP A O 1
ATOM 2611 N N . GLY A 1 381 ? 38.007 -28.459 -19.508 1.00 78.81 381 GLY A N 1
ATOM 2612 C CA . GLY A 1 381 ? 37.523 -28.597 -18.142 1.00 78.81 381 GLY A CA 1
ATOM 2613 C C . GLY A 1 381 ? 37.771 -27.368 -17.269 1.00 78.81 381 GLY A C 1
ATOM 2614 O O . GLY A 1 381 ? 37.910 -27.536 -16.045 1.00 78.81 381 GLY A O 1
ATOM 2615 N N . ASP A 1 382 ? 37.914 -26.179 -17.856 1.00 78.94 382 ASP A N 1
ATOM 2616 C CA . ASP A 1 382 ? 38.192 -24.937 -17.134 1.00 78.94 382 ASP A CA 1
ATOM 2617 C C . ASP A 1 382 ? 36.932 -24.242 -16.573 1.00 78.94 382 ASP A C 1
ATOM 2619 O O . ASP A 1 382 ? 37.041 -23.412 -15.658 1.00 78.94 382 ASP A O 1
ATOM 2623 N N . GLY A 1 383 ? 35.745 -24.684 -17.006 1.00 75.44 383 GLY A N 1
ATOM 2624 C CA . GLY A 1 383 ? 34.442 -24.197 -16.560 1.00 75.44 383 GLY A CA 1
ATOM 2625 C C . GLY A 1 383 ? 33.836 -23.083 -17.418 1.00 75.44 383 GLY A C 1
ATOM 2626 O O . GLY A 1 383 ? 32.759 -22.600 -17.059 1.00 75.44 383 GLY A O 1
ATOM 2627 N N . LEU A 1 384 ? 34.484 -22.683 -18.514 1.00 77.69 384 LEU A N 1
ATOM 2628 C CA . LEU A 1 384 ? 33.903 -21.885 -19.592 1.00 77.69 384 LEU A CA 1
ATOM 2629 C C . LEU A 1 384 ? 33.401 -22.807 -20.709 1.00 77.69 384 LEU A C 1
ATOM 2631 O O . LEU A 1 384 ? 33.904 -23.904 -20.917 1.00 77.69 384 LEU A O 1
ATOM 2635 N N . LEU A 1 385 ? 32.361 -22.380 -21.426 1.00 83.62 385 LEU A N 1
ATOM 2636 C CA . LEU A 1 385 ? 31.891 -23.133 -22.589 1.00 83.62 385 LEU A CA 1
ATOM 2637 C C . LEU A 1 385 ? 32.850 -22.942 -23.762 1.00 83.62 385 LEU A C 1
ATOM 2639 O O . LEU A 1 385 ? 33.195 -21.796 -24.063 1.00 83.62 385 LEU A O 1
ATOM 2643 N N . ASP A 1 386 ? 33.105 -24.008 -24.520 1.00 81.94 386 ASP A N 1
ATOM 2644 C CA . ASP A 1 386 ? 33.874 -24.000 -25.775 1.00 81.94 386 ASP A CA 1
ATOM 2645 C C . ASP A 1 386 ? 33.463 -22.814 -26.683 1.00 81.94 386 ASP A C 1
ATOM 2647 O O . ASP A 1 386 ? 34.278 -22.046 -27.199 1.00 81.94 386 ASP A O 1
ATOM 2651 N N . SER A 1 387 ? 32.149 -22.585 -26.824 1.00 76.75 387 SER A N 1
ATOM 2652 C CA . SER A 1 387 ? 31.588 -21.499 -27.642 1.00 76.75 387 SER A CA 1
ATOM 2653 C C . SER A 1 387 ? 31.943 -20.091 -27.154 1.00 76.75 387 SER A C 1
ATOM 2655 O O . SER A 1 387 ? 31.958 -19.138 -27.934 1.00 76.75 387 SER A O 1
ATOM 2657 N N . CYS A 1 388 ? 32.190 -19.941 -25.859 1.00 78.25 388 CYS A N 1
ATOM 2658 C CA . CYS A 1 388 ? 32.518 -18.672 -25.226 1.00 78.25 388 CYS A CA 1
ATOM 2659 C C . CYS A 1 388 ? 34.016 -18.414 -25.184 1.00 78.25 388 CYS A C 1
ATOM 2661 O O . CYS A 1 388 ? 34.443 -17.263 -25.288 1.00 78.25 388 CYS 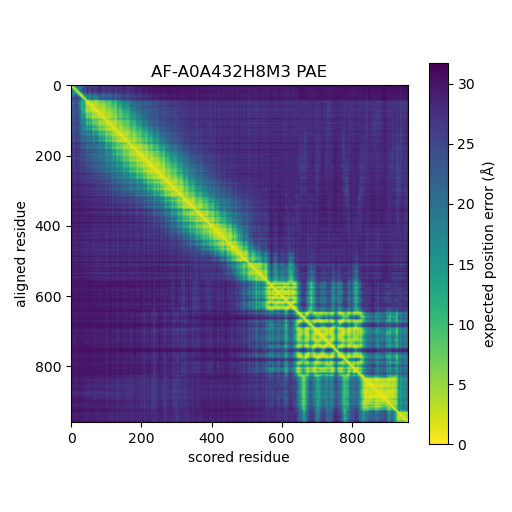A O 1
ATOM 2663 N N . GLU A 1 389 ? 34.819 -19.468 -25.118 1.00 79.25 389 GLU A N 1
ATOM 2664 C CA . GLU A 1 389 ? 36.266 -19.378 -25.270 1.00 79.25 389 GLU A CA 1
ATOM 2665 C C . GLU A 1 389 ? 36.639 -18.877 -26.668 1.00 79.25 389 GLU A C 1
ATOM 2667 O O . GLU A 1 389 ? 37.446 -17.949 -26.797 1.00 79.25 389 GLU A O 1
ATOM 2672 N N . ILE A 1 390 ? 35.958 -19.379 -27.706 1.00 75.94 390 ILE A N 1
ATOM 2673 C CA . ILE A 1 390 ? 36.090 -18.906 -29.095 1.00 75.94 390 ILE A CA 1
ATOM 2674 C C . ILE A 1 390 ? 35.698 -17.421 -29.223 1.00 75.94 390 ILE A C 1
ATOM 2676 O O . ILE A 1 390 ? 36.344 -16.651 -29.936 1.00 75.94 390 ILE A O 1
ATOM 2680 N N . ALA A 1 391 ? 34.666 -16.970 -28.500 1.00 69.62 391 ALA A N 1
ATOM 2681 C CA . ALA A 1 391 ? 34.270 -15.558 -28.476 1.00 69.62 391 ALA A CA 1
ATOM 2682 C C . ALA A 1 391 ? 35.252 -14.666 -27.683 1.00 69.62 391 ALA A C 1
ATOM 2684 O O . ALA A 1 391 ? 35.356 -13.464 -27.952 1.00 69.62 391 ALA A O 1
ATOM 2685 N N . GLY A 1 392 ? 35.955 -15.241 -26.699 1.00 64.19 392 GLY A N 1
ATOM 2686 C CA . GLY A 1 392 ? 36.786 -14.535 -25.724 1.00 64.19 392 GLY A CA 1
ATOM 2687 C C . GLY A 1 392 ? 38.245 -14.324 -26.133 1.00 64.19 392 GLY A C 1
ATOM 2688 O O . GLY A 1 392 ? 38.800 -13.278 -25.785 1.00 64.19 392 GLY A O 1
ATOM 2689 N N . ALA A 1 393 ? 38.859 -15.278 -26.847 1.00 66.25 393 ALA A N 1
ATOM 2690 C CA . ALA A 1 393 ? 40.187 -15.169 -27.483 1.00 66.25 393 ALA A CA 1
ATOM 2691 C C . ALA A 1 393 ? 40.715 -16.492 -28.081 1.00 66.25 393 ALA A C 1
ATOM 2693 O O . ALA A 1 393 ? 41.778 -16.457 -28.710 1.00 66.25 393 ALA A O 1
ATOM 2694 N N . SER A 1 394 ? 40.062 -17.635 -27.839 1.00 71.19 394 SER A N 1
ATOM 2695 C CA . SER A 1 394 ? 40.525 -18.928 -28.348 1.00 71.19 394 SER A CA 1
ATOM 2696 C C . SER A 1 394 ? 40.361 -19.000 -29.869 1.00 71.19 394 SER A C 1
ATOM 2698 O O . SER A 1 394 ? 39.503 -18.330 -30.449 1.00 71.19 394 SER A O 1
ATOM 2700 N N . SER A 1 395 ? 41.259 -19.727 -30.528 1.00 76.62 395 SER A N 1
ATOM 2701 C CA . SER A 1 395 ? 41.258 -19.867 -31.988 1.00 76.62 395 SER A CA 1
ATOM 2702 C C . SER A 1 395 ? 40.404 -21.080 -32.366 1.00 76.62 395 SER A C 1
ATOM 2704 O O . SER A 1 395 ? 40.484 -22.101 -31.696 1.00 76.62 395 SER A O 1
ATOM 2706 N N . ASP A 1 396 ? 39.538 -20.918 -33.366 1.00 83.38 396 ASP A N 1
ATOM 2707 C CA . ASP A 1 396 ? 38.755 -21.981 -34.019 1.00 83.38 396 ASP A CA 1
ATOM 2708 C C . ASP A 1 396 ? 38.933 -21.764 -35.520 1.00 83.38 396 ASP A C 1
ATOM 2710 O O . ASP A 1 396 ? 38.216 -20.988 -36.169 1.00 83.38 396 ASP A O 1
ATOM 2714 N N . CYS A 1 397 ? 40.008 -22.319 -36.054 1.00 83.19 397 CYS A N 1
ATOM 2715 C CA . CYS A 1 397 ? 40.434 -22.023 -37.411 1.00 83.19 397 CYS A CA 1
ATOM 2716 C C . CYS A 1 397 ? 39.645 -22.822 -38.466 1.00 83.19 397 CYS A C 1
ATOM 2718 O O . CYS A 1 397 ? 39.532 -22.357 -39.606 1.00 83.19 397 CYS A O 1
ATOM 2720 N N . ASN A 1 398 ? 39.062 -23.976 -38.106 1.00 82.62 398 ASN A N 1
ATOM 2721 C CA . ASN A 1 398 ? 38.233 -24.803 -38.995 1.00 82.62 398 ASN A CA 1
ATOM 2722 C C . ASN A 1 398 ? 36.726 -24.475 -38.874 1.00 82.62 398 ASN A C 1
ATOM 2724 O O . ASN A 1 398 ? 35.911 -24.992 -39.650 1.00 82.62 398 ASN A O 1
ATOM 2728 N N . ALA A 1 399 ? 36.369 -23.556 -37.969 1.00 82.62 399 ALA A N 1
ATOM 2729 C CA . ALA A 1 399 ? 35.025 -23.063 -37.690 1.00 82.62 399 ALA A CA 1
ATOM 2730 C C . ALA A 1 399 ? 34.037 -24.172 -37.292 1.00 82.62 399 ALA A C 1
ATOM 2732 O O . ALA A 1 399 ? 32.840 -24.094 -37.612 1.00 82.62 399 ALA A O 1
ATOM 2733 N N . ASN A 1 400 ? 34.524 -25.229 -36.637 1.00 82.38 400 ASN A N 1
ATOM 2734 C CA . ASN A 1 400 ? 33.701 -26.363 -36.227 1.00 82.38 400 ASN A CA 1
ATOM 2735 C C . ASN A 1 400 ? 33.074 -26.181 -34.828 1.00 82.38 400 ASN A C 1
ATOM 2737 O O . ASN A 1 400 ? 32.300 -27.043 -34.398 1.00 82.38 400 ASN A O 1
ATOM 2741 N N . SER A 1 401 ? 33.311 -25.024 -34.191 1.00 78.19 401 SER A N 1
ATOM 2742 C CA . SER A 1 401 ? 32.836 -24.659 -32.849 1.00 78.19 401 SER A CA 1
ATOM 2743 C C . SER A 1 401 ? 33.472 -25.455 -31.705 1.00 78.19 401 SER A C 1
ATOM 2745 O O . SER A 1 401 ? 32.883 -25.537 -30.628 1.00 78.19 401 SER A O 1
ATOM 2747 N N . VAL A 1 402 ? 34.658 -26.017 -31.936 1.00 83.12 402 VAL A N 1
ATOM 2748 C CA . VAL A 1 402 ? 35.556 -26.583 -30.926 1.00 83.12 402 VAL A CA 1
ATOM 2749 C C . VAL A 1 402 ? 36.846 -25.749 -30.938 1.00 83.12 402 VAL A C 1
ATOM 2751 O O . VAL A 1 402 ? 37.364 -25.481 -32.017 1.00 83.12 402 VAL A O 1
ATOM 2754 N N . PRO A 1 403 ? 37.366 -25.301 -29.783 1.00 85.19 403 PRO A N 1
ATOM 2755 C CA . PRO A 1 403 ? 38.650 -24.608 -29.721 1.00 85.19 403 PRO A CA 1
ATOM 2756 C C . PRO A 1 403 ? 39.802 -25.459 -30.275 1.00 85.19 403 PRO A C 1
ATOM 2758 O O . PRO A 1 403 ? 39.898 -26.646 -29.955 1.00 85.19 403 PRO A O 1
ATOM 2761 N N . ASP A 1 404 ? 40.727 -24.841 -31.018 1.00 84.31 404 ASP A N 1
ATOM 2762 C CA . ASP A 1 404 ? 41.873 -25.508 -31.660 1.00 84.31 404 ASP A CA 1
ATOM 2763 C C . ASP A 1 404 ? 42.706 -26.333 -30.649 1.00 84.31 404 ASP A C 1
ATOM 2765 O O . ASP A 1 404 ? 43.208 -27.414 -30.950 1.00 84.31 404 ASP A O 1
ATOM 2769 N N . GLU A 1 405 ? 42.827 -25.875 -29.397 1.00 80.69 405 GLU A N 1
ATOM 2770 C CA . GLU A 1 405 ? 43.578 -26.583 -28.345 1.00 80.69 405 GLU A CA 1
ATOM 2771 C C . GLU A 1 405 ? 42.980 -27.940 -27.929 1.00 80.69 405 GLU A C 1
ATOM 2773 O O . GLU A 1 405 ? 43.651 -28.748 -27.275 1.00 80.69 405 GLU A O 1
ATOM 2778 N N . CYS A 1 406 ? 41.742 -28.208 -28.341 1.00 81.62 406 CYS A N 1
ATOM 2779 C CA . CYS A 1 406 ? 41.036 -29.465 -28.141 1.00 81.62 406 CYS A CA 1
ATOM 2780 C C . CYS A 1 406 ? 41.064 -30.388 -29.374 1.00 81.62 406 CYS A C 1
ATOM 2782 O O . CYS A 1 406 ? 40.483 -31.480 -29.328 1.00 81.62 406 CYS A O 1
ATOM 2784 N N . GLU A 1 407 ? 41.768 -30.003 -30.442 1.00 84.88 407 GLU A N 1
ATOM 2785 C CA . GLU A 1 407 ? 41.868 -30.754 -31.698 1.00 84.88 407 GLU A CA 1
ATOM 2786 C C . GLU A 1 407 ? 43.275 -31.336 -31.939 1.00 84.88 407 GLU A C 1
ATOM 2788 O O . GLU A 1 407 ? 44.174 -31.236 -31.098 1.00 84.88 407 GLU A O 1
ATOM 2793 N N . THR A 1 408 ? 43.450 -32.087 -33.032 1.00 83.81 408 THR A N 1
ATOM 2794 C CA . THR A 1 408 ? 44.730 -32.742 -33.344 1.00 83.81 408 THR A CA 1
ATOM 2795 C C . THR A 1 408 ? 45.673 -31.806 -34.087 1.00 83.81 408 THR A C 1
ATOM 2797 O O . THR A 1 408 ? 45.273 -31.145 -35.035 1.00 83.81 408 THR A O 1
ATOM 2800 N N . ASP A 1 409 ? 46.929 -31.791 -33.647 1.00 85.06 409 ASP A N 1
ATOM 2801 C CA . ASP A 1 409 ? 48.046 -31.027 -34.209 1.00 85.06 409 ASP A CA 1
ATOM 2802 C C . ASP A 1 409 ? 49.228 -32.009 -34.365 1.00 85.06 409 ASP A C 1
ATOM 2804 O O . ASP A 1 409 ? 49.832 -32.458 -33.374 1.00 85.06 409 ASP A O 1
ATOM 2808 N N . THR A 1 410 ? 49.456 -32.465 -35.601 1.00 87.69 410 THR A N 1
ATOM 2809 C CA . THR A 1 410 ? 50.355 -33.576 -35.945 1.00 87.69 410 THR A CA 1
ATOM 2810 C C . THR A 1 410 ? 51.827 -33.220 -35.755 1.00 87.69 410 THR A C 1
ATOM 2812 O O . THR A 1 410 ? 52.584 -34.052 -35.226 1.00 87.69 410 THR A O 1
ATOM 2815 N N . ASP A 1 411 ? 52.245 -32.007 -36.111 1.00 83.31 411 ASP A N 1
ATOM 2816 C CA . ASP A 1 411 ? 53.637 -31.558 -36.021 1.00 83.31 411 ASP A CA 1
ATOM 2817 C C . ASP A 1 411 ? 53.938 -30.711 -34.759 1.00 83.31 411 ASP A C 1
ATOM 2819 O O . ASP A 1 411 ? 55.104 -30.540 -34.366 1.00 83.31 411 ASP A O 1
ATOM 2823 N N . SER A 1 412 ? 52.888 -30.331 -34.022 1.00 85.75 412 SER A N 1
ATOM 2824 C CA . SER A 1 412 ? 52.911 -29.534 -32.795 1.00 85.75 412 SER A CA 1
ATOM 2825 C C . SER A 1 412 ? 53.422 -28.101 -32.981 1.00 85.75 412 SER A C 1
ATOM 2827 O O . SER A 1 412 ? 54.086 -27.567 -32.071 1.00 85.75 412 SER A O 1
ATOM 2829 N N . ASP A 1 413 ? 53.175 -27.484 -34.137 1.00 84.44 413 ASP A N 1
ATOM 2830 C CA . ASP A 1 413 ? 53.565 -26.103 -34.427 1.00 84.44 413 ASP A CA 1
ATOM 2831 C C . ASP A 1 413 ? 52.579 -25.044 -33.891 1.00 84.44 413 ASP A C 1
ATOM 2833 O O . ASP A 1 413 ? 52.955 -23.870 -33.731 1.00 84.44 413 ASP A O 1
ATOM 2837 N N . GLY A 1 414 ? 51.382 -25.480 -33.480 1.00 80.69 414 GLY A N 1
ATOM 2838 C CA . GLY A 1 414 ? 50.307 -24.644 -32.957 1.00 80.69 414 GLY A CA 1
ATOM 2839 C C . GLY A 1 414 ? 49.173 -24.353 -33.945 1.00 80.69 414 GLY A C 1
ATOM 2840 O O . GLY A 1 414 ? 48.279 -23.587 -33.576 1.00 80.69 414 GLY A O 1
ATOM 2841 N N . LEU A 1 415 ? 49.196 -24.917 -35.154 1.00 84.06 415 LEU A N 1
ATOM 2842 C CA . LEU A 1 415 ? 48.050 -25.041 -36.053 1.00 84.06 415 LEU A CA 1
ATOM 2843 C C . LEU A 1 415 ? 47.538 -26.485 -36.013 1.00 84.06 415 LEU A C 1
ATOM 2845 O O . LEU A 1 415 ? 48.302 -27.437 -36.052 1.00 84.06 415 LEU A O 1
ATOM 2849 N N . ILE A 1 416 ? 46.226 -26.663 -35.910 1.00 87.19 416 ILE A N 1
ATOM 2850 C CA . ILE A 1 416 ? 45.624 -28.002 -35.949 1.00 87.19 416 ILE A CA 1
ATOM 2851 C C . ILE A 1 416 ? 45.609 -28.538 -37.380 1.00 87.19 416 ILE A C 1
ATOM 2853 O O . ILE A 1 416 ? 45.531 -27.750 -38.321 1.00 87.19 416 ILE A O 1
ATOM 2857 N N . ASP A 1 417 ? 45.576 -29.860 -37.550 1.00 85.38 417 ASP A N 1
ATOM 2858 C CA . ASP A 1 417 ? 45.682 -30.532 -38.856 1.00 85.38 417 ASP A CA 1
ATOM 2859 C C . ASP A 1 417 ? 44.693 -29.978 -39.907 1.00 85.38 417 ASP A C 1
ATOM 2861 O O . ASP A 1 417 ? 45.012 -29.856 -41.086 1.00 85.38 417 ASP A O 1
ATOM 2865 N N . ASP A 1 418 ? 43.477 -29.611 -39.485 1.00 84.56 418 ASP A N 1
ATOM 2866 C CA . ASP A 1 418 ? 42.425 -29.087 -40.372 1.00 84.56 418 ASP A CA 1
ATOM 2867 C C . ASP A 1 418 ? 42.722 -27.679 -40.927 1.00 84.56 418 ASP A C 1
ATOM 2869 O O . ASP A 1 418 ? 42.109 -27.244 -41.909 1.00 84.56 418 ASP A O 1
ATOM 2873 N N . CYS A 1 419 ? 43.640 -26.953 -40.292 1.00 83.50 419 CYS A N 1
ATOM 2874 C CA . CYS A 1 419 ? 44.013 -25.578 -40.617 1.00 83.50 419 CYS A CA 1
ATOM 2875 C C . CYS A 1 419 ? 45.491 -25.407 -40.924 1.00 83.50 419 CYS A C 1
ATOM 2877 O O . CYS A 1 419 ? 45.900 -24.324 -41.358 1.00 83.50 419 CYS A O 1
ATOM 2879 N N . ASP A 1 420 ? 46.273 -26.443 -40.663 1.00 86.62 420 ASP A N 1
ATOM 2880 C CA . ASP A 1 420 ? 47.681 -26.499 -40.950 1.00 86.62 420 ASP A CA 1
ATOM 2881 C C . ASP A 1 420 ? 47.863 -26.773 -42.446 1.00 86.62 420 ASP A C 1
ATOM 2883 O O . ASP A 1 420 ? 47.439 -27.814 -42.956 1.00 86.62 420 ASP A O 1
ATOM 2887 N N . PRO A 1 421 ? 48.427 -25.823 -43.206 1.00 84.69 421 PRO A N 1
ATOM 2888 C CA . PRO A 1 421 ? 48.680 -26.033 -44.616 1.00 84.69 421 PRO A CA 1
ATOM 2889 C C . PRO A 1 421 ? 49.901 -26.941 -44.877 1.00 84.69 421 PRO A C 1
ATOM 2891 O O . PRO A 1 421 ? 50.157 -27.196 -46.053 1.00 84.69 421 PRO A O 1
ATOM 2894 N N . ASP A 1 422 ? 50.625 -27.383 -43.839 1.00 87.44 422 ASP A N 1
ATOM 2895 C CA . ASP A 1 422 ? 51.814 -28.258 -43.840 1.00 87.44 422 ASP A CA 1
ATOM 2896 C C . ASP A 1 422 ? 51.780 -29.199 -42.608 1.00 87.44 422 ASP A C 1
ATOM 2898 O O . ASP A 1 422 ? 52.585 -29.070 -41.692 1.00 87.44 422 ASP A O 1
ATOM 2902 N N . ILE A 1 423 ? 50.818 -30.133 -42.591 1.00 88.94 423 ILE A N 1
ATOM 2903 C CA . ILE A 1 423 ? 50.413 -30.975 -41.441 1.00 88.94 423 ILE A CA 1
ATOM 2904 C C . ILE A 1 423 ? 51.581 -31.710 -40.770 1.00 88.94 423 ILE A C 1
ATOM 2906 O O . ILE A 1 423 ? 51.518 -32.028 -39.579 1.00 88.94 423 ILE A O 1
ATOM 2910 N N . ASP A 1 424 ? 52.629 -32.064 -41.513 1.00 85.25 424 ASP A N 1
ATOM 2911 C CA . ASP A 1 424 ? 53.775 -32.798 -40.979 1.00 85.25 424 ASP A CA 1
ATOM 2912 C C . ASP A 1 424 ? 55.043 -31.936 -40.786 1.00 85.25 424 ASP A C 1
ATOM 2914 O O . ASP A 1 424 ? 56.062 -32.432 -40.267 1.00 85.25 424 ASP A O 1
ATOM 2918 N N . GLY A 1 425 ? 54.961 -30.648 -41.136 1.00 86.00 425 GLY A N 1
ATOM 2919 C CA . GLY A 1 425 ? 55.970 -29.620 -40.911 1.00 86.00 425 GLY A CA 1
ATOM 2920 C C . GLY A 1 425 ? 57.248 -29.798 -41.732 1.00 86.00 425 GLY A C 1
ATOM 2921 O O . GLY A 1 425 ? 58.342 -29.392 -41.288 1.00 86.00 425 GLY A O 1
ATOM 2922 N N . ASP A 1 426 ? 57.178 -30.456 -42.890 1.00 84.38 426 ASP A N 1
ATOM 2923 C CA . ASP A 1 426 ? 58.344 -30.755 -43.721 1.00 84.38 426 ASP A CA 1
ATOM 2924 C C . ASP A 1 426 ? 58.748 -29.601 -44.667 1.00 84.38 426 ASP A C 1
ATOM 2926 O O . ASP A 1 426 ? 59.902 -29.535 -45.135 1.00 84.38 426 ASP A O 1
ATOM 2930 N N . GLY A 1 427 ? 57.860 -28.615 -44.829 1.00 83.88 427 GLY A N 1
ATOM 2931 C CA . GLY A 1 427 ? 58.037 -27.420 -45.646 1.00 83.88 427 GLY A CA 1
ATOM 2932 C C . GLY A 1 427 ? 57.400 -27.495 -47.036 1.00 83.88 427 GLY A C 1
ATOM 2933 O O . GLY A 1 427 ? 57.629 -26.567 -47.831 1.00 83.88 427 GLY A O 1
ATOM 2934 N N . ILE A 1 428 ? 56.651 -28.555 -47.347 1.00 82.56 428 ILE A N 1
ATOM 2935 C CA . ILE A 1 428 ? 55.827 -28.717 -48.547 1.00 82.56 428 ILE A CA 1
ATOM 2936 C C . ILE A 1 428 ? 54.352 -28.671 -48.124 1.00 82.56 428 ILE A C 1
ATOM 2938 O O . ILE A 1 428 ? 53.935 -29.331 -47.194 1.00 82.56 428 ILE A O 1
ATOM 2942 N N . LEU A 1 429 ? 53.535 -27.857 -48.799 1.00 84.19 429 LEU A N 1
ATOM 2943 C CA . LEU A 1 429 ? 52.124 -27.729 -48.417 1.00 84.19 429 LEU A CA 1
ATOM 2944 C C . LEU A 1 429 ? 51.348 -29.018 -48.715 1.00 84.19 429 LEU A C 1
ATOM 2946 O O . LEU A 1 429 ? 51.544 -29.567 -49.795 1.00 84.19 429 LEU A O 1
ATOM 2950 N N . ASN A 1 430 ? 50.372 -29.396 -47.881 1.00 80.38 430 ASN A N 1
ATOM 2951 C CA . ASN A 1 430 ? 49.610 -30.658 -47.989 1.00 80.38 430 ASN A CA 1
ATOM 2952 C C . ASN A 1 430 ? 49.077 -30.943 -49.398 1.00 80.38 430 ASN A C 1
ATOM 2954 O O . ASN A 1 430 ? 49.081 -32.068 -49.876 1.00 80.38 430 ASN A O 1
ATOM 2958 N N . CYS A 1 431 ? 48.588 -29.912 -50.098 1.00 78.38 431 CYS A N 1
ATOM 2959 C CA . CYS A 1 431 ? 48.016 -30.070 -51.438 1.00 78.38 431 CYS A CA 1
ATOM 2960 C C . CYS A 1 431 ? 49.045 -30.401 -52.529 1.00 78.38 431 CYS A C 1
ATOM 2962 O O . CYS A 1 431 ? 48.652 -30.712 -53.653 1.00 78.38 431 CYS A O 1
ATOM 2964 N N . CYS A 1 432 ? 50.325 -30.267 -52.202 1.00 79.88 432 CYS A N 1
ATOM 2965 C CA . CYS A 1 432 ? 51.481 -30.416 -53.069 1.00 79.88 432 CYS A CA 1
ATOM 2966 C C . CYS A 1 432 ? 52.517 -31.381 -52.501 1.00 79.88 432 CYS A C 1
ATOM 2968 O O . CYS A 1 432 ? 53.538 -31.604 -53.151 1.00 79.88 432 CYS A O 1
ATOM 2970 N N . ASP A 1 433 ? 52.264 -31.913 -51.311 1.00 82.62 433 ASP A N 1
ATOM 2971 C CA . ASP A 1 433 ? 53.085 -32.903 -50.652 1.00 82.62 433 ASP A CA 1
ATOM 2972 C C . ASP A 1 433 ? 52.620 -34.289 -51.080 1.00 82.62 433 ASP A C 1
ATOM 2974 O O . ASP A 1 433 ? 51.438 -34.631 -51.045 1.00 82.62 433 ASP A O 1
ATOM 2978 N N . ALA A 1 434 ? 53.580 -35.084 -51.526 1.00 81.50 434 ALA A N 1
ATOM 2979 C CA . ALA A 1 434 ? 53.335 -36.448 -51.919 1.00 81.50 434 ALA A CA 1
ATOM 2980 C C . ALA A 1 434 ? 53.085 -37.381 -50.706 1.00 81.50 434 ALA A C 1
ATOM 2982 O O . ALA A 1 434 ? 52.630 -38.497 -50.931 1.00 81.50 434 ALA A O 1
ATOM 2983 N N . ASP A 1 435 ? 53.384 -36.997 -49.453 1.00 83.38 435 ASP A N 1
ATOM 2984 C CA . ASP A 1 435 ? 53.164 -37.783 -48.211 1.00 83.38 435 ASP A CA 1
ATOM 2985 C C . ASP A 1 435 ? 52.815 -36.871 -47.011 1.00 83.38 435 ASP A C 1
ATOM 2987 O O . ASP A 1 435 ? 53.483 -36.910 -45.978 1.00 83.38 435 ASP A O 1
ATOM 2991 N N . ASP A 1 436 ? 51.722 -36.113 -47.140 1.00 82.12 436 ASP A N 1
ATOM 2992 C CA . ASP A 1 436 ? 51.239 -35.037 -46.244 1.00 82.12 436 ASP A CA 1
ATOM 2993 C C . ASP A 1 436 ? 50.992 -35.397 -44.758 1.00 82.12 436 ASP A C 1
ATOM 2995 O O . ASP A 1 436 ? 50.690 -34.528 -43.947 1.00 82.12 436 ASP A O 1
ATOM 2999 N N . HIS A 1 437 ? 51.108 -36.670 -44.362 1.00 83.25 437 HIS A N 1
ATOM 3000 C CA . HIS A 1 437 ? 51.000 -37.120 -42.961 1.00 83.25 437 HIS A CA 1
ATOM 3001 C C . HIS A 1 437 ? 52.281 -37.814 -42.448 1.00 83.25 437 HIS A C 1
ATOM 3003 O O . HIS A 1 437 ? 52.284 -38.408 -41.359 1.00 83.25 437 HIS A O 1
ATOM 3009 N N . ASN A 1 438 ? 53.357 -37.823 -43.246 1.00 78.19 438 ASN A N 1
ATOM 3010 C CA . ASN A 1 438 ? 54.622 -38.536 -43.010 1.00 78.19 438 ASN A CA 1
ATOM 3011 C C . ASN A 1 438 ? 54.466 -40.012 -42.607 1.00 78.19 438 ASN A C 1
ATOM 3013 O O . ASN A 1 438 ? 55.243 -40.569 -41.808 1.00 78.19 438 ASN A O 1
ATOM 3017 N N . ASP A 1 439 ? 53.423 -40.673 -43.105 1.00 83.31 439 ASP A N 1
ATOM 3018 C CA . ASP A 1 439 ? 53.098 -42.043 -42.715 1.00 83.31 439 ASP A CA 1
ATOM 3019 C C . ASP A 1 439 ? 53.752 -43.086 -43.645 1.00 83.31 439 ASP A C 1
ATOM 3021 O O . ASP A 1 439 ? 53.804 -44.290 -43.329 1.00 83.31 439 ASP A O 1
ATOM 3025 N N . GLY A 1 440 ? 54.371 -42.609 -44.733 1.00 73.06 440 GLY A N 1
ATOM 3026 C CA . GLY A 1 440 ? 55.078 -43.395 -45.734 1.00 73.06 440 GLY A CA 1
ATOM 3027 C C . GLY A 1 440 ? 54.199 -43.815 -46.911 1.00 73.06 440 GLY A C 1
ATOM 3028 O O . GLY A 1 440 ? 54.565 -44.775 -47.615 1.00 73.06 440 GLY A O 1
ATOM 3029 N N . THR A 1 441 ? 53.052 -43.166 -47.109 1.00 78.38 441 THR A N 1
ATOM 3030 C CA . THR A 1 441 ? 52.092 -43.465 -48.173 1.00 78.38 441 THR A CA 1
ATOM 3031 C C . THR A 1 441 ? 52.113 -42.347 -49.205 1.00 78.38 441 THR A C 1
ATOM 3033 O O . THR A 1 441 ? 51.495 -41.319 -49.009 1.00 78.38 441 THR A O 1
ATOM 3036 N N . VAL A 1 442 ? 52.772 -42.591 -50.347 1.00 71.69 442 VAL A N 1
ATOM 3037 C CA . VAL A 1 442 ? 52.780 -41.612 -51.443 1.00 71.69 442 VAL A CA 1
ATOM 3038 C C . VAL A 1 442 ? 51.391 -41.503 -52.081 1.00 71.69 442 VAL A C 1
ATOM 3040 O O . VAL A 1 442 ? 50.935 -42.466 -52.719 1.00 71.69 442 VAL A O 1
ATOM 3043 N N . GLU A 1 443 ? 50.750 -40.351 -51.928 1.00 67.31 443 GLU A N 1
ATOM 3044 C CA . GLU A 1 443 ? 49.585 -39.918 -52.697 1.00 67.31 443 GLU A CA 1
ATOM 3045 C C . GLU A 1 443 ? 50.096 -39.128 -53.941 1.00 67.31 443 GLU A C 1
ATOM 3047 O O . GLU A 1 443 ? 51.187 -38.572 -53.920 1.00 67.31 443 GLU A O 1
ATOM 3052 N N . GLY A 1 444 ? 49.443 -39.239 -55.113 1.00 69.94 444 GLY A N 1
ATOM 3053 C CA . GLY A 1 444 ? 49.853 -38.481 -56.325 1.00 69.94 444 GLY A CA 1
ATOM 3054 C C . GLY A 1 444 ? 50.871 -39.077 -57.323 1.00 69.94 444 GLY A C 1
ATOM 3055 O O . GLY A 1 444 ? 51.139 -40.283 -57.360 1.00 69.94 444 GLY A O 1
ATOM 3056 N N . THR A 1 445 ? 51.360 -38.215 -58.237 1.00 77.50 445 THR A N 1
ATOM 3057 C CA . THR A 1 445 ? 52.389 -38.487 -59.277 1.00 77.50 445 THR A CA 1
ATOM 3058 C C . THR A 1 445 ? 53.508 -37.448 -59.147 1.00 77.50 445 THR A C 1
ATOM 3060 O O . THR A 1 445 ? 53.182 -36.277 -59.083 1.00 77.50 445 THR A O 1
ATOM 3063 N N . ASP A 1 446 ? 54.774 -37.867 -59.115 1.00 80.19 446 ASP A N 1
ATOM 3064 C CA . ASP A 1 446 ? 55.980 -37.018 -59.025 1.00 80.19 446 ASP A CA 1
ATOM 3065 C C . ASP A 1 446 ? 56.996 -37.557 -60.056 1.00 80.19 446 ASP A C 1
ATOM 3067 O O . ASP A 1 446 ? 57.491 -38.686 -59.936 1.00 80.19 446 ASP A O 1
ATOM 3071 N N . CYS A 1 447 ? 57.201 -36.839 -61.160 1.00 80.38 447 CYS A N 1
ATOM 3072 C CA . CYS A 1 447 ? 57.947 -37.292 -62.330 1.00 80.38 447 CYS A CA 1
ATOM 3073 C C . CYS A 1 447 ? 59.425 -36.889 -62.310 1.00 80.38 447 CYS A C 1
ATOM 3075 O O . CYS A 1 447 ? 60.221 -37.504 -63.041 1.00 80.38 447 CYS A O 1
ATOM 3077 N N . ASP A 1 448 ? 59.801 -35.916 -61.478 1.00 80.06 448 ASP A N 1
ATOM 3078 C CA . ASP A 1 448 ? 61.182 -35.494 -61.258 1.00 80.06 448 ASP A CA 1
ATOM 3079 C C . ASP A 1 448 ? 61.784 -35.944 -59.903 1.00 80.06 448 ASP A C 1
ATOM 3081 O O . ASP A 1 448 ? 62.995 -35.774 -59.697 1.00 80.06 448 ASP A O 1
ATOM 3085 N N . ASP A 1 449 ? 61.011 -36.708 -59.110 1.00 81.44 449 ASP A N 1
ATOM 3086 C CA . ASP A 1 449 ? 61.345 -37.379 -57.838 1.00 81.44 449 ASP A CA 1
ATOM 3087 C C . ASP A 1 449 ? 61.803 -36.385 -56.743 1.00 81.44 449 ASP A C 1
ATOM 3089 O O . ASP A 1 449 ? 62.748 -36.675 -55.985 1.00 81.44 449 ASP A O 1
ATOM 3093 N N . ASP A 1 450 ? 61.215 -35.187 -56.698 1.00 82.00 450 ASP A N 1
ATOM 3094 C CA . ASP A 1 450 ? 61.643 -34.107 -55.804 1.00 82.00 450 ASP A CA 1
ATOM 3095 C C . ASP A 1 450 ? 60.853 -33.998 -54.487 1.00 82.00 450 ASP A C 1
ATOM 3097 O O . ASP A 1 450 ? 61.296 -33.278 -53.584 1.00 82.00 450 ASP A O 1
ATOM 3101 N N . GLY A 1 451 ? 59.799 -34.807 -54.325 1.00 78.31 451 GLY A N 1
ATOM 3102 C CA . GLY A 1 451 ? 58.940 -34.840 -53.139 1.00 78.31 451 GLY A CA 1
ATOM 3103 C C . GLY A 1 451 ? 57.690 -33.964 -53.248 1.00 78.31 451 GLY A C 1
ATOM 3104 O O . GLY A 1 451 ? 56.843 -34.056 -52.368 1.00 78.31 451 GLY A O 1
ATOM 3105 N N . GLN A 1 452 ? 57.549 -33.163 -54.309 1.00 84.19 452 GLN A N 1
ATOM 3106 C CA . GLN A 1 452 ? 56.318 -32.433 -54.616 1.00 84.19 452 GLN A CA 1
ATOM 3107 C C . GLN A 1 452 ? 55.495 -33.180 -55.667 1.00 84.19 452 GLN A C 1
ATOM 3109 O O . GLN A 1 452 ? 56.041 -33.756 -56.607 1.00 84.19 452 GLN A O 1
ATOM 3114 N N . GLU A 1 453 ? 54.168 -33.152 -55.554 1.00 84.00 453 GLU A N 1
ATOM 3115 C CA . GLU A 1 453 ? 53.315 -33.689 -56.615 1.00 84.00 453 GLU A CA 1
ATOM 3116 C C . GLU A 1 453 ? 53.450 -32.870 -57.919 1.00 84.00 453 GLU A C 1
ATOM 3118 O O . GLU A 1 453 ? 53.384 -31.639 -57.907 1.00 84.00 453 GLU A O 1
ATOM 3123 N N . ASP A 1 454 ? 53.513 -33.555 -59.069 1.00 80.81 454 ASP A N 1
ATOM 3124 C CA . ASP A 1 454 ? 53.542 -32.983 -60.427 1.00 80.81 454 ASP A CA 1
ATOM 3125 C C . ASP A 1 454 ? 52.423 -31.954 -60.641 1.00 80.81 454 ASP A C 1
ATOM 3127 O O . ASP A 1 454 ? 52.613 -30.948 -61.314 1.00 80.81 454 ASP A O 1
ATOM 3131 N N . SER A 1 455 ? 51.241 -32.189 -60.060 1.00 75.75 455 SER A N 1
ATOM 3132 C CA . SER A 1 455 ? 50.082 -31.288 -60.141 1.00 75.75 455 SER A CA 1
ATOM 3133 C C . SER A 1 455 ? 50.324 -29.910 -59.533 1.00 75.75 455 SER A C 1
ATOM 3135 O O . SER A 1 455 ? 49.608 -28.965 -59.866 1.00 75.75 455 SER A O 1
ATOM 3137 N N . CYS A 1 456 ? 51.284 -29.810 -58.623 1.00 75.44 456 CYS A N 1
ATOM 3138 C CA . CYS A 1 456 ? 51.663 -28.575 -57.956 1.00 75.44 456 CYS A CA 1
ATOM 3139 C C . CYS A 1 456 ? 52.924 -27.938 -58.520 1.00 75.44 456 CYS A C 1
ATOM 3141 O O . CYS A 1 456 ? 53.259 -26.799 -58.179 1.00 75.44 456 CYS A O 1
ATOM 3143 N N . GLN A 1 457 ? 53.614 -28.654 -59.391 1.00 79.50 457 GLN A N 1
ATOM 3144 C CA . GLN A 1 457 ? 54.707 -28.102 -60.150 1.00 79.50 457 GLN A CA 1
ATOM 3145 C C . GLN A 1 457 ? 54.145 -27.386 -61.384 1.00 79.50 457 GLN A C 1
ATOM 3147 O O . GLN A 1 457 ? 53.051 -27.667 -61.872 1.00 79.50 457 GLN A O 1
ATOM 3152 N N . THR A 1 458 ? 54.851 -26.353 -61.836 1.00 79.12 458 THR A N 1
ATOM 3153 C CA . THR A 1 458 ? 54.334 -25.472 -62.887 1.00 79.12 458 THR A CA 1
ATOM 3154 C C . THR A 1 458 ? 54.282 -26.225 -64.212 1.00 79.12 458 THR A C 1
ATOM 3156 O O . THR A 1 458 ? 55.313 -26.695 -64.673 1.00 79.12 458 THR A O 1
ATOM 3159 N N . ASP A 1 459 ? 53.086 -26.333 -64.783 1.00 76.75 459 ASP A N 1
ATOM 3160 C CA . ASP A 1 459 ? 52.785 -26.753 -66.155 1.00 76.75 459 ASP A CA 1
ATOM 3161 C C . ASP A 1 459 ? 52.169 -25.527 -66.841 1.00 76.75 459 ASP A C 1
ATOM 3163 O O . ASP A 1 459 ? 50.988 -25.220 -66.645 1.00 76.75 459 ASP A O 1
ATOM 3167 N N . THR A 1 460 ? 53.011 -24.731 -67.498 1.00 82.00 460 THR A N 1
ATOM 3168 C CA . THR A 1 460 ? 52.662 -23.384 -67.957 1.00 82.00 460 THR A CA 1
ATOM 3169 C C . THR A 1 460 ? 51.673 -23.423 -69.126 1.00 82.00 460 THR A C 1
ATOM 3171 O O . THR A 1 460 ? 50.842 -22.514 -69.219 1.00 82.00 460 THR A O 1
ATOM 3174 N N . ASP A 1 461 ? 51.656 -24.484 -69.941 1.00 74.38 461 ASP A N 1
ATOM 3175 C CA . ASP A 1 461 ? 50.707 -24.632 -71.049 1.00 74.38 461 ASP A CA 1
ATOM 3176 C C . ASP A 1 461 ? 49.520 -25.560 -70.751 1.00 74.38 461 ASP A C 1
ATOM 3178 O O . ASP A 1 461 ? 48.513 -25.567 -71.475 1.00 74.38 461 ASP A O 1
ATOM 3182 N N . GLY A 1 462 ? 49.585 -26.289 -69.636 1.00 77.06 462 GLY A N 1
ATOM 3183 C CA . GLY A 1 462 ? 48.516 -27.154 -69.165 1.00 77.06 462 GLY A CA 1
ATOM 3184 C C . GLY A 1 462 ? 48.296 -28.367 -70.066 1.00 77.06 462 GLY A C 1
ATOM 3185 O O . GLY A 1 462 ? 47.178 -28.911 -70.095 1.00 77.06 462 GLY A O 1
ATOM 3186 N N . ASP A 1 463 ? 49.310 -28.790 -70.828 1.00 80.19 463 ASP A N 1
ATOM 3187 C CA . ASP A 1 463 ? 49.232 -29.971 -71.687 1.00 80.19 463 ASP A CA 1
ATOM 3188 C C . ASP A 1 463 ? 49.291 -31.299 -70.905 1.00 80.19 463 ASP A C 1
ATOM 3190 O O . ASP A 1 463 ? 48.985 -32.374 -71.451 1.00 80.19 463 ASP A O 1
ATOM 3194 N N . GLY A 1 464 ? 49.563 -31.209 -69.599 1.00 74.75 464 GLY A N 1
ATOM 3195 C CA . GLY A 1 464 ? 49.727 -32.318 -68.672 1.00 74.75 464 GLY A CA 1
ATOM 3196 C C . GLY A 1 464 ? 51.189 -32.686 -68.424 1.00 74.75 464 GLY A C 1
ATOM 3197 O O . GLY A 1 464 ? 51.440 -33.779 -67.899 1.00 74.75 464 GLY A O 1
ATOM 3198 N N . THR A 1 465 ? 52.128 -31.824 -68.816 1.00 79.75 465 THR A N 1
ATOM 3199 C CA . THR A 1 465 ? 53.570 -31.979 -68.637 1.00 79.75 465 THR A CA 1
ATOM 3200 C C . THR A 1 465 ? 54.139 -30.712 -68.010 1.00 79.75 465 THR A C 1
ATOM 3202 O O . THR A 1 465 ? 54.161 -29.661 -68.621 1.00 79.75 465 THR A O 1
ATOM 3205 N N . ILE A 1 466 ? 54.677 -30.817 -66.801 1.00 82.62 466 ILE A N 1
ATOM 3206 C CA . ILE A 1 466 ? 55.301 -29.688 -66.100 1.00 82.62 466 ILE A CA 1
ATOM 3207 C C . ILE A 1 466 ? 56.474 -29.067 -66.892 1.00 82.62 466 ILE A C 1
ATOM 3209 O O . ILE A 1 466 ? 57.223 -29.778 -67.565 1.00 82.62 466 ILE A O 1
ATOM 3213 N N . ASP A 1 467 ? 56.706 -27.761 -66.744 1.00 76.50 467 ASP A N 1
ATOM 3214 C CA . ASP A 1 467 ? 57.728 -26.948 -67.423 1.00 76.50 467 ASP A CA 1
ATOM 3215 C C . ASP A 1 467 ? 59.138 -27.554 -67.448 1.00 76.50 467 ASP A C 1
ATOM 3217 O O . ASP A 1 467 ? 59.816 -27.468 -68.478 1.00 76.50 467 ASP A O 1
ATOM 3221 N N . PRO A 1 468 ? 59.655 -28.178 -66.362 1.00 77.25 468 PRO A N 1
ATOM 3222 C CA . PRO A 1 468 ? 60.971 -28.822 -66.399 1.00 77.25 468 PRO A CA 1
ATOM 3223 C C . PRO A 1 468 ? 61.057 -29.962 -67.428 1.00 77.25 468 PRO A C 1
ATOM 3225 O O . PRO A 1 468 ? 62.159 -30.408 -67.779 1.00 77.25 468 PRO A O 1
ATOM 3228 N N . CYS A 1 469 ? 59.901 -30.417 -67.907 1.00 76.06 469 CYS A N 1
ATOM 3229 C CA . CYS A 1 469 ? 59.693 -31.515 -68.826 1.00 76.06 469 CYS A CA 1
ATOM 3230 C C . CYS A 1 469 ? 59.061 -31.097 -70.180 1.00 76.06 469 CYS A C 1
ATOM 3232 O O . CYS A 1 469 ? 58.910 -31.998 -71.014 1.00 76.06 469 CYS A O 1
ATOM 3234 N N . ASP A 1 470 ? 58.787 -29.801 -70.439 1.00 80.25 470 ASP A N 1
ATOM 3235 C CA . ASP A 1 470 ? 58.054 -29.304 -71.629 1.00 80.25 470 ASP A CA 1
ATOM 3236 C C . ASP A 1 470 ? 58.856 -28.368 -72.595 1.00 80.25 470 ASP A C 1
ATOM 3238 O O . ASP A 1 470 ? 59.806 -27.679 -72.213 1.00 80.25 470 ASP A O 1
ATOM 3242 N N . ASP A 1 471 ? 58.523 -28.410 -73.898 1.00 75.00 471 ASP A N 1
ATOM 3243 C CA . ASP A 1 471 ? 59.203 -27.758 -75.034 1.00 75.00 471 ASP A CA 1
ATOM 3244 C C . ASP A 1 471 ? 58.426 -26.549 -75.640 1.00 75.00 471 ASP A C 1
ATOM 3246 O O . ASP A 1 471 ? 58.996 -25.870 -76.509 1.00 75.00 471 ASP A O 1
ATOM 3250 N N . ASP A 1 472 ? 57.175 -26.279 -75.237 1.00 76.88 472 ASP A N 1
ATOM 3251 C CA . ASP A 1 472 ? 56.298 -25.202 -75.752 1.00 76.88 472 ASP A CA 1
ATOM 3252 C C . ASP A 1 472 ? 55.523 -24.550 -74.598 1.00 76.88 472 ASP A C 1
ATOM 3254 O O . ASP A 1 472 ? 54.335 -24.775 -74.427 1.00 76.88 472 ASP A O 1
ATOM 3258 N N . LEU A 1 473 ? 56.237 -23.746 -73.808 1.00 79.00 473 LEU A N 1
ATOM 3259 C CA . LEU A 1 473 ? 55.935 -23.471 -72.404 1.00 79.00 473 LEU A CA 1
ATOM 3260 C C . LEU A 1 473 ? 54.527 -22.913 -72.168 1.00 79.00 473 LEU A C 1
ATOM 3262 O O . LEU A 1 473 ? 53.998 -23.124 -71.096 1.00 79.00 473 LEU A O 1
ATOM 3266 N N . ASP A 1 474 ? 53.931 -22.183 -73.108 1.00 73.44 474 ASP A N 1
ATOM 3267 C CA . ASP A 1 474 ? 52.596 -21.586 -72.968 1.00 73.44 474 ASP A CA 1
ATOM 3268 C C . ASP A 1 474 ? 51.549 -22.143 -73.957 1.00 73.44 474 ASP A C 1
ATOM 3270 O O . ASP A 1 474 ? 50.386 -21.724 -73.940 1.00 73.44 474 ASP A O 1
ATOM 3274 N N . GLY A 1 475 ? 51.937 -23.111 -74.799 1.00 74.19 475 GLY A N 1
ATOM 3275 C CA . GLY A 1 475 ? 51.051 -23.890 -75.672 1.00 74.19 475 GLY A CA 1
ATOM 3276 C C . GLY A 1 475 ? 50.235 -23.068 -76.664 1.00 74.19 475 GLY A C 1
ATOM 3277 O O . GLY A 1 475 ? 49.236 -23.555 -77.218 1.00 74.19 475 GLY A O 1
ATOM 3278 N N . ASP A 1 476 ? 50.641 -21.826 -76.927 1.00 73.44 476 ASP A N 1
ATOM 3279 C CA . ASP A 1 476 ? 49.958 -20.913 -77.842 1.00 73.44 476 ASP A CA 1
ATOM 3280 C C . ASP A 1 476 ? 50.253 -21.242 -79.326 1.00 73.44 476 ASP A C 1
ATOM 3282 O O . ASP A 1 476 ? 49.618 -20.738 -80.266 1.00 73.44 476 ASP A O 1
ATOM 3286 N N . GLY A 1 477 ? 51.152 -22.210 -79.536 1.00 74.00 477 GLY A N 1
ATOM 3287 C CA . GLY A 1 477 ? 51.582 -22.724 -80.825 1.00 74.00 477 GLY A CA 1
ATOM 3288 C C . GLY A 1 477 ? 52.787 -21.988 -81.410 1.00 74.00 477 GLY A C 1
ATOM 3289 O O . GLY A 1 477 ? 53.183 -22.299 -82.551 1.00 74.00 477 GLY A O 1
ATOM 3290 N N . PHE A 1 478 ? 53.379 -21.051 -80.670 1.00 74.25 478 PHE A N 1
ATOM 3291 C CA . PHE A 1 478 ? 54.652 -20.419 -80.961 1.00 74.25 478 PHE A CA 1
ATOM 3292 C C . PHE A 1 478 ? 55.739 -20.980 -80.042 1.00 74.25 478 PHE A C 1
ATOM 3294 O O . PHE A 1 478 ? 55.769 -20.695 -78.859 1.00 74.25 478 PHE A O 1
ATOM 3301 N N . PRO A 1 479 ? 56.746 -21.676 -80.601 1.00 77.00 479 PRO A N 1
ATOM 3302 C CA . PRO A 1 479 ? 57.838 -22.173 -79.782 1.00 77.00 479 PRO A CA 1
ATOM 3303 C C . PRO A 1 479 ? 58.498 -21.025 -79.021 1.00 77.00 479 PRO A C 1
ATOM 3305 O O . PRO A 1 479 ? 58.821 -20.023 -79.668 1.00 77.00 479 PRO A O 1
ATOM 3308 N N . ASN A 1 480 ? 58.834 -21.263 -77.751 1.00 73.88 480 ASN A N 1
ATOM 3309 C CA . ASN A 1 480 ? 59.602 -20.470 -76.768 1.00 73.88 480 ASN A CA 1
ATOM 3310 C C . ASN A 1 480 ? 60.623 -19.416 -77.283 1.00 73.88 480 ASN A C 1
ATOM 3312 O O . ASN A 1 480 ? 61.073 -18.522 -76.577 1.00 73.88 480 ASN A O 1
ATOM 3316 N N . VAL A 1 481 ? 61.094 -19.527 -78.525 1.00 76.19 481 VAL A N 1
ATOM 3317 C CA . VAL A 1 481 ? 62.044 -18.625 -79.194 1.00 76.19 481 VAL A CA 1
ATOM 3318 C C . VAL A 1 481 ? 61.405 -17.538 -80.074 1.00 76.19 481 VAL A C 1
ATOM 3320 O O . VAL A 1 481 ? 62.144 -16.720 -80.631 1.00 76.19 481 VAL A O 1
ATOM 3323 N N . CYS A 1 482 ? 60.093 -17.572 -80.300 1.00 74.31 482 CYS A N 1
ATOM 3324 C CA . CYS A 1 482 ? 59.348 -16.632 -81.152 1.00 74.31 482 CYS A CA 1
ATOM 3325 C C . CYS A 1 482 ? 58.099 -16.045 -80.477 1.00 74.31 482 CYS A C 1
ATOM 3327 O O . CYS A 1 482 ? 57.396 -15.271 -81.125 1.00 74.31 482 CYS A O 1
ATOM 3329 N N . ASP A 1 483 ? 57.875 -16.413 -79.224 1.00 77.12 483 ASP A N 1
ATOM 3330 C CA . ASP A 1 483 ? 56.839 -15.917 -78.329 1.00 77.12 483 ASP A CA 1
ATOM 3331 C C . ASP A 1 483 ? 57.377 -14.682 -77.573 1.00 77.12 483 ASP A C 1
ATOM 3333 O O . ASP A 1 483 ? 58.530 -14.656 -77.111 1.00 77.12 483 ASP A O 1
ATOM 3337 N N . ILE A 1 484 ? 56.558 -13.624 -77.544 1.00 75.06 484 ILE A N 1
ATOM 3338 C CA . ILE A 1 484 ? 56.895 -12.339 -76.929 1.00 75.06 484 ILE A CA 1
ATOM 3339 C C . ILE A 1 484 ? 57.247 -12.477 -75.446 1.00 75.06 484 ILE A C 1
ATOM 3341 O O . ILE A 1 484 ? 58.186 -11.812 -74.976 1.00 75.06 484 ILE A O 1
ATOM 3345 N N . ASP A 1 485 ? 56.562 -13.366 -74.737 1.00 72.88 485 ASP A N 1
ATOM 3346 C CA . ASP A 1 485 ? 56.681 -13.540 -73.295 1.00 72.88 485 ASP A CA 1
ATOM 3347 C C . ASP A 1 485 ? 58.028 -14.171 -72.917 1.00 72.88 485 ASP A C 1
ATOM 3349 O O . ASP A 1 485 ? 58.531 -13.998 -71.800 1.00 72.88 485 ASP A O 1
ATOM 3353 N N . GLN A 1 486 ? 58.707 -14.780 -73.893 1.00 74.00 486 GLN A N 1
ATOM 3354 C CA . GLN A 1 486 ? 60.004 -15.422 -73.709 1.00 74.00 486 GLN A CA 1
ATOM 3355 C C . GLN A 1 486 ? 61.173 -14.693 -74.390 1.00 74.00 486 GLN A C 1
ATOM 3357 O O . GLN A 1 486 ? 62.326 -14.822 -73.951 1.00 74.00 486 GLN A O 1
ATOM 3362 N N . THR A 1 487 ? 60.931 -13.878 -75.425 1.00 71.56 487 THR A N 1
ATOM 3363 C CA . THR A 1 487 ? 61.984 -13.090 -76.101 1.00 71.56 487 THR A CA 1
ATOM 3364 C C . THR A 1 487 ? 62.153 -11.672 -75.550 1.00 71.56 487 THR A C 1
ATOM 3366 O O . THR A 1 487 ? 63.257 -11.115 -75.657 1.00 71.56 487 THR A O 1
ATOM 3369 N N . GLY A 1 488 ? 61.109 -11.087 -74.947 1.00 68.00 488 GLY A N 1
ATOM 3370 C CA . GLY A 1 488 ? 61.120 -9.733 -74.380 1.00 68.00 488 GLY A CA 1
ATOM 3371 C C . GLY A 1 488 ? 61.221 -8.609 -75.422 1.00 68.00 488 GLY A C 1
ATOM 3372 O O . GLY A 1 488 ? 61.878 -7.590 -75.169 1.00 68.00 488 GLY A O 1
ATOM 3373 N N . GLY A 1 489 ? 60.647 -8.823 -76.611 1.00 69.44 489 GLY A N 1
ATOM 3374 C CA . GLY A 1 489 ? 60.446 -7.809 -77.655 1.00 69.44 489 GLY A CA 1
ATOM 3375 C C . GLY A 1 489 ? 59.395 -6.748 -77.290 1.00 69.44 489 GLY A C 1
ATOM 3376 O O . GLY A 1 489 ? 59.124 -6.511 -76.116 1.00 69.44 489 GLY A O 1
ATOM 3377 N N . THR A 1 490 ? 58.815 -6.073 -78.284 1.00 73.19 490 THR A N 1
ATOM 3378 C CA . THR A 1 490 ? 57.576 -5.286 -78.104 1.00 73.19 490 THR A CA 1
ATOM 3379 C C . THR A 1 490 ? 56.425 -6.031 -78.771 1.00 73.19 490 THR A C 1
ATOM 3381 O O . THR A 1 490 ? 56.674 -6.716 -79.756 1.00 73.19 490 THR A O 1
ATOM 3384 N N . ASP A 1 491 ? 55.220 -5.914 -78.224 1.00 72.31 491 ASP A N 1
ATOM 3385 C CA . ASP A 1 491 ? 53.963 -6.422 -78.790 1.00 72.31 491 ASP A CA 1
ATOM 3386 C C . ASP A 1 491 ? 52.901 -5.350 -78.527 1.00 72.31 491 ASP A C 1
ATOM 3388 O O . ASP A 1 491 ? 52.462 -5.137 -77.393 1.00 72.31 491 ASP A O 1
ATOM 3392 N N . CYS A 1 492 ? 52.634 -4.537 -79.542 1.00 71.62 492 CYS A N 1
ATOM 3393 C CA . CYS A 1 492 ? 51.879 -3.297 -79.378 1.00 71.62 492 CYS A CA 1
ATOM 3394 C C . CYS A 1 492 ? 50.363 -3.475 -79.542 1.00 71.62 492 CYS A C 1
ATOM 3396 O O . CYS A 1 492 ? 49.608 -2.621 -79.067 1.00 71.62 492 CYS A O 1
ATOM 3398 N N . ASP A 1 493 ? 49.928 -4.532 -80.225 1.00 65.81 493 ASP A N 1
ATOM 3399 C CA . ASP A 1 493 ? 48.528 -4.931 -80.399 1.00 65.81 493 ASP A CA 1
ATOM 3400 C C . ASP A 1 493 ? 48.121 -6.123 -79.521 1.00 65.81 493 ASP A C 1
ATOM 3402 O O . ASP A 1 493 ? 46.933 -6.447 -79.466 1.00 65.81 493 ASP A O 1
ATOM 3406 N N . MET A 1 494 ? 49.065 -6.659 -78.740 1.00 71.00 494 MET A N 1
ATOM 3407 C CA . MET A 1 494 ? 48.855 -7.685 -77.718 1.00 71.00 494 MET A CA 1
ATOM 3408 C C . MET A 1 494 ? 48.357 -9.005 -78.316 1.00 71.00 494 MET A C 1
ATOM 3410 O O . MET A 1 494 ? 47.446 -9.633 -77.768 1.00 71.00 494 MET A O 1
ATOM 3414 N N . ASP A 1 495 ? 48.908 -9.403 -79.466 1.00 71.69 495 ASP A N 1
ATOM 3415 C CA . ASP A 1 495 ? 48.531 -10.646 -80.147 1.00 71.69 495 ASP A CA 1
ATOM 3416 C C . ASP A 1 495 ? 49.391 -11.866 -79.756 1.00 71.69 495 ASP A C 1
ATOM 3418 O O . ASP A 1 495 ? 49.091 -12.981 -80.197 1.00 71.69 495 ASP A O 1
ATOM 3422 N N . GLY A 1 496 ? 50.408 -11.673 -78.907 1.00 74.94 496 GLY A N 1
ATOM 3423 C CA . GLY A 1 496 ? 51.282 -12.725 -78.376 1.00 74.94 496 GLY A CA 1
ATOM 3424 C C . GLY A 1 496 ? 52.520 -13.005 -79.232 1.00 74.94 496 GLY A C 1
ATOM 3425 O O . GLY A 1 496 ? 53.432 -13.719 -78.816 1.00 74.94 496 GLY A O 1
ATOM 3426 N N . GLN A 1 497 ? 52.629 -12.418 -80.426 1.00 80.19 497 GLN A N 1
ATOM 3427 C CA . GLN A 1 497 ? 53.819 -12.551 -81.256 1.00 80.19 497 GLN A CA 1
ATOM 3428 C C . GLN A 1 497 ? 54.693 -11.296 -81.167 1.00 80.19 497 GLN A C 1
ATOM 3430 O O . GLN A 1 497 ? 54.251 -10.192 -81.451 1.00 80.19 497 GLN A O 1
ATOM 3435 N N . ASP A 1 498 ? 55.991 -11.455 -80.895 1.00 78.69 498 ASP A N 1
ATOM 3436 C CA . ASP A 1 498 ? 56.945 -10.333 -80.898 1.00 78.69 498 ASP A CA 1
ATOM 3437 C C . ASP A 1 498 ? 56.858 -9.508 -82.204 1.00 78.69 498 ASP A C 1
ATOM 3439 O O . ASP A 1 498 ? 57.084 -10.052 -83.291 1.00 78.69 498 ASP A O 1
ATOM 3443 N N . ASP A 1 499 ? 56.587 -8.194 -82.099 1.00 71.31 499 ASP A N 1
ATOM 3444 C CA . ASP A 1 499 ? 56.415 -7.217 -83.195 1.00 71.31 499 ASP A CA 1
ATOM 3445 C C . ASP A 1 499 ? 57.539 -7.321 -84.242 1.00 71.31 499 ASP A C 1
ATOM 3447 O O . ASP A 1 499 ? 57.355 -7.055 -85.434 1.00 71.31 499 ASP A O 1
ATOM 3451 N N . SER A 1 500 ? 58.755 -7.702 -83.825 1.00 67.25 500 SER A N 1
ATOM 3452 C CA . SER A 1 500 ? 59.901 -7.878 -84.727 1.00 67.25 500 SER A CA 1
ATOM 3453 C C . SER A 1 500 ? 59.714 -9.016 -85.744 1.00 67.25 500 SER A C 1
ATOM 3455 O O . SER A 1 500 ? 60.433 -9.074 -86.755 1.00 67.25 500 SER A O 1
ATOM 3457 N N . CYS A 1 501 ? 58.729 -9.881 -85.501 1.00 68.56 501 CYS A N 1
ATOM 3458 C CA . CYS A 1 501 ? 58.254 -10.957 -86.356 1.00 68.56 501 CYS A CA 1
ATOM 3459 C C . CYS A 1 501 ? 56.958 -10.604 -87.128 1.00 68.56 501 CYS A C 1
ATOM 3461 O O . CYS A 1 501 ? 56.544 -11.420 -87.958 1.00 68.56 501 CYS A O 1
ATOM 3463 N N . GLN A 1 502 ? 56.391 -9.393 -86.964 1.00 69.94 502 GLN A N 1
ATOM 3464 C CA . GLN A 1 502 ? 55.103 -8.955 -87.536 1.00 69.94 502 GLN A CA 1
ATOM 3465 C C . GLN A 1 502 ? 55.187 -7.894 -88.668 1.00 69.94 502 GLN A C 1
ATOM 3467 O O . GLN A 1 502 ? 56.152 -7.133 -88.773 1.00 69.94 502 GLN A O 1
ATOM 3472 N N . THR A 1 503 ? 54.171 -7.833 -89.559 1.00 61.41 503 THR A N 1
ATOM 3473 C CA . THR A 1 503 ? 54.048 -6.808 -90.633 1.00 61.41 503 THR A CA 1
ATOM 3474 C C . THR A 1 503 ? 52.586 -6.508 -91.091 1.00 61.41 503 THR A C 1
ATOM 3476 O O . THR A 1 503 ? 52.205 -7.041 -92.139 1.00 61.41 503 THR A O 1
ATOM 3479 N N . ASP A 1 504 ? 51.791 -5.627 -90.444 1.00 57.75 504 ASP A N 1
ATOM 3480 C CA . ASP A 1 504 ? 50.584 -4.978 -91.051 1.00 57.75 504 ASP A CA 1
ATOM 3481 C C . ASP A 1 504 ? 50.187 -3.571 -90.472 1.00 57.75 504 ASP A C 1
ATOM 3483 O O . ASP A 1 504 ? 51.051 -2.906 -89.916 1.00 57.75 504 ASP A O 1
ATOM 3487 N N . THR A 1 505 ? 49.035 -2.966 -90.853 1.00 56.41 505 THR A N 1
ATOM 3488 C CA . THR A 1 505 ? 48.775 -1.486 -90.866 1.00 56.41 505 THR A CA 1
ATOM 3489 C C . THR A 1 505 ? 47.279 -1.061 -90.769 1.00 56.41 505 THR A C 1
ATOM 3491 O O . THR A 1 505 ? 46.903 -0.060 -91.384 1.00 56.41 505 THR A O 1
ATOM 3494 N N . ASP A 1 506 ? 46.373 -1.803 -90.115 1.00 58.84 506 ASP A N 1
ATOM 3495 C CA . ASP A 1 506 ? 44.911 -1.538 -90.174 1.00 58.84 506 ASP A CA 1
ATOM 3496 C C . ASP A 1 506 ? 44.201 -1.093 -88.870 1.00 58.84 506 ASP A C 1
ATOM 3498 O O . ASP A 1 506 ? 43.002 -0.810 -88.933 1.00 58.84 506 ASP A O 1
ATOM 3502 N N . SER A 1 507 ? 44.924 -0.887 -87.760 1.00 69.44 507 SER A N 1
ATOM 3503 C CA . SER A 1 507 ? 44.391 -0.402 -86.461 1.00 69.44 507 SER A CA 1
ATOM 3504 C C . SER A 1 507 ? 44.930 0.984 -86.037 1.00 69.44 507 SER A C 1
ATOM 3506 O O . SER A 1 507 ? 45.384 1.192 -84.914 1.00 69.44 507 SER A O 1
ATOM 3508 N N . ASP A 1 508 ? 44.914 1.930 -86.981 1.00 72.94 508 ASP A N 1
ATOM 3509 C CA . ASP A 1 508 ? 45.420 3.310 -86.846 1.00 72.94 508 ASP A CA 1
ATOM 3510 C C . ASP A 1 508 ? 44.378 4.300 -87.437 1.00 72.94 508 ASP A C 1
ATOM 3512 O O . ASP A 1 508 ? 44.378 4.593 -88.646 1.00 72.94 508 ASP A O 1
ATOM 3516 N N . CYS A 1 509 ? 43.411 4.758 -86.613 1.00 75.25 509 CYS A N 1
ATOM 3517 C CA . CYS A 1 509 ? 42.248 5.575 -87.018 1.00 75.25 509 CYS A CA 1
ATOM 3518 C C . CYS A 1 509 ? 42.676 6.938 -87.569 1.00 75.25 509 CYS A C 1
ATOM 3520 O O . CYS A 1 509 ? 42.040 7.468 -88.493 1.00 75.25 509 CYS A O 1
ATOM 3522 N N . ASN A 1 510 ? 43.789 7.481 -87.075 1.00 70.44 510 ASN A N 1
ATOM 3523 C CA . ASN A 1 510 ? 44.319 8.776 -87.494 1.00 70.44 510 ASN A CA 1
ATOM 3524 C C . ASN A 1 510 ? 45.433 8.688 -88.576 1.00 70.44 510 ASN A C 1
ATOM 3526 O O . ASN A 1 510 ? 45.829 9.723 -89.129 1.00 70.44 510 ASN A O 1
ATOM 3530 N N . ASN A 1 511 ? 45.807 7.471 -89.003 1.00 69.62 511 ASN A N 1
ATOM 3531 C CA . ASN A 1 511 ? 46.785 7.119 -90.049 1.00 69.62 511 ASN A CA 1
ATOM 3532 C C . ASN A 1 511 ? 48.183 7.727 -89.841 1.00 69.62 511 ASN A C 1
ATOM 3534 O O . ASN A 1 511 ? 48.758 8.312 -90.776 1.00 69.62 511 ASN A O 1
ATOM 3538 N N . ASN A 1 512 ? 48.727 7.629 -88.632 1.00 74.75 512 ASN A N 1
ATOM 3539 C CA . ASN A 1 512 ? 50.036 8.177 -88.287 1.00 74.75 512 ASN A CA 1
ATOM 3540 C C . ASN A 1 512 ? 51.187 7.148 -88.205 1.00 74.75 512 ASN A C 1
ATOM 3542 O O . ASN A 1 512 ? 52.319 7.537 -87.897 1.00 74.75 512 ASN A O 1
ATOM 3546 N N . GLU A 1 513 ? 50.932 5.898 -88.604 1.00 68.69 513 GLU A N 1
ATOM 3547 C CA . GLU A 1 513 ? 51.847 4.745 -88.585 1.00 68.69 513 GLU A CA 1
ATOM 3548 C C . GLU A 1 513 ? 52.236 4.282 -87.163 1.00 68.69 513 GLU A C 1
ATOM 3550 O O . GLU A 1 513 ? 53.231 3.573 -86.989 1.00 68.69 513 GLU A O 1
ATOM 3555 N N . VAL A 1 514 ? 51.447 4.672 -86.157 1.00 71.31 514 VAL A N 1
ATOM 3556 C CA . VAL A 1 514 ? 51.447 4.168 -84.777 1.00 71.31 514 VAL A CA 1
ATOM 3557 C C . VAL A 1 514 ? 50.031 3.662 -84.488 1.00 71.31 514 VAL A C 1
ATOM 3559 O O . VAL A 1 514 ? 49.063 4.299 -84.878 1.00 71.31 514 VAL A O 1
ATOM 3562 N N . LEU A 1 515 ? 49.895 2.499 -83.850 1.00 72.06 515 LEU A N 1
ATOM 3563 C CA . LEU A 1 515 ? 48.578 1.941 -83.522 1.00 72.06 515 LEU A CA 1
ATOM 3564 C C . LEU A 1 515 ? 47.860 2.812 -82.478 1.00 72.06 515 LEU A C 1
ATOM 3566 O O . LEU A 1 515 ? 48.511 3.283 -81.544 1.00 72.06 515 LEU A O 1
ATOM 3570 N N . ASP A 1 516 ? 46.535 2.972 -82.578 1.00 71.56 516 ASP A N 1
ATOM 3571 C CA . ASP A 1 516 ? 45.753 3.852 -81.682 1.00 71.56 516 ASP A CA 1
ATOM 3572 C C . ASP A 1 516 ? 45.941 3.470 -80.195 1.00 71.56 516 ASP A C 1
ATOM 3574 O O . ASP A 1 516 ? 46.098 4.329 -79.322 1.00 71.56 516 ASP A O 1
ATOM 3578 N N . ALA A 1 517 ? 46.044 2.165 -79.906 1.00 70.38 517 ALA A N 1
ATOM 3579 C CA . ALA A 1 517 ? 46.338 1.636 -78.572 1.00 70.38 517 ALA A CA 1
ATOM 3580 C C . ALA A 1 517 ? 47.665 2.177 -78.003 1.00 70.38 517 ALA A C 1
ATOM 3582 O O . ALA A 1 517 ? 47.751 2.545 -76.831 1.00 70.38 517 ALA A O 1
ATOM 3583 N N . CYS A 1 518 ? 48.690 2.334 -78.847 1.00 71.31 518 CYS A N 1
ATOM 3584 C CA . CYS A 1 518 ? 49.965 2.920 -78.439 1.00 71.31 518 CYS A CA 1
ATOM 3585 C C . CYS A 1 518 ? 49.856 4.417 -78.115 1.00 71.31 518 CYS A C 1
ATOM 3587 O O . CYS A 1 518 ? 50.702 4.941 -77.387 1.00 71.31 518 CYS A O 1
ATOM 3589 N N . GLU A 1 519 ? 48.854 5.129 -78.625 1.00 72.12 519 GLU A N 1
ATOM 3590 C CA . GLU A 1 519 ? 48.670 6.562 -78.370 1.00 72.12 519 GLU A CA 1
ATOM 3591 C C . GLU A 1 519 ? 47.907 6.841 -77.074 1.00 72.12 519 GLU A C 1
ATOM 3593 O O . GLU A 1 519 ? 48.216 7.819 -76.379 1.00 72.12 519 GLU A O 1
ATOM 3598 N N . ILE A 1 520 ? 46.973 5.952 -76.727 1.00 70.31 520 ILE A N 1
ATOM 3599 C CA . ILE A 1 520 ? 46.253 5.940 -75.448 1.00 70.31 520 ILE A CA 1
ATOM 3600 C C . ILE A 1 520 ? 47.229 5.583 -74.321 1.00 70.31 520 ILE A C 1
ATOM 3602 O O . ILE A 1 520 ? 47.401 6.353 -73.373 1.00 70.31 520 ILE A O 1
ATOM 3606 N N . THR A 1 521 ? 47.968 4.474 -74.454 1.00 72.06 521 THR A N 1
ATOM 3607 C CA . THR A 1 521 ? 48.887 3.994 -73.407 1.00 72.06 521 THR A CA 1
ATOM 3608 C C . THR A 1 521 ? 50.065 4.943 -73.158 1.00 72.06 521 THR A C 1
ATOM 3610 O O . THR A 1 521 ? 50.524 5.079 -72.024 1.00 72.06 521 THR A O 1
ATOM 3613 N N . ASN A 1 522 ? 50.542 5.662 -74.182 1.00 68.12 522 ASN A N 1
ATOM 3614 C CA . ASN A 1 522 ? 51.609 6.658 -74.018 1.00 68.12 522 ASN A CA 1
ATOM 3615 C C . ASN A 1 522 ? 51.106 8.049 -73.572 1.00 68.12 522 ASN A C 1
ATOM 3617 O O . ASN A 1 522 ? 51.916 8.973 -73.436 1.00 68.12 522 ASN A O 1
ATOM 3621 N N . GLY A 1 523 ? 49.799 8.211 -73.315 1.00 63.75 523 GLY A N 1
ATOM 3622 C CA . GLY A 1 523 ? 49.194 9.439 -72.784 1.00 63.75 523 GLY A CA 1
ATOM 3623 C C . GLY A 1 523 ? 49.231 10.622 -73.753 1.00 63.75 523 GLY A C 1
ATOM 3624 O O . GLY A 1 523 ? 49.257 11.782 -73.333 1.00 63.75 523 GLY A O 1
ATOM 3625 N N . THR A 1 524 ? 49.306 10.339 -75.053 1.00 64.81 524 THR A N 1
ATOM 3626 C CA . THR A 1 524 ? 49.360 11.356 -76.109 1.00 64.81 524 THR A CA 1
ATOM 3627 C C . THR A 1 524 ? 47.976 11.764 -76.629 1.00 64.81 524 THR A C 1
ATOM 3629 O O . THR A 1 524 ? 47.896 12.777 -77.326 1.00 64.81 524 THR A O 1
ATOM 3632 N N . ALA A 1 525 ? 46.910 11.052 -76.232 1.00 70.12 525 ALA A N 1
ATOM 3633 C CA . ALA A 1 525 ? 45.499 11.320 -76.545 1.00 70.12 525 ALA A CA 1
ATOM 3634 C C . ALA A 1 525 ? 44.551 10.922 -75.373 1.00 70.12 525 ALA A C 1
ATOM 3636 O O . ALA A 1 525 ? 45.041 10.471 -74.338 1.00 70.12 525 ALA A O 1
ATOM 3637 N N . THR A 1 526 ? 43.235 11.183 -75.471 1.00 73.31 526 THR A N 1
ATOM 3638 C CA . THR A 1 526 ? 42.235 11.092 -74.369 1.00 73.31 526 THR A CA 1
ATOM 3639 C C . THR A 1 526 ? 41.019 10.242 -74.779 1.00 73.31 526 THR A C 1
ATOM 3641 O O . THR A 1 526 ? 40.656 10.278 -75.954 1.00 73.31 526 THR A O 1
ATOM 3644 N N . ASP A 1 527 ? 40.458 9.485 -73.830 1.00 74.31 527 ASP A N 1
ATOM 3645 C CA . ASP A 1 527 ? 39.287 8.589 -73.935 1.00 74.31 527 ASP A CA 1
ATOM 3646 C C . ASP A 1 527 ? 38.552 8.667 -72.575 1.00 74.31 527 ASP A C 1
ATOM 3648 O O . ASP A 1 527 ? 39.087 8.200 -71.571 1.00 74.31 527 ASP A O 1
ATOM 3652 N N . CYS A 1 528 ? 37.447 9.416 -72.477 1.00 72.06 528 CYS A N 1
ATOM 3653 C CA . CYS A 1 528 ? 36.795 9.768 -71.201 1.00 72.06 528 CYS A CA 1
ATOM 3654 C C . CYS A 1 528 ? 35.565 8.918 -70.845 1.00 72.06 528 CYS A C 1
ATOM 3656 O O . CYS A 1 528 ? 35.095 8.981 -69.703 1.00 72.06 528 CYS A O 1
ATOM 3658 N N . ASP A 1 529 ? 35.061 8.139 -71.801 1.00 68.44 529 ASP A N 1
ATOM 3659 C CA . ASP A 1 529 ? 34.040 7.107 -71.616 1.00 68.44 529 ASP A CA 1
ATOM 3660 C C . ASP A 1 529 ? 34.629 5.673 -71.637 1.00 68.44 529 ASP A C 1
ATOM 3662 O O . ASP A 1 529 ? 33.877 4.710 -71.457 1.00 68.44 529 ASP A O 1
ATOM 3666 N N . ASP A 1 530 ? 35.962 5.551 -71.757 1.00 74.62 530 ASP A N 1
ATOM 3667 C CA . ASP A 1 530 ? 36.793 4.337 -71.670 1.00 74.62 530 ASP A CA 1
ATOM 3668 C C . ASP A 1 530 ? 36.433 3.267 -72.721 1.00 74.62 530 ASP A C 1
ATOM 3670 O O . ASP A 1 530 ? 36.436 2.058 -72.449 1.00 74.62 530 ASP A O 1
ATOM 3674 N N . ASN A 1 531 ? 36.078 3.692 -73.935 1.00 71.81 531 ASN A N 1
ATOM 3675 C CA . ASN A 1 531 ? 35.546 2.795 -74.964 1.00 71.81 531 ASN A CA 1
ATOM 3676 C C . ASN A 1 531 ? 36.617 2.219 -75.924 1.00 71.81 531 ASN A C 1
ATOM 3678 O O . ASN A 1 531 ? 36.297 1.349 -76.746 1.00 71.81 531 ASN A O 1
ATOM 3682 N N . GLY A 1 532 ? 37.883 2.645 -75.802 1.00 72.62 532 GLY A N 1
ATOM 3683 C CA . GLY A 1 532 ? 39.022 2.163 -76.592 1.00 72.62 532 GLY A CA 1
ATOM 3684 C C . GLY A 1 532 ? 39.233 2.887 -77.927 1.00 72.62 532 GLY A C 1
ATOM 3685 O O . GLY A 1 532 ? 40.126 2.514 -78.693 1.00 72.62 532 GLY A O 1
ATOM 3686 N N . LEU A 1 533 ? 38.436 3.915 -78.216 1.00 74.88 533 LEU A N 1
ATOM 3687 C CA . LEU A 1 533 ? 38.659 4.889 -79.279 1.00 74.88 533 LEU A CA 1
ATOM 3688 C C . LEU A 1 533 ? 39.036 6.231 -78.648 1.00 74.88 533 LEU A C 1
ATOM 3690 O O . LEU A 1 533 ? 38.669 6.547 -77.527 1.00 74.88 533 LEU A O 1
ATOM 3694 N N . LEU A 1 534 ? 39.797 7.049 -79.371 1.00 77.69 534 LEU A N 1
ATOM 3695 C CA . LEU A 1 534 ? 40.081 8.404 -78.899 1.00 77.69 534 LEU A CA 1
ATOM 3696 C C . LEU A 1 534 ? 38.793 9.242 -78.907 1.00 77.69 534 LEU A C 1
ATOM 3698 O O . LEU A 1 534 ? 38.056 9.179 -79.893 1.00 77.69 534 LEU A O 1
ATOM 3702 N N . ASP A 1 535 ? 38.608 10.131 -77.923 1.00 72.62 535 ASP A N 1
ATOM 3703 C CA . ASP A 1 535 ? 37.471 11.071 -77.834 1.00 72.62 535 ASP A CA 1
ATOM 3704 C C . ASP A 1 535 ? 37.267 11.838 -79.164 1.00 72.62 535 ASP A C 1
ATOM 3706 O O . ASP A 1 535 ? 36.153 12.134 -79.612 1.00 72.62 535 ASP A O 1
ATOM 3710 N N . GLU A 1 536 ? 38.373 12.154 -79.855 1.00 71.69 536 GLU A N 1
ATOM 3711 C CA . GLU A 1 536 ? 38.335 12.786 -81.175 1.00 71.69 536 GLU A CA 1
ATOM 3712 C C . GLU A 1 536 ? 37.831 11.855 -82.287 1.00 71.69 536 GLU A C 1
ATOM 3714 O O . GLU A 1 536 ? 37.139 12.327 -83.190 1.00 71.69 536 GLU A O 1
ATOM 3719 N N . CYS A 1 537 ? 38.141 10.555 -82.226 1.00 75.50 537 CYS A N 1
ATOM 3720 C CA . CYS A 1 537 ? 37.630 9.531 -83.137 1.00 75.50 537 CYS A CA 1
ATOM 3721 C C . CYS A 1 537 ? 36.134 9.241 -82.840 1.00 75.50 537 CYS A C 1
ATOM 3723 O O . CYS A 1 537 ? 35.389 9.000 -83.797 1.00 75.50 537 CYS A O 1
ATOM 3725 N N . ASP A 1 538 ? 35.637 9.404 -81.606 1.00 73.69 538 ASP A N 1
ATOM 3726 C CA . ASP A 1 538 ? 34.205 9.252 -81.277 1.00 73.69 538 ASP A CA 1
ATOM 3727 C C . ASP A 1 538 ? 33.321 10.383 -81.793 1.00 73.69 538 ASP A C 1
ATOM 3729 O O . ASP A 1 538 ? 32.271 10.138 -82.407 1.00 73.69 538 ASP A O 1
ATOM 3733 N N . LEU A 1 539 ? 33.789 11.624 -81.669 1.00 68.31 539 LEU A N 1
ATOM 3734 C CA . LEU A 1 539 ? 33.117 12.789 -82.245 1.00 68.31 539 LEU A CA 1
ATOM 3735 C C . LEU A 1 539 ? 33.173 12.794 -83.784 1.00 68.31 539 LEU A C 1
ATOM 3737 O O . LEU A 1 539 ? 32.243 13.278 -84.441 1.00 68.31 539 LEU A O 1
ATOM 3741 N N . LEU A 1 540 ? 34.243 12.256 -84.389 1.00 70.75 540 LEU A N 1
ATOM 3742 C CA . LEU A 1 540 ? 34.387 12.188 -85.850 1.00 70.75 540 LEU A CA 1
ATOM 3743 C C . LEU A 1 540 ? 33.508 11.098 -86.479 1.00 70.75 540 LEU A C 1
ATOM 3745 O O . LEU A 1 540 ? 32.981 11.295 -87.581 1.00 70.75 540 LEU A O 1
ATOM 3749 N N . ASN A 1 541 ? 33.369 9.960 -85.792 1.00 71.25 541 ASN A N 1
ATOM 3750 C CA . ASN A 1 541 ? 32.639 8.788 -86.278 1.00 71.25 541 ASN A CA 1
ATOM 3751 C C . ASN A 1 541 ? 31.166 8.761 -85.831 1.00 71.25 541 ASN A C 1
ATOM 3753 O O . ASN A 1 541 ? 30.370 8.032 -86.431 1.00 71.25 541 ASN A O 1
ATOM 3757 N N . GLY A 1 542 ? 30.777 9.621 -84.881 1.00 66.00 542 GLY A N 1
ATOM 3758 C CA . GLY A 1 542 ? 29.398 9.786 -84.413 1.00 66.00 542 GLY A CA 1
ATOM 3759 C C . GLY A 1 542 ? 28.964 8.721 -83.408 1.00 66.00 542 GLY A C 1
ATOM 3760 O O . GLY A 1 542 ? 27.796 8.324 -83.425 1.00 66.00 542 GLY A O 1
ATOM 3761 N N . ASN A 1 543 ? 29.907 8.246 -82.594 1.00 67.31 543 ASN A N 1
ATOM 3762 C CA . ASN A 1 543 ? 29.667 7.259 -81.544 1.00 67.31 543 ASN A CA 1
ATOM 3763 C C . ASN A 1 543 ? 29.060 7.888 -80.275 1.00 67.31 543 ASN A C 1
ATOM 3765 O O . ASN A 1 543 ? 28.337 7.189 -79.572 1.00 67.31 543 ASN A O 1
ATOM 3769 N N . ASP A 1 544 ? 29.242 9.200 -80.055 1.00 69.44 544 ASP A N 1
ATOM 3770 C CA . ASP A 1 544 ? 28.623 9.964 -78.957 1.00 69.44 544 ASP A CA 1
ATOM 3771 C C . ASP A 1 544 ? 28.191 11.394 -79.393 1.00 69.44 544 ASP A C 1
ATOM 3773 O O . ASP A 1 544 ? 28.450 11.821 -80.529 1.00 69.44 544 ASP A O 1
ATOM 3777 N N . THR A 1 545 ? 27.464 12.128 -78.537 1.00 68.44 545 THR A N 1
ATOM 3778 C CA . THR A 1 545 ? 26.953 13.488 -78.773 1.00 68.44 545 THR A CA 1
ATOM 3779 C C . THR A 1 545 ? 27.408 14.500 -77.716 1.00 68.44 545 THR A C 1
ATOM 3781 O O . THR A 1 545 ? 27.533 14.189 -76.541 1.00 68.44 545 THR A O 1
ATOM 3784 N N . ASP A 1 546 ? 27.607 15.747 -78.152 1.00 68.75 546 ASP A N 1
ATOM 3785 C CA . ASP A 1 546 ? 27.760 16.936 -77.299 1.00 68.75 546 ASP A CA 1
ATOM 3786 C C . ASP A 1 546 ? 26.588 17.885 -77.622 1.00 68.75 546 ASP A C 1
ATOM 3788 O O . ASP A 1 546 ? 26.648 18.716 -78.540 1.00 68.75 546 ASP A O 1
ATOM 3792 N N . MET A 1 547 ? 25.440 17.680 -76.962 1.00 68.00 547 MET A N 1
ATOM 3793 C CA . MET A 1 547 ? 24.194 18.388 -77.277 1.00 68.00 547 MET A CA 1
ATOM 3794 C C . MET A 1 547 ? 24.192 19.844 -76.811 1.00 68.00 547 MET A C 1
ATOM 3796 O O . MET A 1 547 ? 23.431 20.655 -77.361 1.00 68.00 547 MET A O 1
ATOM 3800 N N . ASN A 1 548 ? 25.004 20.193 -75.813 1.00 61.66 548 ASN A N 1
ATOM 3801 C CA . ASN A 1 548 ? 25.095 21.558 -75.294 1.00 61.66 548 ASN A CA 1
ATOM 3802 C C . ASN A 1 548 ? 26.319 22.339 -75.835 1.00 61.66 548 ASN A C 1
ATOM 3804 O O . ASN A 1 548 ? 26.395 23.562 -75.666 1.00 61.66 548 ASN A O 1
ATOM 3808 N N . ASN A 1 549 ? 27.158 21.659 -76.620 1.00 63.59 549 ASN A N 1
ATOM 3809 C CA . ASN A 1 549 ? 28.271 22.158 -77.413 1.00 63.59 549 ASN A CA 1
ATOM 3810 C C . ASN A 1 549 ? 29.391 22.790 -76.564 1.00 63.59 549 ASN A C 1
ATOM 3812 O O . ASN A 1 549 ? 29.912 23.856 -76.930 1.00 63.59 549 ASN A O 1
ATOM 3816 N N . ASN A 1 550 ? 29.703 22.176 -75.420 1.00 68.19 550 ASN A N 1
ATOM 3817 C CA . ASN A 1 550 ? 30.710 22.633 -74.458 1.00 68.19 550 ASN A CA 1
ATOM 3818 C C . ASN A 1 550 ? 32.059 21.886 -74.554 1.00 68.19 550 ASN A C 1
ATOM 3820 O O . ASN A 1 550 ? 32.925 22.135 -73.712 1.00 68.19 550 ASN A O 1
ATOM 3824 N N . ASP A 1 551 ? 32.250 21.068 -75.595 1.00 63.12 551 ASP A N 1
ATOM 3825 C CA . ASP A 1 551 ? 33.430 20.230 -75.845 1.00 63.12 551 ASP A CA 1
ATOM 3826 C C . ASP A 1 551 ? 33.638 19.129 -74.775 1.00 63.12 551 ASP A C 1
ATOM 3828 O O . ASP A 1 551 ? 34.755 18.646 -74.585 1.00 63.12 551 ASP A O 1
ATOM 3832 N N . VAL A 1 552 ? 32.561 18.733 -74.083 1.00 67.38 552 VAL A N 1
ATOM 3833 C CA . VAL A 1 552 ? 32.472 17.572 -73.183 1.00 67.38 552 VAL A CA 1
ATOM 3834 C C . VAL A 1 552 ? 31.321 16.683 -73.670 1.00 67.38 552 VAL A C 1
ATOM 3836 O O . VAL A 1 552 ? 30.265 17.183 -74.044 1.00 67.38 552 VAL A O 1
ATOM 3839 N N . LEU A 1 553 ? 31.524 15.365 -73.696 1.00 68.06 553 LEU A N 1
ATOM 3840 C CA . LEU A 1 553 ? 30.494 14.410 -74.114 1.00 68.06 553 LEU A CA 1
ATOM 3841 C C . LEU A 1 553 ? 29.294 14.413 -73.146 1.00 68.06 553 LEU A C 1
ATOM 3843 O O . LEU A 1 553 ? 29.468 14.523 -71.930 1.00 68.06 553 LEU A O 1
ATOM 3847 N N . ASP A 1 554 ? 28.067 14.255 -73.664 1.00 65.19 554 ASP A N 1
ATOM 3848 C CA . ASP A 1 554 ? 26.829 14.288 -72.860 1.00 65.19 554 ASP A CA 1
ATOM 3849 C C . ASP A 1 554 ? 26.814 13.203 -71.758 1.00 65.19 554 ASP A C 1
ATOM 3851 O O . ASP A 1 554 ? 26.184 13.375 -70.707 1.00 65.19 554 ASP A O 1
ATOM 3855 N N . GLY A 1 555 ? 27.522 12.086 -71.972 1.00 64.94 555 GLY A N 1
ATOM 3856 C CA . GLY A 1 555 ? 27.713 11.014 -70.988 1.00 64.94 555 GLY A CA 1
ATOM 3857 C C . GLY A 1 555 ? 28.410 11.457 -69.693 1.00 64.94 555 GLY A C 1
ATOM 3858 O O . GLY A 1 555 ? 28.293 10.777 -68.674 1.00 64.94 555 GLY A O 1
ATOM 3859 N N . CYS A 1 556 ? 29.059 12.624 -69.686 1.00 67.00 556 CYS A N 1
ATOM 3860 C CA . CYS A 1 556 ? 29.912 13.093 -68.595 1.00 67.00 556 CYS A CA 1
ATOM 3861 C C . CYS A 1 556 ? 29.270 14.178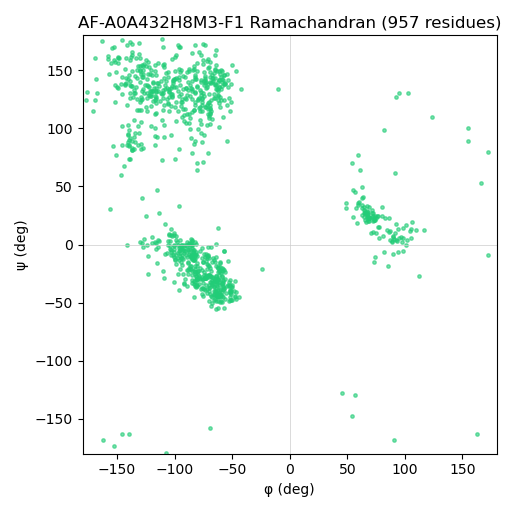 -67.679 1.00 67.00 556 CYS A C 1
ATOM 3863 O O . CYS A 1 556 ? 29.992 14.792 -66.891 1.00 67.00 556 CYS A O 1
ATOM 3865 N N . GLU A 1 557 ? 27.943 14.438 -67.725 1.00 68.75 557 GLU A N 1
ATOM 3866 C CA . GLU A 1 557 ? 27.330 15.683 -67.176 1.00 68.75 557 GLU A CA 1
ATOM 3867 C C . GLU A 1 557 ? 26.362 15.633 -65.936 1.00 68.75 557 GLU A C 1
ATOM 3869 O O . GLU A 1 557 ? 25.854 16.693 -65.560 1.00 68.75 557 GLU A O 1
ATOM 3874 N N . CYS A 1 558 ? 26.050 14.514 -65.241 1.00 69.25 558 CYS A N 1
ATOM 3875 C CA . CYS A 1 558 ? 24.997 14.499 -64.170 1.00 69.25 558 CYS A CA 1
ATOM 3876 C C . CYS A 1 558 ? 25.420 13.888 -62.799 1.00 69.25 558 CYS A C 1
ATOM 3878 O O . CYS A 1 558 ? 25.137 12.726 -62.517 1.00 69.25 558 CYS A O 1
ATOM 3880 N N . PHE A 1 559 ? 26.020 14.703 -61.906 1.00 66.31 559 PHE A N 1
ATOM 3881 C CA . PHE A 1 559 ? 26.264 14.414 -60.469 1.00 66.31 559 PHE A CA 1
ATOM 3882 C C . PHE A 1 559 ? 26.308 15.706 -59.602 1.00 66.31 559 PHE A C 1
ATOM 3884 O O . PHE A 1 559 ? 26.544 16.791 -60.135 1.00 66.31 559 PHE A O 1
ATOM 3891 N N . PHE A 1 560 ? 26.049 15.628 -58.280 1.00 63.19 560 PHE A N 1
ATOM 3892 C CA . PHE A 1 560 ? 26.277 16.741 -57.328 1.00 63.19 560 PHE A CA 1
ATOM 3893 C C . PHE A 1 560 ? 27.754 16.775 -56.909 1.00 63.19 560 PHE A C 1
ATOM 3895 O O . PHE A 1 560 ? 28.285 15.750 -56.489 1.00 63.19 560 PHE A O 1
ATOM 3902 N N . ILE A 1 561 ? 28.415 17.936 -56.968 1.00 61.88 561 ILE A N 1
ATOM 3903 C CA . ILE A 1 561 ? 29.834 18.051 -56.572 1.00 61.88 561 ILE A CA 1
ATOM 3904 C C . ILE A 1 561 ? 29.985 18.191 -55.039 1.00 61.88 561 ILE A C 1
ATOM 3906 O O . ILE A 1 561 ? 31.025 17.834 -54.490 1.00 61.88 561 ILE A O 1
ATOM 3910 N N . ASN A 1 562 ? 28.948 18.671 -54.332 1.00 65.75 562 ASN A N 1
ATOM 3911 C CA . ASN A 1 562 ? 28.902 18.831 -52.867 1.00 65.75 562 ASN A CA 1
ATOM 3912 C C . ASN A 1 562 ? 27.589 18.263 -52.273 1.00 65.75 562 ASN A C 1
ATOM 3914 O O . ASN A 1 562 ? 26.555 18.283 -52.939 1.00 65.75 562 ASN A O 1
ATOM 3918 N N . GLY A 1 563 ? 27.614 17.776 -51.024 1.00 74.81 563 GLY A N 1
ATOM 3919 C CA . GLY A 1 563 ? 26.437 17.232 -50.315 1.00 74.81 563 GLY A CA 1
ATOM 3920 C C . GLY A 1 563 ? 25.483 18.293 -49.730 1.00 74.81 563 GLY A C 1
ATOM 3921 O O . GLY A 1 563 ? 25.844 19.467 -49.628 1.00 74.81 563 GLY A O 1
ATOM 3922 N N . LEU A 1 564 ? 24.267 17.882 -49.335 1.00 86.19 564 LEU A N 1
ATOM 3923 C CA . LEU A 1 564 ? 23.278 18.731 -48.649 1.00 86.19 564 LEU A CA 1
ATOM 3924 C C . LEU A 1 564 ? 23.691 18.978 -47.187 1.00 86.19 564 LEU A C 1
ATOM 3926 O O . LEU A 1 564 ? 24.168 18.077 -46.505 1.00 86.19 564 LEU A O 1
ATOM 3930 N N . THR A 1 565 ? 23.472 20.195 -46.690 1.00 89.56 565 THR A N 1
ATOM 3931 C CA . THR A 1 565 ? 23.722 20.573 -45.289 1.00 89.56 565 THR A CA 1
ATOM 3932 C C . THR A 1 565 ? 22.471 21.184 -44.666 1.00 89.56 565 THR A C 1
ATOM 3934 O O . THR A 1 565 ? 21.818 22.004 -45.306 1.00 89.56 565 THR A O 1
ATOM 3937 N N . CYS A 1 566 ? 22.156 20.813 -43.423 1.00 89.50 566 CYS A N 1
ATOM 3938 C CA . CYS A 1 566 ? 21.090 21.411 -42.616 1.00 89.50 566 CYS A CA 1
ATOM 3939 C C . CYS A 1 566 ? 21.694 22.077 -41.378 1.00 89.50 566 CYS A C 1
ATOM 3941 O O . CYS A 1 566 ? 22.454 21.453 -40.638 1.00 89.50 566 CYS A O 1
ATOM 3943 N N . THR A 1 567 ? 21.361 23.344 -41.138 1.00 86.94 567 THR A N 1
ATOM 3944 C CA . THR A 1 567 ? 21.857 24.112 -39.987 1.00 86.94 567 THR A CA 1
ATOM 3945 C C . THR A 1 567 ? 20.769 24.998 -39.403 1.00 86.94 567 THR A C 1
ATOM 3947 O O . THR A 1 567 ? 20.003 25.605 -40.142 1.00 86.94 567 THR A O 1
ATOM 3950 N N . ARG A 1 568 ? 20.722 25.134 -38.078 1.00 81.56 568 ARG A N 1
ATOM 3951 C CA . ARG A 1 568 ? 19.784 26.033 -37.395 1.00 81.56 568 ARG A CA 1
ATOM 3952 C C . ARG A 1 568 ? 20.220 27.496 -37.484 1.00 81.56 568 ARG A C 1
ATOM 3954 O O . ARG A 1 568 ? 21.396 27.816 -37.287 1.00 81.56 568 ARG A O 1
ATOM 3961 N N . LEU A 1 569 ? 19.256 28.395 -37.691 1.00 74.75 569 LEU A N 1
ATOM 3962 C CA . LEU A 1 569 ? 19.472 29.839 -37.592 1.00 74.75 569 LEU A CA 1
ATOM 3963 C C . LEU A 1 569 ? 19.657 30.288 -36.133 1.00 74.75 569 LEU A C 1
ATOM 3965 O O . LEU A 1 569 ? 18.915 29.901 -35.231 1.00 74.75 569 LEU A O 1
ATOM 3969 N N . VAL A 1 570 ? 20.651 31.150 -35.906 1.00 60.16 570 VAL A N 1
ATOM 3970 C CA . VAL A 1 570 ? 20.973 31.700 -34.579 1.00 60.16 570 VAL A CA 1
ATOM 3971 C C . VAL A 1 570 ? 19.770 32.482 -34.033 1.00 60.16 570 VAL A C 1
ATOM 3973 O O . VAL A 1 570 ? 19.266 33.379 -34.707 1.00 60.16 570 VAL A O 1
ATOM 3976 N N . ASP A 1 571 ? 19.339 32.150 -32.814 1.00 54.44 571 ASP A N 1
ATOM 3977 C CA . ASP A 1 571 ? 18.191 32.737 -32.099 1.00 54.44 571 ASP A CA 1
ATOM 3978 C C . ASP A 1 571 ? 16.800 32.476 -32.729 1.00 54.44 571 ASP A C 1
ATOM 3980 O O . ASP A 1 571 ? 15.844 33.202 -32.443 1.00 54.44 571 ASP A O 1
ATOM 3984 N N . GLY A 1 572 ? 16.662 31.435 -33.563 1.00 60.88 572 GLY A N 1
ATOM 3985 C CA . GLY A 1 572 ? 15.396 31.037 -34.191 1.00 60.88 572 GLY A CA 1
ATOM 3986 C C . GLY A 1 572 ? 15.061 29.544 -34.068 1.00 60.88 572 GLY A C 1
ATOM 3987 O O . GLY A 1 572 ? 15.865 28.735 -33.595 1.00 60.88 572 GLY A O 1
ATOM 3988 N N . PHE A 1 573 ? 13.851 29.198 -34.517 1.00 65.88 573 PHE A N 1
ATOM 3989 C CA . PHE A 1 573 ? 13.343 27.820 -34.646 1.00 65.88 573 PHE A CA 1
ATOM 3990 C C . PHE A 1 573 ? 13.482 27.274 -36.078 1.00 65.88 573 PHE A C 1
ATOM 3992 O O . PHE A 1 573 ? 13.048 26.164 -36.363 1.00 65.88 573 PHE A O 1
ATOM 3999 N N . ALA A 1 574 ? 14.064 28.066 -36.983 1.00 77.31 574 ALA A N 1
ATOM 4000 C CA . ALA A 1 574 ? 14.147 27.749 -38.398 1.00 77.31 574 ALA A CA 1
ATOM 4001 C C . ALA A 1 574 ? 15.398 26.927 -38.743 1.00 77.31 574 ALA A C 1
ATOM 4003 O O . ALA A 1 574 ? 16.497 27.208 -38.241 1.00 77.31 574 ALA A O 1
ATOM 4004 N N . ILE A 1 575 ? 15.224 25.942 -39.628 1.00 86.31 575 ILE A N 1
ATOM 4005 C CA . ILE A 1 575 ? 16.302 25.103 -40.166 1.00 86.31 575 ILE A CA 1
ATOM 4006 C C . ILE A 1 575 ? 16.596 25.512 -41.613 1.00 86.31 575 ILE A C 1
ATOM 4008 O O . ILE A 1 575 ? 15.719 25.458 -42.474 1.00 86.31 575 ILE A O 1
ATOM 4012 N N . ASP A 1 576 ? 17.844 25.896 -41.879 1.00 89.12 576 ASP A N 1
ATOM 4013 C CA . ASP A 1 576 ? 18.352 26.249 -43.203 1.00 89.12 576 ASP A CA 1
ATOM 4014 C C . ASP A 1 576 ? 19.006 25.037 -43.874 1.00 89.12 576 ASP A C 1
ATOM 4016 O O . ASP A 1 576 ? 19.980 24.475 -43.369 1.00 89.12 576 ASP A O 1
ATOM 4020 N N . LEU A 1 577 ? 18.503 24.684 -45.052 1.00 90.62 577 LEU A N 1
ATOM 4021 C CA . LEU A 1 577 ? 19.058 23.707 -45.983 1.00 90.62 577 LEU A CA 1
ATOM 4022 C C . LEU A 1 577 ? 19.934 24.419 -47.012 1.00 90.62 577 LEU A C 1
ATOM 4024 O O . LEU A 1 577 ? 19.467 25.360 -47.654 1.00 90.62 577 LEU A O 1
ATOM 4028 N N . THR A 1 578 ? 21.173 23.968 -47.233 1.00 88.69 578 THR A N 1
ATOM 4029 C CA . THR A 1 578 ? 22.060 24.517 -48.276 1.00 88.69 578 THR A CA 1
ATOM 4030 C C . THR A 1 578 ? 22.805 23.421 -49.048 1.00 88.69 578 THR A C 1
ATOM 4032 O O . THR A 1 578 ? 23.311 22.471 -48.452 1.00 88.69 578 THR A O 1
ATOM 4035 N N . TRP A 1 579 ? 22.878 23.545 -50.381 1.00 84.31 579 TRP A N 1
ATOM 4036 C CA . TRP A 1 579 ? 23.541 22.574 -51.284 1.00 84.31 579 TRP A CA 1
ATOM 4037 C C . TRP A 1 579 ? 24.551 23.217 -52.253 1.00 84.31 579 TRP A C 1
ATOM 4039 O O . TRP A 1 579 ? 25.171 22.536 -53.064 1.00 84.31 579 TRP A O 1
ATOM 4049 N N . GLY A 1 580 ? 24.744 24.539 -52.174 1.00 72.25 580 GLY A N 1
ATOM 4050 C CA . GLY A 1 580 ? 25.902 25.247 -52.741 1.00 72.25 580 GLY A CA 1
ATOM 4051 C C . GLY A 1 580 ? 25.955 25.416 -54.266 1.00 72.25 580 GLY A C 1
ATOM 4052 O O . GLY A 1 580 ? 26.705 26.269 -54.741 1.00 72.25 580 GLY A O 1
ATOM 4053 N N . GLU A 1 581 ? 25.155 24.677 -55.033 1.00 70.38 581 GLU A N 1
ATOM 4054 C CA . GLU A 1 581 ? 25.153 24.725 -56.499 1.00 70.38 581 GLU A CA 1
ATOM 4055 C C . GLU A 1 581 ? 23.806 25.148 -57.081 1.00 70.38 581 GLU A C 1
ATOM 4057 O O . GLU A 1 581 ? 22.739 24.829 -56.558 1.00 70.38 581 GLU A O 1
ATOM 4062 N N . ILE A 1 582 ? 23.864 25.871 -58.201 1.00 67.31 582 ILE A N 1
ATOM 4063 C CA . ILE A 1 582 ? 22.672 26.334 -58.906 1.00 67.31 582 ILE A CA 1
ATOM 4064 C C . ILE A 1 582 ? 22.064 25.160 -59.678 1.00 67.31 582 ILE A C 1
ATOM 4066 O O . ILE A 1 582 ? 22.729 24.537 -60.505 1.00 67.31 582 ILE A O 1
ATOM 4070 N N . ALA A 1 583 ? 20.782 24.898 -59.441 1.00 66.19 583 ALA A N 1
ATOM 4071 C CA . ALA A 1 583 ? 19.990 23.933 -60.193 1.00 66.19 583 ALA A CA 1
ATOM 4072 C C . ALA A 1 583 ? 18.756 24.602 -60.821 1.00 66.19 583 ALA A C 1
ATOM 4074 O O . ALA A 1 583 ? 18.242 25.608 -60.321 1.00 66.19 583 ALA A O 1
ATOM 4075 N N . ASP A 1 584 ? 18.280 24.038 -61.933 1.00 70.44 584 ASP A N 1
ATOM 4076 C CA . ASP A 1 584 ? 17.116 24.561 -62.656 1.00 70.44 584 ASP A CA 1
ATOM 4077 C C . 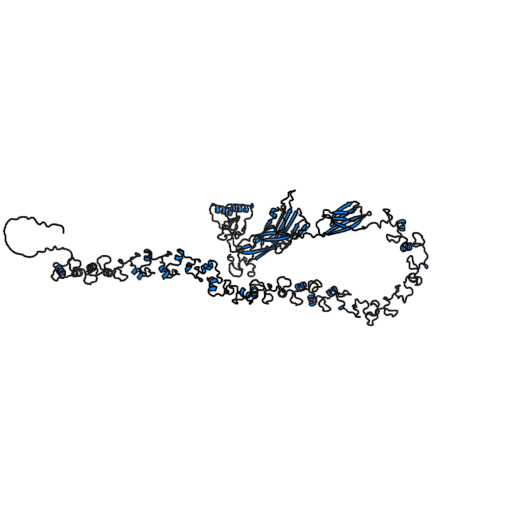ASP A 1 584 ? 15.799 24.289 -61.916 1.00 70.44 584 ASP A C 1
ATOM 4079 O O . ASP A 1 584 ? 14.879 25.108 -61.944 1.00 70.44 584 ASP A O 1
ATOM 4083 N N . THR A 1 585 ? 15.679 23.150 -61.232 1.00 79.56 585 THR A N 1
ATOM 4084 C CA . THR A 1 585 ? 14.545 22.830 -60.352 1.00 79.56 585 THR A CA 1
ATOM 4085 C C . THR A 1 585 ? 15.008 21.927 -59.215 1.00 79.56 585 THR A C 1
ATOM 4087 O O . THR A 1 585 ? 15.727 20.958 -59.466 1.00 79.56 585 THR A O 1
ATOM 4090 N N . VAL A 1 586 ? 14.584 22.252 -57.989 1.00 84.94 586 VAL A N 1
ATOM 4091 C CA . VAL A 1 586 ? 14.849 21.470 -56.772 1.00 84.94 586 VAL A CA 1
ATOM 4092 C C . VAL A 1 586 ? 13.538 21.219 -56.027 1.00 84.94 586 VAL A C 1
ATOM 4094 O O . VAL A 1 586 ? 12.792 22.161 -55.750 1.00 84.94 586 VAL A O 1
ATOM 4097 N N . LEU A 1 587 ? 13.245 19.960 -55.710 1.00 88.19 587 LEU A N 1
ATOM 4098 C CA . LEU A 1 587 ? 12.154 19.564 -54.810 1.00 88.19 587 LEU A CA 1
ATOM 4099 C C . LEU A 1 587 ? 12.717 19.385 -53.401 1.00 88.19 587 LEU A C 1
ATOM 4101 O O . LEU A 1 587 ? 13.800 18.827 -53.276 1.00 88.19 587 LEU A O 1
ATOM 4105 N N . VAL A 1 588 ? 12.013 19.865 -52.372 1.00 90.00 588 VAL A N 1
ATOM 4106 C CA . VAL A 1 588 ? 12.456 19.803 -50.967 1.00 90.00 588 VAL A CA 1
ATOM 4107 C C . VAL A 1 588 ? 11.445 19.019 -50.140 1.00 90.00 588 VAL A C 1
ATOM 4109 O O . VAL A 1 588 ? 10.260 19.364 -50.137 1.00 90.00 588 VAL A O 1
ATOM 4112 N N . TYR A 1 589 ? 11.922 18.015 -49.410 1.00 89.19 589 TYR A N 1
ATOM 4113 C CA . TYR A 1 589 ? 11.122 17.130 -48.567 1.00 89.19 589 TYR A CA 1
ATOM 4114 C C . TYR A 1 589 ? 11.571 17.183 -47.103 1.00 89.19 589 TYR A C 1
ATOM 4116 O O . TYR A 1 589 ? 12.756 17.390 -46.833 1.00 89.19 589 TYR A O 1
ATOM 4124 N N . ARG A 1 590 ? 10.626 16.952 -46.185 1.00 89.88 590 ARG A N 1
ATOM 4125 C CA . ARG A 1 590 ? 10.845 16.722 -44.748 1.00 89.88 590 ARG A CA 1
ATOM 4126 C C . ARG A 1 590 ? 10.099 1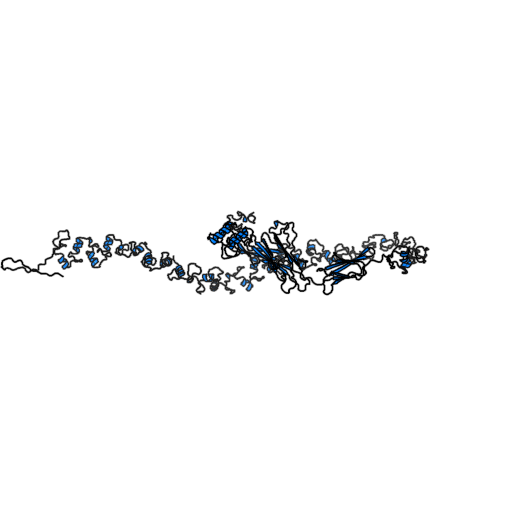5.463 -44.332 1.00 89.88 590 ARG A C 1
ATOM 4128 O O . ARG A 1 590 ? 8.903 15.372 -44.597 1.00 89.88 590 ARG A O 1
ATOM 4135 N N . ASP A 1 591 ? 10.805 14.501 -43.747 1.00 83.38 591 ASP A N 1
ATOM 4136 C CA . ASP A 1 591 ? 10.272 13.197 -43.324 1.00 83.38 591 ASP A CA 1
ATOM 4137 C C . ASP A 1 591 ? 9.452 12.501 -44.437 1.00 83.38 591 ASP A C 1
ATOM 4139 O O . ASP A 1 591 ? 8.425 11.865 -44.212 1.00 83.38 591 ASP A O 1
ATOM 4143 N N . GLY A 1 592 ? 9.890 12.677 -45.691 1.00 80.56 592 GLY A N 1
ATOM 4144 C CA . GLY A 1 592 ? 9.230 12.146 -46.889 1.00 80.56 592 GLY A CA 1
ATOM 4145 C C . GLY A 1 592 ? 8.051 12.971 -47.431 1.00 80.56 592 GLY A C 1
ATOM 4146 O O . GLY A 1 592 ? 7.570 12.678 -48.528 1.00 80.56 592 GLY A O 1
ATOM 4147 N N . GLU A 1 593 ? 7.606 14.027 -46.744 1.00 84.62 593 GLU A N 1
ATOM 4148 C CA . GLU A 1 593 ? 6.553 14.933 -47.219 1.00 84.62 593 GLU A CA 1
ATOM 4149 C C . GLU A 1 593 ? 7.139 16.112 -48.015 1.00 84.62 593 GLU A C 1
ATOM 4151 O O . GLU A 1 593 ? 8.114 16.742 -47.608 1.00 84.62 593 GLU A O 1
ATOM 4156 N N . LEU A 1 594 ? 6.543 16.437 -49.169 1.00 86.12 594 LEU A N 1
ATOM 4157 C CA . LEU A 1 594 ? 6.985 17.553 -50.010 1.00 86.12 594 LEU A CA 1
ATOM 4158 C C . LEU A 1 594 ? 6.648 18.897 -49.345 1.00 86.12 594 LEU A C 1
ATOM 4160 O O . LEU A 1 594 ? 5.483 19.291 -49.299 1.00 86.12 594 LEU A O 1
ATOM 4164 N N . LEU A 1 595 ? 7.671 19.645 -48.928 1.00 85.62 595 LEU A N 1
ATOM 4165 C CA . LEU A 1 595 ? 7.510 20.988 -48.368 1.00 85.62 595 LEU A CA 1
ATOM 4166 C C . LEU A 1 595 ? 7.393 22.060 -49.454 1.00 85.62 595 LEU A C 1
ATOM 4168 O O . LEU A 1 595 ? 6.564 22.967 -49.358 1.00 85.62 595 LEU A O 1
ATOM 4172 N N . SER A 1 596 ? 8.250 21.997 -50.480 1.00 87.88 596 SER A N 1
ATOM 4173 C CA . SER A 1 596 ? 8.331 23.056 -51.490 1.00 87.88 596 SER A CA 1
ATOM 4174 C C . SER A 1 596 ? 8.943 22.597 -52.817 1.00 87.88 596 SER A C 1
ATOM 4176 O O . SER A 1 596 ? 9.662 21.604 -52.904 1.00 87.88 596 SER A O 1
ATOM 4178 N N . THR A 1 597 ? 8.668 23.362 -53.876 1.00 89.44 597 THR A N 1
ATOM 4179 C CA . THR A 1 597 ? 9.253 23.208 -55.215 1.00 89.44 597 THR A CA 1
ATOM 4180 C C . THR A 1 597 ? 9.913 24.520 -55.625 1.00 89.44 597 THR A C 1
ATOM 4182 O O . THR A 1 597 ? 9.233 25.530 -55.820 1.00 89.44 597 THR A O 1
ATOM 4185 N N . LEU A 1 598 ? 11.235 24.506 -55.779 1.00 86.38 598 LEU A N 1
ATOM 4186 C CA . LEU A 1 598 ? 12.045 25.675 -56.106 1.00 86.38 598 LEU A CA 1
ATOM 4187 C C . LEU A 1 598 ? 12.369 25.680 -57.598 1.00 86.38 598 LEU A C 1
ATOM 4189 O O . LEU A 1 598 ? 13.027 24.776 -58.110 1.00 86.38 598 LEU A O 1
ATOM 4193 N N . THR A 1 599 ? 11.910 26.707 -58.311 1.00 78.94 599 THR A N 1
ATOM 4194 C CA . THR A 1 599 ? 12.147 26.850 -59.751 1.00 78.94 599 THR A CA 1
ATOM 4195 C C . THR A 1 599 ? 13.238 27.888 -60.015 1.00 78.94 599 THR A C 1
ATOM 4197 O O . THR A 1 599 ? 12.939 29.079 -60.123 1.00 78.94 599 THR A O 1
ATOM 4200 N N . GLY A 1 600 ? 14.477 27.411 -60.158 1.00 64.81 600 GLY A N 1
ATOM 4201 C CA . GLY A 1 600 ? 15.612 28.133 -60.733 1.00 64.81 600 GLY A CA 1
ATOM 4202 C C . GLY A 1 600 ? 16.497 28.900 -59.749 1.00 64.81 600 GLY A C 1
ATOM 4203 O O . GLY A 1 600 ? 16.036 29.792 -59.046 1.00 64.81 600 GLY A O 1
ATOM 4204 N N . GLY A 1 601 ? 17.806 28.641 -59.803 1.00 69.12 601 GLY A N 1
ATOM 4205 C CA . GLY A 1 601 ? 18.824 29.558 -59.270 1.00 69.12 601 GLY A CA 1
ATOM 4206 C C . GLY A 1 601 ? 19.141 29.423 -57.782 1.00 69.12 601 GLY A C 1
ATOM 4207 O O . GLY A 1 601 ? 20.189 29.906 -57.357 1.00 69.12 601 GLY A O 1
ATOM 4208 N N . GLU A 1 602 ? 18.253 28.799 -57.010 1.00 79.88 602 GLU A N 1
ATOM 4209 C CA . GLU A 1 602 ? 18.367 28.712 -55.556 1.00 79.88 602 GLU A CA 1
ATOM 4210 C C . GLU A 1 602 ? 19.454 27.724 -55.126 1.00 79.88 602 GLU A C 1
ATOM 4212 O O . GLU A 1 602 ? 19.655 26.672 -55.738 1.00 79.88 602 GLU A O 1
ATOM 4217 N N . THR A 1 603 ? 20.143 28.078 -54.045 1.00 84.44 603 THR A N 1
ATOM 4218 C CA . THR A 1 603 ? 21.199 27.265 -53.423 1.00 84.44 603 THR A CA 1
ATOM 4219 C C . THR A 1 603 ? 20.871 26.894 -51.972 1.00 84.44 603 THR A C 1
ATOM 4221 O O . THR A 1 603 ? 21.705 26.282 -51.299 1.00 84.44 603 THR A O 1
ATOM 4224 N N . SER A 1 604 ? 19.700 27.318 -51.476 1.00 87.00 604 SER A N 1
ATOM 4225 C CA . SER A 1 604 ? 19.248 27.122 -50.096 1.00 87.00 604 SER A CA 1
ATOM 4226 C C . SER A 1 604 ? 17.723 27.217 -49.922 1.00 87.00 604 SER A C 1
ATOM 4228 O O . SER A 1 604 ? 17.040 27.810 -50.758 1.00 87.00 604 SER A O 1
ATOM 4230 N N . TYR A 1 605 ? 17.203 26.695 -48.807 1.00 90.12 605 TYR A N 1
ATOM 4231 C CA . TYR A 1 605 ? 15.801 26.777 -48.369 1.00 90.12 605 TYR A CA 1
ATOM 4232 C C . TYR A 1 605 ? 15.712 26.863 -46.835 1.00 90.12 605 TYR A C 1
ATOM 4234 O O . TYR A 1 605 ? 16.488 26.191 -46.169 1.00 90.12 605 TYR A O 1
ATOM 4242 N N . SER A 1 606 ? 14.759 27.622 -46.284 1.00 88.62 606 SER A N 1
ATOM 4243 C CA . SER A 1 606 ? 14.548 27.759 -44.830 1.00 88.62 606 SER A CA 1
ATOM 4244 C C . SER A 1 606 ? 13.182 27.197 -44.419 1.00 88.62 606 SER A C 1
ATOM 4246 O O . SER A 1 606 ? 12.156 27.671 -44.914 1.00 88.62 606 SER A O 1
ATOM 4248 N N . ASP A 1 607 ? 13.155 26.213 -43.514 1.00 86.69 607 ASP A N 1
ATOM 4249 C CA . ASP A 1 607 ? 11.929 25.729 -42.862 1.00 86.69 607 ASP A CA 1
ATOM 4250 C C . ASP A 1 607 ? 11.674 26.517 -41.567 1.00 86.69 607 ASP A C 1
ATOM 4252 O O . ASP A 1 607 ? 12.344 26.310 -40.560 1.00 86.69 607 ASP A O 1
ATOM 4256 N N . GLU A 1 608 ? 10.703 27.433 -41.600 1.00 79.69 608 GLU A N 1
ATOM 4257 C CA . GLU A 1 608 ? 10.322 28.311 -40.478 1.00 79.69 608 GLU A CA 1
ATOM 4258 C C . GLU A 1 608 ? 9.341 27.654 -39.483 1.00 79.69 608 GLU A C 1
ATOM 4260 O O . GLU A 1 608 ? 8.995 28.256 -38.466 1.00 79.69 608 GLU A O 1
ATOM 4265 N N . MET A 1 609 ? 8.841 26.451 -39.787 1.00 69.75 609 MET A N 1
ATOM 4266 C CA . MET A 1 609 ? 7.841 25.714 -38.998 1.00 69.75 609 MET A CA 1
ATOM 4267 C C . MET A 1 609 ? 8.320 24.285 -38.711 1.00 69.75 609 MET A C 1
ATOM 4269 O O . MET A 1 609 ? 7.541 23.328 -38.789 1.00 69.75 609 MET A O 1
ATOM 4273 N N . ALA A 1 610 ? 9.610 24.135 -38.412 1.00 68.06 610 ALA A N 1
ATOM 4274 C CA . ALA A 1 610 ? 10.186 22.849 -38.051 1.00 68.06 610 ALA A CA 1
ATOM 4275 C C . ALA A 1 610 ? 9.530 22.316 -36.751 1.00 68.06 610 ALA A C 1
ATOM 4277 O O . ALA A 1 610 ? 9.429 23.065 -35.773 1.00 68.06 610 ALA A O 1
ATOM 4278 N N . PRO A 1 611 ? 9.041 21.061 -36.729 1.00 62.69 611 PRO A N 1
ATOM 4279 C CA . PRO A 1 611 ? 8.406 20.467 -35.554 1.00 62.69 611 PRO A CA 1
ATOM 4280 C C . PRO A 1 611 ? 9.418 20.216 -34.425 1.00 62.69 611 PRO A C 1
ATOM 4282 O O . PRO A 1 611 ? 10.616 20.068 -34.664 1.00 62.69 611 PRO A O 1
ATOM 4285 N N . CYS A 1 612 ? 8.925 20.137 -33.186 1.00 60.34 612 CYS A N 1
ATOM 4286 C CA . CYS A 1 612 ? 9.722 19.690 -32.042 1.00 60.34 612 CYS A CA 1
ATOM 4287 C C . CYS A 1 612 ? 9.862 18.158 -32.102 1.00 60.34 612 CYS A C 1
ATOM 4289 O O . CYS A 1 612 ? 9.020 17.442 -31.572 1.00 60.34 612 CYS A O 1
ATOM 4291 N N . SER A 1 613 ? 10.885 17.676 -32.807 1.00 60.66 613 SER A N 1
ATOM 4292 C CA . SER A 1 613 ? 11.267 16.259 -32.924 1.00 60.66 613 SER A CA 1
ATOM 4293 C C . SER A 1 613 ? 12.747 16.111 -32.576 1.00 60.66 613 SER A C 1
ATOM 4295 O O . SER A 1 613 ? 13.514 17.029 -32.852 1.00 60.66 613 SER A O 1
ATOM 4297 N N . CYS A 1 614 ? 13.173 14.967 -32.034 1.00 61.56 614 CYS A N 1
ATOM 4298 C CA . CYS A 1 614 ? 14.586 14.695 -31.737 1.00 61.56 614 CYS A CA 1
ATOM 4299 C C . CYS A 1 614 ? 15.453 14.671 -33.009 1.00 61.56 614 CYS A C 1
ATOM 4301 O O . CYS A 1 614 ? 16.608 15.104 -32.989 1.00 61.56 614 CYS A O 1
ATOM 4303 N N . VAL A 1 615 ? 14.872 14.201 -34.117 1.00 77.69 615 VAL A N 1
ATOM 4304 C CA . VAL A 1 615 ? 15.523 14.028 -35.420 1.00 77.69 615 VAL A CA 1
ATOM 4305 C C . VAL A 1 615 ? 14.567 14.495 -36.517 1.00 77.69 615 VAL A C 1
ATOM 4307 O O . VAL A 1 615 ? 13.371 14.208 -36.457 1.00 77.69 615 VAL A O 1
ATOM 4310 N N . ILE A 1 616 ? 15.081 15.239 -37.497 1.00 83.00 616 ILE A N 1
ATOM 4311 C CA . ILE A 1 616 ? 14.332 15.655 -38.690 1.00 83.00 616 ILE A CA 1
ATOM 4312 C C . ILE A 1 616 ? 15.145 15.285 -39.930 1.00 83.00 616 ILE A C 1
ATOM 4314 O O . ILE A 1 616 ? 16.291 15.732 -40.067 1.00 83.00 616 ILE A O 1
ATOM 4318 N N . ASP A 1 617 ? 14.542 14.531 -40.850 1.00 88.12 617 ASP A N 1
ATOM 4319 C CA . ASP A 1 617 ? 15.184 14.115 -42.096 1.00 88.12 617 ASP A CA 1
ATOM 4320 C C . ASP A 1 617 ? 14.759 15.002 -43.266 1.00 88.12 617 ASP A C 1
ATOM 4322 O O . ASP A 1 617 ? 13.580 15.106 -43.614 1.00 88.12 617 ASP A O 1
ATOM 4326 N N . TYR A 1 618 ? 15.738 15.615 -43.931 1.00 91.81 618 TYR A N 1
ATOM 4327 C CA . TYR A 1 618 ? 15.521 16.416 -45.130 1.00 91.81 618 TYR A CA 1
ATOM 4328 C C . TYR A 1 618 ? 16.118 15.747 -46.364 1.00 91.81 618 TYR A C 1
ATOM 4330 O O . TYR A 1 618 ? 17.232 15.214 -46.345 1.00 91.81 618 TYR A O 1
ATOM 4338 N N . SER A 1 619 ? 15.408 15.840 -47.487 1.00 90.25 619 SER A N 1
ATOM 4339 C CA . SER A 1 619 ? 15.928 15.412 -48.786 1.00 90.25 619 SER A CA 1
ATOM 4340 C C . SER A 1 619 ? 15.599 16.406 -49.891 1.00 90.25 619 SER A C 1
ATOM 4342 O O . SER A 1 619 ? 14.592 17.120 -49.844 1.00 90.25 619 SER A O 1
ATOM 4344 N N . ILE A 1 620 ? 16.484 16.473 -50.889 1.00 88.94 620 ILE A N 1
ATOM 4345 C CA . ILE A 1 620 ? 16.281 17.269 -52.095 1.00 88.94 620 ILE A CA 1
ATOM 4346 C C . ILE A 1 620 ? 16.474 16.445 -53.365 1.00 88.94 620 ILE A C 1
ATOM 4348 O O . ILE A 1 620 ? 17.341 15.573 -53.424 1.00 88.94 620 ILE A O 1
ATOM 4352 N N . GLU A 1 621 ? 15.715 16.778 -54.409 1.00 87.00 621 GLU A N 1
ATOM 4353 C CA . GLU A 1 621 ? 15.832 16.161 -55.736 1.00 87.00 621 GLU A CA 1
ATOM 4354 C C . GLU A 1 621 ? 16.087 17.216 -56.824 1.00 87.00 621 GLU A C 1
ATOM 4356 O O . GLU A 1 621 ? 15.319 18.173 -56.963 1.00 87.00 621 GLU A O 1
ATOM 4361 N N . LYS A 1 622 ? 17.154 17.030 -57.619 1.00 79.25 622 LYS A N 1
ATOM 4362 C CA . LYS A 1 622 ? 17.517 17.838 -58.799 1.00 79.25 622 LYS A CA 1
ATOM 4363 C C . LYS A 1 622 ? 17.157 17.090 -60.078 1.00 79.25 622 LYS A C 1
ATOM 4365 O O . LYS A 1 622 ? 17.596 15.962 -60.274 1.00 79.25 622 LYS A O 1
ATOM 4370 N N . VAL A 1 623 ? 16.449 17.748 -60.993 1.00 73.81 623 VAL A N 1
ATOM 4371 C CA . VAL A 1 623 ? 16.125 17.207 -62.327 1.00 73.81 623 VAL A CA 1
ATOM 4372 C C . VAL A 1 623 ? 17.138 17.733 -63.365 1.00 73.81 623 VAL A C 1
ATOM 4374 O O . VAL A 1 623 ? 17.185 18.940 -63.601 1.00 73.81 623 VAL A O 1
ATOM 4377 N N . CYS A 1 624 ? 17.960 16.856 -63.967 1.00 68.19 624 CYS A N 1
ATOM 4378 C CA . CYS A 1 624 ? 18.951 17.172 -65.018 1.00 68.19 624 CYS A CA 1
ATOM 4379 C C . CYS A 1 624 ? 18.276 17.405 -66.394 1.00 68.19 624 CYS A C 1
ATOM 4381 O O . CYS A 1 624 ? 17.173 16.922 -66.664 1.00 68.19 624 CYS A O 1
ATOM 4383 N N . SER A 1 625 ? 18.964 18.099 -67.311 1.00 61.56 625 SER A N 1
ATOM 4384 C CA . SER A 1 625 ? 18.468 18.447 -68.662 1.00 61.56 625 SER A CA 1
ATOM 4385 C C . SER A 1 625 ? 18.125 17.244 -69.557 1.00 61.56 625 SER A C 1
ATOM 4387 O O . SER A 1 625 ? 17.361 17.387 -70.512 1.00 61.56 625 SER A O 1
ATOM 4389 N N . ASN A 1 626 ? 18.655 16.059 -69.240 1.00 61.03 626 ASN A N 1
ATOM 4390 C CA . ASN A 1 626 ? 18.378 14.783 -69.910 1.00 61.03 626 ASN A CA 1
ATOM 4391 C C . ASN A 1 626 ? 17.198 13.998 -69.287 1.00 61.03 626 ASN A C 1
ATOM 4393 O O . ASN A 1 626 ? 16.846 12.928 -69.779 1.00 61.03 626 ASN A O 1
ATOM 4397 N N . GLY A 1 627 ? 16.562 14.528 -68.233 1.00 59.53 627 GLY A N 1
ATOM 4398 C CA . GLY A 1 627 ? 15.422 13.911 -67.547 1.00 59.53 627 GLY A CA 1
ATOM 4399 C C . GLY A 1 627 ? 15.778 12.953 -66.405 1.00 59.53 627 GLY A C 1
ATOM 4400 O O . GLY A 1 627 ? 14.865 12.373 -65.821 1.00 59.53 627 GLY A O 1
ATOM 4401 N N . VAL A 1 628 ? 17.062 12.790 -66.072 1.00 66.31 628 VAL A N 1
ATOM 4402 C CA . VAL A 1 628 ? 17.528 12.006 -64.914 1.00 66.31 628 VAL A CA 1
ATOM 4403 C C . VAL A 1 628 ? 17.451 12.851 -63.635 1.00 66.31 628 VAL A C 1
ATOM 4405 O O . VAL A 1 628 ? 17.650 14.066 -63.682 1.00 66.31 628 VAL A O 1
ATOM 4408 N N . THR A 1 629 ? 17.155 12.227 -62.492 1.00 69.44 629 THR A N 1
ATOM 4409 C CA . THR A 1 629 ? 17.092 12.886 -61.178 1.00 69.44 629 THR A CA 1
ATOM 4410 C C . THR A 1 629 ? 18.258 12.483 -60.284 1.00 69.44 629 THR A C 1
ATOM 4412 O O . THR A 1 629 ? 18.551 11.297 -60.157 1.00 69.44 629 THR A O 1
ATOM 4415 N N . ALA A 1 630 ? 18.889 13.461 -59.635 1.00 76.75 630 ALA A N 1
ATOM 4416 C CA . ALA A 1 630 ? 19.886 13.248 -58.587 1.00 76.75 630 ALA A CA 1
ATOM 4417 C C . ALA A 1 630 ? 19.297 13.643 -57.222 1.00 76.75 630 ALA A C 1
ATOM 4419 O O . ALA A 1 630 ? 18.661 14.694 -57.118 1.00 76.75 630 ALA A O 1
ATOM 4420 N N . THR A 1 631 ? 19.542 12.843 -56.180 1.00 82.62 631 THR A N 1
ATOM 4421 C CA . THR A 1 631 ? 19.012 13.054 -54.818 1.00 82.62 631 THR A CA 1
ATOM 4422 C C . THR A 1 631 ? 20.146 13.312 -53.826 1.00 82.62 631 THR A C 1
ATOM 4424 O O . THR A 1 631 ? 21.236 12.762 -53.974 1.00 82.62 631 THR A O 1
ATOM 4427 N N . SER A 1 632 ? 19.897 14.149 -52.817 1.00 87.12 632 SER A N 1
ATOM 4428 C CA . SER A 1 632 ? 20.821 14.413 -51.705 1.00 87.12 632 SER A CA 1
ATOM 4429 C C . SER A 1 632 ? 20.039 14.566 -50.397 1.00 87.12 632 SER A C 1
ATOM 4431 O O . SER A 1 632 ? 18.929 15.098 -50.414 1.00 87.12 632 SER A O 1
ATOM 4433 N N . THR A 1 633 ? 20.586 14.092 -49.278 1.00 90.50 633 THR A N 1
ATOM 4434 C CA . THR A 1 633 ? 19.905 14.037 -47.971 1.00 90.50 633 THR A CA 1
ATOM 4435 C C . THR A 1 633 ? 20.751 14.666 -46.869 1.00 90.50 633 THR A C 1
ATOM 4437 O O . THR A 1 633 ? 21.977 14.734 -46.974 1.00 90.50 633 THR A O 1
ATOM 4440 N N . CYS A 1 634 ? 20.099 15.143 -45.811 1.00 89.31 634 CYS A N 1
ATOM 4441 C CA . CYS A 1 634 ? 20.754 15.536 -44.570 1.00 89.31 634 CYS A CA 1
ATOM 4442 C C . CYS A 1 634 ? 19.792 15.349 -43.390 1.00 89.31 634 CYS A C 1
ATOM 4444 O O . CYS A 1 634 ? 18.583 15.526 -43.536 1.00 89.31 634 CYS A O 1
ATOM 4446 N N . THR A 1 635 ? 20.345 15.034 -42.226 1.00 88.56 635 THR A N 1
ATOM 4447 C CA . THR A 1 635 ? 19.591 14.844 -40.985 1.00 88.56 635 THR A CA 1
ATOM 4448 C C . THR A 1 635 ? 19.991 15.935 -40.003 1.00 88.56 635 THR A C 1
ATOM 4450 O O . THR A 1 635 ? 21.182 16.215 -39.833 1.00 88.56 635 THR A O 1
ATOM 4453 N N . TYR A 1 636 ? 19.003 16.579 -39.382 1.00 84.38 636 TYR A N 1
ATOM 4454 C CA . TYR A 1 636 ? 19.234 17.549 -38.317 1.00 84.38 636 TYR A CA 1
ATOM 4455 C C . TYR A 1 636 ? 18.785 16.967 -36.976 1.00 84.38 636 TYR A C 1
ATOM 4457 O O . TYR A 1 636 ? 17.609 16.658 -36.791 1.00 84.38 636 TYR A O 1
ATOM 4465 N N . GLU A 1 637 ? 19.725 16.869 -36.039 1.00 79.19 637 GLU A N 1
ATOM 4466 C CA . GLU A 1 637 ? 19.475 16.449 -34.661 1.00 79.19 637 GLU A CA 1
ATOM 4467 C C . GLU A 1 637 ? 19.517 17.664 -33.731 1.00 79.19 637 GLU A C 1
ATOM 4469 O O . GLU A 1 637 ? 20.450 18.477 -33.768 1.00 79.19 637 GLU A O 1
ATOM 4474 N N . TRP A 1 638 ? 18.510 17.799 -32.870 1.00 70.62 638 TRP A N 1
ATOM 4475 C CA . TRP A 1 638 ? 18.516 18.847 -31.854 1.00 70.62 638 TRP A CA 1
ATOM 4476 C C . TRP A 1 638 ? 19.471 18.471 -30.721 1.00 70.62 638 TRP A C 1
ATOM 4478 O O . TRP A 1 638 ? 19.282 17.478 -30.032 1.00 70.62 638 TRP A O 1
ATOM 4488 N N . THR A 1 639 ? 20.482 19.303 -30.476 1.00 65.12 639 THR A N 1
ATOM 4489 C CA . THR A 1 639 ? 21.478 19.067 -29.414 1.00 65.12 639 THR A CA 1
ATOM 4490 C C . THR A 1 639 ? 21.046 19.579 -28.031 1.00 65.12 639 THR A C 1
ATOM 4492 O O . THR A 1 639 ? 21.837 19.530 -27.090 1.00 65.12 639 THR A O 1
ATOM 4495 N N . GLU A 1 640 ? 19.842 20.147 -27.905 1.00 58.72 640 GLU A N 1
ATOM 4496 C CA . GLU A 1 640 ? 19.286 20.648 -26.640 1.00 58.72 640 GLU A CA 1
ATOM 4497 C C . GLU A 1 640 ? 18.317 19.611 -26.034 1.00 58.72 640 GLU A C 1
ATOM 4499 O O . GLU A 1 640 ? 17.487 19.061 -26.764 1.00 58.72 640 GLU A O 1
ATOM 4504 N N . PRO A 1 641 ? 18.391 19.342 -24.716 1.00 50.81 641 PRO A N 1
ATOM 4505 C CA . PRO A 1 641 ? 17.539 18.353 -24.060 1.00 50.81 641 PRO A CA 1
ATOM 4506 C C . PRO A 1 641 ? 16.058 18.748 -24.162 1.00 50.81 641 PRO A C 1
ATOM 4508 O O . PRO A 1 641 ? 15.687 19.893 -23.895 1.00 50.81 641 PRO A O 1
ATOM 4511 N N . HIS A 1 642 ? 15.210 17.797 -24.554 1.00 52.56 642 HIS A N 1
ATOM 4512 C CA . HIS A 1 642 ? 13.757 17.970 -24.547 1.00 52.56 642 HIS A CA 1
ATOM 4513 C C . HIS A 1 642 ? 13.238 18.014 -23.097 1.00 52.56 642 HIS A C 1
ATOM 4515 O O . HIS A 1 642 ? 13.877 17.443 -22.207 1.00 52.56 642 HIS A O 1
ATOM 4521 N N . PRO A 1 643 ? 12.107 18.690 -22.811 1.00 52.38 643 PRO A N 1
ATOM 4522 C CA . PRO A 1 643 ? 11.411 18.434 -21.561 1.00 52.38 643 PRO A CA 1
ATOM 4523 C C . PRO A 1 643 ? 10.998 16.962 -21.540 1.00 52.38 643 PRO A C 1
ATOM 4525 O O . PRO A 1 643 ? 10.224 16.526 -22.389 1.00 52.38 643 PRO A O 1
ATOM 4528 N N . HIS A 1 644 ? 11.513 16.215 -20.572 1.00 53.16 644 HIS A N 1
ATOM 4529 C CA . HIS A 1 644 ? 10.820 15.030 -20.101 1.00 53.16 644 HIS A CA 1
ATOM 4530 C C . HIS A 1 644 ? 9.591 15.566 -19.372 1.00 53.16 644 HIS A C 1
ATOM 4532 O O . HIS A 1 644 ? 9.713 16.222 -18.337 1.00 53.16 644 HIS A O 1
ATOM 4538 N N . TRP A 1 645 ? 8.428 15.468 -20.010 1.00 61.03 645 TRP A N 1
ATOM 4539 C CA . TRP A 1 645 ? 7.170 15.724 -19.330 1.00 61.03 645 TRP A CA 1
ATOM 4540 C C . TRP A 1 645 ? 6.765 14.435 -18.643 1.00 61.03 645 TRP A C 1
ATOM 4542 O O . TRP A 1 645 ? 5.941 13.676 -19.146 1.00 61.03 645 TRP A O 1
ATOM 4552 N N . ASP A 1 646 ? 7.417 14.211 -17.511 1.00 67.38 646 ASP A N 1
ATOM 4553 C CA . ASP A 1 646 ? 7.168 13.109 -16.596 1.00 67.38 646 ASP A CA 1
ATOM 4554 C C . ASP A 1 646 ? 5.881 13.431 -15.831 1.00 67.38 646 ASP A C 1
ATOM 4556 O O . ASP A 1 646 ? 5.896 13.848 -14.672 1.00 67.38 646 ASP A O 1
ATOM 4560 N N . PHE A 1 647 ? 4.755 13.367 -16.543 1.00 75.62 647 PHE A N 1
ATOM 4561 C CA . PHE A 1 647 ? 3.443 13.510 -15.934 1.00 75.62 647 PHE A CA 1
ATOM 4562 C C . PHE A 1 647 ? 3.171 12.269 -15.099 1.00 75.62 647 PHE A C 1
ATOM 4564 O O . PHE A 1 647 ? 3.174 11.178 -15.653 1.00 75.62 647 PHE A O 1
ATOM 4571 N N . ALA A 1 648 ? 2.914 12.425 -13.807 1.00 80.88 648 ALA A N 1
ATOM 4572 C CA . ALA A 1 648 ? 2.506 11.325 -12.950 1.00 80.88 648 ALA A CA 1
ATOM 4573 C C . ALA A 1 648 ? 0.993 11.363 -12.730 1.00 80.88 648 ALA A C 1
ATOM 4575 O O . ALA A 1 648 ? 0.410 12.431 -12.490 1.00 80.88 648 ALA A O 1
ATOM 4576 N N . TYR A 1 649 ? 0.366 10.193 -12.828 1.00 87.00 649 TYR A N 1
ATOM 4577 C CA . TYR A 1 649 ? -1.012 9.988 -12.396 1.00 87.00 649 TYR A CA 1
ATOM 4578 C C . TYR A 1 649 ? -1.005 9.424 -10.988 1.00 87.00 649 TYR A C 1
ATOM 4580 O O . TYR A 1 649 ? -0.339 8.435 -10.704 1.00 87.00 649 TYR A O 1
ATOM 4588 N N . THR A 1 650 ? -1.752 10.078 -10.108 1.00 82.75 650 THR A N 1
ATOM 4589 C CA . THR A 1 650 ? -1.952 9.618 -8.736 1.00 82.75 650 THR A CA 1
ATOM 4590 C C . THR A 1 650 ? -3.439 9.594 -8.442 1.00 82.75 650 THR A C 1
ATOM 4592 O O . THR A 1 650 ? -4.205 10.413 -8.961 1.00 82.75 650 THR A O 1
ATOM 4595 N N . ALA A 1 651 ? -3.851 8.641 -7.623 1.00 82.56 651 ALA A N 1
ATOM 4596 C CA . ALA A 1 651 ? -5.193 8.560 -7.089 1.00 82.56 651 ALA A CA 1
ATOM 4597 C C . ALA A 1 651 ? -5.065 8.659 -5.570 1.00 82.56 651 ALA A C 1
ATOM 4599 O O . ALA A 1 651 ? -4.125 8.130 -4.996 1.00 82.56 651 ALA A O 1
ATOM 4600 N N . GLU A 1 652 ? -5.961 9.383 -4.917 1.00 75.44 652 GLU A N 1
ATOM 4601 C CA . GLU A 1 652 ? -5.995 9.423 -3.457 1.00 75.44 652 GLU A CA 1
ATOM 4602 C C . GLU A 1 652 ? -7.445 9.383 -3.005 1.00 75.44 652 GLU A C 1
ATOM 4604 O O . GLU A 1 652 ? -8.284 10.076 -3.600 1.00 75.44 652 GLU A O 1
ATOM 4609 N N . PRO A 1 653 ? -7.766 8.608 -1.964 1.00 73.19 653 PRO A N 1
ATOM 4610 C CA . PRO A 1 653 ? -9.068 8.720 -1.346 1.00 73.19 653 PRO A CA 1
ATOM 4611 C C . PRO A 1 653 ? -9.269 10.129 -0.774 1.00 73.19 653 PRO A C 1
ATOM 4613 O O . PRO A 1 653 ? -8.321 10.811 -0.376 1.00 73.19 653 PRO A O 1
ATOM 4616 N N . THR A 1 654 ? -10.515 10.599 -0.746 1.00 70.75 654 THR A N 1
ATOM 4617 C CA . THR A 1 654 ? -10.824 11.897 -0.125 1.00 70.75 654 THR A CA 1
ATOM 4618 C C . THR A 1 654 ? -10.720 11.861 1.402 1.00 70.75 654 THR A C 1
ATOM 4620 O O . THR A 1 654 ? -10.669 12.925 2.021 1.00 70.75 654 THR A O 1
ATOM 4623 N N . GLU A 1 655 ? -10.713 10.662 1.993 1.00 65.69 655 GLU A N 1
ATOM 4624 C CA . GLU A 1 655 ? -10.597 10.393 3.429 1.00 65.69 655 GLU A CA 1
ATOM 4625 C C . GLU A 1 655 ? -9.514 9.339 3.697 1.00 65.69 655 GLU A C 1
ATOM 4627 O O . GLU A 1 655 ? -9.254 8.488 2.852 1.00 65.69 655 GLU A O 1
ATOM 4632 N N . ASP A 1 656 ? -8.871 9.408 4.865 1.00 52.50 656 ASP A N 1
ATOM 4633 C CA . ASP A 1 656 ? -7.676 8.605 5.162 1.00 52.50 656 ASP A CA 1
ATOM 4634 C C . ASP A 1 656 ? -7.986 7.100 5.366 1.00 52.50 656 ASP A C 1
ATOM 4636 O O . ASP A 1 656 ? -7.127 6.267 5.090 1.00 52.50 656 ASP A O 1
ATOM 4640 N N . GLU A 1 657 ? -9.205 6.738 5.795 1.00 56.81 657 GLU A N 1
ATOM 4641 C CA . GLU A 1 657 ? -9.681 5.353 5.981 1.00 56.81 657 GLU A CA 1
ATOM 4642 C C . GLU A 1 657 ? -11.208 5.281 5.794 1.00 56.81 657 GLU A C 1
ATOM 4644 O O . GLU A 1 657 ? -11.927 6.126 6.333 1.00 56.81 657 GLU A O 1
ATOM 4649 N N . TYR A 1 658 ? -11.726 4.262 5.093 1.00 59.62 658 TYR A N 1
ATOM 4650 C CA . TYR A 1 658 ? -13.176 4.046 4.972 1.00 59.62 658 TYR A CA 1
ATOM 4651 C C . TYR A 1 658 ? -13.629 2.926 5.901 1.00 59.62 658 TYR A C 1
ATOM 4653 O O . TYR A 1 658 ? -13.115 1.810 5.857 1.00 59.62 658 TYR A O 1
ATOM 4661 N N . GLN A 1 659 ? -14.635 3.198 6.730 1.00 55.34 659 GLN A N 1
ATOM 4662 C CA . GLN A 1 659 ? -15.227 2.181 7.596 1.00 55.34 659 GLN A CA 1
ATOM 4663 C C . GLN A 1 659 ? -16.449 1.552 6.912 1.00 55.34 659 GLN A C 1
ATOM 4665 O O . GLN A 1 659 ? -17.431 2.237 6.629 1.00 55.34 659 GLN A O 1
ATOM 4670 N N . LEU A 1 660 ? -16.408 0.243 6.662 1.00 54.88 660 LEU A N 1
ATOM 4671 C CA . LEU A 1 660 ? -17.593 -0.553 6.348 1.00 54.88 660 LEU A CA 1
ATOM 4672 C C . LEU A 1 660 ? -18.353 -0.835 7.639 1.00 54.88 660 LEU A C 1
ATOM 4674 O O . LEU A 1 660 ? -17.933 -1.648 8.457 1.00 54.88 660 LEU A O 1
ATOM 4678 N N . LEU A 1 661 ? -19.494 -0.183 7.822 1.00 52.78 661 LEU A N 1
ATOM 4679 C CA . LEU A 1 661 ? -20.387 -0.470 8.941 1.00 52.78 661 LEU A CA 1
ATOM 4680 C C . LEU A 1 661 ? -21.045 -1.844 8.737 1.00 52.78 661 LEU A C 1
ATOM 4682 O O . LEU A 1 661 ? -21.599 -2.117 7.670 1.00 52.78 661 LEU A O 1
ATOM 4686 N N . GLN A 1 662 ? -20.987 -2.705 9.759 1.00 48.19 662 GLN A N 1
ATOM 4687 C CA . GLN A 1 662 ? -21.593 -4.036 9.707 1.00 48.19 662 GLN A CA 1
ATOM 4688 C C . GLN A 1 662 ? -23.106 -3.914 9.455 1.00 48.19 662 GLN A C 1
ATOM 4690 O O . GLN A 1 662 ? -23.811 -3.211 10.186 1.00 48.19 662 GLN A O 1
ATOM 4695 N N . GLY A 1 663 ? -23.573 -4.584 8.398 1.00 52.19 663 GLY A N 1
ATOM 4696 C CA . GLY A 1 663 ? -24.948 -4.548 7.902 1.00 52.19 663 GLY A CA 1
ATOM 4697 C C . GLY A 1 663 ? -25.219 -3.601 6.723 1.00 52.19 663 GLY A C 1
ATOM 4698 O O . GLY A 1 663 ? -26.331 -3.547 6.205 1.00 52.19 663 GLY A O 1
ATOM 4699 N N . GLY A 1 664 ? -24.250 -2.790 6.299 1.00 49.03 664 GLY A N 1
ATOM 4700 C CA . GLY A 1 664 ? -24.498 -1.671 5.391 1.00 49.03 664 GLY A CA 1
ATOM 4701 C C . GLY A 1 664 ? -24.555 -1.998 3.893 1.00 49.03 664 GLY A C 1
ATOM 4702 O O . GLY A 1 664 ? -23.843 -2.857 3.390 1.00 49.03 664 GLY A O 1
ATOM 4703 N N . ALA A 1 665 ? -25.333 -1.193 3.160 1.00 49.97 665 ALA A N 1
ATOM 4704 C CA . ALA A 1 665 ? -25.208 -0.963 1.727 1.00 49.97 665 ALA A CA 1
ATOM 4705 C C . ALA A 1 665 ? -23.743 -0.705 1.401 1.00 49.97 665 ALA A C 1
ATOM 4707 O O . ALA A 1 665 ? -23.049 -0.065 2.198 1.00 49.97 665 ALA A O 1
ATOM 4708 N N . PRO A 1 666 ? -23.314 -1.090 0.199 1.00 53.16 666 PRO A N 1
ATOM 4709 C CA . PRO A 1 666 ? -21.944 -0.889 -0.220 1.00 53.16 666 PRO A CA 1
ATOM 4710 C C . PRO A 1 666 ? -21.539 0.592 -0.070 1.00 53.16 666 PRO A C 1
ATOM 4712 O O . PRO A 1 666 ? -22.197 1.493 -0.615 1.00 53.16 666 PRO A O 1
ATOM 4715 N N . THR A 1 667 ? -20.506 0.836 0.744 1.00 58.78 667 THR A N 1
ATOM 4716 C CA . THR A 1 667 ? -20.013 2.175 1.091 1.00 58.78 667 THR A CA 1
ATOM 4717 C C . THR A 1 667 ? -19.509 2.874 -0.158 1.00 58.78 667 THR A C 1
ATOM 4719 O O . THR A 1 667 ? -18.800 2.285 -0.978 1.00 58.78 667 THR A O 1
ATOM 4722 N N . SER A 1 668 ? -19.905 4.137 -0.334 1.00 67.06 668 SER A N 1
ATOM 4723 C CA . SER A 1 668 ? -19.412 4.942 -1.444 1.00 67.06 668 SER A CA 1
ATOM 4724 C C . SER A 1 668 ? -18.047 5.528 -1.100 1.00 67.06 668 SER A C 1
ATOM 4726 O O . SER A 1 668 ? -17.933 6.304 -0.154 1.00 67.06 668 SER A O 1
ATOM 4728 N N . ILE A 1 669 ? -17.040 5.190 -1.891 1.00 75.00 669 ILE A N 1
ATOM 4729 C CA . ILE A 1 669 ? -15.665 5.664 -1.760 1.00 75.00 669 ILE A CA 1
ATOM 4730 C C . ILE A 1 669 ? -15.438 6.729 -2.833 1.00 75.00 669 ILE A C 1
ATOM 4732 O O . ILE A 1 669 ? -15.550 6.444 -4.026 1.00 75.00 669 ILE A O 1
ATOM 4736 N N . GLU A 1 670 ? -15.114 7.957 -2.433 1.00 81.88 670 GLU A N 1
ATOM 4737 C CA . GLU A 1 670 ? -14.710 9.010 -3.369 1.00 81.88 670 GLU A CA 1
ATOM 4738 C C . GLU A 1 670 ? -13.187 9.047 -3.513 1.00 81.88 670 GLU A C 1
ATOM 4740 O O . GLU A 1 670 ? -12.457 9.196 -2.537 1.00 81.88 670 GLU A O 1
ATOM 4745 N N . VAL A 1 671 ? -12.702 8.957 -4.749 1.00 83.94 671 VAL A N 1
ATOM 4746 C CA . VAL A 1 671 ? -11.269 8.978 -5.058 1.00 83.94 671 VAL A CA 1
ATOM 4747 C C . VAL A 1 671 ? -10.971 10.157 -5.972 1.00 83.94 671 VAL A C 1
ATOM 4749 O O . VAL A 1 671 ? -11.505 10.257 -7.083 1.00 83.94 671 VAL A O 1
ATOM 4752 N N . ASP A 1 672 ? -10.115 11.058 -5.497 1.00 88.19 672 ASP A N 1
ATOM 4753 C CA . ASP A 1 672 ? -9.629 12.208 -6.246 1.00 88.19 672 ASP A CA 1
ATOM 4754 C C . ASP A 1 672 ? -8.437 11.810 -7.111 1.00 88.19 672 ASP A C 1
ATOM 4756 O O . ASP A 1 672 ? -7.414 11.312 -6.641 1.00 88.19 672 ASP A O 1
ATOM 4760 N N . LEU A 1 673 ? -8.557 12.081 -8.407 1.00 89.12 673 LEU A N 1
ATOM 4761 C CA . LEU A 1 673 ? -7.536 11.744 -9.386 1.00 89.12 673 LEU A CA 1
ATOM 4762 C C . LEU A 1 673 ? -6.749 12.981 -9.743 1.00 89.12 673 LEU A C 1
ATOM 4764 O O . LEU A 1 673 ? -7.314 14.020 -10.114 1.00 89.12 673 LEU A O 1
ATOM 4768 N N . CYS A 1 674 ? -5.437 12.856 -9.634 1.00 87.56 674 CYS A N 1
ATOM 4769 C CA . CYS A 1 674 ? -4.520 13.964 -9.725 1.00 87.56 674 CYS A CA 1
ATOM 4770 C C . CYS A 1 674 ? -3.506 13.774 -10.850 1.00 87.56 674 CYS A C 1
ATOM 4772 O O . CYS A 1 674 ? -3.052 12.667 -11.135 1.00 87.56 674 CYS A O 1
ATOM 4774 N N . ILE A 1 675 ? -3.127 14.898 -11.457 1.00 86.38 675 ILE A N 1
ATOM 4775 C CA . ILE A 1 675 ? -2.005 14.985 -12.392 1.00 86.38 675 ILE A CA 1
ATOM 4776 C C . ILE A 1 675 ? -0.962 15.911 -11.776 1.00 86.38 675 ILE A C 1
ATOM 4778 O O . ILE A 1 675 ? -1.287 17.026 -11.352 1.00 86.38 675 ILE A O 1
ATOM 4782 N N . GLU A 1 676 ? 0.288 15.466 -11.763 1.00 83.12 676 GLU A N 1
ATOM 4783 C CA . GLU A 1 676 ? 1.452 16.299 -11.463 1.00 83.12 676 GLU A CA 1
ATOM 4784 C C . GLU A 1 676 ? 2.538 16.136 -12.523 1.00 83.12 676 GLU A C 1
ATOM 4786 O O . GLU A 1 676 ? 2.522 15.186 -13.300 1.00 83.12 676 GLU A O 1
ATOM 4791 N N . ASN A 1 677 ? 3.457 17.094 -12.605 1.00 72.12 677 ASN A N 1
ATOM 4792 C CA . ASN A 1 677 ? 4.554 17.093 -13.565 1.00 72.12 677 ASN A CA 1
ATOM 4793 C C . ASN A 1 677 ? 5.805 17.724 -12.951 1.00 72.12 677 ASN A C 1
ATOM 4795 O O . ASN A 1 677 ? 5.774 18.868 -12.489 1.00 72.12 677 ASN A O 1
ATOM 4799 N N . LEU A 1 678 ? 6.940 17.030 -13.048 1.00 59.28 678 LEU A N 1
ATOM 4800 C CA . LEU A 1 678 ? 8.247 17.596 -12.732 1.00 59.28 678 LEU A CA 1
ATOM 4801 C C . LEU A 1 678 ? 8.807 18.395 -13.926 1.00 59.28 678 LEU A C 1
ATOM 4803 O O . LEU A 1 678 ? 9.566 17.896 -14.756 1.00 59.28 678 LEU A O 1
ATOM 4807 N N . ILE A 1 679 ? 8.492 19.689 -14.005 1.00 54.00 679 ILE A N 1
ATOM 4808 C CA . ILE A 1 679 ? 8.955 20.528 -15.121 1.00 54.00 679 ILE A CA 1
ATOM 4809 C C . ILE A 1 679 ? 10.424 20.949 -14.939 1.00 54.00 679 ILE A C 1
ATOM 4811 O O . ILE A 1 679 ? 10.757 21.731 -14.047 1.00 54.00 679 ILE A O 1
ATOM 4815 N N . ASN A 1 680 ? 11.312 20.540 -15.857 1.00 50.94 680 ASN A N 1
ATOM 4816 C CA . ASN A 1 680 ? 12.659 21.117 -15.950 1.00 50.94 680 ASN A CA 1
ATOM 4817 C C . ASN A 1 680 ? 12.583 22.578 -16.461 1.00 50.94 680 ASN A C 1
ATOM 4819 O O . ASN A 1 680 ? 12.214 22.804 -17.624 1.00 50.94 680 ASN A O 1
ATOM 4823 N N . PRO A 1 681 ? 12.993 23.579 -15.655 1.00 44.09 681 PRO A N 1
ATOM 4824 C CA . PRO A 1 681 ? 12.833 25.001 -15.976 1.00 44.09 681 PRO A CA 1
ATOM 4825 C C . PRO A 1 681 ? 13.703 25.508 -17.144 1.00 44.09 681 PRO A C 1
ATOM 4827 O O . PRO A 1 681 ? 13.604 26.680 -17.504 1.00 44.09 681 PRO A O 1
ATOM 4830 N N . ASN A 1 682 ? 14.551 24.661 -17.743 1.00 47.97 682 ASN A N 1
ATOM 4831 C CA . ASN A 1 682 ? 15.394 25.003 -18.897 1.00 47.97 682 ASN A CA 1
ATOM 4832 C C . ASN A 1 682 ? 14.874 24.454 -20.246 1.00 47.97 682 ASN A C 1
ATOM 4834 O O . ASN A 1 682 ? 15.593 24.532 -21.240 1.00 47.97 682 ASN A O 1
ATOM 4838 N N . SER A 1 683 ? 13.669 23.880 -20.296 1.00 54.66 683 SER A N 1
ATOM 4839 C CA . SER A 1 683 ? 13.108 23.258 -21.507 1.00 54.66 683 SER A CA 1
ATOM 4840 C C . SER A 1 683 ? 12.497 24.264 -22.506 1.00 54.66 683 SER A C 1
ATOM 4842 O O . SER A 1 683 ? 12.017 25.334 -22.132 1.00 54.66 683 SER A O 1
ATOM 4844 N N . HIS A 1 684 ? 12.545 23.941 -23.808 1.00 58.69 684 HIS A N 1
ATOM 4845 C CA . HIS A 1 684 ? 12.281 24.886 -24.913 1.00 58.69 684 HIS A CA 1
ATOM 4846 C C . HIS A 1 684 ? 10.830 24.906 -25.451 1.00 58.69 684 HIS A C 1
ATOM 4848 O O . HIS A 1 684 ? 10.519 25.690 -26.348 1.00 58.69 684 HIS A O 1
ATOM 4854 N N . CYS A 1 685 ? 9.921 24.083 -24.919 1.00 52.06 685 CYS A N 1
ATOM 4855 C CA . CYS A 1 685 ? 8.535 24.005 -25.395 1.00 52.06 685 CYS A CA 1
ATOM 4856 C C . CYS A 1 685 ? 7.623 24.961 -24.599 1.00 52.06 685 CYS A C 1
ATOM 4858 O O . CYS A 1 685 ? 7.399 24.771 -23.408 1.00 52.06 685 CYS A O 1
ATOM 4860 N N . GLY A 1 686 ? 7.124 26.022 -25.245 1.00 51.88 686 GLY A N 1
ATOM 4861 C CA . GLY A 1 686 ? 6.123 26.942 -24.675 1.00 51.88 686 GLY A CA 1
ATOM 4862 C C . GLY A 1 686 ? 4.679 26.415 -24.798 1.00 51.88 686 GLY A C 1
ATOM 4863 O O . GLY A 1 686 ? 4.460 25.430 -25.491 1.00 51.88 686 GLY A O 1
ATOM 4864 N N . PRO A 1 687 ? 3.673 27.069 -24.178 1.00 50.00 687 PRO A N 1
ATOM 4865 C CA . PRO A 1 687 ? 2.315 26.526 -24.065 1.00 50.00 687 PRO A CA 1
ATOM 4866 C C . PRO A 1 687 ? 1.608 26.407 -25.424 1.00 50.00 687 PRO A C 1
ATOM 4868 O O . PRO A 1 687 ? 1.470 27.398 -26.150 1.00 50.00 687 PRO A O 1
ATOM 4871 N N . ALA A 1 688 ? 1.099 25.214 -25.745 1.00 53.88 688 ALA A N 1
ATOM 4872 C CA . ALA A 1 688 ? 0.167 25.027 -26.855 1.00 53.88 688 ALA A CA 1
ATOM 4873 C C . ALA A 1 688 ? -1.214 25.611 -26.546 1.00 53.88 688 ALA A C 1
ATOM 4875 O O . ALA A 1 688 ? -1.601 25.790 -25.398 1.00 53.88 688 ALA A O 1
ATOM 4876 N N . LEU A 1 689 ? -1.988 25.906 -27.591 1.00 59.25 689 LEU A N 1
ATOM 4877 C CA . LEU A 1 689 ? -3.344 26.432 -27.424 1.00 59.25 689 LEU A CA 1
ATOM 4878 C C . LEU A 1 689 ? -4.330 25.369 -26.927 1.00 59.25 689 LEU A C 1
ATOM 4880 O O . LEU A 1 689 ? -5.272 25.728 -26.235 1.00 59.25 689 LEU A O 1
ATOM 4884 N N . THR A 1 690 ? -4.106 24.094 -27.236 1.00 62.00 690 THR A N 1
ATOM 4885 C CA . THR A 1 690 ? -4.983 22.981 -26.853 1.00 62.00 690 THR A CA 1
ATOM 4886 C C . THR A 1 690 ? -4.157 21.906 -26.163 1.00 62.00 690 THR A C 1
ATOM 4888 O O . THR A 1 690 ? -3.088 21.546 -26.657 1.00 62.00 690 THR A O 1
ATOM 4891 N N . HIS A 1 691 ? -4.671 21.423 -25.039 1.00 76.81 691 HIS A N 1
ATOM 4892 C CA . HIS A 1 691 ? -4.126 20.322 -24.256 1.00 76.81 691 HIS A CA 1
ATOM 4893 C C . HIS A 1 691 ? -5.209 19.258 -24.086 1.00 76.81 691 HIS A C 1
ATOM 4895 O O . HIS A 1 691 ? -6.405 19.535 -24.240 1.00 76.81 691 HIS A O 1
ATOM 4901 N N . ALA A 1 692 ? -4.786 18.038 -23.797 1.00 83.62 692 ALA A N 1
ATOM 4902 C CA . ALA A 1 692 ? -5.696 16.950 -23.495 1.00 83.62 692 ALA A CA 1
ATOM 4903 C C . ALA A 1 692 ? -5.039 15.974 -22.527 1.00 83.62 692 ALA A C 1
ATOM 4905 O O . ALA A 1 692 ? -3.816 15.952 -22.405 1.00 83.62 692 ALA A O 1
ATOM 4906 N N . PHE A 1 693 ? -5.846 15.162 -21.866 1.00 88.31 693 PHE A N 1
ATOM 4907 C CA . PHE A 1 693 ? -5.360 13.963 -21.204 1.00 88.31 693 PHE A CA 1
ATOM 4908 C C . PHE A 1 693 ? -6.388 12.841 -21.335 1.00 88.31 693 PHE A C 1
ATOM 4910 O O . PHE A 1 693 ? -7.592 13.105 -21.451 1.00 88.31 693 PHE A O 1
ATOM 4917 N N . SER A 1 694 ? -5.901 11.608 -21.337 1.00 89.62 694 SER A N 1
ATOM 4918 C CA . SER A 1 694 ? -6.696 10.393 -21.222 1.00 89.62 694 SER A CA 1
ATOM 4919 C C . SER A 1 694 ? -6.224 9.593 -20.017 1.00 89.62 694 SER A C 1
ATOM 4921 O O . SER A 1 694 ? -5.028 9.459 -19.787 1.00 89.62 694 SER A O 1
ATOM 4923 N N . MET A 1 695 ? -7.185 9.102 -19.244 1.00 89.06 695 MET A N 1
ATOM 4924 C CA . MET A 1 695 ? -6.986 8.309 -18.039 1.00 89.06 695 MET A CA 1
ATOM 4925 C C . MET A 1 695 ? -7.853 7.058 -18.115 1.00 89.06 695 MET A C 1
ATOM 4927 O O . MET A 1 695 ? -9.009 7.130 -18.532 1.00 89.06 695 MET A O 1
ATOM 4931 N N . ALA A 1 696 ? -7.306 5.941 -17.675 1.00 88.50 696 ALA A N 1
ATOM 4932 C CA . ALA A 1 696 ? -7.953 4.654 -17.551 1.00 88.50 696 ALA A CA 1
ATOM 4933 C C . ALA A 1 696 ? -7.499 4.019 -16.233 1.00 88.50 696 ALA A C 1
ATOM 4935 O O . ALA A 1 696 ? -6.307 4.028 -15.914 1.00 88.50 696 ALA A O 1
ATOM 4936 N N . VAL A 1 697 ? -8.472 3.553 -15.448 1.00 87.31 697 VAL A N 1
ATOM 4937 C CA . VAL A 1 697 ? -8.246 2.923 -14.142 1.00 87.31 697 VAL A CA 1
ATOM 4938 C C . VAL A 1 697 ? -9.080 1.666 -14.034 1.00 87.31 697 VAL A C 1
ATOM 4940 O O . VAL A 1 697 ? -10.291 1.700 -14.286 1.00 87.31 697 VAL A O 1
ATOM 4943 N N . SER A 1 698 ? -8.430 0.582 -13.633 1.00 87.06 698 SER A N 1
ATOM 4944 C CA . SER A 1 698 ? -9.056 -0.696 -13.340 1.00 87.06 698 SER A CA 1
ATOM 4945 C C . SER A 1 698 ? -9.210 -0.925 -11.841 1.00 87.06 698 SER A C 1
ATOM 4947 O O . SER A 1 698 ? -8.569 -0.275 -11.006 1.00 87.06 698 SER A O 1
ATOM 4949 N N . HIS A 1 699 ? -10.121 -1.832 -11.516 1.00 84.88 699 HIS A N 1
ATOM 4950 C CA . HIS A 1 699 ? -10.386 -2.325 -10.170 1.00 84.88 699 HIS A CA 1
ATOM 4951 C C . HIS A 1 699 ? -10.855 -3.780 -10.257 1.00 84.88 699 HIS A C 1
ATOM 4953 O O . HIS A 1 699 ? -11.324 -4.213 -11.313 1.00 84.88 699 HIS A O 1
ATOM 4959 N N . ASP A 1 700 ? -10.770 -4.525 -9.153 1.00 81.75 700 ASP A N 1
ATOM 4960 C CA . ASP A 1 700 ? -11.421 -5.833 -9.074 1.00 81.75 700 ASP A CA 1
ATOM 4961 C C . ASP A 1 700 ? -12.949 -5.628 -9.000 1.00 81.75 700 ASP A C 1
ATOM 4963 O O . ASP A 1 700 ? -13.433 -5.040 -8.025 1.00 81.75 700 ASP A O 1
ATOM 4967 N N . PRO A 1 701 ? -13.728 -6.092 -9.999 1.00 77.25 701 PRO A N 1
ATOM 4968 C CA . PRO A 1 701 ? -15.182 -5.928 -10.014 1.00 77.25 701 PRO A CA 1
ATOM 4969 C C . PRO A 1 701 ? -15.895 -6.736 -8.923 1.00 77.25 701 PRO A C 1
ATOM 4971 O O . PRO A 1 701 ? -17.074 -6.505 -8.651 1.00 77.25 701 PRO A O 1
ATOM 4974 N N . ASN A 1 702 ? -15.212 -7.705 -8.307 1.00 72.81 702 ASN A N 1
ATOM 4975 C CA . ASN A 1 702 ? -15.751 -8.437 -7.172 1.00 72.81 702 ASN A CA 1
ATOM 4976 C C . ASN A 1 702 ? -15.630 -7.612 -5.881 1.00 72.81 702 ASN A C 1
ATOM 4978 O O . ASN A 1 702 ? -16.491 -7.749 -5.022 1.00 72.81 702 ASN A O 1
ATOM 4982 N N . GLU A 1 703 ? -14.632 -6.728 -5.760 1.00 74.19 703 GLU A N 1
ATOM 4983 C CA . GLU A 1 703 ? -14.374 -5.917 -4.557 1.00 74.19 703 GLU A CA 1
ATOM 4984 C C . GLU A 1 703 ? -14.977 -4.509 -4.630 1.00 74.19 703 GLU A C 1
ATOM 4986 O O . GLU A 1 703 ? -15.493 -4.003 -3.636 1.00 74.19 703 GLU A O 1
ATOM 4991 N N . LEU A 1 704 ? -14.933 -3.860 -5.795 1.00 77.56 704 LEU A N 1
ATOM 4992 C CA . LEU A 1 704 ? -15.441 -2.505 -6.006 1.00 77.56 704 LEU A CA 1
ATOM 4993 C C . LEU A 1 704 ? -16.347 -2.453 -7.240 1.00 77.56 704 LEU A C 1
ATOM 4995 O O . LEU A 1 704 ? -16.202 -3.210 -8.189 1.00 77.56 704 LEU A O 1
ATOM 4999 N N . THR A 1 705 ? -17.279 -1.507 -7.251 1.00 81.56 705 THR A N 1
ATOM 5000 C CA . THR A 1 705 ? -18.125 -1.172 -8.403 1.00 81.56 705 THR A CA 1
ATOM 5001 C C . THR A 1 705 ? -18.069 0.338 -8.613 1.00 81.56 705 THR A C 1
ATOM 5003 O O . THR A 1 705 ? -18.409 1.095 -7.707 1.00 81.56 705 THR A O 1
ATOM 5006 N N . VAL A 1 706 ? -17.674 0.832 -9.789 1.00 83.62 706 VAL A N 1
ATOM 5007 C CA . VAL A 1 706 ? -17.721 2.276 -10.075 1.00 83.62 706 VAL A CA 1
ATOM 5008 C C . VAL A 1 706 ? -19.158 2.732 -10.360 1.00 83.62 706 VAL A C 1
ATOM 5010 O O . VAL A 1 706 ? -19.847 2.208 -11.238 1.00 83.62 706 VAL A O 1
ATOM 5013 N N . VAL A 1 707 ? -19.631 3.735 -9.618 1.00 81.88 707 VAL A N 1
ATOM 5014 C CA . VAL A 1 707 ? -21.011 4.247 -9.710 1.00 81.88 707 VAL A CA 1
ATOM 5015 C C . VAL A 1 707 ? -21.103 5.633 -10.340 1.00 81.88 707 VAL A C 1
ATOM 5017 O O . VAL A 1 707 ? -22.111 5.933 -10.985 1.00 81.88 707 VAL A O 1
ATOM 5020 N N . ASP A 1 708 ? -20.066 6.464 -10.205 1.00 83.81 708 ASP A N 1
ATOM 5021 C CA . ASP A 1 708 ? -20.006 7.780 -10.846 1.00 83.81 708 ASP A CA 1
ATOM 5022 C C . ASP A 1 708 ? -18.570 8.196 -11.196 1.00 83.81 708 ASP A C 1
ATOM 5024 O O . ASP A 1 708 ? -17.598 7.732 -10.601 1.00 83.81 708 ASP A O 1
ATOM 5028 N N . LEU A 1 709 ? -18.443 9.085 -12.182 1.00 86.69 709 LEU A N 1
ATOM 5029 C CA . LEU A 1 709 ? -17.177 9.682 -12.599 1.00 86.69 709 LEU A CA 1
ATOM 5030 C C . LEU A 1 709 ? -17.421 11.066 -13.193 1.00 86.69 709 LEU A C 1
ATOM 5032 O O . LEU A 1 709 ? -18.132 11.226 -14.191 1.00 86.69 709 LEU A O 1
ATOM 5036 N N . ALA A 1 710 ? -16.770 12.072 -12.616 1.00 86.56 710 ALA A N 1
ATOM 5037 C CA . ALA A 1 710 ? -16.916 13.458 -13.033 1.00 86.56 710 ALA A CA 1
ATOM 5038 C C . ALA A 1 710 ? -15.576 14.206 -13.046 1.00 86.56 710 ALA A C 1
ATOM 5040 O O . ALA A 1 710 ? -14.616 13.840 -12.372 1.00 86.56 710 ALA A O 1
ATOM 5041 N N . VAL A 1 711 ? -15.514 15.306 -13.804 1.00 87.69 711 VAL A N 1
ATOM 5042 C CA . VAL A 1 711 ? -14.402 16.265 -13.694 1.00 87.69 711 VAL A CA 1
ATOM 5043 C C . VAL A 1 711 ? -14.456 16.978 -12.342 1.00 87.69 711 VAL A C 1
ATOM 5045 O O . VAL A 1 711 ? -15.531 17.371 -11.888 1.00 87.69 711 VAL A O 1
ATOM 5048 N N . ALA A 1 712 ? -13.297 17.184 -11.719 1.00 87.25 712 ALA A N 1
ATOM 5049 C CA . ALA A 1 712 ? -13.175 17.744 -10.374 1.00 87.25 712 ALA A CA 1
ATOM 5050 C C . ALA A 1 712 ? -12.008 18.745 -10.277 1.00 87.25 712 ALA A C 1
ATOM 5052 O O . ALA A 1 712 ? -11.262 18.959 -11.235 1.00 87.25 712 ALA A O 1
ATOM 5053 N N . GLY A 1 713 ? -11.877 19.404 -9.122 1.00 86.06 713 GLY A N 1
ATOM 5054 C CA . GLY A 1 713 ? -10.742 20.276 -8.811 1.00 86.06 713 GLY A CA 1
ATOM 5055 C C . GLY A 1 713 ? -10.512 21.414 -9.810 1.00 86.06 713 GLY A C 1
ATOM 5056 O O . GLY A 1 713 ? -11.427 22.171 -10.150 1.00 86.06 713 GLY A O 1
ATOM 5057 N N . GLU A 1 714 ? -9.270 21.553 -10.281 1.00 80.25 714 GLU A N 1
ATOM 5058 C CA . GLU A 1 714 ? -8.869 22.632 -11.194 1.00 80.25 714 GLU A CA 1
ATOM 5059 C C . GLU A 1 714 ? -9.597 22.532 -12.545 1.00 80.25 714 GLU A C 1
ATOM 5061 O O . GLU A 1 714 ? -9.873 23.560 -13.171 1.00 80.25 714 GLU A O 1
ATOM 5066 N N . MET A 1 715 ? -10.007 21.328 -12.968 1.00 83.31 715 MET A N 1
ATOM 5067 C CA . MET A 1 715 ? -10.729 21.133 -14.231 1.00 83.31 715 MET A CA 1
ATOM 5068 C C . MET A 1 715 ? -12.154 21.691 -14.207 1.00 83.31 715 MET A C 1
ATOM 5070 O O . MET A 1 715 ? -12.641 22.139 -15.244 1.00 83.31 715 MET A O 1
ATOM 5074 N N . LEU A 1 716 ? -12.797 21.793 -13.038 1.00 79.06 716 LEU A N 1
ATOM 5075 C CA . LEU A 1 716 ? -14.072 22.516 -12.906 1.00 79.06 716 LEU A CA 1
ATOM 5076 C C . LEU A 1 716 ? -13.914 24.016 -13.187 1.00 79.06 716 LEU A C 1
ATOM 5078 O O . LEU A 1 716 ? -14.851 24.671 -13.643 1.00 79.06 716 LEU A O 1
ATOM 5082 N N . THR A 1 717 ? -12.731 24.572 -12.914 1.00 74.06 717 THR A N 1
ATOM 5083 C CA . THR A 1 717 ? -12.434 25.993 -13.150 1.00 74.06 717 THR A CA 1
ATOM 5084 C C . THR A 1 717 ? -11.905 26.268 -14.557 1.00 74.06 717 THR A C 1
ATOM 5086 O O . THR A 1 717 ? -12.063 27.385 -15.062 1.00 74.06 717 THR A O 1
ATOM 5089 N N . ALA A 1 718 ? -11.300 25.254 -15.181 1.00 70.38 718 ALA A N 1
ATOM 5090 C CA . ALA A 1 718 ? -10.757 25.299 -16.533 1.00 70.38 718 ALA A CA 1
ATOM 5091 C C . ALA A 1 718 ? -11.838 25.310 -17.619 1.00 70.38 718 ALA A C 1
ATOM 5093 O O . ALA A 1 718 ? -11.574 25.830 -18.700 1.00 70.38 718 ALA A O 1
ATOM 5094 N N . ASP A 1 719 ? -13.024 24.764 -17.319 1.00 76.25 719 ASP A N 1
ATOM 5095 C CA . ASP A 1 719 ? -14.153 24.611 -18.249 1.00 76.25 719 ASP A CA 1
ATOM 5096 C C . ASP A 1 719 ? -13.732 23.863 -19.533 1.00 76.25 719 ASP A C 1
ATOM 5098 O O . ASP A 1 719 ? -13.588 24.477 -20.594 1.00 76.25 719 ASP A O 1
ATOM 5102 N N . PRO A 1 720 ? -13.443 22.547 -19.443 1.00 83.81 720 PRO A N 1
ATOM 5103 C CA . PRO A 1 720 ? -12.941 21.771 -20.572 1.00 83.81 720 PRO A CA 1
ATOM 5104 C C . PRO A 1 720 ? -13.897 21.828 -21.768 1.00 83.81 720 PRO A C 1
ATOM 5106 O O . PRO A 1 720 ? -15.112 21.696 -21.631 1.00 83.81 720 PRO A O 1
ATOM 5109 N N . ASP A 1 721 ? -13.332 21.964 -22.970 1.00 81.19 721 ASP A N 1
ATOM 5110 C CA . ASP A 1 721 ? -14.105 22.040 -24.213 1.00 81.19 721 ASP A CA 1
ATOM 5111 C C . ASP A 1 721 ? -14.799 20.710 -24.545 1.00 81.19 721 ASP A C 1
ATOM 5113 O O . ASP A 1 721 ? -15.822 20.688 -25.237 1.00 81.19 721 ASP A O 1
ATOM 5117 N N . PHE A 1 722 ? -14.226 19.593 -24.087 1.00 85.75 722 PHE A N 1
ATOM 5118 C CA . PHE A 1 722 ? -14.765 18.254 -24.281 1.00 85.75 722 PHE A CA 1
ATOM 5119 C C . PHE A 1 722 ? -14.382 17.331 -23.123 1.00 85.75 722 PHE A C 1
ATOM 5121 O O . PHE A 1 722 ? -13.224 17.290 -22.714 1.00 85.75 722 PHE A O 1
ATOM 5128 N N . VAL A 1 723 ? -15.355 16.558 -22.643 1.00 87.62 723 VAL A N 1
ATOM 5129 C CA . VAL A 1 723 ? -15.182 15.497 -21.646 1.00 87.62 723 VAL A CA 1
ATOM 5130 C C . VAL A 1 723 ? -15.967 14.285 -22.132 1.00 87.62 723 VAL A C 1
ATOM 5132 O O . VAL A 1 723 ? -17.139 14.408 -22.497 1.00 87.62 723 VAL A O 1
ATOM 5135 N N . SER A 1 724 ? -15.331 13.122 -22.146 1.00 87.69 724 SER A N 1
ATOM 5136 C CA . SER A 1 724 ? -15.968 11.843 -22.446 1.00 87.69 724 SER A CA 1
ATOM 5137 C C . SER A 1 724 ? -15.502 10.814 -21.440 1.00 87.69 724 SER A C 1
ATOM 5139 O O . SER A 1 724 ? -14.305 10.693 -21.221 1.00 87.69 724 SER A O 1
ATOM 5141 N N . TYR A 1 725 ? -16.431 10.049 -20.879 1.00 87.06 725 TYR A N 1
ATOM 5142 C CA . TYR A 1 725 ? -16.101 8.957 -19.976 1.00 87.06 725 TYR A CA 1
ATOM 5143 C C . TYR A 1 725 ? -16.930 7.702 -20.255 1.00 87.06 725 TYR A C 1
ATOM 5145 O O . TYR A 1 725 ? -17.949 7.739 -20.968 1.00 87.06 725 TYR A O 1
ATOM 5153 N N . ARG A 1 726 ? -16.450 6.582 -19.723 1.00 85.81 726 ARG A N 1
ATOM 5154 C CA . ARG A 1 726 ? -17.073 5.257 -19.779 1.00 85.81 726 ARG A CA 1
ATOM 5155 C C . ARG A 1 726 ? -16.838 4.538 -18.460 1.00 85.81 726 ARG A C 1
ATOM 5157 O O . ARG A 1 726 ? -15.731 4.613 -17.952 1.00 85.81 726 ARG A O 1
ATOM 5164 N N . LEU A 1 727 ? -17.872 3.867 -17.960 1.00 86.25 727 LEU A N 1
ATOM 5165 C CA . LEU A 1 727 ? -17.850 3.056 -16.745 1.00 86.25 727 LEU A CA 1
ATOM 5166 C C . LEU A 1 727 ? -18.161 1.611 -17.131 1.00 86.25 727 LEU A C 1
ATOM 5168 O O . LEU A 1 727 ? -19.103 1.400 -17.898 1.00 86.25 727 LEU A O 1
ATOM 5172 N N . GLU A 1 728 ? -17.401 0.666 -16.594 1.00 84.81 728 GLU A N 1
ATOM 5173 C CA . GLU A 1 728 ? -17.593 -0.768 -16.753 1.00 84.81 728 GLU A CA 1
ATOM 5174 C C . GLU A 1 728 ? -17.352 -1.481 -15.420 1.00 84.81 728 GLU A C 1
ATOM 5176 O O . GLU A 1 728 ? -16.298 -1.322 -14.813 1.00 84.81 728 GLU A O 1
ATOM 5181 N N . ASN A 1 729 ? -18.326 -2.271 -14.978 1.00 80.25 729 ASN A N 1
ATOM 5182 C CA . ASN A 1 729 ? -18.305 -2.927 -13.666 1.00 80.25 729 ASN A CA 1
ATOM 5183 C C . ASN A 1 729 ? -18.263 -4.454 -13.767 1.00 80.25 729 ASN A C 1
ATOM 5185 O O . ASN A 1 729 ? -18.236 -5.126 -12.745 1.00 80.25 729 ASN A O 1
ATOM 5189 N N . ASP A 1 730 ? -18.325 -5.015 -14.975 1.00 81.31 730 ASP A N 1
ATOM 5190 C CA . ASP A 1 730 ? -18.378 -6.459 -15.183 1.00 81.31 730 ASP A CA 1
ATOM 5191 C C . ASP A 1 730 ? -17.317 -6.888 -16.196 1.00 81.31 730 ASP A C 1
ATOM 5193 O O . ASP A 1 730 ? -17.489 -6.728 -17.406 1.00 81.31 730 ASP A O 1
ATOM 5197 N N . SER A 1 731 ? -16.243 -7.503 -15.701 1.00 79.31 731 SER A N 1
ATOM 5198 C CA . SER A 1 731 ? -15.150 -8.022 -16.529 1.00 79.31 731 SER A CA 1
ATOM 5199 C C . SER A 1 731 ? -15.580 -9.124 -17.500 1.00 79.31 731 SER A C 1
ATOM 5201 O O . SER A 1 731 ? -14.898 -9.383 -18.489 1.00 79.31 731 SER A O 1
ATOM 5203 N N . SER A 1 732 ? -16.727 -9.776 -17.275 1.00 75.31 732 SER A N 1
ATOM 5204 C CA . SER A 1 732 ? -17.219 -10.845 -18.152 1.00 75.31 732 SER A CA 1
ATOM 5205 C C . SER A 1 732 ? -17.771 -10.338 -19.485 1.00 75.31 732 SER A C 1
ATOM 5207 O O . SER A 1 732 ? -18.049 -11.133 -20.393 1.00 75.31 732 SER A O 1
ATOM 5209 N N . ASN A 1 733 ? -17.958 -9.025 -19.614 1.00 68.50 733 ASN A N 1
ATOM 5210 C CA . ASN A 1 733 ? -18.603 -8.428 -20.769 1.00 68.50 733 ASN A CA 1
ATOM 5211 C C . ASN A 1 733 ? -17.636 -8.034 -21.900 1.00 68.50 733 ASN A C 1
ATOM 5213 O O . ASN A 1 733 ? -18.093 -7.675 -22.992 1.00 68.50 733 ASN A O 1
ATOM 5217 N N . ASN A 1 734 ? -16.329 -8.163 -21.662 1.00 70.31 734 ASN A N 1
ATOM 5218 C CA . ASN A 1 734 ? -15.281 -7.947 -22.647 1.00 70.31 734 ASN A CA 1
ATOM 5219 C C . ASN A 1 734 ? -14.328 -9.153 -22.722 1.00 70.31 734 ASN A C 1
ATOM 5221 O O . ASN A 1 734 ? -14.176 -9.935 -21.787 1.00 70.31 734 ASN A O 1
ATOM 5225 N N . ASN A 1 735 ? -13.702 -9.342 -23.884 1.00 67.19 735 ASN A N 1
ATOM 5226 C CA . ASN A 1 735 ? -12.820 -10.487 -24.138 1.00 67.19 735 ASN A CA 1
ATOM 5227 C C . ASN A 1 735 ? -11.472 -10.449 -23.390 1.00 67.19 735 ASN A C 1
ATOM 5229 O O . ASN A 1 735 ? -10.758 -11.453 -23.447 1.00 67.19 735 ASN A O 1
ATOM 5233 N N . MET A 1 736 ? -11.107 -9.330 -22.754 1.00 72.31 736 MET A N 1
ATOM 5234 C CA . MET A 1 736 ? -9.838 -9.189 -22.025 1.00 72.31 736 MET A CA 1
ATOM 5235 C C . MET A 1 736 ? -9.972 -9.478 -20.524 1.00 72.31 736 MET A C 1
ATOM 5237 O O . MET A 1 736 ? -8.992 -9.901 -19.922 1.00 72.31 736 MET A O 1
ATOM 5241 N N . GLY A 1 737 ? -11.183 -9.390 -19.965 1.00 72.25 737 GLY A N 1
ATOM 5242 C CA . GLY A 1 737 ? -11.432 -9.628 -18.545 1.00 72.25 737 GLY A CA 1
ATOM 5243 C C . GLY A 1 737 ? -11.219 -8.397 -17.663 1.00 72.25 737 GLY A C 1
ATOM 5244 O O . GLY A 1 737 ? -11.012 -8.564 -16.464 1.00 72.25 737 GLY A O 1
ATOM 5245 N N . ASP A 1 738 ? -11.296 -7.187 -18.222 1.00 78.19 738 ASP A N 1
ATOM 5246 C CA . ASP A 1 738 ? -10.996 -5.954 -17.485 1.00 78.19 738 ASP A CA 1
ATOM 5247 C C . ASP A 1 738 ? -12.280 -5.300 -16.939 1.00 78.19 738 ASP A C 1
ATOM 5249 O O . ASP A 1 738 ? -13.295 -5.256 -17.632 1.00 78.19 738 ASP A O 1
ATOM 5253 N N . ALA A 1 739 ? -12.257 -4.730 -15.732 1.00 84.88 739 ALA A N 1
ATOM 5254 C CA . ALA A 1 739 ? -13.323 -3.861 -15.214 1.00 84.88 739 ALA A CA 1
ATOM 5255 C C . ALA A 1 739 ? -12.725 -2.535 -14.734 1.00 84.88 739 ALA A C 1
ATOM 5257 O O . ALA A 1 739 ? -11.597 -2.493 -14.243 1.00 84.88 739 ALA A O 1
ATOM 5258 N N . GLY A 1 740 ? -13.437 -1.423 -14.920 1.00 88.00 740 GLY A N 1
ATOM 5259 C CA . GLY A 1 740 ? -12.831 -0.107 -14.756 1.00 88.00 740 GLY A CA 1
ATOM 5260 C C . GLY A 1 740 ? -13.597 1.039 -15.389 1.00 88.00 740 GLY A C 1
ATOM 5261 O O . GLY A 1 740 ? -14.766 0.953 -15.756 1.00 88.00 740 GLY A O 1
ATOM 5262 N N . TRP A 1 741 ? -12.913 2.158 -15.552 1.00 89.25 741 TRP A N 1
ATOM 5263 C CA . TRP A 1 741 ? -13.445 3.293 -16.288 1.00 89.25 741 TRP A CA 1
ATOM 5264 C C . TRP A 1 741 ? -12.356 3.975 -17.104 1.00 89.25 741 TRP A C 1
ATOM 5266 O O . TRP A 1 741 ? -11.163 3.836 -16.846 1.00 89.25 741 TRP A O 1
ATOM 5276 N N . SER A 1 742 ? -12.784 4.738 -18.109 1.00 89.31 742 SER A N 1
ATOM 5277 C CA . SER A 1 742 ? -11.901 5.623 -18.871 1.00 89.31 742 SER A CA 1
ATOM 5278 C C . SER A 1 742 ? -12.475 7.029 -18.971 1.00 89.31 742 SER A C 1
ATOM 5280 O O . SER A 1 742 ? -13.693 7.231 -18.998 1.00 89.31 742 SER A O 1
ATOM 5282 N N . LEU A 1 743 ? -11.582 8.012 -19.034 1.00 90.12 743 LEU A N 1
ATOM 5283 C CA . LEU A 1 743 ? -11.859 9.437 -19.093 1.00 90.12 743 LEU A CA 1
ATOM 5284 C C . LEU A 1 743 ? -10.947 10.088 -20.135 1.00 90.12 743 LEU A C 1
ATOM 5286 O O . LEU A 1 743 ? -9.731 9.984 -20.060 1.00 90.12 743 LEU A O 1
ATOM 5290 N N . GLY A 1 744 ? -11.529 10.818 -21.080 1.00 89.31 744 GLY A N 1
ATOM 5291 C CA . GLY A 1 744 ? -10.817 11.656 -22.039 1.00 89.31 744 GLY A CA 1
ATOM 5292 C C . GLY A 1 744 ? -11.270 13.105 -21.928 1.00 89.31 744 GLY A C 1
ATOM 5293 O O . GLY A 1 744 ? -12.468 13.398 -22.001 1.00 89.31 744 GLY A O 1
ATOM 5294 N N . VAL A 1 745 ? -10.316 14.022 -21.785 1.00 89.00 745 VAL A N 1
ATOM 5295 C CA . VAL A 1 745 ? -10.572 15.453 -21.600 1.00 89.00 745 VAL A CA 1
ATOM 5296 C C . VAL A 1 745 ? -9.760 16.269 -22.597 1.00 89.00 745 VAL A C 1
ATOM 5298 O O . VAL A 1 745 ? -8.556 16.075 -22.725 1.00 89.00 745 VAL A O 1
ATOM 5301 N N . ILE A 1 746 ? -10.402 17.224 -23.275 1.00 86.81 746 ILE A N 1
ATOM 5302 C CA . ILE A 1 746 ? -9.744 18.221 -24.132 1.00 86.81 746 ILE A CA 1
ATOM 5303 C C . ILE A 1 746 ? -10.090 19.610 -23.608 1.00 86.81 746 ILE A C 1
ATOM 5305 O O . ILE A 1 746 ? -11.260 19.924 -23.381 1.00 86.81 746 ILE A O 1
ATOM 5309 N N . TYR A 1 747 ? -9.080 20.462 -23.458 1.00 78.56 747 TYR A N 1
ATOM 5310 C CA . TYR A 1 747 ? -9.253 21.828 -22.980 1.00 78.56 747 TYR A CA 1
ATOM 5311 C C . TYR A 1 747 ? -8.315 22.804 -23.701 1.00 78.56 747 TYR A C 1
ATOM 5313 O O . TYR A 1 747 ? -7.148 22.520 -23.981 1.00 78.56 747 TYR A O 1
ATOM 5321 N N . THR A 1 748 ? -8.838 23.984 -24.029 1.00 70.00 748 THR A N 1
ATOM 5322 C CA . THR A 1 748 ? -8.112 25.035 -24.749 1.00 70.00 748 THR A CA 1
ATOM 5323 C C . THR A 1 748 ? -7.755 26.186 -23.813 1.00 70.00 748 THR A C 1
ATOM 5325 O O . THR A 1 748 ? -8.592 26.713 -23.082 1.00 70.00 748 THR A O 1
ATOM 5328 N N . LEU A 1 749 ? -6.514 26.665 -23.898 1.00 59.66 749 LEU A N 1
ATOM 5329 C CA . LEU A 1 749 ? -6.082 27.885 -23.228 1.00 59.66 749 LEU A CA 1
ATOM 5330 C C . LEU A 1 749 ? -6.709 29.103 -23.920 1.00 59.66 749 LEU A C 1
ATOM 5332 O O . LEU A 1 749 ? -6.270 29.541 -24.988 1.00 59.66 749 LEU A O 1
ATOM 5336 N N . HIS A 1 750 ? -7.742 29.686 -23.313 1.00 51.22 750 HIS A N 1
ATOM 5337 C CA . HIS A 1 750 ? -8.332 30.918 -23.830 1.00 51.22 750 HIS A CA 1
ATOM 5338 C C . HIS A 1 750 ? -7.354 32.088 -23.631 1.00 51.22 750 HIS A C 1
ATOM 5340 O O . HIS A 1 750 ? -7.161 32.566 -22.516 1.00 51.22 750 HIS A O 1
ATOM 5346 N N . LEU A 1 751 ? -6.756 32.599 -24.713 1.00 50.38 751 LEU A N 1
ATOM 5347 C CA . LEU A 1 751 ? -6.040 33.880 -24.698 1.00 50.38 751 LEU A CA 1
ATOM 5348 C C . LEU A 1 751 ? -7.039 35.022 -24.965 1.00 50.38 751 LEU A C 1
ATOM 5350 O O . LEU A 1 751 ? -7.472 35.188 -26.111 1.00 50.38 751 LEU A O 1
ATOM 5354 N N . PRO A 1 752 ? -7.402 35.875 -23.985 1.00 44.75 752 PRO A N 1
ATOM 5355 C CA . PRO A 1 752 ? -8.071 37.118 -24.307 1.00 44.75 752 PRO A CA 1
ATOM 5356 C C . PRO A 1 752 ? -7.055 38.111 -24.896 1.00 44.75 752 PRO A C 1
ATOM 5358 O O . PRO A 1 752 ? -5.882 38.139 -24.506 1.00 44.75 752 PRO A O 1
ATOM 5361 N N . PRO A 1 753 ? -7.480 38.997 -25.811 1.00 45.97 753 PRO A N 1
ATOM 5362 C CA . PRO A 1 753 ? -6.595 40.011 -26.353 1.00 45.97 753 PRO A CA 1
ATOM 5363 C C . PRO A 1 753 ? -6.271 41.069 -25.281 1.00 45.97 753 PRO A C 1
ATOM 5365 O O . PRO A 1 753 ? -7.108 41.895 -24.927 1.00 45.97 753 PRO A O 1
ATOM 5368 N N . ALA A 1 754 ? -5.015 41.066 -24.826 1.00 44.38 754 ALA A N 1
ATOM 5369 C CA . ALA A 1 754 ? -4.288 42.176 -24.200 1.00 44.38 754 ALA A CA 1
ATOM 5370 C C . ALA A 1 754 ? -4.870 42.794 -22.903 1.00 44.38 754 ALA A C 1
ATOM 5372 O O . ALA A 1 754 ? -5.324 43.938 -22.903 1.00 44.38 754 ALA A O 1
ATOM 5373 N N . MET A 1 755 ? -4.706 42.111 -21.764 1.00 40.84 755 MET A N 1
ATOM 5374 C CA . MET A 1 755 ? -4.599 42.732 -20.429 1.00 40.84 755 MET A CA 1
ATOM 5375 C C . MET A 1 755 ? -3.579 41.946 -19.578 1.00 40.84 755 MET A C 1
ATOM 5377 O O . MET A 1 755 ? -3.602 40.720 -19.617 1.00 40.84 755 MET A O 1
ATOM 5381 N N . PRO A 1 756 ? -2.686 42.598 -18.809 1.00 41.50 756 PRO A N 1
ATOM 5382 C CA . PRO A 1 756 ? -1.786 41.901 -17.897 1.00 41.50 756 PRO A CA 1
ATOM 5383 C C . PRO A 1 756 ? -2.504 41.596 -16.574 1.00 41.50 756 PRO A C 1
ATOM 5385 O O . PRO A 1 756 ? -2.864 42.519 -15.840 1.00 41.50 756 PRO A O 1
ATOM 5388 N N . GLY A 1 757 ? -2.673 40.306 -16.276 1.00 48.28 757 GLY A N 1
ATOM 5389 C CA . GLY A 1 757 ? -3.178 39.792 -14.999 1.00 48.28 757 GLY A CA 1
ATOM 5390 C C . GLY A 1 757 ? -4.419 38.909 -15.152 1.00 48.28 757 GLY A C 1
ATOM 5391 O O . GLY A 1 757 ? -5.500 39.431 -15.401 1.00 48.28 757 GLY A O 1
ATOM 5392 N N . SER A 1 758 ? -4.220 37.608 -14.903 1.00 43.03 758 SER A N 1
ATOM 5393 C CA . SER A 1 758 ? -5.168 36.476 -14.922 1.00 43.03 758 SER A CA 1
ATOM 5394 C C . SER A 1 758 ? -5.463 35.873 -16.305 1.00 43.03 758 SER A C 1
ATOM 5396 O O . SER A 1 758 ? -6.287 36.369 -17.070 1.00 43.03 758 SER A O 1
ATOM 5398 N N . LEU A 1 759 ? -4.765 34.768 -16.593 1.00 41.03 759 LEU A N 1
ATOM 5399 C CA . LEU A 1 759 ? -5.237 33.676 -17.445 1.00 41.03 759 LEU A CA 1
ATOM 5400 C C . LEU A 1 759 ? -5.600 32.516 -16.503 1.00 41.03 759 LEU A C 1
ATOM 5402 O O . LEU A 1 759 ? -4.812 32.223 -15.606 1.00 41.03 759 LEU A O 1
ATOM 5406 N N . ASN A 1 760 ? -6.759 31.881 -16.696 1.00 52.22 760 ASN A N 1
ATOM 5407 C CA . ASN A 1 760 ? -7.090 30.591 -16.077 1.00 52.22 760 ASN A CA 1
ATOM 5408 C C . ASN A 1 760 ? -6.426 29.483 -16.908 1.00 52.22 760 ASN A C 1
ATOM 5410 O O . ASN A 1 760 ? -7.073 28.792 -17.687 1.00 52.22 760 ASN A O 1
ATOM 5414 N N . THR A 1 761 ? -5.104 29.409 -16.840 1.00 54.31 761 THR A N 1
ATOM 5415 C CA . THR A 1 761 ? -4.317 28.284 -17.352 1.00 54.31 761 THR A CA 1
ATOM 5416 C C . THR A 1 761 ? -4.150 27.296 -16.207 1.00 54.31 761 THR A C 1
ATOM 5418 O O . THR A 1 761 ? -3.530 27.665 -15.210 1.00 54.31 761 THR A O 1
ATOM 5421 N N . VAL A 1 762 ? -4.686 26.079 -16.333 1.00 63.12 762 VAL A N 1
ATOM 5422 C CA . VAL A 1 762 ? -4.350 24.987 -15.409 1.00 63.12 762 VAL A CA 1
ATOM 5423 C C . VAL A 1 762 ? -2.967 24.474 -15.791 1.00 63.12 762 VAL A C 1
ATOM 5425 O O . VAL A 1 762 ? -2.767 24.000 -16.910 1.00 63.12 762 VAL A O 1
ATOM 5428 N N . SER A 1 763 ? -2.006 24.646 -14.888 1.00 68.50 763 SER A N 1
ATOM 5429 C CA . SER A 1 763 ? -0.685 24.028 -14.960 1.00 68.50 763 SER A CA 1
ATOM 5430 C C . SER A 1 763 ? -0.597 22.923 -13.912 1.00 68.50 763 SER A C 1
ATOM 5432 O O . SER A 1 763 ? -1.071 23.090 -12.789 1.00 68.50 763 SER A O 1
ATOM 5434 N N . PHE A 1 764 ? 0.035 21.811 -14.280 1.00 73.88 764 PHE A N 1
ATOM 5435 C CA . PHE A 1 764 ? 0.267 20.658 -13.404 1.00 73.88 764 PHE A CA 1
ATOM 5436 C C . PHE A 1 764 ? 1.668 20.704 -12.777 1.00 73.88 764 PHE A C 1
ATOM 5438 O O . PHE A 1 764 ? 2.305 19.678 -12.609 1.00 73.88 764 PHE A O 1
ATOM 5445 N N . GLU A 1 765 ? 2.183 21.908 -12.490 1.00 71.38 765 GLU A N 1
ATOM 5446 C CA . GLU A 1 765 ? 3.498 22.098 -11.841 1.00 71.38 765 GLU A CA 1
ATOM 5447 C C . GLU A 1 765 ? 3.553 21.490 -10.427 1.00 71.38 765 GLU A C 1
ATOM 5449 O O . GLU A 1 765 ? 4.632 21.159 -9.952 1.00 71.38 765 GLU A O 1
ATOM 5454 N N . ASP A 1 766 ? 2.389 21.336 -9.793 1.00 73.25 766 ASP A N 1
ATOM 5455 C CA . ASP A 1 766 ? 2.168 20.646 -8.522 1.00 73.25 766 ASP A CA 1
ATOM 5456 C C . ASP A 1 766 ? 0.987 19.667 -8.701 1.00 73.25 766 ASP A C 1
ATOM 5458 O O . ASP A 1 766 ? 0.188 19.851 -9.624 1.00 73.25 766 ASP A O 1
ATOM 5462 N N . LYS A 1 767 ? 0.810 18.695 -7.793 1.00 82.75 767 LYS A N 1
ATOM 5463 C CA . LYS A 1 767 ? -0.356 17.787 -7.743 1.00 82.75 767 LYS A CA 1
ATOM 5464 C C . LYS A 1 767 ? -1.681 18.548 -7.764 1.00 82.75 767 LYS A C 1
ATOM 5466 O O . LYS A 1 767 ? -1.995 19.302 -6.838 1.00 82.75 767 LYS A O 1
ATOM 5471 N N . LYS A 1 768 ? -2.466 18.358 -8.832 1.00 85.75 768 LYS A N 1
ATOM 5472 C CA . LYS A 1 768 ? -3.806 18.945 -9.005 1.00 85.75 768 LYS A CA 1
ATOM 5473 C C . LYS A 1 768 ? -4.854 17.878 -9.265 1.00 85.75 768 LYS A C 1
ATOM 5475 O O . LYS A 1 768 ? -4.709 17.107 -10.207 1.00 85.75 768 LYS A O 1
ATOM 5480 N N . THR A 1 769 ? -5.957 17.937 -8.523 1.00 87.81 769 THR A N 1
ATOM 5481 C CA . THR A 1 769 ? -7.161 17.146 -8.797 1.00 87.81 769 THR A CA 1
ATOM 5482 C C . THR A 1 769 ? -7.803 17.576 -10.116 1.00 87.81 769 THR A C 1
ATOM 5484 O O . THR A 1 769 ? -8.052 18.770 -10.336 1.00 87.81 769 THR A O 1
ATOM 5487 N N . VAL A 1 770 ? -8.092 16.602 -10.979 1.00 89.38 770 VAL A N 1
ATOM 5488 C CA . VAL A 1 770 ? -8.690 16.800 -12.309 1.00 89.38 770 VAL A CA 1
ATOM 5489 C C . VAL A 1 770 ? -9.998 16.033 -12.508 1.00 89.38 770 VAL A C 1
ATOM 5491 O O . VAL A 1 770 ? -10.845 16.458 -13.298 1.00 89.38 770 VAL A O 1
ATOM 5494 N N . ALA A 1 771 ? -10.193 14.937 -11.779 1.00 90.69 771 ALA A N 1
ATOM 5495 C CA . ALA A 1 771 ? -11.388 14.105 -11.826 1.00 90.69 771 ALA A CA 1
ATOM 5496 C C . ALA A 1 771 ? -11.651 13.472 -10.459 1.00 90.69 771 ALA A C 1
ATOM 5498 O O . ALA A 1 771 ? -10.749 13.405 -9.627 1.00 90.69 771 ALA A O 1
ATOM 5499 N N . ARG A 1 772 ? -12.890 13.036 -10.244 1.00 89.12 772 ARG A N 1
ATOM 5500 C CA . ARG A 1 772 ? -13.315 12.282 -9.068 1.00 89.12 772 ARG A CA 1
ATOM 5501 C C . ARG A 1 772 ? -14.131 11.083 -9.519 1.00 89.12 772 ARG A C 1
ATOM 5503 O O . ARG A 1 772 ? -15.099 11.257 -10.265 1.00 89.12 772 ARG A O 1
ATOM 5510 N N . ALA A 1 773 ? -13.716 9.902 -9.082 1.00 88.12 773 ALA A N 1
ATOM 5511 C CA . ALA A 1 773 ? -14.463 8.664 -9.249 1.00 88.12 773 ALA A CA 1
ATOM 5512 C C . ALA A 1 773 ? -15.161 8.324 -7.930 1.00 88.12 773 ALA A C 1
ATOM 5514 O O . ALA A 1 773 ? -14.570 8.479 -6.862 1.00 88.12 773 ALA A O 1
ATOM 5515 N N . THR A 1 774 ? -16.401 7.855 -8.011 1.00 84.88 774 THR A N 1
ATOM 5516 C CA . THR A 1 774 ? -17.130 7.310 -6.868 1.00 84.88 774 THR A CA 1
ATOM 5517 C C . THR A 1 774 ? -17.267 5.813 -7.080 1.00 84.88 774 THR A C 1
ATOM 5519 O O . THR A 1 774 ? -17.916 5.372 -8.032 1.00 84.88 774 THR A O 1
ATOM 5522 N N . TYR A 1 775 ? -16.643 5.043 -6.200 1.00 81.06 775 TYR A N 1
ATOM 5523 C CA . TYR A 1 775 ? -16.772 3.595 -6.131 1.00 81.06 775 TYR A CA 1
ATOM 5524 C C . TYR A 1 775 ? -17.761 3.209 -5.050 1.00 81.06 775 TYR A C 1
ATOM 5526 O O . TYR A 1 775 ? -18.097 4.001 -4.178 1.00 81.06 775 TYR A O 1
ATOM 5534 N N . GLN A 1 776 ? -18.223 1.979 -5.128 1.00 76.19 776 GLN A N 1
ATOM 5535 C CA . GLN A 1 776 ? -19.136 1.354 -4.205 1.00 76.19 776 GLN A CA 1
ATOM 5536 C C . GLN A 1 776 ? -18.522 -0.000 -3.835 1.00 76.19 776 GLN A C 1
ATOM 5538 O O . GLN A 1 776 ? -18.305 -0.818 -4.727 1.00 76.19 776 GLN A O 1
ATOM 5543 N N . ALA A 1 777 ? -18.166 -0.203 -2.564 1.00 71.75 777 ALA A N 1
ATOM 5544 C CA . ALA A 1 777 ? -17.470 -1.415 -2.122 1.00 71.75 777 ALA A CA 1
ATOM 5545 C C . ALA A 1 777 ? -18.414 -2.614 -2.024 1.00 71.75 777 ALA A C 1
ATOM 5547 O O . ALA A 1 777 ? -19.396 -2.559 -1.293 1.00 71.75 777 ALA A O 1
ATOM 5548 N N . SER A 1 778 ? -18.122 -3.697 -2.734 1.00 64.12 778 SER A N 1
ATOM 5549 C CA . SER A 1 778 ? -18.890 -4.939 -2.681 1.00 64.12 778 SER A CA 1
ATOM 5550 C C . SER A 1 778 ? -18.713 -5.640 -1.331 1.00 64.12 778 SER A C 1
ATOM 5552 O O . SER A 1 778 ? -17.606 -5.720 -0.803 1.00 64.12 778 SER A O 1
ATOM 5554 N N . CYS A 1 779 ? -19.796 -6.198 -0.786 1.00 57.25 779 CYS A N 1
ATOM 5555 C CA . CYS A 1 779 ? -19.726 -7.072 0.384 1.00 57.25 779 CYS A CA 1
ATOM 5556 C C . CYS A 1 779 ? -19.169 -8.438 -0.034 1.00 57.25 779 CYS A C 1
ATOM 5558 O O . CYS A 1 779 ? -19.906 -9.294 -0.515 1.00 57.25 779 CYS A O 1
ATOM 5560 N N . LEU A 1 780 ? -17.861 -8.618 0.106 1.00 52.53 780 LEU A N 1
ATOM 5561 C CA . LEU A 1 780 ? -17.208 -9.926 0.085 1.00 52.53 780 LEU A CA 1
ATOM 5562 C C . LEU A 1 780 ? -16.697 -10.259 1.491 1.00 52.53 780 LEU A C 1
ATOM 5564 O O . LEU A 1 780 ? -16.671 -9.387 2.359 1.00 52.53 780 LEU A O 1
ATOM 5568 N N . ASP A 1 781 ? -16.266 -11.503 1.703 1.00 49.59 781 ASP A N 1
ATOM 5569 C CA . ASP A 1 781 ? -15.611 -11.987 2.925 1.00 49.59 781 ASP A CA 1
ATOM 5570 C C . ASP A 1 781 ? -14.378 -11.132 3.280 1.00 49.59 781 ASP A C 1
ATOM 5572 O O . ASP A 1 781 ? -13.265 -11.416 2.841 1.00 49.59 781 ASP A O 1
ATOM 5576 N N . TRP A 1 782 ? -14.560 -10.062 4.059 1.00 51.09 782 TRP A N 1
ATOM 5577 C CA . TRP A 1 782 ? -13.476 -9.224 4.591 1.00 51.09 782 TRP A CA 1
ATOM 5578 C C . TRP A 1 782 ? -13.422 -9.466 6.111 1.00 51.09 782 TRP A C 1
ATOM 5580 O O . TRP A 1 782 ? -13.922 -8.644 6.885 1.00 51.09 782 TRP A O 1
ATOM 5590 N N . PRO A 1 783 ? -12.933 -10.648 6.556 1.00 46.00 783 PRO A N 1
ATOM 5591 C CA . PRO A 1 783 ? -13.006 -11.087 7.954 1.00 46.00 783 PRO A CA 1
ATOM 5592 C C . PRO A 1 783 ? -12.254 -10.157 8.915 1.00 46.00 783 PRO A C 1
ATOM 5594 O O . PRO A 1 783 ? -12.706 -9.957 10.039 1.00 46.00 783 PRO A O 1
ATOM 5597 N N . ASP A 1 784 ? -11.190 -9.526 8.427 1.00 50.19 784 ASP A N 1
ATOM 5598 C CA . ASP A 1 784 ? -10.469 -8.406 9.020 1.00 50.19 784 ASP A CA 1
ATOM 5599 C C . ASP A 1 784 ? -10.247 -7.394 7.884 1.00 50.19 784 ASP A C 1
ATOM 5601 O O . ASP A 1 784 ? -10.121 -7.814 6.734 1.00 50.19 784 ASP A O 1
ATOM 5605 N N . GLY A 1 785 ? -10.274 -6.085 8.163 1.00 55.69 785 GLY A N 1
ATOM 5606 C CA . GLY A 1 785 ? -10.290 -5.043 7.125 1.00 55.69 785 GLY A CA 1
ATOM 5607 C C . GLY A 1 785 ? -9.337 -5.307 5.949 1.00 55.69 785 GLY A C 1
ATOM 5608 O O . GLY A 1 785 ? -8.187 -5.691 6.146 1.00 55.69 785 GLY A O 1
ATOM 5609 N N . GLY A 1 786 ? -9.825 -5.136 4.723 1.00 59.69 786 GLY A N 1
ATOM 5610 C CA . GLY A 1 786 ? -9.081 -5.444 3.500 1.00 59.69 786 GLY A CA 1
ATOM 5611 C C . GLY A 1 786 ? -8.623 -4.187 2.763 1.00 59.69 786 GLY A C 1
ATOM 5612 O O . GLY A 1 786 ? -8.882 -3.057 3.191 1.00 59.69 786 GLY A O 1
ATOM 5613 N N . ASN A 1 787 ? -7.951 -4.383 1.631 1.00 69.44 787 ASN A N 1
ATOM 5614 C CA . ASN A 1 787 ? -7.423 -3.295 0.819 1.00 69.44 787 ASN A CA 1
ATOM 5615 C C . ASN A 1 787 ? -7.771 -3.510 -0.655 1.00 69.44 787 ASN A C 1
ATOM 5617 O O . ASN A 1 787 ? -7.281 -4.459 -1.261 1.00 69.44 787 ASN A O 1
ATOM 5621 N N . ALA A 1 788 ? -8.583 -2.619 -1.227 1.00 73.38 788 ALA A N 1
ATOM 5622 C CA . ALA A 1 788 ? -8.891 -2.646 -2.652 1.00 73.38 788 ALA A CA 1
ATOM 5623 C C . ALA A 1 788 ? -7.889 -1.771 -3.414 1.00 73.38 788 ALA A C 1
ATOM 5625 O O . ALA A 1 788 ? -7.701 -0.588 -3.111 1.00 73.38 788 ALA A O 1
ATOM 5626 N N . SER A 1 789 ? -7.243 -2.351 -4.422 1.00 77.12 789 SER A N 1
ATOM 5627 C CA . SER A 1 789 ? -6.228 -1.673 -5.230 1.00 77.12 789 SER A CA 1
ATOM 5628 C C . SER A 1 789 ? -6.842 -1.026 -6.473 1.00 77.12 789 SER A C 1
ATOM 5630 O O . SER A 1 789 ? -7.552 -1.680 -7.234 1.00 77.12 789 SER A O 1
ATOM 5632 N N . LEU A 1 790 ? -6.474 0.231 -6.742 1.00 82.44 790 LEU A N 1
ATOM 5633 C CA . LEU A 1 790 ? -6.768 0.912 -8.007 1.00 82.44 790 LEU A CA 1
ATOM 5634 C C . LEU A 1 790 ? -5.513 0.994 -8.879 1.00 82.44 790 LEU A C 1
ATOM 5636 O O . LEU A 1 790 ? -4.469 1.509 -8.450 1.00 82.44 790 LEU A O 1
ATOM 5640 N N . GLN A 1 791 ? -5.620 0.531 -10.124 1.00 84.62 791 GLN A N 1
ATOM 5641 C CA . GLN A 1 791 ? -4.487 0.487 -11.049 1.00 84.62 791 GLN A CA 1
ATOM 5642 C C . GLN A 1 791 ? -4.733 1.386 -12.259 1.00 84.62 791 GLN A C 1
ATOM 5644 O O . GLN A 1 791 ? -5.734 1.240 -12.954 1.00 84.62 791 GLN A O 1
ATOM 5649 N N . PHE A 1 792 ? -3.823 2.331 -12.525 1.00 82.00 792 PHE A N 1
ATOM 5650 C CA . PHE A 1 792 ? -3.828 3.037 -13.807 1.00 82.00 792 PHE A CA 1
ATOM 5651 C C . PHE A 1 792 ? -3.230 2.114 -14.868 1.00 82.00 792 PHE A C 1
ATOM 5653 O O . PHE A 1 792 ? -2.015 1.959 -14.959 1.00 82.00 792 PHE A O 1
ATOM 5660 N N . GLU A 1 793 ? -4.077 1.538 -15.705 1.00 78.38 793 GLU A N 1
ATOM 5661 C CA . GLU A 1 793 ? -3.647 0.695 -16.816 1.00 78.38 793 GLU A CA 1
ATOM 5662 C C . GLU A 1 793 ? -4.448 0.993 -18.081 1.00 78.38 793 GLU A C 1
ATOM 5664 O O . GLU A 1 793 ? -5.498 1.638 -18.042 1.00 78.38 793 GLU A O 1
ATOM 5669 N N . GLU A 1 794 ? -3.908 0.585 -19.225 1.00 78.00 794 GLU A N 1
ATOM 5670 C CA . GLU A 1 794 ? -4.558 0.771 -20.518 1.00 78.00 794 GLU A CA 1
ATOM 5671 C C . GLU A 1 794 ? -5.728 -0.213 -20.644 1.00 78.00 794 GLU A C 1
ATOM 5673 O O . GLU A 1 794 ? -5.530 -1.425 -20.614 1.00 78.00 794 GLU A O 1
ATOM 5678 N N . LEU A 1 795 ? -6.955 0.298 -20.787 1.00 68.25 795 LEU A N 1
ATOM 5679 C CA . LEU A 1 795 ? -8.167 -0.519 -20.649 1.00 68.25 795 LEU A CA 1
ATOM 5680 C C . LEU A 1 795 ? -8.919 -0.779 -21.954 1.00 68.25 795 LEU A C 1
ATOM 5682 O O . LEU A 1 795 ? -9.097 0.120 -22.787 1.00 68.25 795 LEU A O 1
ATOM 5686 N N . TRP A 1 796 ? -9.475 -1.992 -22.056 1.00 77.56 796 TRP A N 1
ATOM 5687 C CA . TRP A 1 796 ? -10.405 -2.413 -23.106 1.00 77.56 796 TRP A CA 1
ATOM 5688 C C . TRP A 1 796 ? -11.818 -2.592 -22.550 1.00 77.56 796 TRP A C 1
ATOM 5690 O O . TRP A 1 796 ? -12.210 -3.669 -22.121 1.00 77.56 796 TRP A O 1
ATOM 5700 N N . LEU A 1 797 ? -12.631 -1.540 -22.617 1.00 68.75 797 LEU A N 1
ATOM 5701 C CA . LEU A 1 797 ? -13.961 -1.569 -21.995 1.00 68.75 797 LEU A CA 1
ATOM 5702 C C . LEU A 1 797 ? -15.044 -2.294 -22.827 1.00 68.75 797 LEU A C 1
ATOM 5704 O O . LEU A 1 797 ? -16.131 -2.523 -22.319 1.00 68.75 797 LEU A O 1
ATOM 5708 N N . GLU A 1 798 ? -14.794 -2.658 -24.097 1.00 68.62 798 GLU A N 1
ATOM 5709 C CA . GLU A 1 798 ? -15.724 -3.457 -24.924 1.00 68.62 798 GLU A CA 1
ATOM 5710 C C . GLU A 1 798 ? -14.994 -4.238 -26.041 1.00 68.62 798 GLU A C 1
ATOM 5712 O O . GLU A 1 798 ? -13.993 -3.778 -26.588 1.00 68.62 798 GLU A O 1
ATOM 5717 N N . ASP A 1 799 ? -15.598 -5.334 -26.520 1.00 62.69 799 ASP A N 1
ATOM 5718 C CA . ASP A 1 799 ? -15.139 -6.189 -27.639 1.00 62.69 799 ASP A CA 1
ATOM 5719 C C . ASP A 1 799 ? -14.842 -5.479 -28.979 1.00 62.69 799 ASP A C 1
ATOM 5721 O O . ASP A 1 799 ? -14.279 -6.079 -29.900 1.00 62.69 799 ASP A O 1
ATOM 5725 N N . SER A 1 800 ? -15.280 -4.227 -29.137 1.00 55.34 800 SER A N 1
ATOM 5726 C CA . SER A 1 800 ? -15.079 -3.423 -30.351 1.00 55.34 800 SER A CA 1
ATOM 5727 C C . SER A 1 800 ? -14.437 -2.056 -30.103 1.00 55.34 800 SER A C 1
ATOM 5729 O O . SER A 1 800 ? -14.329 -1.269 -31.047 1.00 55.34 800 SER A O 1
ATOM 5731 N N . ALA A 1 801 ? -14.048 -1.770 -28.857 1.00 62.16 801 ALA A N 1
ATOM 5732 C CA . ALA A 1 801 ? -13.369 -0.536 -28.482 1.00 62.16 801 ALA A CA 1
ATOM 5733 C C . ALA A 1 801 ? -11.871 -0.608 -28.816 1.00 62.16 801 ALA A C 1
ATOM 5735 O O . ALA A 1 801 ? -11.313 -1.692 -28.956 1.00 62.16 801 ALA A O 1
ATOM 5736 N N . GLU A 1 802 ? -11.242 0.555 -28.987 1.00 64.38 802 GLU A N 1
ATOM 5737 C CA . GLU A 1 802 ? -9.782 0.684 -29.034 1.00 64.38 802 GLU A CA 1
ATOM 5738 C C . GLU A 1 802 ? -9.267 0.901 -27.605 1.00 64.38 802 GLU A C 1
ATOM 5740 O O . GLU A 1 802 ? -9.970 1.499 -26.786 1.00 64.38 802 GLU A O 1
ATOM 5745 N N . MET A 1 803 ? -8.059 0.410 -27.328 1.00 71.75 803 MET A N 1
ATOM 5746 C CA . MET A 1 803 ? -7.347 0.620 -26.067 1.00 71.75 803 MET A CA 1
ATOM 5747 C C . MET A 1 803 ? -7.240 2.113 -25.744 1.00 71.75 803 MET A C 1
ATOM 5749 O O . MET A 1 803 ? -6.958 2.920 -26.636 1.00 71.75 803 MET A O 1
ATOM 5753 N N . ILE A 1 804 ? -7.492 2.485 -24.489 1.00 78.00 804 ILE A N 1
ATOM 5754 C CA . ILE A 1 804 ? -7.322 3.867 -24.034 1.00 78.00 804 ILE A CA 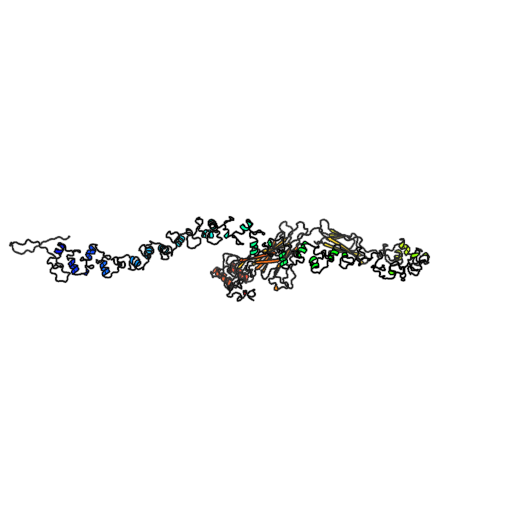1
ATOM 5755 C C . ILE A 1 804 ? -5.985 3.999 -23.313 1.00 78.00 804 ILE A C 1
ATOM 5757 O O . ILE A 1 804 ? -5.853 3.568 -22.170 1.00 78.00 804 ILE A O 1
ATOM 5761 N N . ASP A 1 805 ? -5.027 4.641 -23.979 1.00 81.62 805 ASP A N 1
ATOM 5762 C CA . ASP A 1 805 ? -3.703 4.907 -23.418 1.00 81.62 805 ASP A CA 1
ATOM 5763 C C . ASP A 1 805 ? -3.770 5.999 -22.338 1.00 81.62 805 ASP A C 1
ATOM 5765 O O . ASP A 1 805 ? -4.447 7.026 -22.500 1.00 81.62 805 ASP A O 1
ATOM 5769 N N . ASN A 1 806 ? -3.010 5.817 -21.258 1.00 83.75 806 ASN A N 1
ATOM 5770 C CA . ASN A 1 806 ? -2.809 6.831 -20.222 1.00 83.75 806 ASN A CA 1
ATOM 5771 C C . ASN A 1 806 ? -1.822 7.895 -20.721 1.00 83.75 806 ASN A C 1
ATOM 5773 O O . ASN A 1 806 ? -0.601 7.726 -20.663 1.00 83.75 806 ASN A O 1
ATOM 5777 N N . LEU A 1 807 ? -2.358 8.996 -21.251 1.00 84.31 807 LEU A N 1
ATOM 5778 C CA . LEU A 1 807 ? -1.599 9.969 -22.032 1.00 84.31 807 LEU A CA 1
ATOM 5779 C C . LEU A 1 807 ? -1.901 11.393 -21.590 1.00 84.31 807 LEU A C 1
ATOM 5781 O O . LEU A 1 807 ? -3.058 11.807 -21.515 1.00 84.31 807 LEU A O 1
ATOM 5785 N N . VAL A 1 808 ? -0.861 12.209 -21.441 1.00 81.62 808 VAL A N 1
ATOM 5786 C CA . VAL A 1 808 ? -1.010 13.665 -21.391 1.00 81.62 808 VAL A CA 1
ATOM 5787 C C . VAL A 1 808 ? -0.533 14.265 -22.705 1.00 81.62 808 VAL A C 1
ATOM 5789 O O . VAL A 1 808 ? 0.615 14.111 -23.117 1.00 81.62 808 VAL A O 1
ATOM 5792 N N . VAL A 1 809 ? -1.428 14.981 -23.380 1.00 78.50 809 VAL A N 1
ATOM 5793 C CA . VAL A 1 809 ? -1.124 15.705 -24.611 1.00 78.50 809 VAL A CA 1
ATOM 5794 C C . VAL A 1 809 ? -0.766 17.139 -24.272 1.00 78.50 809 VAL A C 1
ATOM 5796 O O . VAL A 1 809 ? -1.622 17.972 -23.949 1.00 78.50 809 VAL A O 1
ATOM 5799 N N . ALA A 1 810 ? 0.511 17.446 -24.443 1.00 69.12 810 ALA A N 1
ATOM 5800 C CA . ALA A 1 810 ? 1.038 18.794 -24.367 1.00 69.12 810 ALA A CA 1
ATOM 5801 C C . ALA A 1 810 ? 1.769 19.127 -25.670 1.00 69.12 810 ALA A C 1
ATOM 5803 O O . ALA A 1 810 ? 2.371 18.283 -26.323 1.00 69.12 810 ALA A O 1
ATOM 5804 N N . CYS A 1 811 ? 1.644 20.371 -26.128 1.00 66.00 811 CYS A N 1
ATOM 5805 C CA . CYS A 1 811 ? 2.232 20.815 -27.400 1.00 66.00 811 CYS A CA 1
ATOM 5806 C C . CYS A 1 811 ? 1.846 20.003 -28.653 1.00 66.00 811 CYS A C 1
ATOM 5808 O O . CYS A 1 811 ? 2.550 20.056 -29.658 1.00 66.00 811 CYS A O 1
ATOM 5810 N N . GLY A 1 812 ? 0.703 19.306 -28.625 1.00 62.88 812 GLY A N 1
ATOM 5811 C CA . GLY A 1 812 ? 0.252 18.455 -29.731 1.00 62.88 812 GLY A CA 1
ATOM 5812 C C . GLY A 1 812 ? 1.006 17.127 -29.849 1.00 62.88 812 GLY A C 1
ATOM 5813 O O . GLY A 1 812 ? 0.822 16.428 -30.841 1.00 62.88 812 GLY A O 1
ATOM 5814 N N . VAL A 1 813 ? 1.826 16.788 -28.853 1.00 66.44 813 VAL A N 1
ATOM 5815 C CA . VAL A 1 813 ? 2.515 15.504 -28.718 1.00 66.44 813 VAL A CA 1
ATOM 5816 C C . VAL A 1 813 ? 1.955 14.796 -27.485 1.00 66.44 813 VAL A C 1
ATOM 5818 O O . VAL A 1 813 ? 1.663 15.433 -26.473 1.00 66.44 813 VAL A O 1
ATOM 5821 N N . GLY A 1 814 ? 1.741 13.489 -27.600 1.00 72.06 814 GLY A N 1
ATOM 5822 C CA . GLY A 1 814 ? 1.325 12.638 -26.494 1.00 72.06 814 GLY A CA 1
ATOM 5823 C C . GLY A 1 814 ? 2.522 12.158 -25.684 1.00 72.06 814 GLY A C 1
ATOM 5824 O O . GLY A 1 814 ? 3.496 11.698 -26.276 1.00 72.06 814 GLY A O 1
ATOM 5825 N N . TYR A 1 815 ? 2.428 12.238 -24.360 1.00 76.69 815 TYR A N 1
ATOM 5826 C CA . TYR A 1 815 ? 3.430 11.728 -23.427 1.00 76.69 815 TYR A CA 1
ATOM 5827 C C . TYR A 1 815 ? 2.780 10.681 -22.531 1.00 76.69 815 TYR A C 1
ATOM 5829 O O . TYR A 1 815 ? 1.706 10.971 -21.990 1.00 76.69 815 TYR A O 1
ATOM 5837 N N . PRO A 1 816 ? 3.388 9.491 -22.388 1.00 78.88 816 PRO A N 1
ATOM 5838 C CA . PRO A 1 816 ? 2.883 8.488 -21.465 1.00 78.88 816 PRO A CA 1
ATOM 5839 C C . PRO A 1 816 ? 2.946 9.041 -20.042 1.00 78.88 816 PRO A C 1
ATOM 5841 O O . PRO A 1 816 ? 3.906 9.729 -19.682 1.00 78.88 816 PRO A O 1
ATOM 5844 N N . ALA A 1 817 ? 1.917 8.765 -19.249 1.00 75.62 817 ALA A N 1
ATOM 5845 C CA . ALA A 1 817 ? 1.963 9.067 -17.829 1.00 75.62 817 ALA A CA 1
ATOM 5846 C C . ALA A 1 817 ? 2.869 8.057 -17.107 1.00 75.62 817 ALA A C 1
ATOM 5848 O O . ALA A 1 817 ? 2.812 6.857 -17.374 1.00 75.62 817 ALA A O 1
ATOM 5849 N N . LEU A 1 818 ? 3.697 8.540 -16.182 1.00 76.62 818 LEU A N 1
ATOM 5850 C CA . LEU A 1 818 ? 4.312 7.706 -15.162 1.00 76.62 818 LEU A CA 1
ATOM 5851 C C . LEU A 1 818 ? 3.209 7.231 -14.217 1.00 76.62 818 LEU A C 1
ATOM 5853 O O . LEU A 1 818 ? 2.458 8.036 -13.660 1.00 76.62 818 LEU A O 1
ATOM 5857 N N . VAL A 1 819 ? 3.119 5.919 -14.062 1.00 68.12 819 VAL A N 1
ATOM 5858 C CA . VAL A 1 819 ? 2.169 5.265 -13.174 1.00 68.12 819 VAL A CA 1
ATOM 5859 C C . VAL A 1 819 ? 2.963 4.548 -12.090 1.00 68.12 819 VAL A C 1
ATOM 5861 O O . VAL A 1 819 ? 3.820 3.725 -12.405 1.00 68.12 819 VAL A O 1
ATOM 5864 N N . GLU A 1 820 ? 2.669 4.839 -10.826 1.00 59.75 820 GLU A N 1
ATOM 5865 C CA . GLU A 1 820 ? 3.051 3.971 -9.710 1.00 59.75 820 GLU A CA 1
ATOM 5866 C C . GLU A 1 820 ? 1.905 2.977 -9.480 1.00 59.75 820 GLU A C 1
ATOM 5868 O O . GLU A 1 820 ? 0.749 3.382 -9.366 1.00 59.75 820 GLU A O 1
ATOM 5873 N N . THR A 1 821 ? 2.194 1.674 -9.486 1.00 55.06 821 THR A N 1
ATOM 5874 C CA . THR A 1 821 ? 1.196 0.622 -9.235 1.00 55.06 821 THR A CA 1
ATOM 5875 C C . THR A 1 821 ? 1.462 -0.064 -7.892 1.00 55.06 821 THR A C 1
ATOM 5877 O O . THR A 1 821 ? 2.583 -0.542 -7.701 1.00 55.06 821 THR A O 1
ATOM 5880 N N . PRO A 1 822 ? 0.455 -0.202 -7.009 1.00 57.34 822 PRO A N 1
ATOM 5881 C CA . PRO A 1 822 ? -0.880 0.394 -7.100 1.00 57.34 822 PRO A CA 1
ATOM 5882 C C . PRO A 1 822 ? -0.852 1.901 -6.804 1.00 57.34 822 PRO A C 1
ATOM 5884 O O . PRO A 1 822 ? -0.075 2.370 -5.980 1.00 57.34 822 PRO A O 1
ATOM 5887 N N . SER A 1 823 ? -1.710 2.657 -7.489 1.00 64.44 823 SER A N 1
ATOM 5888 C CA . SER A 1 823 ? -1.692 4.131 -7.438 1.00 64.44 823 SER A CA 1
ATOM 5889 C C . SER A 1 823 ? -2.531 4.734 -6.313 1.00 64.44 823 SER A C 1
ATOM 5891 O O . SER A 1 823 ? -2.396 5.919 -6.023 1.00 64.44 823 SER A O 1
ATOM 5893 N N . ALA A 1 824 ? -3.407 3.917 -5.725 1.00 64.31 824 ALA A N 1
ATOM 5894 C CA . ALA A 1 824 ? -4.152 4.163 -4.501 1.00 64.31 824 ALA A CA 1
ATOM 5895 C C . ALA A 1 824 ? -4.565 2.817 -3.908 1.00 64.31 824 ALA A C 1
ATOM 5897 O O . ALA A 1 824 ? -4.865 1.871 -4.645 1.00 64.31 824 ALA A O 1
ATOM 5898 N N . SER A 1 825 ? -4.620 2.756 -2.584 1.00 67.44 825 SER A N 1
ATOM 5899 C CA . SER A 1 825 ? -5.100 1.595 -1.852 1.00 67.44 825 SER A CA 1
ATOM 5900 C C . SER A 1 825 ? -6.225 2.046 -0.928 1.00 67.44 825 SER A C 1
ATOM 5902 O O . SER A 1 825 ? -6.011 2.925 -0.091 1.00 67.44 825 SER A O 1
ATOM 5904 N N . VAL A 1 826 ? -7.430 1.518 -1.123 1.00 65.31 826 VAL A N 1
ATOM 5905 C CA . VAL A 1 826 ? -8.580 1.858 -0.286 1.00 65.31 826 VAL A CA 1
ATOM 5906 C C . VAL A 1 826 ? -8.652 0.849 0.847 1.00 65.31 826 VAL A C 1
ATOM 5908 O O . VAL A 1 826 ? -9.045 -0.298 0.635 1.00 65.31 826 VAL A O 1
ATOM 5911 N N . VAL A 1 827 ? -8.282 1.291 2.048 1.00 64.75 827 VAL A N 1
ATOM 5912 C CA . VAL A 1 827 ? -8.407 0.479 3.259 1.00 64.75 827 VAL A CA 1
ATOM 5913 C C . VAL A 1 827 ? -9.847 0.527 3.731 1.00 64.75 827 VAL A C 1
ATOM 5915 O O . VAL A 1 827 ? -10.411 1.605 3.949 1.00 64.75 827 VAL A O 1
ATOM 5918 N N . VAL A 1 828 ? -10.423 -0.657 3.891 1.00 62.94 828 VAL A N 1
ATOM 5919 C CA . VAL A 1 828 ? -11.796 -0.823 4.327 1.00 62.94 828 VAL A CA 1
ATOM 5920 C C . VAL A 1 828 ? -11.812 -1.547 5.665 1.00 62.94 828 VAL A C 1
ATOM 5922 O O . VAL A 1 828 ? -11.459 -2.721 5.737 1.00 62.94 828 VAL A O 1
ATOM 5925 N N . VAL A 1 829 ? -12.217 -0.863 6.735 1.00 55.81 829 VAL A N 1
ATOM 5926 C CA . VAL A 1 829 ? -12.229 -1.422 8.099 1.00 55.81 829 VAL A CA 1
ATOM 5927 C C . VAL A 1 829 ? -13.642 -1.763 8.562 1.00 55.81 829 VAL A C 1
ATOM 5929 O O . VAL A 1 829 ? -14.588 -1.039 8.266 1.00 55.81 829 VAL A O 1
ATOM 5932 N N . LYS A 1 830 ? -13.802 -2.849 9.323 1.00 57.00 830 LYS A N 1
ATOM 5933 C CA . LYS A 1 830 ? -15.098 -3.247 9.890 1.00 57.00 830 LYS A CA 1
ATOM 5934 C C . LYS A 1 830 ? -15.510 -2.306 11.030 1.00 57.00 830 LYS A C 1
ATOM 5936 O O . LYS A 1 830 ? -14.821 -2.208 12.042 1.00 57.00 830 LYS A O 1
ATOM 5941 N N . GLY A 1 831 ? -16.650 -1.642 10.872 1.00 57.19 831 GLY A N 1
ATOM 5942 C CA . GLY A 1 831 ? -17.279 -0.771 11.861 1.00 57.19 831 GLY A CA 1
ATOM 5943 C C . GLY A 1 831 ? -18.346 -1.479 12.714 1.00 57.19 831 GLY A C 1
ATOM 5944 O O . GLY A 1 831 ? -18.728 -2.616 12.422 1.00 57.19 831 GLY A O 1
ATOM 5945 N N . PRO A 1 832 ? -18.843 -0.823 13.782 1.00 57.34 832 PRO A N 1
ATOM 5946 C CA . PRO A 1 832 ? -19.862 -1.383 14.671 1.00 57.34 832 PRO A CA 1
ATOM 5947 C C . PRO A 1 832 ? -21.193 -1.615 13.941 1.00 57.34 832 PRO A C 1
ATOM 5949 O O . PRO A 1 832 ? -21.500 -0.928 12.969 1.00 57.34 832 PRO A O 1
ATOM 5952 N N . ALA A 1 833 ? -22.001 -2.562 14.428 1.00 60.84 833 ALA A N 1
ATOM 5953 C CA . ALA A 1 833 ? -23.322 -2.850 13.868 1.00 60.84 833 ALA A CA 1
ATOM 5954 C C . ALA A 1 833 ? -24.263 -1.638 13.987 1.00 60.84 833 ALA A C 1
ATOM 5956 O O . ALA A 1 833 ? -24.447 -1.102 15.083 1.00 60.84 833 ALA A O 1
ATOM 5957 N N . GLN A 1 834 ? -24.873 -1.237 12.868 1.00 67.56 834 GLN A N 1
ATOM 5958 C CA . GLN A 1 834 ? -25.778 -0.086 12.781 1.00 67.56 834 GLN A CA 1
ATOM 5959 C C . GLN A 1 834 ? -27.148 -0.482 12.201 1.00 67.56 834 GLN A C 1
ATOM 5961 O O . GLN A 1 834 ? -27.248 -1.451 11.446 1.00 67.56 834 GLN A O 1
ATOM 5966 N N . PRO A 1 835 ? -28.232 0.244 12.536 1.00 74.69 835 PRO A N 1
ATOM 5967 C CA . PRO A 1 835 ? -29.553 -0.036 11.987 1.00 74.69 835 PRO A CA 1
ATOM 5968 C C . PRO A 1 835 ? -29.673 0.338 10.497 1.00 74.69 835 PRO A C 1
ATOM 5970 O O . PRO A 1 835 ? -29.220 1.393 10.061 1.00 74.69 835 PRO A O 1
ATOM 5973 N N . LEU A 1 836 ? -30.328 -0.531 9.719 1.00 78.38 836 LEU A N 1
ATOM 5974 C CA . LEU A 1 836 ? -30.340 -0.492 8.248 1.00 78.38 836 LEU A CA 1
ATOM 5975 C C . LEU A 1 836 ? -31.610 0.115 7.655 1.00 78.38 836 LEU A C 1
ATOM 5977 O O . LEU A 1 836 ? -32.724 -0.172 8.105 1.00 78.38 836 LEU A O 1
ATOM 5981 N N . PHE A 1 837 ? -31.467 0.895 6.583 1.00 84.50 837 PHE A N 1
ATOM 5982 C CA . PHE A 1 837 ? -32.586 1.518 5.881 1.00 84.50 837 PHE A CA 1
ATOM 5983 C C . PHE A 1 837 ? -32.296 1.819 4.401 1.00 84.50 837 PHE A C 1
ATOM 5985 O O . PHE A 1 837 ? -31.165 1.746 3.937 1.00 84.50 837 PHE A O 1
ATOM 5992 N N . ILE A 1 838 ? -33.342 2.174 3.644 1.00 85.31 838 ILE A N 1
ATOM 5993 C CA . ILE A 1 838 ? -33.222 2.785 2.311 1.00 85.31 838 ILE A CA 1
ATOM 5994 C C . ILE A 1 838 ? -33.600 4.257 2.453 1.00 85.31 838 ILE A C 1
ATOM 5996 O O . ILE A 1 838 ? -34.700 4.572 2.918 1.00 85.31 838 ILE A O 1
ATOM 6000 N N . ARG A 1 839 ? -32.727 5.166 2.022 1.00 89.00 839 ARG A N 1
ATOM 6001 C CA . ARG A 1 839 ? -32.972 6.608 2.015 1.00 89.00 839 ARG A CA 1
ATOM 6002 C C . ARG A 1 839 ? -34.170 6.927 1.114 1.00 89.00 839 ARG A C 1
ATOM 6004 O O . ARG A 1 839 ? -34.232 6.569 -0.069 1.00 89.00 839 ARG A O 1
ATOM 6011 N N . GLY A 1 840 ? -35.170 7.565 1.713 1.00 88.50 840 GLY A N 1
ATOM 6012 C CA . GLY A 1 840 ? -36.497 7.812 1.152 1.00 88.50 840 GLY A CA 1
ATOM 6013 C C . GLY A 1 840 ? -37.543 6.718 1.407 1.00 88.50 840 GLY A C 1
ATOM 6014 O O . GLY A 1 840 ? -38.671 6.877 0.954 1.00 88.50 840 GLY A O 1
ATOM 6015 N N . ASP A 1 841 ? -37.242 5.633 2.133 1.00 90.56 841 ASP A N 1
ATOM 6016 C CA . ASP A 1 841 ? -38.245 4.668 2.623 1.00 90.56 841 ASP A CA 1
ATOM 6017 C C . ASP A 1 841 ? -38.603 4.921 4.096 1.00 90.56 841 ASP A C 1
ATOM 6019 O O . ASP A 1 841 ? -38.248 4.177 5.015 1.00 90.56 841 ASP A O 1
ATOM 6023 N N . CYS A 1 842 ? -39.372 5.985 4.316 1.00 91.00 842 CYS A N 1
ATOM 6024 C CA . CYS A 1 842 ? -39.893 6.355 5.631 1.00 91.00 842 CYS A CA 1
ATOM 6025 C C . CYS A 1 842 ? -40.782 5.280 6.280 1.00 91.00 842 CYS A C 1
ATOM 6027 O O . CYS A 1 842 ? -40.975 5.285 7.503 1.00 91.00 842 CYS A O 1
ATOM 6029 N N . SER A 1 843 ? -41.402 4.410 5.477 1.00 88.38 843 SER A N 1
ATOM 6030 C CA . SER A 1 843 ? -42.298 3.360 5.963 1.00 88.38 843 SER A CA 1
ATOM 6031 C C . SER A 1 843 ? -41.581 2.070 6.360 1.00 88.38 843 SER A C 1
ATOM 6033 O O . SER A 1 843 ? -42.160 1.278 7.108 1.00 88.38 843 SER A O 1
ATOM 6035 N N . GLY A 1 844 ? -40.343 1.866 5.906 1.00 85.69 844 GLY A N 1
ATOM 6036 C CA . GLY A 1 844 ? -39.563 0.652 6.146 1.00 85.69 844 GLY A CA 1
ATOM 6037 C C . GLY A 1 844 ? -40.122 -0.589 5.452 1.00 85.69 844 GLY A C 1
ATOM 6038 O O . GLY A 1 844 ? -40.056 -1.687 6.008 1.00 85.69 844 GLY A O 1
ATOM 6039 N N . GLN A 1 845 ? -40.721 -0.412 4.271 1.00 84.44 845 GLN A N 1
ATOM 6040 C CA . GLN A 1 845 ? -41.308 -1.486 3.455 1.00 84.44 845 GLN A CA 1
ATOM 6041 C C . GLN A 1 845 ? -40.405 -1.947 2.297 1.00 84.44 845 GLN A C 1
ATOM 6043 O O . GLN A 1 845 ? -40.852 -2.725 1.453 1.00 84.44 845 GLN A O 1
ATOM 6048 N N . GLY A 1 846 ? -39.161 -1.475 2.242 1.00 77.19 846 GLY A N 1
ATOM 6049 C CA . GLY A 1 846 ? -38.157 -1.837 1.242 1.00 77.19 846 GLY A CA 1
ATOM 6050 C C . GLY A 1 846 ? -38.364 -1.156 -0.113 1.00 77.19 846 GLY A C 1
ATOM 6051 O O . GLY A 1 846 ? -37.815 -1.600 -1.118 1.00 77.19 846 GLY A O 1
ATOM 6052 N N . THR A 1 847 ? -39.196 -0.107 -0.197 1.00 80.88 847 THR A N 1
ATOM 6053 C CA . THR A 1 847 ? -39.465 0.582 -1.473 1.00 80.88 847 THR A CA 1
ATOM 6054 C C . THR A 1 847 ? -39.572 2.095 -1.314 1.00 80.88 847 THR A C 1
ATOM 6056 O O . THR A 1 847 ? -40.503 2.580 -0.677 1.00 80.88 847 THR A O 1
ATOM 6059 N N . ASN A 1 848 ? -38.712 2.846 -2.004 1.00 84.94 848 ASN A N 1
ATOM 6060 C CA . ASN A 1 848 ? -38.826 4.301 -2.131 1.00 84.94 848 ASN A CA 1
ATOM 6061 C C . ASN A 1 848 ? -39.817 4.658 -3.262 1.00 84.94 848 ASN A C 1
ATOM 6063 O O . ASN A 1 848 ? -39.623 4.301 -4.428 1.00 84.94 848 ASN A O 1
ATOM 6067 N N . ASN A 1 849 ? -40.937 5.303 -2.923 1.00 88.06 849 ASN A N 1
ATOM 6068 C CA . ASN A 1 849 ? -41.992 5.660 -3.871 1.00 88.06 849 ASN A CA 1
ATOM 6069 C C . ASN A 1 849 ? -42.773 6.904 -3.406 1.00 88.06 849 ASN A C 1
ATOM 6071 O O . ASN A 1 849 ? -42.689 7.307 -2.261 1.00 88.06 849 ASN A O 1
ATOM 6075 N N . ILE A 1 850 ? -43.639 7.473 -4.258 1.00 91.69 850 ILE A N 1
ATOM 6076 C CA . ILE A 1 850 ? -44.364 8.735 -3.964 1.00 91.69 850 ILE A CA 1
ATOM 6077 C C . ILE A 1 850 ? -45.197 8.692 -2.659 1.00 91.69 850 ILE A C 1
ATOM 6079 O O . ILE A 1 850 ? -45.530 9.742 -2.104 1.00 91.69 850 ILE A O 1
ATOM 6083 N N . LEU A 1 851 ? -45.603 7.510 -2.180 1.00 91.31 851 LEU A N 1
ATOM 6084 C CA . LEU A 1 851 ? -46.300 7.373 -0.898 1.00 91.31 851 LEU A CA 1
ATOM 6085 C C . LEU A 1 851 ? -45.392 7.711 0.291 1.00 91.31 851 LEU A C 1
ATOM 6087 O O . LEU A 1 851 ? -45.919 8.210 1.285 1.00 91.31 851 LEU A O 1
ATOM 6091 N N . GLU A 1 852 ? -44.080 7.524 0.164 1.00 92.12 852 GLU A N 1
ATOM 6092 C CA . GLU A 1 852 ? -43.086 7.832 1.193 1.00 92.12 852 GLU A CA 1
ATOM 6093 C C . GLU A 1 852 ? -42.949 9.347 1.373 1.00 92.12 852 GLU A C 1
ATOM 6095 O O . GLU A 1 852 ? -43.211 9.845 2.469 1.00 92.12 852 GLU A O 1
ATOM 6100 N N . ALA A 1 853 ? -42.790 10.116 0.289 1.00 92.31 853 ALA A N 1
ATOM 6101 C CA . ALA A 1 853 ? -42.875 11.581 0.343 1.00 92.31 853 ALA A CA 1
ATOM 6102 C C . ALA A 1 853 ? -44.173 12.097 1.010 1.00 92.31 853 ALA A C 1
ATOM 6104 O O . ALA A 1 853 ? -44.186 13.112 1.715 1.00 92.31 853 ALA A O 1
ATOM 6105 N N . VAL A 1 854 ? -45.308 11.409 0.814 1.00 92.56 854 VAL A N 1
ATOM 6106 C CA . VAL A 1 854 ? -46.581 11.756 1.477 1.00 92.56 854 VAL A CA 1
ATOM 6107 C C . VAL A 1 854 ? -46.569 11.378 2.962 1.00 92.56 854 VAL A C 1
ATOM 6109 O O . VAL A 1 854 ? -47.109 12.129 3.782 1.00 92.56 854 VAL A O 1
ATOM 6112 N N . LEU A 1 855 ? -45.991 10.232 3.320 1.00 93.44 855 LEU A N 1
ATOM 6113 C CA . LEU A 1 855 ? -45.805 9.798 4.704 1.00 93.44 855 LEU A CA 1
ATOM 6114 C C . LEU A 1 855 ? -44.921 10.791 5.465 1.00 93.44 855 LEU A C 1
ATOM 6116 O O . LEU A 1 855 ? -45.307 11.241 6.543 1.00 93.44 855 LEU A O 1
ATOM 6120 N N . MET A 1 856 ? -43.830 11.231 4.850 1.00 92.69 856 MET A N 1
ATOM 6121 C CA . MET A 1 856 ? -42.893 12.213 5.382 1.00 92.69 856 MET A CA 1
ATOM 6122 C C . MET A 1 856 ? -43.558 13.579 5.617 1.00 92.69 856 MET A C 1
ATOM 6124 O O . MET A 1 856 ? -43.476 14.152 6.704 1.00 92.69 856 MET A O 1
ATOM 6128 N N . LEU A 1 857 ? -44.370 14.061 4.667 1.00 93.12 857 LEU A N 1
ATOM 6129 C CA . LEU A 1 857 ? -45.191 15.264 4.871 1.00 93.12 857 LEU A CA 1
ATOM 6130 C C . LEU A 1 857 ? -46.183 15.103 6.039 1.00 93.12 857 LEU A C 1
ATOM 6132 O O . LEU A 1 857 ? -46.413 16.040 6.809 1.00 93.12 857 LEU A O 1
ATOM 6136 N N . ASN A 1 858 ? -46.784 13.922 6.203 1.00 93.31 858 ASN A N 1
ATOM 6137 C CA . ASN A 1 858 ? -47.674 13.641 7.331 1.00 93.31 858 ASN A CA 1
ATOM 6138 C C . ASN A 1 858 ? -46.917 13.487 8.661 1.00 93.31 858 ASN A C 1
ATOM 6140 O O . ASN A 1 858 ? -47.496 13.784 9.712 1.00 93.31 858 ASN A O 1
ATOM 6144 N N . HIS A 1 859 ? -45.655 13.063 8.642 1.00 92.81 859 HIS A N 1
ATOM 6145 C CA . HIS A 1 859 ? -44.766 13.078 9.800 1.00 92.81 859 HIS A CA 1
ATOM 6146 C C . HIS A 1 859 ? -44.514 14.519 10.249 1.00 92.81 859 HIS A C 1
ATOM 6148 O O . HIS A 1 859 ? -44.891 14.892 11.361 1.00 92.81 859 HIS A O 1
ATOM 6154 N N . ILE A 1 860 ? -44.029 15.362 9.333 1.00 92.56 860 ILE A N 1
ATOM 6155 C CA . ILE A 1 860 ? -43.660 16.761 9.594 1.00 92.56 860 ILE A CA 1
ATOM 6156 C C . ILE A 1 860 ? -44.859 17.591 10.082 1.00 92.56 860 ILE A C 1
ATOM 6158 O O . ILE A 1 860 ? -44.740 18.377 11.023 1.00 92.56 860 ILE A O 1
ATOM 6162 N N . PHE A 1 861 ? -46.040 17.435 9.468 1.00 92.69 861 PHE A N 1
ATOM 6163 C CA . PHE A 1 861 ? -47.201 18.281 9.789 1.00 92.69 861 PHE A CA 1
ATOM 6164 C C . PHE A 1 861 ? -48.191 17.685 10.787 1.00 92.69 861 PHE A C 1
ATOM 6166 O O . PHE A 1 861 ? -48.936 18.440 11.418 1.00 92.69 861 PHE A O 1
ATOM 6173 N N . SER A 1 862 ? -48.261 16.359 10.895 1.00 92.25 862 SER A N 1
ATOM 6174 C CA . SER A 1 862 ? -49.294 15.676 11.687 1.00 92.25 862 SER A CA 1
ATOM 6175 C C . SER A 1 862 ? -48.731 14.735 12.753 1.00 92.25 862 SER A C 1
ATOM 6177 O O . SER A 1 862 ? -49.522 14.146 13.487 1.00 92.25 862 SER A O 1
ATOM 6179 N N . GLY A 1 863 ? -47.402 14.607 12.869 1.00 86.94 863 GLY A N 1
ATOM 6180 C CA . GLY A 1 863 ? -46.751 13.734 13.849 1.00 86.94 863 GLY A CA 1
ATOM 6181 C C . GLY A 1 863 ? -47.020 12.250 13.603 1.00 86.94 863 GLY A C 1
ATOM 6182 O O . GLY A 1 863 ? -47.069 11.469 14.551 1.00 86.94 863 GLY A O 1
ATOM 6183 N N . THR A 1 864 ? -47.271 11.867 12.348 1.00 91.81 864 THR A N 1
ATOM 6184 C CA . THR A 1 864 ? -47.446 10.455 11.978 1.00 91.81 864 THR A CA 1
ATOM 6185 C C . THR A 1 864 ? -46.123 9.731 12.217 1.00 91.81 864 THR A C 1
ATOM 6187 O O . THR A 1 864 ? -45.119 10.217 11.712 1.00 91.81 864 THR A O 1
ATOM 6190 N N . PRO A 1 865 ? -46.069 8.631 12.982 1.00 88.44 865 PRO A N 1
ATOM 6191 C CA . PRO A 1 865 ? -44.813 7.921 13.213 1.00 88.44 865 PRO A CA 1
ATOM 6192 C C . PRO A 1 865 ? -44.240 7.389 11.891 1.00 88.44 865 PRO A C 1
ATOM 6194 O O . PRO A 1 865 ? -45.000 6.956 11.024 1.00 88.44 865 PRO A O 1
ATOM 6197 N N . VAL A 1 866 ? -42.917 7.458 11.765 1.00 90.25 866 VAL A N 1
ATOM 6198 C CA . VAL A 1 866 ? -42.117 6.872 10.676 1.00 90.25 866 VAL A CA 1
ATOM 6199 C C . VAL A 1 866 ? -41.236 5.778 11.265 1.00 90.25 866 VAL A C 1
ATOM 6201 O O . VAL A 1 866 ? -40.997 5.791 12.475 1.00 90.25 866 VAL A O 1
ATOM 6204 N N . SER A 1 867 ? -40.817 4.832 10.431 1.00 86.88 867 SER A N 1
ATOM 6205 C CA . SER A 1 867 ? -40.075 3.643 10.865 1.00 86.88 867 SER A CA 1
ATOM 6206 C C . SER A 1 867 ? -38.621 3.976 11.194 1.00 86.88 867 SER A C 1
ATOM 6208 O O . SER A 1 867 ? -38.148 3.618 12.268 1.00 86.88 867 SER A O 1
ATOM 6210 N N . CYS A 1 868 ? -37.974 4.770 10.341 1.00 88.50 868 CYS A N 1
ATOM 6211 C CA . CYS A 1 868 ? -36.677 5.373 10.614 1.00 88.50 868 CYS A CA 1
ATOM 6212 C C . CYS A 1 868 ? -36.699 6.868 10.259 1.00 88.50 868 CYS A C 1
ATOM 6214 O O . CYS A 1 868 ? -37.377 7.275 9.311 1.00 88.50 868 CYS A O 1
ATOM 6216 N N . ARG A 1 869 ? -36.010 7.691 11.062 1.00 90.56 869 ARG A N 1
ATOM 6217 C CA . ARG A 1 869 ? -35.885 9.134 10.829 1.00 90.56 869 ARG A CA 1
ATOM 6218 C C . ARG A 1 869 ? -34.796 9.471 9.812 1.00 90.56 869 ARG A C 1
ATOM 6220 O O . ARG A 1 869 ? -35.081 10.327 8.981 1.00 90.56 869 ARG A O 1
ATOM 6227 N N . ASP A 1 870 ? -33.680 8.748 9.800 1.00 89.06 870 ASP A N 1
ATOM 6228 C CA . ASP A 1 870 ? -32.599 8.899 8.801 1.00 89.06 870 ASP A CA 1
ATOM 6229 C C . ASP A 1 870 ? -33.090 8.543 7.407 1.00 89.06 870 ASP A C 1
ATOM 6231 O O . ASP A 1 870 ? -32.908 9.284 6.448 1.00 89.06 870 ASP A O 1
ATOM 6235 N N . ALA A 1 871 ? -33.900 7.485 7.307 1.00 90.50 871 ALA A N 1
ATOM 6236 C CA . ALA A 1 871 ? -34.578 7.127 6.066 1.00 90.50 871 ALA A CA 1
ATOM 6237 C C . ALA A 1 871 ? -35.463 8.251 5.505 1.00 90.50 871 ALA A C 1
ATOM 6239 O O . ALA A 1 871 ? -35.781 8.245 4.317 1.00 90.50 871 ALA A O 1
ATOM 6240 N N . CYS A 1 872 ? -35.892 9.198 6.340 1.00 92.50 872 CYS A N 1
ATOM 6241 C CA . CYS A 1 872 ? -36.698 10.334 5.923 1.00 92.50 872 CYS A CA 1
ATOM 6242 C C . CYS A 1 872 ? -35.888 11.603 5.639 1.00 92.50 872 CYS A C 1
ATOM 6244 O O . CYS A 1 872 ? -36.460 12.520 5.052 1.00 92.50 872 CYS A O 1
ATOM 6246 N N . ASP A 1 873 ? -34.617 11.674 6.036 1.00 92.56 873 ASP A N 1
ATOM 6247 C CA . ASP A 1 873 ? -33.699 12.743 5.640 1.00 92.56 873 ASP A CA 1
ATOM 6248 C C . ASP A 1 873 ? -33.112 12.399 4.264 1.00 92.56 873 ASP A C 1
ATOM 6250 O O . ASP A 1 873 ? -32.106 11.703 4.117 1.00 92.56 873 ASP A O 1
ATOM 6254 N N . VAL A 1 874 ? -33.826 12.780 3.203 1.00 92.00 874 VAL A N 1
ATOM 6255 C CA . VAL A 1 874 ? -33.523 12.283 1.849 1.00 92.00 874 VAL A CA 1
ATOM 6256 C C . VAL A 1 874 ? -32.351 13.027 1.223 1.00 92.00 874 VAL A C 1
ATOM 6258 O O . VAL A 1 874 ? -31.722 12.509 0.300 1.00 92.00 874 VAL A O 1
ATOM 6261 N N . ASN A 1 875 ? -32.065 14.240 1.693 1.00 89.69 875 ASN A N 1
ATOM 6262 C CA . ASN A 1 875 ? -30.945 15.033 1.200 1.00 89.69 875 ASN A CA 1
ATOM 6263 C C . ASN A 1 875 ? -29.754 15.091 2.157 1.00 89.69 875 ASN A C 1
ATOM 6265 O O . ASN A 1 875 ? -28.827 15.844 1.856 1.00 89.69 875 ASN A O 1
ATOM 6269 N N . ASP A 1 876 ? -29.793 14.302 3.230 1.00 88.88 876 ASP A N 1
ATOM 6270 C CA . ASP A 1 876 ? -28.672 14.000 4.117 1.00 88.88 876 ASP A CA 1
ATOM 6271 C C . ASP A 1 876 ? -28.033 15.259 4.713 1.00 88.88 876 ASP A C 1
ATOM 6273 O O . ASP A 1 876 ? -26.823 15.473 4.656 1.00 88.88 876 ASP A O 1
ATOM 6277 N N . ASP A 1 877 ? -28.878 16.187 5.181 1.00 90.75 877 ASP A N 1
ATOM 6278 C CA . ASP A 1 877 ? -28.420 17.443 5.791 1.00 90.75 877 ASP A CA 1
ATOM 6279 C C . ASP A 1 877 ? -28.552 17.476 7.323 1.00 90.75 877 ASP A C 1
ATOM 6281 O O . ASP A 1 877 ? -28.330 18.529 7.941 1.00 90.75 877 ASP A O 1
ATOM 6285 N N . GLY A 1 878 ? -28.885 16.329 7.923 1.00 89.69 878 GLY A N 1
ATOM 6286 C CA . GLY A 1 878 ? -29.113 16.117 9.351 1.00 89.69 878 GLY A CA 1
ATOM 6287 C C . GLY A 1 878 ? -30.355 16.822 9.888 1.00 89.69 878 GLY A C 1
ATOM 6288 O O . GLY A 1 878 ? -30.460 17.117 11.087 1.00 89.69 878 GLY A O 1
ATOM 6289 N N . LEU A 1 879 ? -31.294 17.185 9.010 1.00 91.44 879 LEU A N 1
ATOM 6290 C CA . LEU A 1 879 ? -32.505 17.922 9.339 1.00 91.44 879 LEU A CA 1
ATOM 6291 C C . LEU A 1 879 ? -33.719 17.409 8.562 1.00 91.44 879 LEU A C 1
ATOM 6293 O O . LEU A 1 879 ? -34.117 17.995 7.562 1.00 91.44 879 LEU A O 1
ATOM 6297 N N . LEU A 1 880 ? -34.499 16.513 9.168 1.00 91.62 880 LEU A N 1
ATOM 6298 C CA . LEU A 1 880 ? -35.810 16.133 8.630 1.00 91.62 880 LEU A CA 1
ATOM 6299 C C . LEU A 1 880 ? -36.807 17.317 8.544 1.00 91.62 880 LEU A C 1
ATOM 6301 O O . LEU A 1 880 ? -37.441 17.719 9.533 1.00 91.62 880 LEU A O 1
ATOM 6305 N N . ASN A 1 881 ? -36.982 17.881 7.346 1.00 92.62 881 ASN A N 1
ATOM 6306 C CA . ASN A 1 881 ? -37.746 19.093 7.076 1.00 92.62 881 ASN A CA 1
ATOM 6307 C C . ASN A 1 881 ? -38.486 19.077 5.711 1.00 92.62 881 ASN A C 1
ATOM 6309 O O . ASN A 1 881 ? -38.818 18.046 5.146 1.00 92.62 881 ASN A O 1
ATOM 6313 N N . MET A 1 882 ? -38.917 20.246 5.217 1.00 93.50 882 MET A N 1
ATOM 6314 C CA . MET A 1 882 ? -39.696 20.351 3.970 1.00 93.50 882 MET A CA 1
ATOM 6315 C C . MET A 1 882 ? -38.863 20.191 2.694 1.00 93.50 882 MET A C 1
ATOM 6317 O O . MET A 1 882 ? -39.451 20.121 1.611 1.00 93.50 882 MET A O 1
ATOM 6321 N N . VAL A 1 883 ? -37.538 20.214 2.805 1.00 95.06 883 VAL A N 1
ATOM 6322 C CA . VAL A 1 883 ? -36.615 20.012 1.688 1.00 95.06 883 VAL A CA 1
ATOM 6323 C C . VAL A 1 883 ? -36.591 18.535 1.295 1.00 95.06 883 VAL A C 1
ATOM 6325 O O . VAL A 1 883 ? -36.702 18.255 0.103 1.00 95.06 883 VAL A O 1
ATOM 6328 N N . ASP A 1 884 ? -36.651 17.620 2.258 1.00 94.25 884 ASP A N 1
ATOM 6329 C CA . ASP A 1 884 ? -36.619 16.167 2.052 1.00 94.25 884 ASP A CA 1
ATOM 6330 C C . ASP A 1 884 ? -37.720 15.623 1.132 1.00 94.25 884 ASP A C 1
ATOM 6332 O O . ASP A 1 884 ? -37.405 15.044 0.089 1.00 94.25 884 ASP A O 1
ATOM 6336 N N . PRO A 1 885 ? -39.026 15.883 1.375 1.00 93.81 885 PRO A N 1
ATOM 6337 C CA . PRO A 1 885 ? -40.069 15.384 0.484 1.00 93.81 885 PRO A CA 1
ATOM 6338 C C . PRO A 1 885 ? -40.036 16.078 -0.886 1.00 93.81 885 PRO A C 1
ATOM 6340 O O . PRO A 1 885 ? -40.602 15.570 -1.854 1.00 93.81 885 PRO A O 1
ATOM 6343 N N . VAL A 1 886 ? -39.419 17.261 -1.001 1.00 92.94 886 VAL A N 1
ATOM 6344 C CA . VAL A 1 886 ? -39.215 17.922 -2.300 1.00 92.94 886 VAL A CA 1
ATOM 6345 C C . VAL A 1 886 ? -38.072 17.253 -3.058 1.00 92.94 886 VAL A C 1
ATOM 6347 O O . VAL A 1 886 ? -38.218 17.022 -4.259 1.00 92.94 886 VAL A O 1
ATOM 6350 N N . PHE A 1 887 ? -36.978 16.927 -2.371 1.00 92.81 887 PHE A N 1
ATOM 6351 C CA . PHE A 1 887 ? -35.825 16.230 -2.925 1.00 92.81 887 PHE A CA 1
ATOM 6352 C C . PHE A 1 887 ? -36.221 14.834 -3.422 1.00 92.81 887 PHE A C 1
ATOM 6354 O O . PHE A 1 887 ? -35.993 14.515 -4.591 1.00 92.81 887 PHE A O 1
ATOM 6361 N N . GLU A 1 888 ? -36.941 14.060 -2.604 1.00 91.56 888 GLU A N 1
ATOM 6362 C CA . GLU A 1 888 ? -37.443 12.729 -2.967 1.00 91.56 888 GLU A CA 1
ATOM 6363 C C . GLU A 1 888 ? -38.341 12.777 -4.215 1.00 91.56 888 GLU A C 1
ATOM 6365 O O . GLU A 1 888 ? -38.168 12.011 -5.164 1.00 91.56 888 GLU A O 1
ATOM 6370 N N . LEU A 1 889 ? -39.270 13.739 -4.284 1.00 92.00 889 LEU A N 1
ATOM 6371 C CA . LEU A 1 889 ? -40.135 13.910 -5.456 1.00 92.00 889 LEU A CA 1
ATOM 6372 C C . LEU A 1 889 ? -39.359 14.345 -6.704 1.00 92.00 889 LEU A C 1
ATOM 6374 O O . LEU A 1 889 ? -39.732 13.957 -7.813 1.00 92.00 889 LEU A O 1
ATOM 6378 N N . MET A 1 890 ? -38.305 15.154 -6.561 1.00 90.88 890 MET A N 1
ATOM 6379 C CA . MET A 1 890 ? -37.447 15.525 -7.688 1.00 90.88 890 MET A CA 1
ATOM 6380 C C . MET A 1 890 ? -36.696 14.309 -8.234 1.00 90.88 890 MET A C 1
ATOM 6382 O O . MET A 1 890 ? -36.677 14.126 -9.455 1.00 90.88 890 MET A O 1
ATOM 6386 N N . TYR A 1 891 ? -36.159 13.464 -7.353 1.00 87.44 891 TYR A N 1
ATOM 6387 C CA . TYR A 1 891 ? -35.513 12.205 -7.717 1.00 87.44 891 TYR A CA 1
ATOM 6388 C C . TYR A 1 891 ? -36.488 11.230 -8.397 1.00 87.44 891 TYR A C 1
ATOM 6390 O O . TYR A 1 891 ? -36.278 10.854 -9.550 1.00 87.44 891 TYR A O 1
ATOM 6398 N N . LEU A 1 892 ? -37.622 10.909 -7.760 1.00 87.25 892 LEU A N 1
ATOM 6399 C CA . LEU A 1 892 ? -38.619 9.960 -8.283 1.00 87.25 892 LEU A CA 1
ATOM 6400 C C . LEU A 1 892 ? -39.223 10.387 -9.633 1.00 87.25 892 LEU A C 1
ATOM 6402 O O . LEU A 1 892 ? -39.739 9.561 -10.389 1.00 87.25 892 LEU A O 1
ATOM 6406 N N . MET A 1 893 ? -39.188 11.685 -9.951 1.00 89.88 893 MET A N 1
ATOM 6407 C CA . MET A 1 893 ? -39.649 12.230 -11.231 1.00 89.88 893 MET A CA 1
ATOM 6408 C C . MET A 1 893 ? -38.542 12.342 -12.295 1.00 89.88 893 MET A C 1
ATOM 6410 O O . MET A 1 893 ? -38.841 12.777 -13.411 1.00 89.88 893 MET A O 1
ATOM 6414 N N . GLY A 1 894 ? -37.296 11.966 -11.982 1.00 83.38 894 GLY A N 1
ATOM 6415 C CA . GLY A 1 894 ? -36.135 12.070 -12.876 1.00 83.38 894 GLY A CA 1
ATOM 6416 C C . GLY A 1 894 ? -35.708 13.514 -13.157 1.00 83.38 894 GLY A C 1
ATOM 6417 O O . GLY A 1 894 ? -35.234 13.822 -14.250 1.00 83.38 894 GLY A O 1
ATOM 6418 N N . LEU A 1 895 ? -35.969 14.425 -12.215 1.00 82.94 895 LEU A N 1
ATOM 6419 C CA . LEU A 1 895 ? -35.712 15.866 -12.326 1.00 82.94 895 LEU A CA 1
ATOM 6420 C C . LEU A 1 895 ? -34.646 16.369 -11.337 1.00 82.94 895 LEU A C 1
ATOM 6422 O O . LEU A 1 895 ? -34.340 17.562 -11.351 1.00 82.94 895 LEU A O 1
ATOM 6426 N N . GLY A 1 896 ? -34.117 15.495 -10.481 1.00 77.31 896 GLY A N 1
ATOM 6427 C CA . GLY A 1 896 ? -33.098 15.788 -9.475 1.00 77.31 896 GLY A CA 1
ATOM 6428 C C . GLY A 1 896 ? -32.022 14.699 -9.408 1.00 77.31 896 GLY A C 1
ATOM 6429 O O . GLY A 1 896 ? -32.160 13.680 -10.089 1.00 77.31 896 GLY A O 1
ATOM 6430 N N . PRO A 1 897 ? -30.950 14.936 -8.634 1.00 78.81 897 PRO A N 1
ATOM 6431 C CA . PRO A 1 897 ? -29.893 13.954 -8.404 1.00 78.81 897 PRO A CA 1
ATOM 6432 C C . PRO A 1 897 ? -30.418 12.726 -7.644 1.00 78.81 897 PRO A C 1
ATOM 6434 O O . PRO A 1 897 ? -31.497 12.767 -7.048 1.00 78.81 897 PRO A O 1
ATOM 6437 N N . VAL A 1 898 ? -29.653 11.633 -7.688 1.00 78.38 898 VAL A N 1
ATOM 6438 C CA . VAL A 1 898 ? -29.874 10.462 -6.827 1.00 78.38 898 VAL A CA 1
ATOM 6439 C C . VAL A 1 898 ? -29.646 10.888 -5.365 1.00 78.38 898 VAL A C 1
ATOM 6441 O O . VAL A 1 898 ? -28.713 11.658 -5.128 1.00 78.38 898 VAL A O 1
ATOM 6444 N N . PRO A 1 899 ? -30.490 10.468 -4.400 1.00 83.75 899 PRO A N 1
ATOM 6445 C CA . PRO A 1 899 ? -30.233 10.689 -2.979 1.00 83.75 899 PRO A CA 1
ATOM 6446 C C . PRO A 1 899 ? -28.864 10.148 -2.563 1.00 83.75 899 PRO A C 1
ATOM 6448 O O . PRO A 1 899 ? -28.466 9.117 -3.113 1.00 83.75 899 PRO A O 1
ATOM 6451 N N . PRO A 1 900 ? -28.179 10.797 -1.603 1.00 83.00 900 PRO A N 1
ATOM 6452 C CA . PRO A 1 900 ? -26.990 10.238 -0.967 1.00 83.00 900 PRO A CA 1
ATOM 6453 C C . PRO A 1 900 ? -27.230 8.809 -0.463 1.00 83.00 900 PRO A C 1
ATOM 6455 O O . PRO A 1 900 ? -28.373 8.407 -0.211 1.00 83.00 900 PRO A O 1
ATOM 6458 N N . ALA A 1 901 ? -26.166 8.016 -0.351 1.00 70.75 901 ALA A N 1
ATOM 6459 C CA . ALA A 1 901 ? -26.269 6.657 0.174 1.00 70.75 901 ALA A CA 1
ATOM 6460 C C . ALA A 1 901 ? -26.881 6.670 1.596 1.00 70.75 901 ALA A C 1
ATOM 6462 O O . ALA A 1 901 ? -26.676 7.644 2.317 1.00 70.75 901 ALA A O 1
ATOM 6463 N N . PRO A 1 902 ? -27.679 5.662 1.999 1.00 71.69 902 PRO A N 1
ATOM 6464 C CA . PRO A 1 902 ? -28.010 4.426 1.279 1.00 71.69 902 PRO A CA 1
ATOM 6465 C C . PRO A 1 902 ? -29.230 4.592 0.345 1.00 71.69 902 PRO A C 1
ATOM 6467 O O . PRO A 1 902 ? -30.369 4.623 0.795 1.00 71.69 902 PRO A O 1
ATOM 6470 N N . SER A 1 903 ? -29.041 4.693 -0.979 1.00 73.00 903 SER A N 1
ATOM 6471 C CA . SER A 1 903 ? -30.130 4.983 -1.937 1.00 73.00 903 SER A CA 1
ATOM 6472 C C . SER A 1 903 ? -30.428 3.799 -2.852 1.00 73.00 903 SER A C 1
ATOM 6474 O O . SER A 1 903 ? -29.554 3.307 -3.557 1.00 73.00 903 SER A O 1
ATOM 6476 N N . GLY A 1 904 ? -31.680 3.331 -2.858 1.00 69.88 904 GLY A N 1
ATOM 6477 C CA . GLY A 1 904 ? -32.127 2.199 -3.686 1.00 69.88 904 GLY A CA 1
ATOM 6478 C C . GLY A 1 904 ? -31.663 0.812 -3.217 1.00 69.88 904 GLY A C 1
ATOM 6479 O O . GLY A 1 904 ? -32.197 -0.184 -3.700 1.00 69.88 904 GLY A O 1
ATOM 6480 N N . VAL A 1 905 ? -30.743 0.761 -2.256 1.00 69.56 905 VAL A N 1
ATOM 6481 C CA . VAL A 1 905 ? -30.243 -0.429 -1.558 1.00 69.56 905 VAL A CA 1
ATOM 6482 C C . VAL A 1 905 ? -30.248 -0.165 -0.051 1.00 69.56 905 VAL A C 1
ATOM 6484 O O . VAL A 1 905 ? -30.207 0.992 0.369 1.00 69.56 905 VAL A O 1
ATOM 6487 N N . CYS A 1 906 ? -30.362 -1.225 0.746 1.00 73.56 906 CYS A N 1
ATOM 6488 C CA . CYS A 1 906 ? -30.402 -1.139 2.205 1.00 73.56 906 CYS A CA 1
ATOM 6489 C C . CYS A 1 906 ? -29.016 -0.903 2.778 1.00 73.56 906 CYS A C 1
ATOM 6491 O O . CYS A 1 906 ? -28.112 -1.642 2.416 1.00 73.56 906 CYS A O 1
ATOM 6493 N N . GLY A 1 907 ? -28.867 0.073 3.677 1.00 73.06 907 GLY A N 1
ATOM 6494 C CA . GLY A 1 907 ? -27.619 0.307 4.390 1.00 73.06 907 GLY A CA 1
ATOM 6495 C C . GLY A 1 907 ? -27.707 1.170 5.634 1.00 73.06 907 GLY A C 1
ATOM 6496 O O . GLY A 1 907 ? -28.774 1.682 5.964 1.00 73.06 907 GLY A O 1
ATOM 6497 N N . ALA A 1 908 ? -26.572 1.282 6.321 1.00 75.69 908 ALA A N 1
ATOM 6498 C CA . ALA A 1 908 ? -26.376 2.187 7.446 1.00 75.69 908 ALA A CA 1
ATOM 6499 C C . ALA A 1 908 ? -26.162 3.628 6.953 1.00 75.69 908 ALA A C 1
ATOM 6501 O O . ALA A 1 908 ? -25.861 3.843 5.775 1.00 75.69 908 ALA A O 1
ATOM 6502 N N . ASP A 1 909 ? -26.317 4.600 7.851 1.00 76.44 909 ASP A N 1
ATOM 6503 C CA . ASP A 1 909 ? -26.056 6.005 7.546 1.00 76.44 909 ASP A CA 1
ATOM 6504 C C . ASP A 1 909 ? -24.540 6.267 7.427 1.00 76.44 909 ASP A C 1
ATOM 6506 O O . ASP A 1 909 ? -23.821 6.057 8.407 1.00 76.44 909 ASP A O 1
ATOM 6510 N N . PRO A 1 910 ? -24.022 6.698 6.259 1.00 69.62 910 PRO A N 1
ATOM 6511 C CA . PRO A 1 910 ? -22.609 7.033 6.100 1.00 69.62 910 PRO A CA 1
ATOM 6512 C C . PRO A 1 910 ? -22.215 8.330 6.815 1.00 69.62 910 PRO A C 1
ATOM 6514 O O . PRO A 1 910 ? -21.030 8.546 7.066 1.00 69.62 910 PRO A O 1
ATOM 6517 N N . THR A 1 911 ? -23.174 9.210 7.115 1.00 73.25 911 THR A N 1
ATOM 6518 C CA . THR A 1 911 ? -22.916 10.501 7.755 1.00 73.25 911 THR A CA 1
ATOM 6519 C C . THR A 1 911 ? -23.597 10.555 9.112 1.00 73.25 911 THR A C 1
ATOM 6521 O O . THR A 1 911 ? -24.753 10.938 9.222 1.00 73.25 911 THR A O 1
ATOM 6524 N N . GLU A 1 912 ? -22.864 10.186 10.163 1.00 67.75 912 GLU A N 1
ATOM 6525 C CA . GLU A 1 912 ? -23.399 10.176 11.528 1.00 67.75 912 GLU A CA 1
ATOM 6526 C C . GLU A 1 912 ? -23.942 11.561 11.937 1.00 67.75 912 GLU A C 1
ATOM 6528 O O . GLU A 1 912 ? -23.227 12.573 11.906 1.00 67.75 912 GLU A O 1
ATOM 6533 N N . ASP A 1 913 ? -25.210 11.612 12.355 1.00 80.69 913 ASP A N 1
ATOM 6534 C CA . ASP A 1 913 ? -25.844 12.821 12.871 1.00 80.69 913 ASP A CA 1
ATOM 6535 C C . ASP A 1 913 ? -26.758 12.550 14.095 1.00 80.69 913 ASP A C 1
ATOM 6537 O O . ASP A 1 913 ? -26.558 11.586 14.824 1.00 80.69 913 ASP A O 1
ATOM 6541 N N . ASN A 1 914 ? -27.664 13.474 14.453 1.00 82.81 914 ASN A N 1
ATOM 6542 C CA . ASN A 1 914 ? -28.530 13.316 15.644 1.00 82.81 914 ASN A CA 1
ATOM 6543 C C . ASN A 1 914 ? -29.894 12.675 15.328 1.00 82.81 914 ASN A C 1
ATOM 6545 O O . ASN A 1 914 ? -30.772 12.598 16.201 1.00 82.81 914 ASN A O 1
ATOM 6549 N N . LEU A 1 915 ? -30.141 12.358 14.067 1.00 84.00 915 LEU A N 1
ATOM 6550 C CA . LEU A 1 915 ? -31.206 11.495 13.616 1.00 84.00 915 LEU A CA 1
ATOM 6551 C C . LEU A 1 915 ? -30.680 10.055 13.730 1.00 84.00 915 LEU A C 1
ATOM 6553 O O . LEU A 1 915 ? -29.495 9.791 13.577 1.00 84.00 915 LEU A O 1
ATOM 6557 N N . GLU A 1 916 ? -31.562 9.153 14.155 1.00 78.69 916 GLU A N 1
ATOM 6558 C CA . GLU A 1 916 ? -31.220 7.745 14.330 1.00 78.69 916 GLU A CA 1
ATOM 6559 C C . GLU A 1 916 ? -32.391 6.880 13.842 1.00 78.69 916 GLU A C 1
ATOM 6561 O O . GLU A 1 916 ? -33.581 7.205 14.040 1.00 78.69 916 GLU A O 1
ATOM 6566 N N . CYS A 1 917 ? -32.074 5.717 13.277 1.00 82.50 917 CYS A N 1
ATOM 6567 C CA . CYS A 1 917 ? -32.986 4.583 13.196 1.00 82.50 917 CYS A CA 1
ATOM 6568 C C . CYS A 1 917 ? -32.975 3.799 14.524 1.00 82.50 917 CYS A C 1
ATOM 6570 O O . CYS A 1 917 ? -31.954 3.276 14.943 1.00 82.50 917 CYS A O 1
ATOM 6572 N N . ALA A 1 918 ? -34.126 3.625 15.184 1.00 71.50 918 ALA A N 1
ATOM 6573 C CA . ALA A 1 918 ? -34.181 2.855 16.439 1.00 71.50 918 ALA A CA 1
ATOM 6574 C C . ALA A 1 918 ? -33.961 1.336 16.249 1.00 71.50 918 ALA A C 1
ATOM 6576 O O . ALA A 1 918 ? -33.579 0.648 17.192 1.00 71.50 918 ALA A O 1
ATOM 6577 N N . ILE A 1 919 ? -34.277 0.817 15.059 1.00 71.50 919 ILE A N 1
ATOM 6578 C CA . ILE A 1 919 ? -34.074 -0.565 14.599 1.00 71.50 919 ILE A CA 1
ATOM 6579 C C . ILE A 1 919 ? -33.932 -0.546 13.071 1.00 71.50 919 ILE A C 1
ATOM 6581 O O . ILE A 1 919 ? -34.440 0.380 12.431 1.00 71.50 919 ILE A O 1
ATOM 6585 N N . SER A 1 920 ? -33.318 -1.578 12.487 1.00 67.19 920 SER A N 1
ATOM 6586 C CA . SER A 1 920 ? -33.332 -1.786 11.034 1.00 67.19 920 SER A CA 1
ATOM 6587 C C . SER A 1 920 ? -34.769 -1.855 10.506 1.00 67.19 920 SER A C 1
ATOM 6589 O O . SER A 1 920 ? -35.659 -2.453 11.124 1.00 67.19 920 SER A O 1
ATOM 6591 N N . ASN A 1 921 ? -35.019 -1.218 9.364 1.00 71.44 921 ASN A N 1
ATOM 6592 C CA . ASN A 1 921 ? -36.314 -1.256 8.697 1.00 71.44 921 ASN A CA 1
ATOM 6593 C C . ASN A 1 921 ? -36.655 -2.703 8.309 1.00 71.44 921 ASN A C 1
ATOM 6595 O O . ASN A 1 921 ? -35.841 -3.396 7.724 1.00 71.44 921 ASN A O 1
ATOM 6599 N N . SER A 1 922 ? -37.893 -3.151 8.538 1.00 64.06 922 SER A N 1
ATOM 6600 C CA . SER A 1 922 ? -38.327 -4.535 8.248 1.00 64.06 922 SER A CA 1
ATOM 6601 C C . SER A 1 922 ? -38.299 -4.946 6.767 1.00 64.06 922 SER A C 1
ATOM 6603 O O . SER A 1 922 ? -38.545 -6.103 6.451 1.00 64.06 922 SER A O 1
ATOM 6605 N N . GLY A 1 923 ? -38.109 -3.987 5.858 1.00 63.28 923 GLY A N 1
ATOM 6606 C CA . GLY A 1 923 ? -37.865 -4.221 4.433 1.00 63.28 923 GLY A CA 1
ATOM 6607 C C . GLY A 1 923 ? -36.385 -4.156 4.050 1.00 63.28 923 GLY A C 1
ATOM 6608 O O . GLY A 1 923 ? -36.091 -4.149 2.859 1.00 63.28 923 GLY A O 1
ATOM 6609 N N . CYS A 1 924 ? -35.501 -4.060 5.045 1.00 63.62 924 CYS A N 1
ATOM 6610 C CA . CYS A 1 924 ? -34.056 -4.136 4.930 1.00 63.62 924 CYS A CA 1
ATOM 6611 C C . CYS A 1 924 ? -33.537 -5.286 5.779 1.00 63.62 924 CYS A C 1
ATOM 6613 O O . CYS A 1 924 ? -33.449 -5.182 7.001 1.00 63.62 924 CYS A O 1
ATOM 6615 N N . GLU A 1 925 ? -33.230 -6.379 5.096 1.00 58.44 925 GLU A N 1
ATOM 6616 C CA . GLU A 1 925 ? -32.436 -7.479 5.629 1.00 58.44 925 GLU A CA 1
ATOM 6617 C C . GLU A 1 925 ? -30.972 -7.210 5.258 1.00 58.44 925 GLU A C 1
ATOM 6619 O O . GLU A 1 925 ? -30.695 -6.582 4.227 1.00 58.44 925 GLU A O 1
ATOM 6624 N N . ASP A 1 926 ? -30.069 -7.585 6.160 1.00 54.19 926 ASP A N 1
ATOM 6625 C CA . ASP A 1 926 ? -28.629 -7.476 5.963 1.00 54.19 926 ASP A CA 1
ATOM 6626 C C . ASP A 1 926 ? -28.236 -8.361 4.770 1.00 54.19 926 ASP A C 1
ATOM 6628 O O . ASP A 1 926 ? -28.597 -9.529 4.725 1.00 54.19 926 ASP A O 1
ATOM 6632 N N . ILE A 1 927 ? -27.585 -7.780 3.762 1.00 50.75 927 ILE A N 1
ATOM 6633 C CA . ILE A 1 927 ? -27.108 -8.507 2.568 1.00 50.75 927 ILE A CA 1
ATOM 6634 C C . ILE A 1 927 ? -25.634 -8.917 2.743 1.00 50.75 927 ILE A C 1
ATOM 6636 O O . ILE A 1 927 ? -25.039 -9.506 1.846 1.00 50.75 927 ILE A O 1
ATOM 6640 N N . CYS A 1 928 ? -25.032 -8.528 3.867 1.00 50.44 928 CYS A N 1
ATOM 6641 C CA . CYS A 1 928 ? -23.628 -8.691 4.222 1.00 50.44 928 CYS A CA 1
ATOM 6642 C C . CYS A 1 928 ? -23.514 -9.420 5.571 1.00 50.44 928 CYS A C 1
ATOM 6644 O O . CYS A 1 928 ? -22.539 -9.243 6.309 1.00 50.44 928 CYS A O 1
ATOM 6646 N N . SER A 1 929 ? -24.541 -10.200 5.911 1.00 52.75 929 SER A N 1
ATOM 6647 C CA . SER A 1 929 ? -24.601 -10.971 7.131 1.00 52.75 929 SER A CA 1
ATOM 6648 C C . SER A 1 929 ? -23.586 -12.106 7.053 1.00 52.75 929 SER A C 1
ATOM 6650 O O . SER A 1 929 ? -23.577 -12.928 6.145 1.00 52.75 929 SER A O 1
ATOM 6652 N N . PHE A 1 930 ? -22.635 -12.053 7.974 1.00 57.88 930 PHE A N 1
ATOM 6653 C CA . PHE A 1 930 ? -21.545 -13.006 8.081 1.00 57.88 930 PHE A CA 1
ATOM 6654 C C . PHE A 1 930 ? -22.092 -14.349 8.570 1.00 57.88 930 PHE A C 1
ATOM 6656 O O . PHE A 1 930 ? -22.629 -14.392 9.674 1.00 57.88 930 PHE A O 1
ATOM 6663 N N . GLU A 1 931 ? -21.885 -15.410 7.789 1.00 58.88 931 GLU A N 1
ATOM 6664 C CA . GLU A 1 931 ? -22.198 -16.790 8.169 1.00 58.88 931 GLU A CA 1
ATOM 6665 C C . GLU A 1 931 ? -20.901 -17.614 8.224 1.00 58.88 931 GLU A C 1
ATOM 6667 O O . GLU A 1 931 ? -20.239 -17.834 7.203 1.00 58.88 931 GLU A O 1
ATOM 6672 N N . ASP A 1 932 ? -20.487 -18.073 9.412 1.00 65.88 932 ASP A N 1
ATOM 6673 C CA . ASP A 1 932 ? -19.401 -19.052 9.504 1.00 65.88 932 ASP A CA 1
ATOM 6674 C C . ASP A 1 932 ? -19.969 -20.437 9.204 1.00 65.88 932 ASP A C 1
ATOM 6676 O O . ASP A 1 932 ? -20.508 -21.133 10.061 1.00 65.88 932 ASP A O 1
ATOM 6680 N N . CYS A 1 933 ? -19.749 -20.858 7.958 1.00 71.31 933 CYS A N 1
ATOM 6681 C CA . CYS A 1 933 ? -20.262 -22.087 7.355 1.00 71.31 933 CYS A CA 1
ATOM 6682 C C . CYS A 1 933 ? -19.804 -23.414 7.996 1.00 71.31 933 CYS A C 1
ATOM 6684 O O . CYS A 1 933 ? -19.883 -24.477 7.361 1.00 71.31 933 CYS A O 1
ATOM 6686 N N . SER A 1 934 ? -19.220 -23.379 9.193 1.00 73.25 934 SER A N 1
ATOM 6687 C CA . SER A 1 934 ? -18.629 -24.537 9.850 1.00 73.25 934 SER A CA 1
ATOM 6688 C C . SER A 1 934 ? -18.839 -24.633 11.365 1.00 73.25 934 SER A C 1
ATOM 6690 O O . SER A 1 934 ? -18.366 -25.613 11.967 1.00 73.25 934 SER A O 1
ATOM 6692 N N . ASN A 1 935 ? -19.532 -23.682 11.996 1.00 74.62 935 ASN A N 1
ATOM 6693 C CA . ASN A 1 935 ? -19.649 -23.609 13.455 1.00 74.62 935 ASN A CA 1
ATOM 6694 C C . ASN A 1 935 ? -21.000 -24.098 14.023 1.00 74.62 935 ASN A C 1
ATOM 6696 O O . ASN A 1 935 ? -21.100 -24.327 15.238 1.00 74.62 935 ASN A O 1
ATOM 6700 N N . GLY A 1 936 ? -21.998 -24.361 13.174 1.00 71.94 936 GLY A N 1
ATOM 6701 C CA . GLY A 1 936 ? -23.322 -24.855 13.557 1.00 71.94 936 GLY A CA 1
ATOM 6702 C C . GLY A 1 936 ? -24.221 -23.824 14.235 1.00 71.94 936 GLY A C 1
ATOM 6703 O O . GLY A 1 936 ? -25.132 -24.223 14.977 1.00 71.94 936 GLY A O 1
ATOM 6704 N N . ILE A 1 937 ? -23.937 -22.541 14.038 1.00 72.50 937 ILE A N 1
ATOM 6705 C CA . ILE A 1 937 ? -24.710 -21.383 14.485 1.00 72.50 937 ILE A CA 1
ATOM 6706 C C . ILE A 1 937 ? -25.356 -20.752 13.242 1.00 72.50 937 ILE A C 1
ATOM 6708 O O . ILE A 1 937 ? -24.951 -21.037 12.131 1.00 72.50 937 ILE A O 1
ATOM 6712 N N . ASP A 1 938 ? -26.454 -20.040 13.465 1.00 67.31 938 ASP A N 1
ATOM 6713 C CA . ASP A 1 938 ? -27.155 -19.196 12.490 1.00 67.31 938 ASP A CA 1
ATOM 6714 C C . ASP A 1 938 ? -26.609 -17.791 12.768 1.00 67.31 938 ASP A C 1
ATOM 6716 O O . ASP A 1 938 ? -27.117 -17.102 13.666 1.00 67.31 938 ASP A O 1
ATOM 6720 N N . ASP A 1 939 ? -25.435 -17.490 12.209 1.00 63.00 939 ASP A N 1
ATOM 6721 C CA . ASP A 1 939 ? -24.666 -16.276 12.503 1.00 63.00 939 ASP A CA 1
ATOM 6722 C C . ASP A 1 939 ? -25.285 -15.053 11.809 1.00 63.00 939 ASP A C 1
ATOM 6724 O O . ASP A 1 939 ? -25.212 -13.941 12.353 1.00 63.00 939 ASP A O 1
ATOM 6728 N N . ASP A 1 940 ? -25.970 -15.263 10.681 1.00 61.50 940 ASP A N 1
ATOM 6729 C CA . ASP A 1 940 ? -26.768 -14.243 10.001 1.00 61.50 940 ASP A CA 1
ATOM 6730 C C . ASP A 1 940 ? -28.214 -14.092 10.514 1.00 61.50 940 ASP A C 1
ATOM 6732 O O . ASP A 1 940 ? -28.834 -13.032 10.352 1.00 61.50 940 ASP A O 1
ATOM 6736 N N . GLY A 1 941 ? -28.738 -15.089 11.228 1.00 58.56 941 GLY A N 1
ATOM 6737 C CA . GLY A 1 941 ? -30.065 -15.050 11.836 1.00 58.56 941 GLY A CA 1
ATOM 6738 C C . GLY A 1 941 ? -31.215 -15.271 10.848 1.00 58.56 941 GLY A C 1
ATOM 6739 O O . GLY A 1 941 ? -32.370 -14.963 11.196 1.00 58.56 941 GLY A O 1
ATOM 6740 N N . ASP A 1 942 ? -30.939 -15.762 9.638 1.00 65.00 942 ASP A N 1
ATOM 6741 C CA . ASP A 1 942 ? -31.930 -16.046 8.598 1.00 65.00 942 ASP A CA 1
ATOM 6742 C C . ASP A 1 942 ? -32.741 -17.334 8.892 1.00 65.00 942 ASP A C 1
ATOM 6744 O O . ASP A 1 942 ? -33.858 -17.542 8.379 1.00 65.00 942 ASP A O 1
ATOM 6748 N N . GLY A 1 943 ? -32.248 -18.154 9.830 1.00 65.81 943 GLY A N 1
ATOM 6749 C CA . GLY A 1 943 ? -32.871 -19.388 10.294 1.00 65.81 943 GLY A CA 1
ATOM 6750 C C . GLY A 1 943 ? -32.341 -20.667 9.641 1.00 65.81 943 GLY A C 1
ATOM 6751 O O . GLY A 1 943 ? -32.886 -21.748 9.942 1.00 65.81 943 GLY A O 1
ATOM 6752 N N . ALA A 1 944 ? -31.349 -20.575 8.760 1.00 70.94 944 ALA A N 1
ATOM 6753 C CA . ALA A 1 944 ? -30.501 -21.668 8.309 1.00 70.94 944 ALA A CA 1
ATOM 6754 C C . ALA A 1 944 ? -29.173 -21.683 9.096 1.00 70.94 944 ALA A C 1
ATOM 6756 O O . ALA A 1 944 ? -28.990 -20.923 10.032 1.00 70.94 944 ALA A O 1
ATOM 6757 N N . VAL A 1 945 ? -28.367 -22.728 8.902 1.00 81.19 945 VAL A N 1
ATOM 6758 C CA . VAL A 1 945 ? -27.079 -22.901 9.599 1.00 81.19 945 VAL A CA 1
ATOM 6759 C C . VAL A 1 945 ? -26.116 -23.608 8.660 1.00 81.19 945 VAL A C 1
ATOM 6761 O O . VAL A 1 945 ? -26.497 -24.609 8.030 1.00 81.19 945 VAL A O 1
ATOM 6764 N N . ASP A 1 946 ? -24.861 -23.173 8.629 1.00 78.88 946 ASP A N 1
ATOM 6765 C CA . ASP A 1 946 ? -23.787 -23.805 7.856 1.00 78.88 946 ASP A CA 1
ATOM 6766 C C . ASP A 1 946 ? -24.216 -24.157 6.402 1.00 78.88 946 ASP A C 1
ATOM 6768 O O . ASP A 1 946 ? -24.779 -23.371 5.660 1.00 78.88 946 ASP A O 1
ATOM 6772 N N . CYS A 1 947 ? -24.019 -25.407 5.963 1.00 79.06 947 CYS A N 1
ATOM 6773 C CA . CYS A 1 947 ? -24.338 -25.876 4.612 1.00 79.06 947 CYS A CA 1
ATOM 6774 C C . CYS A 1 947 ? -25.832 -26.002 4.285 1.00 79.06 947 CYS A C 1
ATOM 6776 O O . CYS A 1 947 ? -26.168 -26.346 3.146 1.00 79.06 947 CYS A O 1
ATOM 6778 N N . ASP A 1 948 ? -26.715 -25.867 5.278 1.00 73.31 948 ASP A N 1
ATOM 6779 C CA . ASP A 1 948 ? -28.150 -25.755 5.017 1.00 73.31 948 ASP A CA 1
ATOM 6780 C C . ASP A 1 948 ? -28.528 -24.302 4.643 1.00 73.31 948 ASP A C 1
ATOM 6782 O O . ASP A 1 948 ? -29.647 -24.090 4.161 1.00 73.31 948 ASP A O 1
ATOM 6786 N N . ASP A 1 949 ? -27.584 -23.364 4.794 1.00 69.69 949 ASP A N 1
ATOM 6787 C CA . ASP A 1 949 ? -27.640 -21.968 4.369 1.00 69.69 949 ASP A CA 1
ATOM 6788 C C . ASP A 1 949 ? -27.306 -21.788 2.876 1.00 69.69 949 ASP A C 1
ATOM 6790 O O . ASP A 1 949 ? -26.468 -22.495 2.298 1.00 69.69 949 ASP A O 1
ATOM 6794 N N . ALA A 1 950 ? -28.003 -20.859 2.220 1.00 68.56 950 ALA A N 1
ATOM 6795 C CA . ALA A 1 950 ? -27.775 -20.521 0.821 1.00 68.56 950 ALA A CA 1
ATOM 6796 C C . ALA A 1 950 ? -26.483 -19.719 0.613 1.00 68.56 950 ALA A C 1
ATOM 6798 O O . ALA A 1 950 ? -25.868 -19.867 -0.451 1.00 68.56 950 ALA A O 1
ATOM 6799 N N . ASP A 1 951 ? -26.064 -18.945 1.611 1.00 65.56 951 ASP A N 1
ATOM 6800 C CA . ASP A 1 951 ? -24.885 -18.084 1.552 1.00 65.56 951 ASP A CA 1
ATOM 6801 C C . ASP A 1 951 ? -23.588 -18.892 1.736 1.00 65.56 951 ASP A C 1
ATOM 6803 O O . ASP A 1 951 ? -22.540 -18.558 1.185 1.00 65.56 951 ASP A O 1
ATOM 6807 N N . CYS A 1 952 ? -23.688 -20.088 2.323 1.00 69.12 952 CYS A N 1
ATOM 6808 C CA . CYS A 1 952 ? -22.595 -21.055 2.418 1.00 69.12 952 CYS A CA 1
ATOM 6809 C C . CYS A 1 952 ? -22.366 -21.917 1.167 1.00 69.12 952 CYS A C 1
ATOM 6811 O O . CYS A 1 952 ? -21.477 -22.780 1.152 1.00 69.12 952 CYS A O 1
ATOM 6813 N N . ALA A 1 953 ? -23.141 -21.727 0.097 1.00 63.16 953 ALA A N 1
ATOM 6814 C CA . ALA A 1 953 ? -23.060 -22.563 -1.096 1.00 63.16 953 ALA A CA 1
ATOM 6815 C C . ALA A 1 953 ? -21.744 -22.358 -1.876 1.00 63.16 953 ALA A C 1
ATOM 6817 O O . ALA A 1 953 ? -21.543 -21.346 -2.542 1.00 63.16 953 ALA A O 1
ATOM 6818 N N . GLY A 1 954 ? -20.878 -23.379 -1.895 1.00 55.72 954 GLY A N 1
ATOM 6819 C CA . GLY A 1 954 ? -19.616 -23.366 -2.648 1.00 55.72 954 GLY A CA 1
ATOM 6820 C C . GLY A 1 954 ? -18.368 -23.081 -1.808 1.00 55.72 954 GLY A C 1
ATOM 6821 O O . GLY A 1 954 ? -17.259 -23.134 -2.347 1.00 55.72 954 GLY A O 1
ATOM 6822 N N . THR A 1 955 ? -18.523 -22.858 -0.502 1.00 64.56 955 THR A N 1
ATOM 6823 C CA . THR A 1 955 ? -17.406 -22.770 0.446 1.00 64.56 955 THR A CA 1
ATOM 6824 C C . THR A 1 955 ? -16.761 -24.143 0.673 1.00 64.56 955 THR A C 1
ATOM 6826 O O . THR A 1 955 ? -17.354 -25.198 0.427 1.00 64.56 955 THR A O 1
ATOM 6829 N N . ALA A 1 956 ? -15.513 -24.164 1.156 1.00 52.88 956 ALA A N 1
ATOM 6830 C CA . ALA A 1 956 ? -14.733 -25.398 1.314 1.00 52.88 956 ALA A CA 1
ATOM 6831 C C . ALA A 1 956 ? -15.398 -26.455 2.233 1.00 52.88 956 ALA A C 1
ATOM 6833 O O . ALA A 1 956 ? -15.061 -27.641 2.139 1.00 52.88 956 ALA A O 1
ATOM 6834 N N . GLY A 1 957 ? -16.341 -26.044 3.093 1.00 56.66 957 GLY A N 1
ATOM 6835 C CA . GLY A 1 957 ? -17.136 -26.911 3.969 1.00 56.66 957 GLY A CA 1
ATOM 6836 C C . GLY A 1 957 ? -18.433 -27.457 3.352 1.00 56.66 957 GLY A C 1
ATOM 6837 O O . GLY A 1 957 ? -18.900 -28.514 3.788 1.00 56.66 957 GLY A O 1
ATOM 6838 N N . CYS A 1 958 ? -18.973 -26.810 2.312 1.00 62.88 958 CYS A N 1
ATOM 6839 C CA . CYS A 1 958 ? -20.344 -27.003 1.822 1.00 62.88 958 CYS A CA 1
ATOM 6840 C C . CYS A 1 958 ? -20.402 -27.120 0.278 1.00 62.88 958 CYS A C 1
ATOM 6842 O O . CYS A 1 958 ? -20.650 -26.135 -0.421 1.00 62.88 958 CYS A O 1
ATOM 6844 N N . PRO A 1 959 ? -20.136 -28.324 -0.274 1.00 51.50 959 PRO A N 1
ATOM 6845 C CA . PRO A 1 959 ? -20.000 -28.564 -1.716 1.00 51.50 959 PRO A CA 1
ATOM 6846 C C . PRO A 1 959 ? -21.305 -28.780 -2.498 1.00 51.50 959 PRO A C 1
ATOM 6848 O O . PRO A 1 959 ? -22.292 -29.297 -1.918 1.00 51.50 959 PRO A O 1
#

Foldseek 3Di:
DDDDDDDDDDDDDDDDDDDDDDDPDDDDDDDDDPDDDPDPDPDQDQVPPPDHQQVVVVVPADDQVVPSHGQQSVCVRPVVQVQVVPSGGQLSCVVVVVADDQPPPSHGLQSVVVVPADDQPPPSHGQQSADDQPPPSGHLQNCPVVVVFDDQVPPSGGQVNCVVVVVFDDQVPPSGTLSSCVSVVVFDDQPPPSHGLQNVVVVPADDQPPPSHGQQNADDQPPPSGHQQRVVVVPADDLPPPSHGLQSVVVVPQDDPVPPSHRQVSADDQVPPSGHLQCCPVVVVFDDQPPPSGGQQRCVVVPQDPQVPPSGGLQNVCVQCQVSPSDGQQNCVVVPADPQVPPSGGLQNVCVVQPCNQVVVPPSGGLQNCVVVVVFDDQPPPSHGLQNCVVVDFDDQLPPSGGQVNADQLCPPSGHCSRQQQRNPPPAGCVFFLCSNPPPHGDADDDPPPRTHQVPADQQCPPSHHPVGDQQRNVPPDTLCQFCVNPVADDQPPPRGHCVPDDDDDQPLPRPSHHLSVCVVVVVADDDVPPSHGPVSCVVVVVFDDPVPPSDTPVPDDDQPFAKDWDDDPPAPKIKIFRPDWAQKKFKDKPRHTPDIDGTGDGMDMDRPDDPDQKIKMKMWGQDPVRDIDMHIDMDGDPDDAWPFQKAKFKEWPDPAAEDEALFFFDKTKIFIKIATQTDPPHDDDFDQKKKWKWWKFWDLQFKAWDDKDWDWLQVVQVFPDKDKDAANALVAAPVSTGTMMIMTMGGFDDDPDDPDDGSDDDRNDITGTMMIIMGTHQDPCVFKDKIFMFTDFDDRHHPDDTTFGWIDTPNDTDHHDYDPRNYIHTYGYHYHAAKDAQQQQALQLDRDLVSLVQLVCCAPPVRHTQFPRSQQQQLPLDSDPVRSVQSVCVNVVNHDQTDPPHSAMGGDSDDHPGGRPHHRPSRQRPNQDAPLPDQDPSSPPPAHRLSDPVNDPPPNHD

Mean predicted aligned error: 23.73 Å

Solvent-accessible surface area (backbone atoms only — not comparable to full-atom values): 57812 Å² total; per-residue (Å²): 140,93,78,86,89,79,88,82,81,85,82,86,84,90,72,93,79,87,88,81,88,89,82,94,73,90,84,80,84,81,85,82,83,91,80,90,76,98,66,94,74,73,72,61,30,81,88,69,82,83,54,41,34,64,56,43,40,76,70,69,47,60,44,79,86,69,83,59,60,42,44,69,49,51,35,69,75,40,59,78,45,22,69,89,67,84,76,58,45,39,54,43,34,47,73,68,63,78,50,58,47,81,89,69,83,52,56,40,27,61,47,43,40,73,72,67,45,56,51,82,80,70,82,61,52,40,38,91,71,49,66,46,81,87,68,81,85,54,22,43,70,38,28,50,72,70,63,77,39,56,49,72,82,68,80,80,53,39,47,81,44,35,62,73,70,64,78,57,58,49,81,85,69,84,83,59,43,46,63,35,27,50,72,73,64,80,36,56,47,80,85,69,84,75,57,41,28,61,47,45,41,75,76,65,45,56,49,84,84,70,81,61,56,34,36,92,67,45,64,42,86,84,68,81,84,55,20,26,60,47,41,37,77,75,69,43,57,45,78,82,68,78,66,51,32,26,67,48,43,38,74,73,65,42,57,49,88,87,68,83,66,54,33,41,90,63,44,65,40,80,86,68,78,86,55,25,34,63,52,30,44,76,71,63,80,37,56,49,78,82,68,80,67,52,35,30,72,41,43,38,74,74,67,42,56,45,77,85,68,84,68,56,31,49,88,65,41,63,88,54,25,81,83,71,84,83,60,44,30,68,40,42,43,74,74,65,44,54,47,77,82,69,79,71,51,31,49,73,43,52,45,71,75,47,41,67,81,38,24,62,85,71,78,88,53,45,42,62,38,32,48,76,72,65,77,47,58,50,88,87,69,86,68,58,40,32,68,42,40,46,74,73,75,44,54,47,81,73,69,79,70,52,38,44,92,77,54,61,44,78,60,68,84,82,50,31,47,88,62,30,62,36,32,54,65,84,84,50,42,42,94,28,27,21,42,46,72,72,79,80,59,78,52,84,54,53,89,83,74,79,63,46,19,44,89,63,43,64,37,69,44,65,84,82,49,36,46,100,76,50,83,42,54,63,62,83,81,52,51,55,84,58,21,26,93,65,64,69,63,55,56,82,85,71,82,62,53,22,44,93,80,61,90,89,88,86,65,35,92,85,68,76,91,54,46,49,63,54,36,51,76,70,65,76,56,59,51,89,85,72,78,88,53,44,50,69,55,30,62,72,72,62,77,60,56,51,87,85,69,77,92,55,55,59,93,76,72,90,81,79,95,59,71,46,43,62,47,74,45,89,99,57,71,28,40,36,37,40,45,82,50,74,42,67,34,40,40,36,28,49,77,86,42,81,75,49,76,48,81,49,68,55,41,62,50,74,42,78,77,59,75,100,57,70,62,48,46,35,38,36,40,36,61,47,98,88,74,52,76,50,76,45,57,34,71,44,67,62,90,65,74,72,62,63,66,54,29,34,51,42,42,40,60,80,60,99,68,47,69,44,43,41,41,38,34,57,51,75,46,52,33,40,30,28,40,24,29,66,75,60,93,85,41,84,82,70,89,46,57,49,38,36,39,28,45,20,38,36,42,54,47,73,50,37,34,72,76,49,76,46,74,23,65,61,40,64,77,52,61,56,78,40,77,49,75,51,81,42,52,54,24,86,73,23,90,84,56,51,18,31,38,38,41,41,40,34,35,61,56,76,80,73,91,85,75,96,80,88,71,84,67,89,71,42,74,49,83,36,41,42,27,36,38,30,31,28,37,44,83,60,96,56,93,60,58,45,71,53,56,35,34,72,43,69,41,51,86,35,82,84,56,73,72,40,60,45,29,42,29,52,68,83,43,77,33,65,46,46,66,55,83,68,29,30,71,50,47,38,35,78,39,69,79,51,46,21,29,30,39,34,19,21,74,23,72,62,60,69,48,77,66,25,38,50,50,50,51,37,25,78,76,68,69,46,87,61,56,24,50,46,17,42,26,27,71,72,77,78,61,79,52,80,61,20,43,51,49,47,52,28,31,80,68,74,73,46,68,81,54,60,73,21,50,93,42,43,7,34,73,84,72,89,59,90,58,58,44,91,48,48,22,88,41,34,73,59,88,55,55,62,62,60,43,80,75,77,46,49,64,56,66,86,78,46,38,20,62,76,24,79,89,27,65,71,43,100,79,21,124